Protein AF-0000000066940653 (afdb_homodimer)

Secondary structure (DSSP, 8-state):
----------PPPHHHHHHT--------------STHHHHHHHHHHHHHHHHHHHHHHHHHHHHHHHHHTTS-HHHHHHHHHHHHT----HHHHGGG-S--------GGGSTTTSS----------TT-HHHHHHHHHHHHHHT---------GGG----S-----------TT--PPPPHHHHHHHHHHHHHTHHHH---S-HHHHHHHHHHHHH-S-SGGGTTHHHHHHHHHHHHHHHHHHHHHTTSS---HHHHTHHHHHHHHHHHHHHHTTTS--HHHHHHHHHHHHHHHHTT-HHHHHHHHHHHHHHHHHTTTTB--GGGS-S----HHHHHHHHHHHHHHHHHHHHHHHHT---SS-GGG-B-PPPPSS-HHHHH-TT------SS--TTHHHHHHHHHHHHHHHHIIIIISTT----HHHHHHHHHHHHHHHHHHHHHS-GGG-TTS--TT---HHHHHHHHHHHHHHHHHHHHHHGGGTSHHHHHTT-S-HHHHHHHHHHHHHHHHHHHHHHHHHHHHTTTT--SHHHHHHHTTHHHHHHHHHHHHHHHHHHHHHS-TTT-HHHHTT--HHHHHHHHHHHHHHHHHHTTT-HHHHHHHHHHHHHHHHHHHHHHS------------------------------------------------------------------/-------------HHHHHHT---------------GGGHHHHHHHHHHHHHHHHHHHHHHHHHHHHHHHTTS-HHHHHHHHHHHHT----HHHHTTT----------GGGTTTTSS----------TT-HHHHHHHHHHHHHHT---------TTS----------------GGG-----HHHHHHHHHHHHHTHHHH---S-HHHHHHHHHHHHH-S-SGGGTTHHHHHHHHHHHHHHHHHHHHHTTSS---HHHHTHHHHHHHHHHHHHHHTTTS--HHHHHHHHHHHHHHHHTT-HHHHHHHHHHHHHHHHHTTTTB--GGGS-S----HHHHHHHHHHHHHHHHHHHHHHHHT---SS-GGG-B-PPPPSS-HHHHH-TT------SS--TTHHHHHHHHHHHHHHHHIIIIISTT----HHHHHHHHHHHHHHHHHHHHHS-GGG-TTS--TT---HHHHHHHHHHHHHHHHHHHHHHGGGTSHHHHHTT-S-HHHHHHHHHHHHHHHHHHHHHHHHHHHHTTTT--SHHHHHHHTTHHHHHHHHHHHHHHHHHHHHHS-TTT-HHHHTT--HHHHHHHHHHHHHHHHHHTTT-HHHHHHHHHHHHHHHHHHHHHHS------------------------------------------------------------------

Solvent-accessible surface area (backbone atoms only — not comparable to full-atom values): 77981 Å² total; per-residue (Å²): 133,78,84,73,77,76,69,85,73,78,73,68,51,68,65,27,61,68,74,68,45,82,44,72,65,74,66,72,70,72,74,69,83,58,56,68,45,38,47,53,37,53,42,43,48,52,43,43,51,43,42,38,29,40,40,46,29,44,41,46,44,47,25,48,48,54,56,51,41,72,75,38,56,76,69,51,37,49,52,51,47,52,53,54,66,66,41,50,52,38,66,86,66,41,66,78,68,58,80,84,74,73,75,67,67,73,58,67,67,67,55,59,70,54,71,55,55,65,68,75,70,66,64,44,61,24,74,54,8,46,59,47,45,46,50,52,50,47,50,57,43,44,70,71,38,85,66,81,70,67,78,66,58,77,86,76,63,76,82,59,40,64,42,72,73,71,68,80,59,74,77,67,62,86,69,66,66,73,66,57,66,72,58,45,50,48,15,51,48,46,38,57,68,41,55,33,63,59,46,62,45,63,54,58,67,62,48,52,53,51,50,53,48,54,75,68,39,63,61,48,77,88,44,64,42,34,62,43,19,31,51,28,28,39,44,14,40,20,43,44,51,48,46,52,34,60,61,73,66,89,72,69,52,67,68,63,73,48,44,24,54,49,32,34,54,44,16,51,44,27,42,62,74,42,62,85,58,76,42,73,54,41,40,47,25,42,54,50,43,32,50,44,25,30,55,60,30,19,52,69,62,26,51,43,48,48,40,44,32,53,43,48,38,47,39,51,35,46,41,41,75,55,71,72,77,47,62,84,60,82,65,61,69,62,54,48,44,38,32,28,38,43,49,46,52,55,34,52,37,31,53,51,15,43,52,37,27,45,66,50,60,73,52,84,60,50,36,41,63,70,80,58,68,42,61,42,59,65,46,66,72,37,64,77,62,56,67,62,72,77,63,94,74,48,76,25,44,57,40,55,51,45,48,56,50,28,52,51,48,45,49,50,35,49,55,71,44,30,65,65,31,70,78,48,57,69,58,45,53,50,49,37,52,52,51,52,49,51,53,52,50,52,60,70,67,45,54,72,77,54,40,60,90,52,88,65,86,82,66,76,56,65,66,46,52,29,53,16,43,37,49,45,49,53,49,27,49,50,49,18,58,58,25,42,72,60,48,53,41,65,69,55,42,67,71,40,93,53,46,67,62,47,41,72,71,42,37,69,59,53,51,49,36,38,47,49,19,49,52,22,26,45,51,51,33,54,72,53,70,77,59,86,46,56,45,53,48,53,59,35,33,56,49,50,52,42,67,60,50,40,51,38,25,26,50,48,41,68,43,43,76,74,55,47,60,64,81,84,42,42,78,80,53,61,82,57,56,64,66,55,41,52,48,34,27,47,49,39,42,49,52,24,49,70,40,26,83,59,26,70,39,31,35,40,42,28,50,47,52,50,49,50,52,49,48,50,56,55,35,68,73,43,82,65,68,60,81,61,87,67,80,69,74,76,71,77,74,75,66,82,65,90,67,88,74,75,79,81,80,71,76,85,78,84,68,75,58,82,57,63,86,86,94,82,91,82,95,88,78,97,78,86,79,95,90,87,94,83,94,77,94,91,80,96,77,93,90,134,138,79,83,75,73,80,77,82,78,68,74,57,50,64,48,30,57,71,73,71,47,86,49,76,65,78,73,73,71,77,74,72,85,67,77,62,78,47,48,69,50,37,53,49,43,43,48,46,45,24,48,44,19,44,34,51,28,46,38,44,40,48,50,46,48,55,58,49,44,74,74,41,53,50,68,55,32,39,31,51,40,50,50,54,56,43,44,53,54,46,48,60,52,64,69,68,56,67,74,80,71,85,74,67,68,66,58,80,69,57,64,50,66,69,72,42,54,68,71,70,68,63,63,43,61,23,76,54,9,46,60,46,46,45,51,52,51,47,50,56,44,45,68,71,38,84,67,82,71,66,79,66,57,79,86,78,64,76,80,58,39,65,38,67,69,66,66,76,63,30,64,65,82,87,68,60,60,65,64,58,68,71,58,43,50,48,12,50,48,48,37,55,67,40,56,33,64,61,46,61,46,62,54,58,67,63,48,50,53,51,50,52,48,52,63,68,27,65,60,55,76,88,42,64,41,34,62,42,19,30,51,28,28,39,42,13,39,20,43,44,53,49,47,52,34,61,64,72,67,89,71,70,52,68,68,65,72,47,44,23,54,47,32,35,54,52,17,50,55,38,42,62,74,41,62,84,58,77,43,72,54,40,40,46,24,42,51,50,42,33,51,44,26,31,55,60,31,18,51,69,61,25,50,44,46,49,39,45,32,53,43,46,38,47,40,51,33,45,42,40,74,55,70,72,81,45,62,82,60,82,66,60,70,61,57,48,43,39,33,29,37,41,49,46,51,54,33,51,37,33,53,51,16,42,53,38,27,45,68,52,62,73,52,85,62,51,36,40,62,71,81,56,67,42,60,43,61,65,47,66,73,38,64,77,63,56,68,60,73,76,65,94,74,47,75,25,45,57,41,56,51,44,50,55,50,30,52,50,48,45,50,49,34,49,57,72,44,30,64,66,31,70,78,47,57,70,58,47,54,51,48,38,52,52,50,52,49,50,53,50,49,52,59,69,67,45,55,73,77,55,40,59,92,52,88,64,87,81,67,77,56,66,65,46,51,29,51,15,44,37,48,44,49,53,48,28,47,49,51,18,58,58,26,43,72,60,47,53,43,65,68,55,44,66,72,40,93,54,46,66,62,47,42,72,72,42,36,69,60,52,50,51,36,39,48,49,19,50,52,23,26,44,50,50,34,54,71,54,70,78,59,84,44,58,45,53,48,52,59,35,34,56,47,49,51,43,66,60,50,40,52,39,25,28,50,49,41,68,44,44,78,75,54,47,61,64,81,83,42,43,77,80,53,62,84,57,56,65,68,57,41,51,49,35,28,48,49,38,43,49,52,25,50,69,40,25,84,60,26,69,37,30,35,40,44,27,51,46,52,49,48,48,52,50,48,49,54,54,32,67,72,43,80,65,69,62,78,60,85,66,78,70,75,75,70,76,72,73,64,81,65,80,74,77,66,81,79,76,82,73,78,82,78,84,68,85,64,60,59,59,75,86,87,76,91,73,94,85,80,88,92,85,72,99,80,83,91,76,91,77,89,78,95,75,98,87,78,139

Structure (mmCIF, N/CA/C/O backbone):
data_AF-0000000066940653-model_v1
#
loop_
_entity.id
_entity.type
_entity.pdbx_description
1 polymer 'Transcription factor domain-containing protein'
#
loop_
_atom_site.group_PDB
_atom_site.id
_atom_site.type_symbol
_atom_site.label_atom_id
_atom_site.label_alt_id
_atom_site.label_comp_id
_atom_site.label_asym_id
_atom_site.label_entity_id
_atom_site.label_seq_id
_atom_site.pdbx_PDB_ins_code
_atom_site.Cartn_x
_atom_site.Cartn_y
_atom_site.Cartn_z
_atom_site.occupancy
_atom_site.B_iso_or_equiv
_atom_site.auth_seq_id
_atom_site.auth_comp_id
_atom_site.auth_asym_id
_atom_site.auth_atom_id
_atom_site.pdbx_PDB_model_num
ATOM 1 N N . MET A 1 1 ? 69.688 14.211 -14.656 1 19.88 1 MET A N 1
ATOM 2 C CA . MET A 1 1 ? 69.5 15.586 -14.211 1 19.88 1 MET A CA 1
ATOM 3 C C . MET A 1 1 ? 68.375 15.688 -13.219 1 19.88 1 MET A C 1
ATOM 5 O O . MET A 1 1 ? 67.25 15.383 -13.555 1 19.88 1 MET A O 1
ATOM 9 N N . PHE A 1 2 ? 68.625 15.547 -12 1 25.33 2 PHE A N 1
ATOM 10 C CA . PHE A 1 2 ? 67.812 15.391 -10.789 1 25.33 2 PHE A CA 1
ATOM 11 C C . PHE A 1 2 ? 67.125 16.688 -10.438 1 25.33 2 PHE A C 1
ATOM 13 O O . PHE A 1 2 ? 67.75 17.734 -10.281 1 25.33 2 PHE A O 1
ATOM 20 N N . ALA A 1 3 ? 65.938 16.828 -11.039 1 27.41 3 ALA A N 1
ATOM 21 C CA . ALA A 1 3 ? 65.125 18.031 -10.914 1 27.41 3 ALA A CA 1
ATOM 22 C C . ALA A 1 3 ? 64.938 18.422 -9.453 1 27.41 3 ALA A C 1
ATOM 24 O O . ALA A 1 3 ? 64.25 17.734 -8.68 1 27.41 3 ALA A O 1
ATOM 25 N N . LEU A 1 4 ? 65.938 18.969 -8.875 1 29 4 LEU A N 1
ATOM 26 C CA . LEU A 1 4 ? 66.125 19.391 -7.496 1 29 4 LEU A CA 1
ATOM 27 C C . LEU A 1 4 ? 65.062 20.375 -7.043 1 29 4 LEU A C 1
ATOM 29 O O . LEU A 1 4 ? 64.688 21.281 -7.793 1 29 4 LEU A O 1
ATOM 33 N N . LYS A 1 5 ? 64.188 20.031 -6.051 1 32.19 5 LYS A N 1
ATOM 34 C CA . LYS A 1 5 ? 63.062 20.578 -5.324 1 32.19 5 LYS A CA 1
ATOM 35 C C . LYS A 1 5 ? 63.438 21.922 -4.68 1 32.19 5 LYS A C 1
ATOM 37 O O . LYS A 1 5 ? 64.5 22.047 -4.047 1 32.19 5 LYS A O 1
ATOM 42 N N . CYS A 1 6 ? 62.812 22.922 -5.18 1 34.25 6 CYS A N 1
ATOM 43 C CA . CYS A 1 6 ? 63.062 24.312 -4.797 1 34.25 6 CYS A CA 1
ATOM 44 C C . CYS A 1 6 ? 62.969 24.484 -3.285 1 34.25 6 CYS A C 1
ATOM 46 O O . CYS A 1 6 ? 62.094 23.906 -2.643 1 34.25 6 CYS A O 1
ATOM 48 N N . ASP A 1 7 ? 64 24.859 -2.574 1 37.47 7 ASP A N 1
ATOM 49 C CA . ASP A 1 7 ? 64.188 25.062 -1.141 1 37.47 7 ASP A CA 1
ATOM 50 C C . ASP A 1 7 ? 63.281 26.188 -0.619 1 37.47 7 ASP A C 1
ATOM 52 O O . ASP A 1 7 ? 62.938 27.109 -1.359 1 37.47 7 ASP A O 1
ATOM 56 N N . GLY A 1 8 ? 62.281 26.219 0.178 1 36.53 8 GLY A N 1
ATOM 57 C CA . GLY A 1 8 ? 61.25 26.906 0.916 1 36.53 8 GLY A CA 1
ATOM 58 C C . GLY A 1 8 ? 61.625 28.312 1.313 1 36.53 8 GLY A C 1
ATOM 59 O O . GLY A 1 8 ? 60.906 28.953 2.08 1 36.53 8 GLY A O 1
ATOM 60 N N . ASN A 1 9 ? 62.844 28.734 1.179 1 38.94 9 ASN A N 1
ATOM 61 C CA . ASN A 1 9 ? 63.281 29.969 1.829 1 38.94 9 ASN A CA 1
ATOM 62 C C . ASN A 1 9 ? 62.75 31.203 1.105 1 38.94 9 ASN A C 1
ATOM 64 O O . ASN A 1 9 ? 62.906 31.344 -0.108 1 38.94 9 ASN A O 1
ATOM 68 N N . HIS A 1 10 ? 61.719 31.891 1.56 1 39.81 10 HIS A N 1
ATOM 69 C CA . HIS A 1 10 ? 61 33.062 1.021 1 39.81 10 HIS A CA 1
ATOM 70 C C . HIS A 1 10 ? 61.844 34.312 1.147 1 39.81 10 HIS A C 1
ATOM 72 O O . HIS A 1 10 ? 62.062 34.812 2.254 1 39.81 10 HIS A O 1
ATOM 78 N N . PRO A 1 11 ? 62.656 34.656 0.297 1 44.66 11 PRO A N 1
ATOM 79 C CA . PRO A 1 11 ? 63.562 35.781 0.475 1 44.66 11 PRO A CA 1
ATOM 80 C C . PRO A 1 11 ? 62.844 37.125 0.487 1 44.66 11 PRO A C 1
ATOM 82 O O . PRO A 1 11 ? 61.75 37.25 -0.068 1 44.66 11 PRO A O 1
ATOM 85 N N . THR A 1 12 ? 63.156 38.062 1.306 1 51.84 12 THR A N 1
ATOM 86 C CA . THR A 1 12 ? 62.656 39.406 1.52 1 51.84 12 THR A CA 1
ATOM 87 C C . THR A 1 12 ? 62.938 40.281 0.303 1 51.84 12 THR A C 1
ATOM 89 O O . THR A 1 12 ? 64 40.25 -0.265 1 51.84 12 THR A O 1
ATOM 92 N N . CYS A 1 13 ? 61.938 40.812 -0.442 1 47.09 13 CYS A N 1
ATOM 93 C CA . CYS A 1 13 ? 62.125 41.594 -1.67 1 47.09 13 CYS A CA 1
ATOM 94 C C . CYS A 1 13 ? 63 42.812 -1.433 1 47.09 13 CYS A C 1
ATOM 96 O O . CYS A 1 13 ? 63.188 43.25 -0.292 1 47.09 13 CYS A O 1
ATOM 98 N N . GLY A 1 14 ? 63.844 43.312 -2.146 1 48.91 14 GLY A N 1
ATOM 99 C CA . GLY A 1 14 ? 64.812 44.375 -2.045 1 48.91 14 GLY A CA 1
ATOM 100 C C . GLY A 1 14 ? 64.188 45.688 -1.523 1 48.91 14 GLY A C 1
ATOM 101 O O . GLY A 1 14 ? 64.875 46.406 -0.781 1 48.91 14 GLY A O 1
ATOM 102 N N . ARG A 1 15 ? 63.062 45.875 -1.903 1 45.59 15 ARG A N 1
ATOM 103 C CA . ARG A 1 15 ? 62.469 47.125 -1.449 1 45.59 15 ARG A CA 1
ATOM 104 C C . ARG A 1 15 ? 62.188 47.094 0.044 1 45.59 15 ARG A C 1
ATOM 106 O O . ARG A 1 15 ? 62.438 48.062 0.769 1 45.59 15 ARG A O 1
ATOM 113 N N . CYS A 1 16 ? 61.469 46.031 0.379 1 49.75 16 CYS A N 1
ATOM 114 C CA . CYS A 1 16 ? 61.219 45.906 1.812 1 49.75 16 CYS A CA 1
ATOM 115 C C . CYS A 1 16 ? 62.562 45.812 2.572 1 49.75 16 CYS A C 1
ATOM 117 O O . CYS A 1 16 ? 62.656 46.375 3.676 1 49.75 16 CYS A O 1
ATOM 119 N N . ALA A 1 17 ? 63.594 45.156 1.99 1 58.56 17 ALA A N 1
ATOM 120 C CA . ALA A 1 17 ? 64.875 45.094 2.645 1 58.56 17 ALA A CA 1
ATOM 121 C C . ALA A 1 17 ? 65.5 46.5 2.834 1 58.56 17 ALA A C 1
ATOM 123 O O . ALA A 1 17 ? 66.125 46.781 3.855 1 58.56 17 ALA A O 1
ATOM 124 N N . GLY A 1 18 ? 65.438 47.312 1.991 1 53.12 18 GLY A N 1
ATOM 125 C CA . GLY A 1 18 ? 66.062 48.625 2.1 1 53.12 18 GLY A CA 1
ATOM 126 C C . GLY A 1 18 ? 65.375 49.531 3.094 1 53.12 18 GLY A C 1
ATOM 127 O O . GLY A 1 18 ? 66 50.281 3.805 1 53.12 18 GLY A O 1
ATOM 128 N N . TYR A 1 19 ? 64.125 49.688 2.898 1 53.78 19 TYR A N 1
ATOM 129 C CA . TYR A 1 19 ? 63.438 50.656 3.744 1 53.78 19 TYR A CA 1
ATOM 130 C C . TYR A 1 19 ? 63.062 50.062 5.086 1 53.78 19 TYR A C 1
ATOM 132 O O . TYR A 1 19 ? 62.438 50.719 5.926 1 53.78 19 TYR A O 1
ATOM 140 N N . GLY A 1 20 ? 63.625 48.875 5.598 1 48.59 20 GLY A N 1
ATOM 141 C CA . GLY A 1 20 ? 63.438 48.219 6.875 1 48.59 20 GLY A CA 1
ATOM 142 C C . GLY A 1 20 ? 62.062 47.625 7.066 1 48.59 20 GLY A C 1
ATOM 143 O O . GLY A 1 20 ? 61.594 47.438 8.195 1 48.59 20 GLY A O 1
ATOM 144 N N . TYR A 1 21 ? 61.219 47.875 6.191 1 44.09 21 TYR A N 1
ATOM 145 C CA . TYR A 1 21 ? 59.875 47.375 6.406 1 44.09 21 TYR A CA 1
ATOM 146 C C . TYR A 1 21 ? 59.812 45.875 6.277 1 44.09 21 TYR A C 1
ATOM 148 O O . TYR A 1 21 ? 60.688 45.281 5.617 1 44.09 21 TYR A O 1
ATOM 156 N N . ALA A 1 22 ? 59.219 45.094 7.086 1 47.34 22 ALA A N 1
ATOM 157 C CA . ALA A 1 22 ? 59.031 43.656 7.016 1 47.34 22 ALA A CA 1
ATOM 158 C C . ALA A 1 22 ? 58.469 43.25 5.656 1 47.34 22 ALA A C 1
ATOM 160 O O . ALA A 1 22 ? 57.438 43.75 5.227 1 47.34 22 ALA A O 1
ATOM 161 N N . CYS A 1 23 ? 59.156 42.875 4.867 1 41.47 23 CYS A N 1
ATOM 162 C CA . CYS A 1 23 ? 58.75 42.531 3.504 1 41.47 23 CYS A CA 1
ATOM 163 C C . CYS A 1 23 ? 57.688 41.438 3.494 1 41.47 23 CYS A C 1
ATOM 165 O O . CYS A 1 23 ? 57.875 40.375 4.086 1 41.47 23 CYS A O 1
ATOM 167 N N . ARG A 1 24 ? 56.562 41.656 3.625 1 41.16 24 ARG A N 1
ATOM 168 C CA . ARG A 1 24 ? 55.562 40.594 3.643 1 41.16 24 ARG A CA 1
ATOM 169 C C . ARG A 1 24 ? 55.438 39.938 2.277 1 41.16 24 ARG A C 1
ATOM 171 O O . ARG A 1 24 ? 55.219 40.625 1.268 1 41.16 24 ARG A O 1
ATOM 178 N N . TRP A 1 25 ? 56.125 39.062 2.092 1 36.5 25 TRP A N 1
ATOM 179 C CA . TRP A 1 25 ? 56.094 38.312 0.831 1 36.5 25 TRP A CA 1
ATOM 180 C C . TRP A 1 25 ? 54.688 37.75 0.59 1 36.5 25 TRP A C 1
ATOM 182 O O . TRP A 1 25 ? 54.094 37.188 1.491 1 36.5 25 TRP A O 1
ATOM 192 N N . ASN A 1 26 ? 54.031 38.438 -0.176 1 29.14 26 ASN A N 1
ATOM 193 C CA . ASN A 1 26 ? 52.75 37.75 -0.378 1 29.14 26 ASN A CA 1
ATOM 194 C C . ASN A 1 26 ? 52.938 36.312 -0.787 1 29.14 26 ASN A C 1
ATOM 196 O O . ASN A 1 26 ? 53.625 36 -1.765 1 29.14 26 ASN A O 1
ATOM 200 N N . GLU A 1 27 ? 53.25 35.375 -0.014 1 30.66 27 GLU A N 1
ATOM 201 C CA . GLU A 1 27 ? 53.156 33.969 -0.389 1 30.66 27 GLU A CA 1
ATOM 202 C C . GLU A 1 27 ? 52.156 33.75 -1.515 1 30.66 27 GLU A C 1
ATOM 204 O O . GLU A 1 27 ? 51.031 34.219 -1.435 1 30.66 27 GLU A O 1
ATOM 209 N N . GLY A 1 28 ? 52.656 33.812 -2.693 1 27.45 28 GLY A N 1
ATOM 210 C CA . GLY A 1 28 ? 51.656 33.531 -3.719 1 27.45 28 GLY A CA 1
ATOM 211 C C . GLY A 1 28 ? 50.562 32.594 -3.266 1 27.45 28 GLY A C 1
ATOM 212 O O . GLY A 1 28 ? 50.875 31.562 -2.637 1 27.45 28 GLY A O 1
ATOM 213 N N . ARG A 1 29 ? 49.469 33 -3.059 1 25.61 29 ARG A N 1
ATOM 214 C CA . ARG A 1 29 ? 48.406 32.062 -2.691 1 25.61 29 ARG A CA 1
ATOM 215 C C . ARG A 1 29 ? 48.469 30.812 -3.557 1 25.61 29 ARG A C 1
ATOM 217 O O . ARG A 1 29 ? 48.469 30.891 -4.785 1 25.61 29 ARG A O 1
ATOM 224 N N . ILE A 1 30 ? 49.188 29.844 -3.344 1 23.64 30 ILE A N 1
ATOM 225 C CA . ILE A 1 30 ? 48.75 28.578 -3.93 1 23.64 30 ILE A CA 1
ATOM 226 C C . ILE A 1 30 ? 47.25 28.547 -4.09 1 23.64 30 ILE A C 1
ATOM 228 O O . ILE A 1 30 ? 46.5 28.609 -3.102 1 23.64 30 ILE A O 1
ATOM 232 N N . ARG A 1 31 ? 46.812 29.078 -5.188 1 25.28 31 ARG A N 1
ATOM 233 C CA . ARG A 1 31 ? 45.375 28.906 -5.453 1 25.28 31 ARG A CA 1
ATOM 234 C C . ARG A 1 31 ? 44.906 27.516 -5.07 1 25.28 31 ARG A C 1
ATOM 236 O O . ARG A 1 31 ? 45.375 26.516 -5.617 1 25.28 31 ARG A O 1
ATOM 243 N N . LYS A 1 32 ? 44.625 27.25 -3.959 1 23.31 32 LYS A N 1
ATOM 244 C CA . LYS A 1 32 ? 43.781 26.125 -3.576 1 23.31 32 LYS A CA 1
ATOM 245 C C . LYS A 1 32 ? 42.656 25.922 -4.582 1 23.31 32 LYS A C 1
ATOM 247 O O . LYS A 1 32 ? 41.844 26.812 -4.801 1 23.31 32 LYS A O 1
ATOM 252 N N . SER A 1 33 ? 42.906 25.297 -5.703 1 25.92 33 SER A N 1
ATOM 253 C CA . SER A 1 33 ? 41.906 24.75 -6.633 1 25.92 33 SER A CA 1
ATOM 254 C C . SER A 1 33 ? 40.625 24.312 -5.906 1 25.92 33 SER A C 1
ATOM 256 O O . SER A 1 33 ? 40.562 23.219 -5.348 1 25.92 33 SER A O 1
ATOM 258 N N . GLY A 1 34 ? 40.219 24.938 -5.062 1 24.86 34 GLY A N 1
ATOM 259 C CA . GLY A 1 34 ? 39.125 24.609 -4.16 1 24.86 34 GLY A CA 1
ATOM 260 C C . GLY A 1 34 ? 37.906 24.109 -4.883 1 24.86 34 GLY A C 1
ATOM 261 O O . GLY A 1 34 ? 37.75 24.312 -6.09 1 24.86 34 GLY A O 1
ATOM 262 N N . SER A 1 35 ? 36.969 23.438 -4.059 1 27.95 35 SER A N 1
ATOM 263 C CA . SER A 1 35 ? 35.844 22.5 -4.172 1 27.95 35 SER A CA 1
ATOM 264 C C . SER A 1 35 ? 34.688 23.125 -4.941 1 27.95 35 SER A C 1
ATOM 266 O O . SER A 1 35 ? 33.531 22.781 -4.711 1 27.95 35 SER A O 1
ATOM 268 N N . ASP A 1 36 ? 34.969 24.156 -5.543 1 28.91 36 ASP A N 1
ATOM 269 C CA . ASP A 1 36 ? 33.812 24.703 -6.234 1 28.91 36 ASP A CA 1
ATOM 270 C C . ASP A 1 36 ? 33.312 23.75 -7.305 1 28.91 36 ASP A C 1
ATOM 272 O O . ASP A 1 36 ? 32.5 24.125 -8.164 1 28.91 36 ASP A O 1
ATOM 276 N N . GLY A 1 37 ? 34.156 22.844 -7.488 1 30.55 37 GLY A N 1
ATOM 277 C CA . GLY A 1 37 ? 33.844 21.812 -8.469 1 30.55 37 GLY A CA 1
ATOM 278 C C . GLY A 1 37 ? 32.531 21.078 -8.18 1 30.55 37 GLY A C 1
ATOM 279 O O . GLY A 1 37 ? 32.156 20.172 -8.914 1 30.55 37 GLY A O 1
ATOM 280 N N . HIS A 1 38 ? 32.25 21.141 -6.961 1 28.7 38 HIS A N 1
ATOM 281 C CA . HIS A 1 38 ? 31.141 20.281 -6.547 1 28.7 38 HIS A CA 1
ATOM 282 C C . HIS A 1 38 ? 29.812 20.766 -7.117 1 28.7 38 HIS A C 1
ATOM 284 O O . HIS A 1 38 ? 28.859 19.984 -7.227 1 28.7 38 HIS A O 1
ATOM 290 N N . ASP A 1 39 ? 29.75 22.047 -7.297 1 33.03 39 ASP A N 1
ATOM 291 C CA . ASP A 1 39 ? 28.5 22.547 -7.879 1 33.03 39 ASP A CA 1
ATOM 292 C C . ASP A 1 39 ? 28.391 22.156 -9.352 1 33.03 39 ASP A C 1
ATOM 294 O O . ASP A 1 39 ? 27.281 22.031 -9.883 1 33.03 39 ASP A O 1
ATOM 298 N N . ALA A 1 40 ? 29.531 22.047 -10.078 1 34.59 40 ALA A N 1
ATOM 299 C CA . ALA A 1 40 ? 29.625 21.703 -11.5 1 34.59 40 ALA A CA 1
ATOM 300 C C . ALA A 1 40 ? 29.203 20.25 -11.727 1 34.59 40 ALA A C 1
ATOM 302 O O . ALA A 1 40 ? 28.594 19.938 -12.75 1 34.59 40 ALA A O 1
ATOM 303 N N . ASN A 1 41 ? 29.484 19.406 -10.781 1 32.22 41 ASN A N 1
ATOM 304 C CA . ASN A 1 41 ? 29.234 17.984 -10.945 1 32.22 41 ASN A CA 1
ATOM 305 C C . ASN A 1 41 ? 27.75 17.656 -10.773 1 32.22 41 ASN A C 1
ATOM 307 O O . ASN A 1 41 ? 27.234 16.766 -11.438 1 32.22 41 ASN A O 1
ATOM 311 N N . LEU A 1 42 ? 27.109 18.297 -9.867 1 34.69 42 LEU A N 1
ATOM 312 C CA . LEU A 1 42 ? 25.688 18.047 -9.773 1 34.69 42 LEU A CA 1
ATOM 313 C C . LEU A 1 42 ? 24.953 18.562 -11.008 1 34.69 42 LEU A C 1
ATOM 315 O O . LEU A 1 42 ? 24.016 17.922 -11.484 1 34.69 42 LEU A O 1
ATOM 319 N N . ASN A 1 43 ? 25.453 19.734 -11.508 1 38.31 43 ASN A N 1
ATOM 320 C CA . ASN A 1 43 ? 24.969 20.203 -12.805 1 38.31 43 ASN A CA 1
ATOM 321 C C . ASN A 1 43 ? 25.344 19.25 -13.93 1 38.31 43 ASN A C 1
ATOM 323 O O . ASN A 1 43 ? 24.578 19.078 -14.875 1 38.31 43 ASN A O 1
ATOM 327 N N . GLN A 1 44 ? 26.422 18.578 -13.805 1 39.34 44 GLN A N 1
ATOM 328 C CA . GLN A 1 44 ? 26.875 17.609 -14.797 1 39.34 44 GLN A CA 1
ATOM 329 C C . GLN A 1 44 ? 26.047 16.328 -14.734 1 39.34 44 GLN A C 1
ATOM 331 O O . GLN A 1 44 ? 25.719 15.75 -15.773 1 39.34 44 GLN A O 1
ATOM 336 N N . LEU A 1 45 ? 25.688 15.922 -13.617 1 38.28 45 LEU A N 1
ATOM 337 C CA . LEU A 1 45 ? 24.891 14.711 -13.477 1 38.28 45 LEU A CA 1
ATOM 338 C C . LEU A 1 45 ? 23.453 14.961 -13.938 1 38.28 45 LEU A C 1
ATOM 340 O O . LEU A 1 45 ? 22.859 14.117 -14.609 1 38.28 45 LEU A O 1
ATOM 344 N N . SER A 1 46 ? 22.938 16.078 -13.484 1 42.22 46 SER A N 1
ATOM 345 C CA . SER A 1 46 ? 21.625 16.484 -14.008 1 42.22 46 SER A CA 1
ATOM 346 C C . SER A 1 46 ? 21.688 16.703 -15.516 1 42.22 46 SER A C 1
ATOM 348 O O . SER A 1 46 ? 20.75 16.328 -16.234 1 42.22 46 SER A O 1
ATOM 350 N N . MET A 1 47 ? 22.844 17.203 -15.875 1 44.53 47 MET A N 1
ATOM 351 C CA . MET A 1 47 ? 23.125 17.391 -17.297 1 44.53 47 MET A CA 1
ATOM 352 C C . MET A 1 47 ? 23.312 16.047 -17.984 1 44.53 47 MET A C 1
ATOM 354 O O . MET A 1 47 ? 22.875 15.867 -19.125 1 44.53 47 MET A O 1
ATOM 358 N N . GLU A 1 48 ? 23.781 15.148 -17.234 1 45.66 48 GLU A N 1
ATOM 359 C CA . GLU A 1 48 ? 24 13.836 -17.828 1 45.66 48 GLU A CA 1
ATOM 360 C C . GLU A 1 48 ? 22.688 13.039 -17.906 1 45.66 48 GLU A C 1
ATOM 362 O O . GLU A 1 48 ? 22.422 12.375 -18.906 1 45.66 48 GLU A O 1
ATOM 367 N N . THR A 1 49 ? 21.953 13.133 -16.859 1 48 49 THR A N 1
ATOM 368 C CA . THR A 1 49 ? 20.672 12.445 -16.875 1 48 49 THR A CA 1
ATOM 369 C C . THR A 1 49 ? 19.703 13.133 -17.844 1 48 49 THR A C 1
ATOM 371 O O . THR A 1 49 ? 19 12.469 -18.594 1 48 49 THR A O 1
ATOM 374 N N . ASP A 1 50 ? 19.641 14.438 -17.656 1 53.72 50 ASP A N 1
ATOM 375 C CA . ASP A 1 50 ? 18.891 15.203 -18.656 1 53.72 50 ASP A CA 1
ATOM 376 C C . ASP A 1 50 ? 19.516 15.055 -20.047 1 53.72 50 ASP A C 1
ATOM 378 O O . ASP A 1 50 ? 18.797 14.953 -21.047 1 53.72 50 ASP A O 1
ATOM 382 N N . GLY A 1 51 ? 20.781 15.062 -19.891 1 50.72 51 GLY A N 1
ATOM 383 C CA . GLY A 1 51 ? 21.5 14.773 -21.125 1 50.72 51 GLY A CA 1
ATOM 384 C C . GLY A 1 51 ? 21.172 13.406 -21.703 1 50.72 51 GLY A C 1
ATOM 385 O O . GLY A 1 51 ? 21 13.266 -22.906 1 50.72 51 GLY A O 1
ATOM 386 N N . ARG A 1 52 ? 20.891 12.57 -20.688 1 55.91 52 ARG A N 1
ATOM 387 C CA . ARG A 1 52 ? 20.547 11.234 -21.156 1 55.91 52 ARG A CA 1
ATOM 388 C C . ARG A 1 52 ? 19.109 11.195 -21.672 1 55.91 52 ARG A C 1
ATOM 390 O O . ARG A 1 52 ? 18.828 10.586 -22.703 1 55.91 52 ARG A O 1
ATOM 397 N N . LYS A 1 53 ? 18.219 11.789 -20.906 1 59.53 53 LYS A N 1
ATOM 398 C CA . LYS A 1 53 ? 16.844 11.867 -21.406 1 59.53 53 LYS A CA 1
ATOM 399 C C . LYS A 1 53 ? 16.781 12.547 -22.766 1 59.53 53 LYS A C 1
ATOM 401 O O . LYS A 1 53 ? 16.062 12.102 -23.656 1 59.53 53 LYS A O 1
ATOM 406 N N . VAL A 1 54 ? 17.5 13.641 -22.719 1 60.78 54 VAL A N 1
ATOM 407 C CA . VAL A 1 54 ? 17.562 14.367 -23.984 1 60.78 54 VAL A CA 1
ATOM 408 C C . VAL A 1 54 ? 18.25 13.508 -25.031 1 60.78 54 VAL A C 1
ATOM 410 O O . VAL A 1 54 ? 17.797 13.43 -26.172 1 60.78 54 VAL A O 1
ATOM 413 N N . ARG A 1 55 ? 19.188 12.844 -24.469 1 58.44 55 ARG A N 1
ATOM 414 C CA . ARG A 1 55 ? 19.875 11.938 -25.391 1 58.44 55 ARG A CA 1
ATOM 415 C C . ARG A 1 55 ? 18.953 10.797 -25.828 1 58.44 55 ARG A C 1
ATOM 417 O O . ARG A 1 55 ? 18.938 10.438 -27 1 58.44 55 ARG A O 1
ATOM 424 N N . ASP A 1 56 ? 18.312 10.43 -24.828 1 61.97 56 ASP A N 1
ATOM 425 C CA . ASP A 1 56 ? 17.375 9.367 -25.156 1 61.97 56 ASP A CA 1
ATOM 426 C C . ASP A 1 56 ? 16.25 9.883 -26.062 1 61.97 56 ASP A C 1
ATOM 428 O O . ASP A 1 56 ? 15.859 9.203 -27.016 1 61.97 56 ASP A O 1
ATOM 432 N N . ALA A 1 57 ? 15.781 11.078 -25.641 1 68.06 57 ALA A N 1
ATOM 433 C CA . ALA A 1 57 ? 14.773 11.688 -26.5 1 68.06 57 ALA A CA 1
ATOM 434 C C . ALA A 1 57 ? 15.312 11.938 -27.906 1 68.06 57 ALA A C 1
ATOM 436 O O . ALA A 1 57 ? 14.656 11.625 -28.906 1 68.06 57 ALA A O 1
ATOM 437 N N . ILE A 1 58 ? 16.531 12.461 -27.828 1 63.06 58 ILE A N 1
ATOM 438 C CA . ILE A 1 58 ? 17.156 12.742 -29.109 1 63.06 58 ILE A CA 1
ATOM 439 C C . ILE A 1 58 ? 17.406 11.43 -29.859 1 63.06 58 ILE A C 1
ATOM 441 O O . ILE A 1 58 ? 17.188 11.352 -31.062 1 63.06 58 ILE A O 1
ATOM 445 N N . ALA A 1 59 ? 17.75 10.492 -29.016 1 63.44 59 ALA A N 1
ATOM 446 C CA . ALA A 1 59 ? 17.953 9.188 -29.641 1 63.44 59 ALA A CA 1
ATOM 447 C C . ALA A 1 59 ? 16.656 8.648 -30.219 1 63.44 59 ALA A C 1
ATOM 449 O O . ALA A 1 59 ? 16.641 8.078 -31.312 1 63.44 59 ALA A O 1
ATOM 450 N N . ILE A 1 60 ? 15.641 8.93 -29.562 1 65.62 60 ILE A N 1
ATOM 451 C CA . ILE A 1 60 ? 14.336 8.508 -30.062 1 65.62 60 ILE A CA 1
ATOM 452 C C . ILE A 1 60 ? 13.969 9.328 -31.297 1 65.62 60 ILE A C 1
ATOM 454 O O . ILE A 1 60 ? 13.508 8.781 -32.312 1 65.62 60 ILE A O 1
ATOM 458 N N . TYR A 1 61 ? 14.273 10.672 -31.109 1 71.5 61 TYR A N 1
ATOM 459 C CA . TYR A 1 61 ? 14 11.523 -32.25 1 71.5 61 TYR A CA 1
ATOM 460 C C . TYR A 1 61 ? 14.828 11.109 -33.469 1 71.5 61 TYR A C 1
ATOM 462 O O . TYR A 1 61 ? 14.305 10.984 -34.562 1 71.5 61 TYR A O 1
ATOM 470 N N . GLU A 1 62 ? 16.078 10.844 -33.156 1 62.91 62 GLU A N 1
ATOM 471 C CA . GLU A 1 62 ? 16.969 10.461 -34.219 1 62.91 62 GLU A CA 1
ATOM 472 C C . GLU A 1 62 ? 16.594 9.102 -34.812 1 62.91 62 GLU A C 1
ATOM 474 O O . GLU A 1 62 ? 16.594 8.914 -36.031 1 62.91 62 GLU A O 1
ATOM 479 N N . SER A 1 63 ? 16.297 8.32 -33.969 1 69.25 63 SER A N 1
ATOM 480 C CA . SER A 1 63 ? 15.867 7 -34.406 1 69.25 63 SER A CA 1
ATOM 481 C C . SER A 1 63 ? 14.562 7.078 -35.188 1 69.25 63 SER A C 1
ATOM 483 O O . SER A 1 63 ? 14.383 6.375 -36.188 1 69.25 63 SER A O 1
ATOM 485 N N . LEU A 1 64 ? 13.75 7.891 -34.75 1 70.5 64 LEU A N 1
ATOM 486 C CA . LEU A 1 64 ? 12.477 8.094 -35.438 1 70.5 64 LEU A CA 1
ATOM 487 C C . LEU A 1 64 ? 12.703 8.711 -36.812 1 70.5 64 LEU A C 1
ATOM 489 O O . LEU A 1 64 ? 12.07 8.289 -37.781 1 70.5 64 LEU A O 1
ATOM 493 N N . ILE A 1 65 ? 13.609 9.664 -36.812 1 68.19 65 ILE A N 1
ATOM 494 C CA . ILE A 1 65 ? 13.906 10.312 -38.094 1 68.19 65 ILE A CA 1
ATOM 495 C C . ILE A 1 65 ? 14.586 9.32 -39.031 1 68.19 65 ILE A C 1
ATOM 497 O O . ILE A 1 65 ? 14.273 9.266 -40.219 1 68.19 65 ILE A O 1
ATOM 501 N N . ALA A 1 66 ? 15.438 8.477 -38.469 1 69.12 66 ALA A N 1
ATOM 502 C CA . ALA A 1 66 ? 16.094 7.453 -39.25 1 69.12 66 ALA A CA 1
ATOM 503 C C . ALA A 1 66 ? 15.07 6.453 -39.812 1 69.12 66 ALA A C 1
ATOM 505 O O . ALA A 1 66 ? 15.148 6.039 -40.969 1 69.12 66 ALA A O 1
ATOM 506 N N . TYR A 1 67 ? 14.211 6.18 -39.031 1 67.12 67 TYR A N 1
ATOM 507 C CA . TYR A 1 67 ? 13.133 5.281 -39.438 1 67.12 67 TYR A CA 1
ATOM 508 C C . TYR A 1 67 ? 12.266 5.91 -40.531 1 67.12 67 TYR A C 1
ATOM 510 O O . TYR A 1 67 ? 11.93 5.254 -41.5 1 67.12 67 TYR A O 1
ATOM 518 N N . LEU A 1 68 ? 12 7.152 -40.375 1 71.88 68 LEU A N 1
ATOM 519 C CA . LEU A 1 68 ? 11.125 7.848 -41.312 1 71.88 68 LEU A CA 1
ATOM 520 C C . LEU A 1 68 ? 11.844 8.133 -42.594 1 71.88 68 LEU A C 1
ATOM 522 O O . LEU A 1 68 ? 11.219 8.195 -43.656 1 71.88 68 LEU A O 1
ATOM 526 N N . ARG A 1 69 ? 13.109 8.18 -42.469 1 66.81 69 ARG A N 1
ATOM 527 C CA . ARG A 1 69 ? 13.945 8.461 -43.656 1 66.81 69 ARG A CA 1
ATOM 528 C C . ARG A 1 69 ? 13.906 7.297 -44.625 1 66.81 69 ARG A C 1
ATOM 530 O O . ARG A 1 69 ? 14.023 7.496 -45.844 1 66.81 69 ARG A O 1
ATOM 537 N N . LYS A 1 70 ? 13.766 6.191 -44.094 1 67.56 70 LYS A N 1
ATOM 538 C CA . LYS A 1 70 ? 13.758 5.016 -44.938 1 67.56 70 LYS A CA 1
ATOM 539 C C . LYS A 1 70 ? 12.547 5.027 -45.875 1 67.56 70 LYS A C 1
ATOM 541 O O . LYS A 1 70 ? 12.594 4.449 -46.969 1 67.56 70 LYS A O 1
ATOM 546 N N . ASN A 1 71 ? 11.516 5.672 -45.469 1 62.31 71 ASN A N 1
ATOM 547 C CA . ASN A 1 71 ? 10.281 5.656 -46.25 1 62.31 71 ASN A CA 1
ATOM 548 C C . ASN A 1 71 ? 10.094 6.953 -47.031 1 62.31 71 ASN A C 1
ATOM 550 O O . ASN A 1 71 ? 9.023 7.195 -47.594 1 62.31 71 ASN A O 1
ATOM 554 N N . LEU A 1 72 ? 11.172 7.789 -47 1 62.03 72 LEU A N 1
ATOM 555 C CA . LEU A 1 72 ? 11.07 9.086 -47.656 1 62.03 72 LEU A CA 1
ATOM 556 C C . LEU A 1 72 ? 11.711 9.047 -49.031 1 62.03 72 LEU A C 1
ATOM 558 O O . LEU A 1 72 ? 12.586 8.211 -49.312 1 62.03 72 LEU A O 1
ATOM 562 N N . SER A 1 73 ? 10.953 9.758 -49.906 1 64.38 73 SER A N 1
ATOM 563 C CA . SER A 1 73 ? 11.586 9.93 -51.219 1 64.38 73 SER A CA 1
ATOM 564 C C . SER A 1 73 ? 12.969 10.555 -51.062 1 64.38 73 SER A C 1
ATOM 566 O O . SER A 1 73 ? 13.305 11.109 -50.031 1 64.38 73 SER A O 1
ATOM 568 N N . ARG A 1 74 ? 13.914 10.383 -52.062 1 62.16 74 ARG A N 1
ATOM 569 C CA . ARG A 1 74 ? 15.266 10.914 -52.062 1 62.16 74 ARG A CA 1
ATOM 570 C C . ARG A 1 74 ? 15.266 12.414 -51.781 1 62.16 74 ARG A C 1
ATOM 572 O O . ARG A 1 74 ? 16.125 12.914 -51.062 1 62.16 74 ARG A O 1
ATOM 579 N N . ASP A 1 75 ? 14.328 13.07 -52.344 1 57 75 ASP A N 1
ATOM 580 C CA . ASP A 1 75 ? 14.234 14.516 -52.156 1 57 75 ASP A CA 1
ATOM 581 C C . ASP A 1 75 ? 13.812 14.859 -50.719 1 57 75 ASP A C 1
ATOM 583 O O . ASP A 1 75 ? 14.312 15.828 -50.156 1 57 75 ASP A O 1
ATOM 587 N N . GLU A 1 76 ? 13 14.078 -50.125 1 62.91 76 GLU A N 1
ATOM 588 C CA . GLU A 1 76 ? 12.531 14.312 -48.75 1 62.91 76 GLU A CA 1
ATOM 589 C C . GLU A 1 76 ? 13.633 14.016 -47.719 1 62.91 76 GLU A C 1
ATOM 591 O O . GLU A 1 76 ? 13.734 14.695 -46.719 1 62.91 76 GLU A O 1
ATOM 596 N N . CYS A 1 77 ? 14.328 13.094 -48.094 1 65.25 77 CYS A N 1
ATOM 597 C CA . CYS A 1 77 ? 15.461 12.75 -47.25 1 65.25 77 CYS A CA 1
ATOM 598 C C . CYS A 1 77 ? 16.453 13.906 -47.188 1 65.25 77 CYS A C 1
ATOM 600 O O . CYS A 1 77 ? 17.031 14.164 -46.125 1 65.25 77 CYS A O 1
ATOM 602 N N . LYS A 1 78 ? 16.578 14.523 -48.344 1 57.53 78 LYS A N 1
ATOM 603 C CA . LYS A 1 78 ? 17.469 15.68 -48.406 1 57.53 78 LYS A CA 1
ATOM 604 C C . LYS A 1 78 ? 16.969 16.797 -47.469 1 57.53 78 LYS A C 1
ATOM 606 O O . LYS A 1 78 ? 17.766 17.438 -46.781 1 57.53 78 LYS A O 1
ATOM 611 N N . VAL A 1 79 ? 15.711 16.969 -47.406 1 58.72 79 VAL A N 1
ATOM 612 C CA . VAL A 1 79 ? 15.109 17.984 -46.562 1 58.72 79 VAL A CA 1
ATOM 613 C C . VAL A 1 79 ? 15.32 17.609 -45.094 1 58.72 79 VAL A C 1
ATOM 615 O O . VAL A 1 79 ? 15.648 18.469 -44.281 1 58.72 79 VAL A O 1
ATOM 618 N N . VAL A 1 80 ? 15.141 16.406 -44.812 1 65.44 80 VAL A N 1
ATOM 619 C CA . VAL A 1 80 ? 15.328 15.906 -43.438 1 65.44 80 VAL A CA 1
ATOM 620 C C . VAL A 1 80 ? 16.781 16.094 -43.031 1 65.44 80 VAL A C 1
ATOM 622 O O . VAL A 1 80 ? 17.062 16.547 -41.906 1 65.44 80 VAL A O 1
ATOM 625 N N . ASP A 1 81 ? 17.656 15.758 -44.062 1 60.62 81 ASP A N 1
ATOM 626 C CA . ASP A 1 81 ? 19.078 15.883 -43.781 1 60.62 81 ASP A CA 1
ATOM 627 C C . ASP A 1 81 ? 19.469 17.328 -43.531 1 60.62 81 ASP A C 1
ATOM 629 O O . ASP A 1 81 ? 20.281 17.625 -42.656 1 60.62 81 ASP A O 1
ATOM 633 N N . LEU A 1 82 ? 18.938 18.156 -44.25 1 53.44 82 LEU A N 1
ATOM 634 C CA . LEU A 1 82 ? 19.203 19.578 -44.062 1 53.44 82 LEU A CA 1
ATOM 635 C C . LEU A 1 82 ? 18.719 20.062 -42.719 1 53.44 82 LEU A C 1
ATOM 637 O O . LEU A 1 82 ? 19.406 20.844 -42.031 1 53.44 82 LEU A O 1
ATOM 641 N N . ARG A 1 83 ? 17.531 19.594 -42.375 1 58.41 83 ARG A N 1
ATOM 642 C CA . ARG A 1 83 ? 16.969 20.016 -41.094 1 58.41 83 ARG A CA 1
ATOM 643 C C . ARG A 1 83 ? 17.75 19.406 -39.938 1 58.41 83 ARG A C 1
ATOM 645 O O . ARG A 1 83 ? 17.984 20.062 -38.938 1 58.41 83 ARG A O 1
ATOM 652 N N . LEU A 1 84 ? 18.125 18.219 -40.156 1 63 84 LEU A N 1
ATOM 653 C CA . LEU A 1 84 ? 18.922 17.547 -39.125 1 63 84 LEU A CA 1
ATOM 654 C C . LEU A 1 84 ? 20.297 18.203 -39 1 63 84 LEU A C 1
ATOM 656 O O . LEU A 1 84 ? 20.828 18.297 -37.906 1 63 84 LEU A O 1
ATOM 660 N N . ALA A 1 85 ? 20.875 18.562 -40.188 1 54.28 85 ALA A N 1
ATOM 661 C CA . ALA A 1 85 ? 22.172 19.219 -40.219 1 54.28 85 ALA A CA 1
ATOM 662 C C . ALA A 1 85 ? 22.125 20.562 -39.469 1 54.28 85 ALA A C 1
ATOM 664 O O . ALA A 1 85 ? 23.156 21.062 -39 1 54.28 85 ALA A O 1
ATOM 665 N N . SER A 1 86 ? 20.953 21.094 -39.5 1 51.34 86 SER A N 1
ATOM 666 C CA . SER A 1 86 ? 20.781 22.391 -38.844 1 51.34 86 SER A CA 1
ATOM 667 C C . SER A 1 86 ? 20.734 22.234 -37.312 1 51.34 86 SER A C 1
ATOM 669 O O . SER A 1 86 ? 20.75 23.234 -36.594 1 51.34 86 SER A O 1
ATOM 671 N N . ILE A 1 87 ? 20.516 20.969 -36.938 1 58.59 87 ILE A N 1
ATOM 672 C CA . ILE A 1 87 ? 20.438 20.734 -35.5 1 58.59 87 ILE A CA 1
ATOM 673 C C . ILE A 1 87 ? 21.828 20.906 -34.875 1 58.59 87 ILE A C 1
ATOM 675 O O . ILE A 1 87 ? 22.781 20.25 -35.312 1 58.59 87 ILE A O 1
ATOM 679 N N . GLN A 1 88 ? 22.031 21.891 -34.156 1 52.47 88 GLN A N 1
ATOM 680 C CA . GLN A 1 88 ? 23.25 22.094 -33.375 1 52.47 88 GLN A CA 1
ATOM 681 C C . GLN A 1 88 ? 23.078 21.609 -31.938 1 52.47 88 GLN A C 1
ATOM 683 O O . GLN A 1 88 ? 22.25 22.141 -31.188 1 52.47 88 GLN A O 1
ATOM 688 N N . LEU A 1 89 ? 23.516 20.375 -31.766 1 57.38 89 LEU A N 1
ATOM 689 C CA . LEU A 1 89 ? 23.5 19.859 -30.406 1 57.38 89 LEU A CA 1
ATOM 690 C C . LEU A 1 89 ? 24.719 20.344 -29.625 1 57.38 89 LEU A C 1
ATOM 692 O O . LEU A 1 89 ? 25.797 20.562 -30.203 1 57.38 89 LEU A O 1
ATOM 696 N N . PRO A 1 90 ? 24.578 20.625 -28.531 1 53.72 90 PRO A N 1
ATOM 697 C CA . PRO A 1 90 ? 25.781 20.984 -27.781 1 53.72 90 PRO A CA 1
ATOM 698 C C . PRO A 1 90 ? 26.875 19.938 -27.875 1 53.72 90 PRO A C 1
ATOM 700 O O . PRO A 1 90 ? 26.578 18.75 -28.031 1 53.72 90 PRO A O 1
ATOM 703 N N . ASN A 1 91 ? 28.125 20.281 -27.875 1 47.19 91 ASN A N 1
ATOM 704 C CA . ASN A 1 91 ? 29.297 19.438 -28.078 1 47.19 91 ASN A CA 1
ATOM 705 C C . ASN A 1 91 ? 29.234 18.172 -27.219 1 47.19 91 ASN A C 1
ATOM 707 O O . ASN A 1 91 ? 29.641 17.109 -27.672 1 47.19 91 ASN A O 1
ATOM 711 N N . TYR A 1 92 ? 28.688 18.266 -26.172 1 50.06 92 TYR A N 1
ATOM 712 C CA . TYR A 1 92 ? 28.672 17.125 -25.281 1 50.06 92 TYR A CA 1
ATOM 713 C C . TYR A 1 92 ? 27.609 16.109 -25.703 1 50.06 92 TYR A C 1
ATOM 715 O O . TYR A 1 92 ? 27.688 14.938 -25.328 1 50.06 92 TYR A O 1
ATOM 723 N N . LEU A 1 93 ? 26.688 16.578 -26.469 1 51.09 93 LEU A N 1
ATOM 724 C CA . LEU A 1 93 ? 25.703 15.664 -27.047 1 51.09 93 LEU A CA 1
ATOM 725 C C . LEU A 1 93 ? 26.125 15.227 -28.453 1 51.09 93 LEU A C 1
ATOM 727 O O . LEU A 1 93 ? 25.781 14.125 -28.891 1 51.09 93 LEU A O 1
ATOM 731 N N . ALA A 1 94 ? 26.938 16.047 -29.219 1 45.12 94 ALA A N 1
ATOM 732 C CA . ALA A 1 94 ? 27.359 15.867 -30.609 1 45.12 94 ALA A CA 1
ATOM 733 C C . ALA A 1 94 ? 28.484 14.836 -30.703 1 45.12 94 ALA A C 1
ATOM 735 O O . ALA A 1 94 ? 28.578 14.102 -31.688 1 45.12 94 ALA A O 1
ATOM 736 N N . LYS A 1 95 ? 29.734 14.992 -29.906 1 41.38 95 LYS A N 1
ATOM 737 C CA . LYS A 1 95 ? 30.891 14.094 -30.062 1 41.38 95 LYS A CA 1
ATOM 738 C C . LYS A 1 95 ? 30.438 12.641 -30.125 1 41.38 95 LYS A C 1
ATOM 740 O O . LYS A 1 95 ? 31.094 11.805 -30.75 1 41.38 95 LYS A O 1
ATOM 745 N N . GLN A 1 96 ? 29.516 12.289 -29.25 1 38.81 96 GLN A N 1
ATOM 746 C CA . GLN A 1 96 ? 29.266 10.852 -29.203 1 38.81 96 GLN A CA 1
ATOM 747 C C . GLN A 1 96 ? 28.375 10.398 -30.344 1 38.81 96 GLN A C 1
ATOM 749 O O . GLN A 1 96 ? 28.141 9.203 -30.531 1 38.81 96 GLN A O 1
ATOM 754 N N . THR A 1 97 ? 27.859 11.344 -31 1 36.16 97 THR A N 1
ATOM 755 C CA . THR A 1 97 ? 27.109 10.844 -32.156 1 36.16 97 THR A CA 1
ATOM 756 C C . THR A 1 97 ? 28.047 10.617 -33.344 1 36.16 97 THR A C 1
ATOM 758 O O . THR A 1 97 ? 27.578 10.305 -34.438 1 36.16 97 THR A O 1
ATOM 761 N N . GLY A 1 98 ? 29.438 11.219 -33.438 1 30.73 98 GLY A N 1
ATOM 762 C CA . GLY A 1 98 ? 30.281 11.078 -34.594 1 30.73 98 GLY A CA 1
ATOM 763 C C . GLY A 1 98 ? 30.656 9.641 -34.906 1 30.73 98 GLY A C 1
ATOM 764 O O . GLY A 1 98 ? 30.594 8.781 -34 1 30.73 98 GLY A O 1
ATOM 765 N N . ASN A 1 99 ? 31.094 9.273 -36.281 1 29.25 99 ASN A N 1
ATOM 766 C CA . ASN A 1 99 ? 31.609 8.141 -37.031 1 29.25 99 ASN A CA 1
ATOM 767 C C . ASN A 1 99 ? 32.875 7.578 -36.406 1 29.25 99 ASN A C 1
ATOM 769 O O . ASN A 1 99 ? 33.312 6.484 -36.781 1 29.25 99 ASN A O 1
ATOM 773 N N . ASP A 1 100 ? 34.094 8.289 -36.344 1 27.06 100 ASP A N 1
ATOM 774 C CA . ASP A 1 100 ? 35.312 7.582 -36 1 27.06 100 ASP A CA 1
ATOM 775 C C . ASP A 1 100 ? 35.25 6.98 -34.625 1 27.06 100 ASP A C 1
ATOM 777 O O . ASP A 1 100 ? 35.25 7.703 -33.625 1 27.06 100 ASP A O 1
ATOM 781 N N . ALA A 1 101 ? 34.812 5.785 -34.531 1 26.97 101 ALA A N 1
ATOM 782 C CA . ALA A 1 101 ? 34.688 4.703 -33.562 1 26.97 101 ALA A CA 1
ATOM 783 C C . ALA A 1 101 ? 35.969 4.527 -32.75 1 26.97 101 ALA A C 1
ATOM 785 O O . ALA A 1 101 ? 36.594 3.469 -32.812 1 26.97 101 ALA A O 1
ATOM 786 N N . THR A 1 102 ? 36.969 5.398 -32.844 1 24.45 102 THR A N 1
ATOM 787 C CA . THR A 1 102 ? 38.125 4.91 -32.094 1 24.45 102 THR A CA 1
ATOM 788 C C . THR A 1 102 ? 37.688 4.508 -30.672 1 24.45 102 THR A C 1
ATOM 790 O O . THR A 1 102 ? 36.812 5.133 -30.078 1 24.45 102 THR A O 1
ATOM 793 N N . SER A 1 103 ? 38.406 3.332 -30.125 1 25.11 103 SER A N 1
ATOM 794 C CA . SER A 1 103 ? 38.312 2.434 -28.984 1 25.11 103 SER A CA 1
ATOM 795 C C . SER A 1 103 ? 38.5 3.193 -27.672 1 25.11 103 SER A C 1
ATOM 797 O O . SER A 1 103 ? 39.594 3.496 -27.266 1 25.11 103 SER A O 1
ATOM 799 N N . VAL A 1 104 ? 38.062 4.305 -27.578 1 27.53 104 VAL A N 1
ATOM 800 C CA . VAL A 1 104 ? 38.344 4.637 -26.188 1 27.53 104 VAL A CA 1
ATOM 801 C C . VAL A 1 104 ? 38.031 3.445 -25.281 1 27.53 104 VAL A C 1
ATOM 803 O O . VAL A 1 104 ? 36.938 2.895 -25.344 1 27.53 104 VAL A O 1
ATOM 806 N N . PRO A 1 105 ? 39.125 2.711 -24.875 1 26.48 105 PRO A N 1
ATOM 807 C CA . PRO A 1 105 ? 38.875 1.522 -24.062 1 26.48 105 PRO A CA 1
ATOM 808 C C . PRO A 1 105 ? 37.781 1.747 -23 1 26.48 105 PRO A C 1
ATOM 810 O O . PRO A 1 105 ? 37.594 2.879 -22.547 1 26.48 105 PRO A O 1
ATOM 813 N N . PRO A 1 106 ? 36.781 0.969 -23.141 1 26.33 106 PRO A N 1
ATOM 814 C CA . PRO A 1 106 ? 35.75 1.006 -22.094 1 26.33 106 PRO A CA 1
ATOM 815 C C . PRO A 1 106 ? 36.312 1.328 -20.719 1 26.33 106 PRO A C 1
ATOM 817 O O . PRO A 1 106 ? 37.344 0.781 -20.328 1 26.33 106 PRO A O 1
ATOM 820 N N . SER A 1 107 ? 36.5 2.594 -20.5 1 26.17 107 SER A N 1
ATOM 821 C CA . SER A 1 107 ? 37.062 2.789 -19.172 1 26.17 107 SER A CA 1
ATOM 822 C C . SER A 1 107 ? 36.656 1.647 -18.234 1 26.17 107 SER A C 1
ATOM 824 O O . SER A 1 107 ? 35.562 1.118 -18.312 1 26.17 107 SER A O 1
ATOM 826 N N . PRO A 1 108 ? 37.656 0.931 -17.609 1 27.31 108 PRO A N 1
ATOM 827 C CA . PRO A 1 108 ? 37.406 -0.232 -16.75 1 27.31 108 PRO A CA 1
ATOM 828 C C . PRO A 1 108 ? 36.219 -0.036 -15.828 1 27.31 108 PRO A C 1
ATOM 830 O O . PRO A 1 108 ? 35.875 -0.937 -15.055 1 27.31 108 PRO A O 1
ATOM 833 N N . GLU A 1 109 ? 35.938 1.252 -15.695 1 25.61 109 GLU A N 1
ATOM 834 C CA . GLU A 1 109 ? 34.969 1.422 -14.602 1 25.61 109 GLU A CA 1
ATOM 835 C C . GLU A 1 109 ? 33.625 0.874 -14.984 1 25.61 109 GLU A C 1
ATOM 837 O O . GLU A 1 109 ? 32.688 0.892 -14.172 1 25.61 109 GLU A O 1
ATOM 842 N N . GLN A 1 110 ? 33.375 0.752 -16.266 1 27.64 110 GLN A N 1
ATOM 843 C CA . GLN A 1 110 ? 32.156 0.038 -16.688 1 27.64 110 GLN A CA 1
ATOM 844 C C . GLN A 1 110 ? 32.156 -1.391 -16.156 1 27.64 110 GLN A C 1
ATOM 846 O O . GLN A 1 110 ? 31.125 -2.076 -16.219 1 27.64 110 GLN A O 1
ATOM 851 N N . ASP A 1 111 ? 33.312 -1.987 -16.078 1 26.75 111 ASP A N 1
ATOM 852 C CA . ASP A 1 111 ? 33.531 -3.334 -15.555 1 26.75 111 ASP A CA 1
ATOM 853 C C . ASP A 1 111 ? 33.219 -3.402 -14.055 1 26.75 111 ASP A C 1
ATOM 855 O O . ASP A 1 111 ? 33.375 -4.461 -13.438 1 26.75 111 ASP A O 1
ATOM 859 N N . VAL A 1 112 ? 33.531 -2.361 -13.391 1 27.28 112 VAL A N 1
ATOM 860 C CA . VAL A 1 112 ? 33.219 -2.441 -11.969 1 27.28 112 VAL A CA 1
ATOM 861 C C . VAL A 1 112 ? 31.719 -2.516 -11.781 1 27.28 112 VAL A C 1
ATOM 863 O O . VAL A 1 112 ? 31.234 -2.627 -10.648 1 27.28 112 VAL A O 1
ATOM 866 N N . ALA A 1 113 ? 31.016 -1.946 -12.695 1 29.39 113 ALA A N 1
ATOM 867 C CA . ALA A 1 113 ? 29.578 -2.215 -12.523 1 29.39 113 ALA A CA 1
ATOM 868 C C . ALA A 1 113 ? 29.281 -3.701 -12.695 1 29.39 113 ALA A C 1
ATOM 870 O O . ALA A 1 113 ? 28.125 -4.098 -12.781 1 29.39 113 ALA A O 1
ATOM 871 N N . GLY A 1 114 ? 30.156 -4.43 -13.328 1 28.22 114 GLY A N 1
ATOM 872 C CA . GLY A 1 114 ? 30.094 -5.863 -13.57 1 28.22 114 GLY A CA 1
ATOM 873 C C . GLY A 1 114 ? 29.719 -6.66 -12.336 1 28.22 114 GLY A C 1
ATOM 874 O O . GLY A 1 114 ? 28.75 -7.418 -12.359 1 28.22 114 GLY A O 1
ATOM 875 N N . ASP A 1 115 ? 30.922 -7.266 -11.758 1 28.22 115 ASP A N 1
ATOM 876 C CA . ASP A 1 115 ? 30.984 -8.367 -10.805 1 28.22 115 ASP A CA 1
ATOM 877 C C . ASP A 1 115 ? 30.438 -7.945 -9.445 1 28.22 115 ASP A C 1
ATOM 879 O O . ASP A 1 115 ? 30.875 -8.461 -8.414 1 28.22 115 ASP A O 1
ATOM 883 N N . CYS A 1 116 ? 30.422 -6.648 -9.32 1 29 116 CYS A N 1
ATOM 884 C CA . CYS A 1 116 ? 29.781 -6.555 -8.016 1 29 116 CYS A CA 1
ATOM 885 C C . CYS A 1 116 ? 28.562 -7.473 -7.934 1 29 116 CYS A C 1
ATOM 887 O O . CYS A 1 116 ? 27.625 -7.328 -8.711 1 29 116 CYS A O 1
ATOM 889 N N . HIS A 1 117 ? 28.844 -8.586 -7.766 1 29.36 117 HIS A N 1
ATOM 890 C CA . HIS A 1 117 ? 27.75 -9.461 -7.344 1 29.36 117 HIS A CA 1
ATOM 891 C C . HIS A 1 117 ? 26.562 -8.648 -6.848 1 29.36 117 HIS A C 1
ATOM 893 O O . HIS A 1 117 ? 26.719 -7.738 -6.035 1 29.36 117 HIS A O 1
ATOM 899 N N . PRO A 1 118 ? 25.75 -8.266 -7.77 1 34.09 118 PRO A N 1
ATOM 900 C CA . PRO A 1 118 ? 24.594 -7.609 -7.16 1 34.09 118 PRO A CA 1
ATOM 901 C C . PRO A 1 118 ? 24.484 -7.879 -5.66 1 34.09 118 PRO A C 1
ATOM 903 O O . PRO A 1 118 ? 24.531 -9.031 -5.23 1 34.09 118 PRO A O 1
ATOM 906 N N . THR A 1 119 ? 25.391 -7.281 -4.973 1 35.66 119 THR A N 1
ATOM 907 C CA . THR A 1 119 ? 25.047 -7.496 -3.57 1 35.66 119 THR A CA 1
ATOM 908 C C . THR A 1 119 ? 23.625 -8.023 -3.426 1 35.66 119 THR A C 1
ATOM 910 O O . THR A 1 119 ? 22.672 -7.379 -3.875 1 35.66 119 THR A O 1
ATOM 913 N N . ALA A 1 120 ? 23.453 -9.227 -3.76 1 37.16 120 ALA A N 1
ATOM 914 C CA . ALA A 1 120 ? 22.203 -9.953 -3.523 1 37.16 120 ALA A CA 1
ATOM 915 C C . ALA A 1 120 ? 21.281 -9.172 -2.6 1 37.16 120 ALA A C 1
ATOM 917 O O . ALA A 1 120 ? 21.531 -9.078 -1.394 1 37.16 120 ALA A O 1
ATOM 918 N N . PHE A 1 121 ? 21 -7.938 -2.967 1 45.62 121 PHE A N 1
ATOM 919 C CA . PHE A 1 121 ? 20.047 -7.086 -2.27 1 45.62 121 PHE A CA 1
ATOM 920 C C . PHE A 1 121 ? 18.969 -7.922 -1.591 1 45.62 121 PHE A C 1
ATOM 922 O O . PHE A 1 121 ? 18.375 -8.805 -2.213 1 45.62 121 PHE A O 1
ATOM 929 N N . ARG A 1 122 ? 19.125 -8.203 -0.369 1 61.06 122 ARG A N 1
ATOM 930 C CA . ARG A 1 122 ? 18.453 -9.07 0.586 1 61.06 122 ARG A CA 1
ATOM 931 C C . ARG A 1 122 ? 16.938 -8.844 0.566 1 61.06 122 ARG A C 1
ATOM 933 O O . ARG A 1 122 ? 16.453 -7.914 1.207 1 61.06 122 ARG A O 1
ATOM 940 N N . ARG A 1 123 ? 16.234 -9.266 -0.51 1 82.31 123 ARG A N 1
ATOM 941 C CA . ARG A 1 123 ? 14.773 -9.336 -0.551 1 82.31 123 ARG A CA 1
ATOM 942 C C . ARG A 1 123 ? 14.234 -10.211 0.575 1 82.31 123 ARG A C 1
ATOM 944 O O . ARG A 1 123 ? 14.82 -11.25 0.892 1 82.31 123 ARG A O 1
ATOM 951 N N . TYR A 1 124 ? 13.406 -9.688 1.18 1 90.25 124 TYR A N 1
ATOM 952 C CA . TYR A 1 124 ? 12.773 -10.469 2.232 1 90.25 124 TYR A CA 1
ATOM 953 C C . TYR A 1 124 ? 11.719 -11.406 1.652 1 90.25 124 TYR A C 1
ATOM 955 O O . TYR A 1 124 ? 10.828 -10.969 0.927 1 90.25 124 TYR A O 1
ATOM 963 N N . LEU A 1 125 ? 11.812 -12.617 1.885 1 92.94 125 LEU A N 1
ATOM 964 C CA . LEU A 1 125 ? 10.812 -13.641 1.609 1 92.94 125 LEU A CA 1
ATOM 965 C C . LEU A 1 125 ? 10.344 -14.305 2.9 1 92.94 125 LEU A C 1
ATOM 967 O O . LEU A 1 125 ? 11.164 -14.789 3.686 1 92.94 125 LEU A O 1
ATOM 971 N N . GLY A 1 126 ? 9.047 -14.336 3.109 1 92.62 126 GLY A N 1
ATOM 972 C CA . GLY A 1 126 ? 8.5 -14.938 4.316 1 92.62 126 GLY A CA 1
ATOM 973 C C . GLY A 1 126 ? 8.445 -16.453 4.258 1 92.62 126 GLY A C 1
ATOM 974 O O . GLY A 1 126 ? 8.805 -17.047 3.244 1 92.62 126 GLY A O 1
ATOM 975 N N . GLU A 1 127 ? 7.973 -17.031 5.238 1 90.5 127 GLU A N 1
ATOM 976 C CA . GLU A 1 127 ? 7.996 -18.469 5.402 1 90.5 127 GLU A CA 1
ATOM 977 C C . GLU A 1 127 ? 7.047 -19.156 4.418 1 90.5 127 GLU A C 1
ATOM 979 O O . GLU A 1 127 ? 7.207 -20.344 4.113 1 90.5 127 GLU A O 1
ATOM 984 N N . ALA A 1 128 ? 6.074 -18.453 3.994 1 94.44 128 ALA A N 1
ATOM 985 C CA . ALA A 1 128 ? 5.117 -19.031 3.057 1 94.44 128 ALA A CA 1
ATOM 986 C C . ALA A 1 128 ? 5.734 -19.188 1.669 1 94.44 128 ALA A C 1
ATOM 988 O O . ALA A 1 128 ? 5.234 -19.953 0.84 1 94.44 128 ALA A O 1
ATOM 989 N N . SER A 1 129 ? 6.797 -18.469 1.395 1 94.25 129 SER A N 1
ATOM 990 C CA . SER A 1 129 ? 7.426 -18.469 0.078 1 94.25 129 SER A CA 1
ATOM 991 C C . SER A 1 129 ? 8.039 -19.828 -0.244 1 94.25 129 SER A C 1
ATOM 993 O O . SER A 1 129 ? 8.633 -20.469 0.626 1 94.25 129 SER A O 1
ATOM 995 N N . ASP A 1 130 ? 7.871 -20.219 -1.465 1 94.06 130 ASP A N 1
ATOM 996 C CA . ASP A 1 130 ? 8.438 -21.484 -1.918 1 94.06 130 ASP A CA 1
ATOM 997 C C . ASP A 1 130 ? 9.969 -21.422 -1.967 1 94.06 130 ASP A C 1
ATOM 999 O O . ASP A 1 130 ? 10.648 -22.406 -1.686 1 94.06 130 ASP A O 1
ATOM 1003 N N . ILE A 1 131 ? 10.477 -20.297 -2.225 1 92.12 131 ILE A N 1
ATOM 1004 C CA . ILE A 1 131 ? 11.922 -20.125 -2.307 1 92.12 131 ILE A CA 1
ATOM 1005 C C . ILE A 1 131 ? 12.539 -20.266 -0.919 1 92.12 131 ILE A C 1
ATOM 1007 O O . ILE A 1 131 ? 13.555 -20.953 -0.752 1 92.12 131 ILE A O 1
ATOM 1011 N N . ARG A 1 132 ? 11.922 -19.609 0.003 1 90.62 132 ARG A N 1
ATOM 1012 C CA . ARG A 1 132 ? 12.43 -19.734 1.366 1 90.62 132 ARG A CA 1
ATOM 1013 C C . ARG A 1 132 ? 12.367 -21.188 1.846 1 90.62 132 ARG A C 1
ATOM 1015 O O . ARG A 1 132 ? 13.297 -21.656 2.504 1 90.62 132 ARG A O 1
ATOM 1022 N N . PHE A 1 133 ? 11.367 -21.797 1.584 1 90.69 133 PHE A N 1
ATOM 1023 C CA . PHE A 1 133 ? 11.219 -23.203 1.955 1 90.69 133 PHE A CA 1
ATOM 1024 C C . PHE A 1 133 ? 12.289 -24.062 1.277 1 90.69 133 PHE A C 1
ATOM 1026 O O . PHE A 1 133 ? 12.898 -24.922 1.914 1 90.69 133 PHE A O 1
ATOM 1033 N N . PHE A 1 134 ? 12.445 -23.812 0.059 1 90.06 134 PHE A N 1
ATOM 1034 C CA . PHE A 1 134 ? 13.461 -24.531 -0.704 1 90.06 134 PHE A CA 1
ATOM 1035 C C . PHE A 1 134 ? 14.82 -24.406 -0.034 1 90.06 134 PHE A C 1
ATOM 1037 O O . PHE A 1 134 ? 15.508 -25.406 0.164 1 90.06 134 PHE A O 1
ATOM 1044 N N . HIS A 1 135 ? 15.141 -23.234 0.368 1 87 135 HIS A N 1
ATOM 1045 C CA . HIS A 1 135 ? 16.438 -23.016 0.98 1 87 135 HIS A CA 1
ATOM 1046 C C . HIS A 1 135 ? 16.516 -23.641 2.367 1 87 135 HIS A C 1
ATOM 1048 O O . HIS A 1 135 ? 17.578 -24.141 2.768 1 87 135 HIS A O 1
ATOM 1054 N N . ALA A 1 136 ? 15.484 -23.547 3.059 1 84.62 136 ALA A N 1
ATOM 1055 C CA . ALA A 1 136 ? 15.445 -24.172 4.379 1 84.62 136 ALA A CA 1
ATOM 1056 C C . ALA A 1 136 ? 15.648 -25.688 4.277 1 84.62 136 ALA A C 1
ATOM 1058 O O . ALA A 1 136 ? 16.391 -26.266 5.07 1 84.62 136 ALA A O 1
ATOM 1059 N N . MET A 1 137 ? 15.102 -26.281 3.33 1 85.94 137 MET A N 1
ATOM 1060 C CA . MET A 1 137 ? 15.203 -27.719 3.139 1 85.94 137 MET A CA 1
ATOM 1061 C C . MET A 1 137 ? 16.594 -28.109 2.631 1 85.94 137 MET A C 1
ATOM 1063 O O . MET A 1 137 ? 17.156 -29.109 3.057 1 85.94 137 MET A O 1
ATOM 1067 N N . GLU A 1 138 ? 16.984 -27.281 1.782 1 84.69 138 GLU A N 1
ATOM 1068 C CA . GLU A 1 138 ? 18.344 -27.516 1.271 1 84.69 138 GLU A CA 1
ATOM 1069 C C . GLU A 1 138 ? 19.375 -27.469 2.393 1 84.69 138 GLU A C 1
ATOM 1071 O O . GLU A 1 138 ? 20.266 -28.312 2.469 1 84.69 138 GLU A O 1
ATOM 1076 N N . SER A 1 139 ? 19.25 -26.469 3.197 1 82.25 139 SER A N 1
ATOM 1077 C CA . SER A 1 139 ? 20.172 -26.312 4.324 1 82.25 139 SER A CA 1
ATOM 1078 C C . SER A 1 139 ? 20.031 -27.484 5.301 1 82.25 139 SER A C 1
ATOM 1080 O O . SER A 1 139 ? 21.031 -27.953 5.852 1 82.25 139 SER A O 1
ATOM 1082 N N . ALA A 1 140 ? 18.891 -27.891 5.559 1 77.5 140 ALA A N 1
ATOM 1083 C CA . ALA A 1 140 ? 18.641 -29 6.477 1 77.5 140 ALA A CA 1
ATOM 1084 C C . ALA A 1 140 ? 19.234 -30.297 5.949 1 77.5 140 ALA A C 1
ATOM 1086 O O . ALA A 1 140 ? 19.766 -31.094 6.719 1 77.5 140 ALA A O 1
ATOM 1087 N N . LEU A 1 141 ? 19.25 -30.5 4.703 1 80.31 141 LEU A N 1
ATOM 1088 C CA . LEU A 1 141 ? 19.781 -31.703 4.082 1 80.31 141 LEU A CA 1
ATOM 1089 C C . LEU A 1 141 ? 21.312 -31.688 4.055 1 80.31 141 LEU A C 1
ATOM 1091 O O . LEU A 1 141 ? 21.953 -32.719 4.18 1 80.31 141 LEU A O 1
ATOM 1095 N N . CYS A 1 142 ? 21.812 -30.453 3.926 1 73.56 142 CYS A N 1
ATOM 1096 C CA . CYS A 1 142 ? 23.266 -30.312 3.885 1 73.56 142 CYS A CA 1
ATOM 1097 C C . CYS A 1 142 ? 23.875 -30.516 5.266 1 73.56 142 CYS A C 1
ATOM 1099 O O . CYS A 1 142 ? 24.984 -31.047 5.387 1 73.56 142 CYS A O 1
ATOM 1101 N N . GLN A 1 143 ? 23.297 -29.906 6.277 1 65.19 143 GLN A N 1
ATOM 1102 C CA . GLN A 1 143 ? 23.797 -30.078 7.637 1 65.19 143 GLN A CA 1
ATOM 1103 C C . GLN A 1 143 ? 23.859 -31.547 8.023 1 65.19 143 GLN A C 1
ATOM 1105 O O . GLN A 1 143 ? 24.719 -31.953 8.805 1 65.19 143 GLN A O 1
ATOM 1110 N N . GLN A 1 144 ? 23.109 -32.281 7.539 1 58.09 144 GLN A N 1
ATOM 1111 C CA . GLN A 1 144 ? 23.094 -33.688 7.824 1 58.09 144 GLN A CA 1
ATOM 1112 C C . GLN A 1 144 ? 24.234 -34.406 7.113 1 58.09 144 GLN A C 1
ATOM 1114 O O . GLN A 1 144 ? 24.656 -35.5 7.535 1 58.09 144 GLN A O 1
ATOM 1119 N N . THR A 1 145 ? 24.688 -33.781 6.145 1 54.28 145 THR A N 1
ATOM 1120 C CA . THR A 1 145 ? 25.812 -34.375 5.41 1 54.28 145 THR A CA 1
ATOM 1121 C C . THR A 1 145 ? 27.109 -33.625 5.723 1 54.28 145 THR A C 1
ATOM 1123 O O . THR A 1 145 ? 27.188 -32.406 5.594 1 54.28 145 THR A O 1
ATOM 1126 N N . GLU A 1 146 ? 27.812 -33.875 6.934 1 47.97 146 GLU A N 1
ATOM 1127 C CA . GLU A 1 146 ? 29.109 -33.281 7.285 1 47.97 146 GLU A CA 1
ATOM 1128 C C . GLU A 1 146 ? 29.812 -32.75 6.047 1 47.97 146 GLU A C 1
ATOM 1130 O O . GLU A 1 146 ? 30.734 -31.922 6.16 1 47.97 146 GLU A O 1
ATOM 1135 N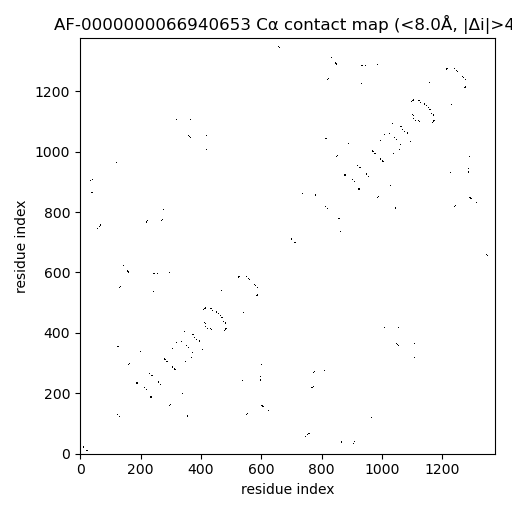 N . PHE A 1 147 ? 30.016 -33.594 5.012 1 39.38 147 PHE A N 1
ATOM 1136 C CA . PHE A 1 147 ? 31.125 -33.594 4.066 1 39.38 147 PHE A CA 1
ATOM 1137 C C . PHE A 1 147 ? 31.094 -32.344 3.197 1 39.38 147 PHE A C 1
ATOM 1139 O O . PHE A 1 147 ? 32.125 -31.719 2.943 1 39.38 147 PHE A O 1
ATOM 1146 N N . VAL A 1 148 ? 30.297 -32.375 2.08 1 40.31 148 VAL A N 1
ATOM 1147 C CA . VAL A 1 148 ? 30.797 -31.828 0.827 1 40.31 148 VAL A CA 1
ATOM 1148 C C . VAL A 1 148 ? 30.734 -30.297 0.885 1 40.31 148 VAL A C 1
ATOM 1150 O O . VAL A 1 148 ? 29.656 -29.703 0.876 1 40.31 148 VAL A O 1
ATOM 1153 N N . GLN A 1 149 ? 31.5 -29.719 1.67 1 41.34 149 GLN A N 1
ATOM 1154 C CA . GLN A 1 149 ? 31.938 -28.375 1.319 1 41.34 149 GLN A CA 1
ATOM 1155 C C . GLN A 1 149 ? 32.031 -28.203 -0.194 1 41.34 149 GLN A C 1
ATOM 1157 O O . GLN A 1 149 ? 33.125 -28.406 -0.77 1 41.34 149 GLN A O 1
ATOM 1162 N N . GLN A 1 150 ? 31.438 -28.938 -0.971 1 38.62 150 GLN A N 1
ATOM 1163 C CA . GLN A 1 150 ? 31.797 -28.656 -2.359 1 38.62 150 GLN A CA 1
ATOM 1164 C C . GLN A 1 150 ? 31.984 -27.172 -2.588 1 38.62 150 GLN A C 1
ATOM 1166 O O . GLN A 1 150 ? 31.188 -26.344 -2.113 1 38.62 150 GLN A O 1
ATOM 1171 N N . GLU A 1 151 ? 33.188 -26.781 -2.889 1 38.81 151 GLU A N 1
ATOM 1172 C CA . GLU A 1 151 ? 33.906 -25.672 -3.518 1 38.81 151 GLU A CA 1
ATOM 1173 C C . GLU A 1 151 ? 33 -24.969 -4.547 1 38.81 151 GLU A C 1
ATOM 1175 O O . GLU A 1 151 ? 33.5 -24.344 -5.48 1 38.81 151 GLU A O 1
ATOM 1180 N N . ASP A 1 152 ? 31.797 -25.391 -4.73 1 41.06 152 ASP A N 1
ATOM 1181 C CA . ASP A 1 152 ? 31.234 -24.703 -5.883 1 41.06 152 ASP A CA 1
ATOM 1182 C C . ASP A 1 152 ? 31.172 -23.203 -5.648 1 41.06 152 ASP A C 1
ATOM 1184 O O . ASP A 1 152 ? 31 -22.75 -4.516 1 41.06 152 ASP A O 1
ATOM 1188 N N . ASN A 1 153 ? 31.656 -22.562 -6.59 1 39.97 153 ASN A N 1
ATOM 1189 C CA . ASN A 1 153 ? 31.75 -21.109 -6.746 1 39.97 153 ASN A CA 1
ATOM 1190 C C . ASN A 1 153 ? 30.484 -20.406 -6.258 1 39.97 153 ASN A C 1
ATOM 1192 O O . ASN A 1 153 ? 29.422 -20.578 -6.84 1 39.97 153 ASN A O 1
ATOM 1196 N N . PRO A 1 154 ? 30.453 -20.125 -5.023 1 42.81 154 PRO A N 1
ATOM 1197 C CA . PRO A 1 154 ? 29.375 -19.297 -4.496 1 42.81 154 PRO A CA 1
ATOM 1198 C C . PRO A 1 154 ? 28.75 -18.391 -5.555 1 42.81 154 PRO A C 1
ATOM 1200 O O . PRO A 1 154 ? 27.594 -17.969 -5.414 1 42.81 154 PRO A O 1
ATOM 1203 N N . GLU A 1 155 ? 29.625 -17.984 -6.559 1 44.12 155 GLU A N 1
ATOM 1204 C CA . GLU A 1 155 ? 29.188 -16.984 -7.531 1 44.12 155 GLU A CA 1
ATOM 1205 C C . GLU A 1 155 ? 28.062 -17.516 -8.406 1 44.12 155 GLU A C 1
ATOM 1207 O O . GLU A 1 155 ? 27.25 -16.75 -8.922 1 44.12 155 GLU A O 1
ATOM 1212 N N . ALA A 1 156 ? 27.969 -19.062 -8.75 1 47.25 156 ALA A N 1
ATOM 1213 C CA . ALA A 1 156 ? 27.094 -19.578 -9.805 1 47.25 156 ALA A CA 1
ATOM 1214 C C . ALA A 1 156 ? 25.797 -20.109 -9.219 1 47.25 156 ALA A C 1
ATOM 1216 O O . ALA A 1 156 ? 24.953 -20.641 -9.945 1 47.25 156 ALA A O 1
ATOM 1217 N N . ARG A 1 157 ? 25.562 -20.016 -7.973 1 53.66 157 ARG A N 1
ATOM 1218 C CA . ARG A 1 157 ? 24.422 -20.688 -7.359 1 53.66 157 ARG A CA 1
ATOM 1219 C C . ARG A 1 157 ? 23.141 -19.875 -7.551 1 53.66 157 ARG A C 1
ATOM 1221 O O . ARG A 1 157 ? 23.094 -18.688 -7.207 1 53.66 157 ARG A O 1
ATOM 1228 N N . VAL A 1 158 ? 22.188 -20.5 -8.203 1 66.38 158 VAL A N 1
ATOM 1229 C CA . VAL A 1 158 ? 20.875 -19.875 -8.445 1 66.38 158 VAL A CA 1
ATOM 1230 C C . VAL A 1 158 ? 20.062 -19.875 -7.152 1 66.38 158 VAL A C 1
ATOM 1232 O O . VAL A 1 158 ? 19.75 -20.922 -6.602 1 66.38 158 VAL A O 1
ATOM 1235 N N . GLU A 1 159 ? 19.812 -18.781 -6.594 1 75.38 159 GLU A N 1
ATOM 1236 C CA . GLU A 1 159 ? 19.141 -18.656 -5.301 1 75.38 159 GLU A CA 1
ATOM 1237 C C . GLU A 1 159 ? 17.656 -18.406 -5.469 1 75.38 159 GLU A C 1
ATOM 1239 O O . GLU A 1 159 ? 16.875 -18.641 -4.539 1 75.38 159 GLU A O 1
ATOM 1244 N N . SER A 1 160 ? 17.328 -18.078 -6.629 1 85.56 160 SER A N 1
ATOM 1245 C CA . SER A 1 160 ? 15.922 -17.734 -6.852 1 85.56 160 SER A CA 1
ATOM 1246 C C . SER A 1 160 ? 15.57 -17.781 -8.336 1 85.56 160 SER A C 1
ATOM 1248 O O . SER A 1 160 ? 16.422 -17.547 -9.188 1 85.56 160 SER A O 1
ATOM 1250 N N . TYR A 1 161 ? 14.422 -18.203 -8.633 1 86.56 161 TYR A N 1
ATOM 1251 C CA . TYR A 1 161 ? 13.969 -18.188 -10.023 1 86.56 161 TYR A CA 1
ATOM 1252 C C . TYR A 1 161 ? 13.43 -16.812 -10.406 1 86.56 161 TYR A C 1
ATOM 1254 O O . TYR A 1 161 ? 13.148 -16.547 -11.578 1 86.56 161 TYR A O 1
ATOM 1262 N N . GLU A 1 162 ? 13.25 -15.992 -9.477 1 85 162 GLU A N 1
ATOM 1263 C CA . GLU A 1 162 ? 12.703 -14.656 -9.711 1 85 162 GLU A CA 1
ATOM 1264 C C . GLU A 1 162 ? 13.641 -13.828 -10.594 1 85 162 GLU A C 1
ATOM 1266 O O . GLU A 1 162 ? 14.859 -13.922 -10.477 1 85 162 GLU A O 1
ATOM 1271 N N . GLN A 1 163 ? 12.922 -13.047 -11.391 1 79.56 163 GLN A N 1
ATOM 1272 C CA . GLN A 1 163 ? 13.672 -12.242 -12.344 1 79.56 163 GLN A CA 1
ATOM 1273 C C . GLN A 1 163 ? 13.711 -10.773 -11.922 1 79.56 163 GLN A C 1
ATOM 1275 O O . GLN A 1 163 ? 12.812 -10.305 -11.211 1 79.56 163 GLN A O 1
ATOM 1280 N N . GLU A 1 164 ? 14.938 -10.203 -12.117 1 67.44 164 GLU A N 1
ATOM 1281 C CA . GLU A 1 164 ? 15.031 -8.758 -11.938 1 67.44 164 GLU A CA 1
ATOM 1282 C C . GLU A 1 164 ? 14.883 -8.023 -13.266 1 67.44 164 GLU A C 1
ATOM 1284 O O . GLU A 1 164 ? 15.289 -8.539 -14.312 1 67.44 164 GLU A O 1
ATOM 1289 N N . GLY A 1 165 ? 13.797 -7.395 -13.453 1 57.38 165 GLY A N 1
ATOM 1290 C CA . GLY A 1 165 ? 13.586 -6.711 -14.719 1 57.38 165 GLY A CA 1
ATOM 1291 C C . GLY A 1 165 ? 14.859 -6.137 -15.312 1 57.38 165 GLY A C 1
ATOM 1292 O O . GLY A 1 165 ? 15.797 -5.801 -14.578 1 57.38 165 GLY A O 1
ATOM 1293 N N . PRO A 1 166 ? 15.188 -6.711 -16.578 1 50.62 166 PRO A N 1
ATOM 1294 C CA . PRO A 1 166 ? 16.359 -6.062 -17.172 1 50.62 166 PRO A CA 1
ATOM 1295 C C . PRO A 1 166 ? 16.359 -4.547 -16.984 1 50.62 166 PRO A C 1
ATOM 1297 O O . PRO A 1 166 ? 15.281 -3.939 -16.859 1 50.62 166 PRO A O 1
ATOM 1300 N N . ARG A 1 167 ? 17.484 -4.117 -16.531 1 43.88 167 ARG A N 1
ATOM 1301 C CA . ARG A 1 167 ? 17.641 -2.666 -16.531 1 43.88 167 ARG A CA 1
ATOM 1302 C C . ARG A 1 167 ? 17.094 -2.045 -17.812 1 43.88 167 ARG A C 1
ATOM 1304 O O . ARG A 1 167 ? 17.172 -2.639 -18.891 1 43.88 167 ARG A O 1
ATOM 1311 N N . GLN A 1 168 ? 16.031 -1.234 -17.625 1 44.59 168 GLN A N 1
ATOM 1312 C CA . GLN A 1 168 ? 15.516 -0.52 -18.781 1 44.59 168 GLN A CA 1
ATOM 1313 C C . GLN A 1 168 ? 16.578 -0.396 -19.875 1 44.59 168 GLN A C 1
ATOM 1315 O O . GLN A 1 168 ? 17.609 0.259 -19.672 1 44.59 168 GLN A O 1
ATOM 1320 N N . GLN A 1 169 ? 16.922 -1.499 -20.484 1 40.5 169 GLN A N 1
ATOM 1321 C CA . GLN A 1 169 ? 17.797 -1.22 -21.609 1 40.5 169 GLN A CA 1
ATOM 1322 C C . GLN A 1 169 ? 17.297 -0.021 -22.422 1 40.5 169 GLN A C 1
ATOM 1324 O O . GLN A 1 169 ? 16.094 0.13 -22.641 1 40.5 169 GLN A O 1
ATOM 1329 N N . PRO A 1 170 ? 18.172 0.946 -22.422 1 39.12 170 PRO A N 1
ATOM 1330 C CA . PRO A 1 170 ? 17.781 2.039 -23.312 1 39.12 170 PRO A CA 1
ATOM 1331 C C . PRO A 1 170 ? 17.094 1.547 -24.578 1 39.12 170 PRO A C 1
ATOM 1333 O O . PRO A 1 170 ? 17.516 0.554 -25.172 1 39.12 170 PRO A O 1
ATOM 1336 N N . LEU A 1 171 ? 15.742 1.599 -24.562 1 42.31 171 LEU A N 1
ATOM 1337 C CA . LEU A 1 171 ? 14.961 1.266 -25.75 1 42.31 171 LEU A CA 1
ATOM 1338 C C . LEU A 1 171 ? 15.812 1.355 -27 1 42.31 171 LEU A C 1
ATOM 1340 O O . LEU A 1 171 ? 16.281 2.438 -27.359 1 42.31 171 LEU A O 1
ATOM 1344 N N . GLU A 1 172 ? 16.594 0.478 -27.297 1 38.19 172 GLU A N 1
ATOM 1345 C CA . GLU A 1 172 ? 17.25 0.523 -28.594 1 38.19 172 GLU A CA 1
ATOM 1346 C C . GLU A 1 172 ? 16.312 1.093 -29.656 1 38.19 172 GLU A C 1
ATOM 1348 O O . GLU A 1 172 ? 15.094 0.989 -29.547 1 38.19 172 GLU A O 1
ATOM 1353 N N . GLN A 1 173 ? 16.906 1.811 -30.688 1 37.41 173 GLN A N 1
ATOM 1354 C CA . GLN A 1 173 ? 16.609 2.715 -31.797 1 37.41 173 GLN A CA 1
ATOM 1355 C C . GLN A 1 173 ? 15.414 2.225 -32.594 1 37.41 173 GLN A C 1
ATOM 1357 O O . GLN A 1 173 ? 14.586 3.023 -33.031 1 37.41 173 GLN A O 1
ATOM 1362 N N . ASN A 1 174 ? 15.516 0.985 -33.188 1 35.56 174 ASN A N 1
ATOM 1363 C CA . ASN A 1 174 ? 14.812 0.532 -34.375 1 35.56 174 ASN A CA 1
ATOM 1364 C C . ASN A 1 174 ? 13.406 0.05 -34.031 1 35.56 174 ASN A C 1
ATOM 1366 O O . ASN A 1 174 ? 12.633 -0.286 -34.938 1 35.56 174 ASN A O 1
ATOM 1370 N N . GLN A 1 175 ? 12.922 -0.374 -32.781 1 45.22 175 GLN A N 1
ATOM 1371 C CA . GLN A 1 175 ? 12.023 -1.509 -32.625 1 45.22 175 GLN A CA 1
ATOM 1372 C C . GLN A 1 175 ? 10.68 -1.067 -32.031 1 45.22 175 GLN A C 1
ATOM 1374 O O . GLN A 1 175 ? 10.062 -1.793 -31.25 1 45.22 175 GLN A O 1
ATOM 1379 N N . GLY A 1 176 ? 10.312 0.088 -32.188 1 51.75 176 GLY A N 1
ATOM 1380 C CA . GLY A 1 176 ? 9.07 0.582 -31.594 1 51.75 176 GLY A CA 1
ATOM 1381 C C . GLY A 1 176 ? 7.84 0.185 -32.406 1 51.75 176 GLY A C 1
ATOM 1382 O O . GLY A 1 176 ? 6.875 0.946 -32.469 1 51.75 176 GLY A O 1
ATOM 1383 N N . SER A 1 177 ? 7.875 -0.847 -33.219 1 62.38 177 SER A N 1
ATOM 1384 C CA . SER A 1 177 ? 6.766 -1.068 -34.156 1 62.38 177 SER A CA 1
ATOM 1385 C C . SER A 1 177 ? 5.637 -1.845 -33.469 1 62.38 177 SER A C 1
ATOM 1387 O O . SER A 1 177 ? 5.879 -2.66 -32.594 1 62.38 177 SER A O 1
ATOM 1389 N N . LEU A 1 178 ? 4.406 -1.156 -33.594 1 78.12 178 LEU A N 1
ATOM 1390 C CA . LEU A 1 178 ? 3.217 -1.952 -33.312 1 78.12 178 LEU A CA 1
ATOM 1391 C C . LEU A 1 178 ? 3.232 -3.252 -34.125 1 78.12 178 LEU A C 1
ATOM 1393 O O . LEU A 1 178 ? 3.736 -3.289 -35.25 1 78.12 178 LEU A O 1
ATOM 1397 N N . PRO A 1 179 ? 2.893 -4.23 -33.5 1 84.81 179 PRO A N 1
ATOM 1398 C CA . PRO A 1 179 ? 2.781 -5.465 -34.281 1 84.81 179 PRO A CA 1
ATOM 1399 C C . PRO A 1 179 ? 1.768 -5.352 -35.438 1 84.81 179 PRO A C 1
ATOM 1401 O O . PRO A 1 179 ? 0.879 -4.496 -35.375 1 84.81 179 PRO A O 1
ATOM 1404 N N . PRO A 1 180 ? 1.985 -6.16 -36.5 1 86.12 180 PRO A N 1
ATOM 1405 C CA . PRO A 1 180 ? 0.939 -6.215 -37.531 1 86.12 180 PRO A CA 1
ATOM 1406 C C . PRO A 1 180 ? -0.436 -6.543 -36.938 1 86.12 180 PRO A C 1
ATOM 1408 O O . PRO A 1 180 ? -0.534 -7.25 -35.938 1 86.12 180 PRO A O 1
ATOM 1411 N N . ARG A 1 181 ? -1.481 -6.09 -37.594 1 89.31 181 ARG A N 1
ATOM 1412 C CA . ARG A 1 181 ? -2.846 -6.156 -37.094 1 89.31 181 ARG A CA 1
ATOM 1413 C C . ARG A 1 181 ? -3.236 -7.594 -36.75 1 89.31 181 ARG A C 1
ATOM 1415 O O . ARG A 1 181 ? -3.818 -7.855 -35.719 1 89.31 181 ARG A O 1
ATOM 1422 N N . ALA A 1 182 ? -2.885 -8.5 -37.625 1 92.19 182 ALA A N 1
ATOM 1423 C CA . ALA A 1 182 ? -3.256 -9.898 -37.406 1 92.19 182 ALA A CA 1
ATOM 1424 C C . ALA A 1 182 ? -2.613 -10.453 -36.156 1 92.19 182 ALA A C 1
ATOM 1426 O O . ALA A 1 182 ? -3.256 -11.18 -35.375 1 92.19 182 ALA A O 1
ATOM 1427 N N . ILE A 1 183 ? -1.398 -10.102 -35.969 1 92.88 183 ILE A N 1
ATOM 1428 C CA . ILE A 1 183 ? -0.669 -10.547 -34.812 1 92.88 183 ILE A CA 1
ATOM 1429 C C . ILE A 1 183 ? -1.222 -9.852 -33.562 1 92.88 183 ILE A C 1
ATOM 1431 O O . ILE A 1 183 ? -1.385 -10.477 -32.5 1 92.88 183 ILE A O 1
ATOM 1435 N N . ALA A 1 184 ? -1.486 -8.602 -33.719 1 94.69 184 ALA A N 1
ATOM 1436 C CA . ALA A 1 184 ? -2.076 -7.84 -32.625 1 94.69 184 ALA A CA 1
ATOM 1437 C C . ALA A 1 184 ? -3.406 -8.445 -32.188 1 94.69 184 ALA A C 1
ATOM 1439 O O . ALA A 1 184 ? -3.672 -8.578 -30.984 1 94.69 184 ALA A O 1
ATOM 1440 N N . ASP A 1 185 ? -4.18 -8.82 -33.125 1 96.5 185 ASP A N 1
ATOM 1441 C CA . ASP A 1 185 ? -5.465 -9.445 -32.844 1 96.5 185 ASP A CA 1
ATOM 1442 C C . ASP A 1 185 ? -5.281 -10.75 -32.062 1 96.5 185 ASP A C 1
ATOM 1444 O O . ASP A 1 185 ? -6.047 -11.047 -31.141 1 96.5 185 ASP A O 1
ATOM 1448 N N . SER A 1 186 ? -4.309 -11.43 -32.438 1 96.12 186 SER A N 1
ATOM 1449 C CA . SER A 1 186 ? -4.027 -12.68 -31.75 1 96.12 186 SER A CA 1
ATOM 1450 C C . SER A 1 186 ? -3.623 -12.43 -30.297 1 96.12 186 SER A C 1
ATOM 1452 O O . SER A 1 186 ? -4.035 -13.164 -29.391 1 96.12 186 SER A O 1
ATOM 1454 N N . PHE A 1 187 ? -2.814 -11.422 -30.078 1 96.81 187 PHE A N 1
ATOM 1455 C CA . PHE A 1 187 ? -2.395 -11.062 -28.734 1 96.81 187 PHE A CA 1
ATOM 1456 C C . PHE A 1 187 ? -3.598 -10.695 -27.875 1 96.81 187 PHE A C 1
ATOM 1458 O O . PHE A 1 187 ? -3.703 -11.133 -26.719 1 96.81 187 PHE A O 1
ATOM 1465 N N . VAL A 1 188 ? -4.449 -9.93 -28.422 1 97.75 188 VAL A N 1
ATOM 1466 C CA . VAL A 1 188 ? -5.652 -9.5 -27.719 1 97.75 188 VAL A CA 1
ATOM 1467 C C . VAL A 1 188 ? -6.52 -10.711 -27.391 1 97.75 188 VAL A C 1
ATOM 1469 O O . VAL A 1 188 ? -7.047 -10.82 -26.281 1 97.75 188 VAL A O 1
ATOM 1472 N N . ASP A 1 189 ? -6.578 -11.602 -28.297 1 96.81 189 ASP A N 1
ATOM 1473 C CA . ASP A 1 189 ? -7.379 -12.805 -28.078 1 96.81 189 ASP A CA 1
ATOM 1474 C C . ASP A 1 189 ? -6.781 -13.688 -26.984 1 96.81 189 ASP A C 1
ATOM 1476 O O . ASP A 1 189 ? -7.516 -14.281 -26.188 1 96.81 189 ASP A O 1
ATOM 1480 N N . ILE A 1 190 ? -5.527 -13.758 -27 1 96.56 190 ILE A N 1
ATOM 1481 C CA . ILE A 1 190 ? -4.855 -14.539 -25.969 1 96.56 190 ILE A CA 1
ATOM 1482 C C . ILE A 1 190 ? -5.172 -13.969 -24.594 1 96.56 190 ILE A C 1
ATOM 1484 O O . ILE A 1 190 ? -5.523 -14.703 -23.672 1 96.56 190 ILE A O 1
ATOM 1488 N N . TYR A 1 191 ? -5.094 -12.664 -24.484 1 97.69 191 TYR A N 1
ATOM 1489 C CA . TYR A 1 191 ? -5.375 -12.039 -23.188 1 97.69 191 TYR A CA 1
ATOM 1490 C C . TYR A 1 191 ? -6.805 -12.32 -22.75 1 97.69 191 TYR A C 1
ATOM 1492 O O . TYR A 1 191 ? -7.039 -12.711 -21.609 1 97.69 191 TYR A O 1
ATOM 1500 N N . PHE A 1 192 ? -7.738 -12.156 -23.578 1 96.44 192 PHE A N 1
ATOM 1501 C CA . PHE A 1 192 ? -9.148 -12.242 -23.203 1 96.44 192 PHE A CA 1
ATOM 1502 C C . PHE A 1 192 ? -9.578 -13.688 -23.031 1 96.44 192 PHE A C 1
ATOM 1504 O O . PHE A 1 192 ? -10.578 -13.969 -22.359 1 96.44 192 PHE A O 1
ATOM 1511 N N . SER A 1 193 ? -8.781 -14.672 -23.531 1 95.25 193 SER A N 1
ATOM 1512 C CA . SER A 1 193 ? -9.125 -16.078 -23.375 1 95.25 193 SER A CA 1
ATOM 1513 C C . SER A 1 193 ? -8.391 -16.703 -22.203 1 95.25 193 SER A C 1
ATOM 1515 O O . SER A 1 193 ? -8.68 -17.844 -21.812 1 95.25 193 SER A O 1
ATOM 1517 N N . THR A 1 194 ? -7.512 -16.016 -21.609 1 96.06 194 THR A N 1
ATOM 1518 C CA . THR A 1 194 ? -6.727 -16.594 -20.531 1 96.06 194 THR A CA 1
ATOM 1519 C C . THR A 1 194 ? -6.883 -15.789 -19.234 1 96.06 194 THR A C 1
ATOM 1521 O O . THR A 1 194 ? -7.707 -16.125 -18.391 1 96.06 194 THR A O 1
ATOM 1524 N N . ILE A 1 195 ? -6.301 -14.578 -19.219 1 97.19 195 ILE A N 1
ATOM 1525 C CA . ILE A 1 195 ? -6.27 -13.781 -18 1 97.19 195 ILE A CA 1
ATOM 1526 C C . ILE A 1 195 ? -7.645 -13.172 -17.75 1 97.19 195 ILE A C 1
ATOM 1528 O O . ILE A 1 195 ? -8.133 -13.164 -16.609 1 97.19 195 ILE A O 1
ATOM 1532 N N . HIS A 1 196 ? -8.281 -12.688 -18.734 1 96.88 196 HIS A N 1
ATOM 1533 C CA . HIS A 1 196 ? -9.539 -11.961 -18.594 1 96.88 196 HIS A CA 1
ATOM 1534 C C . HIS A 1 196 ? -10.641 -12.859 -18.047 1 96.88 196 HIS A C 1
ATOM 1536 O O . HIS A 1 196 ? -11.508 -12.398 -17.297 1 96.88 196 HIS A O 1
ATOM 1542 N N . ILE A 1 197 ? -10.625 -14.109 -18.375 1 94.56 197 ILE A N 1
ATOM 1543 C CA . ILE A 1 197 ? -11.672 -15.008 -17.922 1 94.56 197 ILE A CA 1
ATOM 1544 C C . ILE A 1 197 ? -11.516 -15.25 -16.422 1 94.56 197 ILE A C 1
ATOM 1546 O O . ILE A 1 197 ? -12.477 -15.633 -15.742 1 94.56 197 ILE A O 1
ATOM 1550 N N . ALA A 1 198 ? -10.328 -15.062 -15.945 1 96.38 198 ALA A N 1
ATOM 1551 C CA . ALA A 1 198 ? -10.062 -15.195 -14.516 1 96.38 198 ALA A CA 1
ATOM 1552 C C . ALA A 1 198 ? -10.25 -13.859 -13.797 1 96.38 198 ALA A C 1
ATOM 1554 O O . ALA A 1 198 ? -10.797 -13.812 -12.688 1 96.38 198 ALA A O 1
ATOM 1555 N N . TYR A 1 199 ? -9.805 -12.812 -14.438 1 97.12 199 TYR A N 1
ATOM 1556 C CA . TYR A 1 199 ? -9.859 -11.469 -13.867 1 97.12 199 TYR A CA 1
ATOM 1557 C C . TYR A 1 199 ? -10.523 -10.492 -14.836 1 97.12 199 TYR A C 1
ATOM 1559 O O . TYR A 1 199 ? -9.844 -9.812 -15.609 1 97.12 199 TYR A O 1
ATOM 1567 N N . PRO A 1 200 ? -11.797 -10.312 -14.68 1 96.06 200 PRO A N 1
ATOM 1568 C CA . PRO A 1 200 ? -12.531 -9.492 -15.648 1 96.06 200 PRO A CA 1
ATOM 1569 C C . PRO A 1 200 ? -12.578 -8.016 -15.258 1 96.06 200 PRO A C 1
ATOM 1571 O O . PRO A 1 200 ? -13.664 -7.43 -15.203 1 96.06 200 PRO A O 1
ATOM 1574 N N . PHE A 1 201 ? -11.453 -7.371 -15.203 1 95.94 201 PHE A N 1
ATOM 1575 C CA . PHE A 1 201 ? -11.43 -5.98 -14.766 1 95.94 201 PHE A CA 1
ATOM 1576 C C . PHE A 1 201 ? -11.422 -5.039 -15.969 1 95.94 201 PHE A C 1
ATOM 1578 O O . PHE A 1 201 ? -11.445 -3.816 -15.805 1 95.94 201 PHE A O 1
ATOM 1585 N N . ILE A 1 202 ? -11.352 -5.582 -17.156 1 94.62 202 ILE A N 1
ATOM 1586 C CA . ILE A 1 202 ? -11.469 -4.809 -18.391 1 94.62 202 ILE A CA 1
ATOM 1587 C C . ILE A 1 202 ? -12.758 -5.191 -19.109 1 94.62 202 ILE A C 1
ATOM 1589 O O . ILE A 1 202 ? -13.031 -6.375 -19.328 1 94.62 202 ILE A O 1
ATOM 1593 N N . SER A 1 203 ? -13.531 -4.191 -19.438 1 91.75 203 SER A N 1
ATOM 1594 C CA . SER A 1 203 ? -14.695 -4.477 -20.281 1 91.75 203 SER A CA 1
ATOM 1595 C C . SER A 1 203 ? -14.266 -4.832 -21.703 1 91.75 203 SER A C 1
ATOM 1597 O O . SER A 1 203 ? -13.797 -3.971 -22.438 1 91.75 203 SER A O 1
ATOM 1599 N N . GLN A 1 204 ? -14.562 -6.074 -22.094 1 93.56 204 GLN A N 1
ATOM 1600 C CA . GLN A 1 204 ? -14.117 -6.531 -23.406 1 93.56 204 GLN A CA 1
ATOM 1601 C C . GLN A 1 204 ? -14.836 -5.777 -24.516 1 93.56 204 GLN A C 1
ATOM 1603 O O . GLN A 1 204 ? -14.203 -5.332 -25.484 1 93.56 204 GLN A O 1
ATOM 1608 N N . PRO A 1 205 ? -16.172 -5.551 -24.375 1 91 205 PRO A N 1
ATOM 1609 C CA . PRO A 1 205 ? -16.828 -4.816 -25.453 1 91 205 PRO A CA 1
ATOM 1610 C C . PRO A 1 205 ? -16.312 -3.391 -25.594 1 91 205 PRO A C 1
ATOM 1612 O O . PRO A 1 205 ? -16.094 -2.926 -26.719 1 91 205 PRO A O 1
ATOM 1615 N N . ASP A 1 206 ? -16.078 -2.766 -24.469 1 89.69 206 ASP A N 1
ATOM 1616 C CA . ASP A 1 206 ? -15.57 -1.397 -24.531 1 89.69 206 ASP A CA 1
ATOM 1617 C C . ASP A 1 206 ? -14.141 -1.363 -25.078 1 89.69 206 ASP A C 1
ATOM 1619 O O . ASP A 1 206 ? -13.797 -0.471 -25.859 1 89.69 206 ASP A O 1
ATOM 1623 N N . PHE A 1 207 ? -13.344 -2.26 -24.688 1 93.88 207 PHE A N 1
ATOM 1624 C CA . PHE A 1 207 ? -11.969 -2.336 -25.172 1 93.88 207 PHE A CA 1
ATOM 1625 C C . PHE A 1 207 ? -11.922 -2.566 -26.672 1 93.88 207 PHE A C 1
ATOM 1627 O O . PHE A 1 207 ? -11.172 -1.897 -27.391 1 93.88 207 PHE A O 1
ATOM 1634 N N . ARG A 1 208 ? -12.727 -3.561 -27.141 1 94.38 208 ARG A N 1
ATOM 1635 C CA . ARG A 1 208 ? -12.711 -3.916 -28.547 1 94.38 208 ARG A CA 1
ATOM 1636 C C . ARG A 1 208 ? -13.219 -2.762 -29.406 1 94.38 208 ARG A C 1
ATOM 1638 O O . ARG A 1 208 ? -12.734 -2.549 -30.516 1 94.38 208 ARG A O 1
ATOM 1645 N N . ARG A 1 209 ? -14.195 -2.039 -28.859 1 91.5 209 ARG A N 1
ATOM 1646 C CA . ARG A 1 209 ? -14.68 -0.862 -29.578 1 91.5 209 ARG A CA 1
ATOM 1647 C C . ARG A 1 209 ? -13.578 0.177 -29.734 1 91.5 209 ARG A C 1
ATOM 1649 O O . ARG A 1 209 ? -13.359 0.701 -30.828 1 91.5 209 ARG A O 1
ATOM 1656 N N . THR A 1 210 ? -12.891 0.455 -28.656 1 92.31 210 THR A N 1
ATOM 1657 C CA . THR A 1 210 ? -11.805 1.424 -28.688 1 92.31 210 THR A CA 1
ATOM 1658 C C . THR A 1 210 ? -10.648 0.901 -29.547 1 92.31 210 THR A C 1
ATOM 1660 O O . THR A 1 210 ? -9.969 1.674 -30.234 1 92.31 210 THR A O 1
ATOM 1663 N N . TYR A 1 211 ? -10.461 -0.373 -29.516 1 93.88 211 TYR A N 1
ATOM 1664 C CA . TYR A 1 211 ? -9.406 -1.04 -30.266 1 93.88 211 TYR A CA 1
ATOM 1665 C C . TYR A 1 211 ? -9.633 -0.896 -31.766 1 93.88 211 TYR A C 1
ATOM 1667 O O . TYR A 1 211 ? -8.703 -0.616 -32.531 1 93.88 211 TYR A O 1
ATOM 1675 N N . GLU A 1 212 ? -10.844 -1.035 -32.156 1 93.62 212 GLU A N 1
ATOM 1676 C CA . GLU A 1 212 ? -11.18 -0.854 -33.562 1 93.62 212 GLU A CA 1
ATOM 1677 C C . GLU A 1 212 ? -11 0.599 -34 1 93.62 212 GLU A C 1
ATOM 1679 O O . GLU A 1 212 ? -10.484 0.869 -35.094 1 93.62 212 GLU A O 1
ATOM 1684 N N . SER A 1 213 ? -11.398 1.485 -33.094 1 89.06 213 SER A N 1
ATOM 1685 C CA . SER A 1 213 ? -11.211 2.906 -33.375 1 89.06 213 SER A CA 1
ATOM 1686 C C . SER A 1 213 ? -9.727 3.26 -33.469 1 89.06 213 SER A C 1
ATOM 1688 O O . SER A 1 213 ? -9.336 4.117 -34.281 1 89.06 213 SER A O 1
ATOM 1690 N N . PHE A 1 214 ? -8.961 2.627 -32.688 1 89.5 214 PHE A N 1
ATOM 1691 C CA . PHE A 1 214 ? -7.516 2.816 -32.656 1 89.5 214 PHE A CA 1
ATOM 1692 C C . PHE A 1 214 ? -6.91 2.461 -34.031 1 89.5 214 PHE A C 1
ATOM 1694 O O . PHE A 1 214 ? -6.098 3.215 -34.562 1 89.5 214 PHE A O 1
ATOM 1701 N N . TRP A 1 215 ? -7.297 1.371 -34.625 1 86.44 215 TRP A N 1
ATOM 1702 C CA . TRP A 1 215 ? -6.73 0.915 -35.906 1 86.44 215 TRP A CA 1
ATOM 1703 C C . TRP A 1 215 ? -7.273 1.732 -37.062 1 86.44 215 TRP A C 1
ATOM 1705 O O . TRP A 1 215 ? -6.609 1.874 -38.094 1 86.44 215 TRP A O 1
ATOM 1715 N N . ARG A 1 216 ? -8.469 2.336 -36.812 1 83.62 216 ARG A N 1
ATOM 1716 C CA . ARG A 1 216 ? -9.07 3.145 -37.875 1 83.62 216 ARG A CA 1
ATOM 1717 C C . ARG A 1 216 ? -8.523 4.57 -37.844 1 83.62 216 ARG A C 1
ATOM 1719 O O . ARG A 1 216 ? -8.586 5.277 -38.844 1 83.62 216 ARG A O 1
ATOM 1726 N N . SER A 1 217 ? -8.062 4.934 -36.688 1 78.44 217 SER A N 1
ATOM 1727 C CA . SER A 1 217 ? -7.617 6.312 -36.531 1 78.44 217 SER A CA 1
ATOM 1728 C C . SER A 1 217 ? -6.227 6.516 -37.125 1 78.44 217 SER A C 1
ATOM 1730 O O . SER A 1 217 ? -5.395 5.609 -37.094 1 78.44 217 SER A O 1
ATOM 1732 N N . ASP A 1 218 ? -6.012 7.781 -37.625 1 65 218 ASP A N 1
ATOM 1733 C CA . ASP A 1 218 ? -4.723 8.133 -38.219 1 65 218 ASP A CA 1
ATOM 1734 C C . ASP A 1 218 ? -3.799 8.758 -37.156 1 65 218 ASP A C 1
ATOM 1736 O O . ASP A 1 218 ? -2.619 9 -37.438 1 65 218 ASP A O 1
ATOM 1740 N N . SER A 1 219 ? -4.426 9.031 -36.031 1 66.88 219 SER A N 1
ATOM 1741 C CA . SER A 1 219 ? -3.652 9.68 -34.969 1 66.88 219 SER A CA 1
ATOM 1742 C C . SER A 1 219 ? -3.822 8.961 -33.656 1 66.88 219 SER A C 1
ATOM 1744 O O . SER A 1 219 ? -4.867 8.359 -33.375 1 66.88 219 SER A O 1
ATOM 1746 N N . LEU A 1 220 ? -2.756 9.008 -32.781 1 70.69 220 LEU A N 1
ATOM 1747 C CA . LEU A 1 220 ? -2.812 8.391 -31.469 1 70.69 220 LEU A CA 1
ATOM 1748 C C . LEU A 1 220 ? -3.252 9.406 -30.406 1 70.69 220 LEU A C 1
ATOM 1750 O O . LEU A 1 220 ? -3.371 9.07 -29.234 1 70.69 220 LEU A O 1
ATOM 1754 N N . GLU A 1 221 ? -3.459 10.555 -30.734 1 67.31 221 GLU A N 1
ATOM 1755 C CA . GLU A 1 221 ? -3.738 11.625 -29.781 1 67.31 221 GLU A CA 1
ATOM 1756 C C . GLU A 1 221 ? -4.953 11.297 -28.922 1 67.31 221 GLU A C 1
ATOM 1758 O O . GLU A 1 221 ? -4.969 11.586 -27.719 1 67.31 221 GLU A O 1
ATOM 1763 N N . GLY A 1 222 ? -5.855 10.672 -29.484 1 69.31 222 GLY A N 1
ATOM 1764 C CA . GLY A 1 222 ? -7.062 10.344 -28.734 1 69.31 222 GLY A CA 1
ATOM 1765 C C . GLY A 1 222 ? -6.902 9.125 -27.859 1 69.31 222 GLY A C 1
ATOM 1766 O O . GLY A 1 222 ? -7.789 8.812 -27.062 1 69.31 222 GLY A O 1
ATOM 1767 N N . PHE A 1 223 ? -5.707 8.523 -27.984 1 78.12 223 PHE A N 1
ATOM 1768 C CA . PHE A 1 223 ? -5.527 7.27 -27.266 1 78.12 223 PHE A CA 1
ATOM 1769 C C . PHE A 1 223 ? -4.379 7.375 -26.281 1 78.12 223 PHE A C 1
ATOM 1771 O O . PHE A 1 223 ? -3.996 6.379 -25.656 1 78.12 223 PHE A O 1
ATOM 1778 N N . ARG A 1 224 ? -4.004 8.602 -26.078 1 70.5 224 ARG A N 1
ATOM 1779 C CA . ARG A 1 224 ? -2.842 8.789 -25.219 1 70.5 224 ARG A CA 1
ATOM 1780 C C . ARG A 1 224 ? -3.209 8.57 -23.75 1 70.5 224 ARG A C 1
ATOM 1782 O O . ARG A 1 224 ? -4.363 8.75 -23.359 1 70.5 224 ARG A O 1
ATOM 1789 N N . GLY A 1 225 ? -2.262 7.906 -23.031 1 79.19 225 GLY A N 1
ATOM 1790 C CA . GLY A 1 225 ? -2.473 7.77 -21.609 1 79.19 225 GLY A CA 1
ATOM 1791 C C . GLY A 1 225 ? -2.646 6.328 -21.156 1 79.19 225 GLY A C 1
ATOM 1792 O O . GLY A 1 225 ? -1.969 5.434 -21.672 1 79.19 225 GLY A O 1
ATOM 1793 N N . PRO A 1 226 ? -3.535 6.141 -20.266 1 85.19 226 PRO A N 1
ATOM 1794 C CA . PRO A 1 226 ? -3.654 4.828 -19.609 1 85.19 226 PRO A CA 1
ATOM 1795 C C . PRO A 1 226 ? -4.148 3.744 -20.562 1 85.19 226 PRO A C 1
ATOM 1797 O O . PRO A 1 226 ? -3.74 2.586 -20.453 1 85.19 226 PRO A O 1
ATOM 1800 N N . TRP A 1 227 ? -4.965 4.098 -21.516 1 89.19 227 TRP A N 1
ATOM 1801 C CA . TRP A 1 227 ? -5.488 3.084 -22.438 1 89.19 227 TRP A CA 1
ATOM 1802 C C . TRP A 1 227 ? -4.383 2.527 -23.312 1 89.19 227 TRP A C 1
ATOM 1804 O O . TRP A 1 227 ? -4.328 1.322 -23.578 1 89.19 227 TRP A O 1
ATOM 1814 N N . LEU A 1 228 ? -3.574 3.41 -23.812 1 90.06 228 LEU A N 1
ATOM 1815 C CA . LEU A 1 228 ? -2.469 2.965 -24.656 1 90.06 228 LEU A CA 1
ATOM 1816 C C . LEU A 1 228 ? -1.501 2.09 -23.859 1 90.06 228 LEU A C 1
ATOM 1818 O O . LEU A 1 228 ? -0.981 1.103 -24.375 1 90.06 228 LEU A O 1
ATOM 1822 N N . SER A 1 229 ? -1.202 2.525 -22.656 1 92.38 229 SER A N 1
ATOM 1823 C CA . SER A 1 229 ? -0.381 1.699 -21.781 1 92.38 229 SER A CA 1
ATOM 1824 C C . SER A 1 229 ? -0.985 0.31 -21.594 1 92.38 229 SER A C 1
ATOM 1826 O O . SER A 1 229 ? -0.271 -0.694 -21.641 1 92.38 229 SER A O 1
ATOM 1828 N N . LEU A 1 230 ? -2.262 0.228 -21.406 1 95.5 230 LEU A N 1
ATOM 1829 C CA . LEU A 1 230 ? -2.982 -1.032 -21.266 1 95.5 230 LEU A CA 1
ATOM 1830 C C . LEU A 1 230 ? -2.85 -1.881 -22.531 1 95.5 230 LEU A C 1
ATOM 1832 O O . LEU A 1 230 ? -2.564 -3.078 -22.453 1 95.5 230 LEU A O 1
ATOM 1836 N N . LEU A 1 231 ? -3.055 -1.249 -23.641 1 95.69 231 LEU A N 1
ATOM 1837 C CA . LEU A 1 231 ? -2.969 -1.962 -24.922 1 95.69 231 LEU A CA 1
ATOM 1838 C C . LEU A 1 231 ? -1.585 -2.576 -25.109 1 95.69 231 LEU A C 1
ATOM 1840 O O . LEU A 1 231 ? -1.466 -3.752 -25.453 1 95.69 231 LEU A O 1
ATOM 1844 N N . LEU A 1 232 ? -0.599 -1.798 -24.875 1 94.06 232 LEU A N 1
ATOM 1845 C CA . LEU A 1 232 ? 0.768 -2.271 -25.062 1 94.06 232 LEU A CA 1
ATOM 1846 C C . LEU A 1 232 ? 1.097 -3.383 -24.062 1 94.06 232 LEU A C 1
ATOM 1848 O O . LEU A 1 232 ? 1.858 -4.301 -24.391 1 94.06 232 LEU A O 1
ATOM 1852 N N . THR A 1 233 ? 0.561 -3.285 -22.891 1 97.31 233 THR A N 1
ATOM 1853 C CA . THR A 1 233 ? 0.749 -4.359 -21.922 1 97.31 233 THR A CA 1
ATOM 1854 C C . THR A 1 233 ? 0.088 -5.648 -22.406 1 97.31 233 THR A C 1
ATOM 1856 O O . THR A 1 233 ? 0.646 -6.734 -22.25 1 97.31 233 THR A O 1
ATOM 1859 N N . ILE A 1 234 ? -1.091 -5.504 -22.953 1 98.06 234 ILE A N 1
ATOM 1860 C CA . ILE A 1 234 ? -1.792 -6.66 -23.484 1 98.06 234 ILE A CA 1
ATOM 1861 C C . ILE A 1 234 ? -0.972 -7.277 -24.625 1 98.06 234 ILE A C 1
ATOM 1863 O O . ILE A 1 234 ? -0.86 -8.5 -24.719 1 98.06 234 ILE A O 1
ATOM 1867 N N . PHE A 1 235 ? -0.361 -6.441 -25.453 1 96.5 235 PHE A N 1
ATOM 1868 C CA . PHE A 1 235 ? 0.534 -6.93 -26.484 1 96.5 235 PHE A CA 1
ATOM 1869 C C . PHE A 1 235 ? 1.724 -7.664 -25.875 1 96.5 235 PHE A C 1
ATOM 1871 O O . PHE A 1 235 ? 2.135 -8.711 -26.375 1 96.5 235 PHE A O 1
ATOM 1878 N N . ALA A 1 236 ? 2.244 -7.086 -24.828 1 96.06 236 ALA A N 1
ATOM 1879 C CA . ALA A 1 236 ? 3.375 -7.719 -24.156 1 96.06 236 ALA A CA 1
ATOM 1880 C C . ALA A 1 236 ? 2.996 -9.102 -23.625 1 96.06 236 ALA A C 1
ATOM 1882 O O . ALA A 1 236 ? 3.746 -10.062 -23.797 1 96.06 236 ALA A O 1
ATOM 1883 N N . ILE A 1 237 ? 1.858 -9.242 -23.031 1 97.38 237 ILE A N 1
ATOM 1884 C CA . ILE A 1 237 ? 1.388 -10.508 -22.484 1 97.38 237 ILE A CA 1
ATOM 1885 C C . ILE A 1 237 ? 1.187 -11.523 -23.609 1 97.38 237 ILE A C 1
ATOM 1887 O O . ILE A 1 237 ? 1.666 -12.656 -23.516 1 97.38 237 ILE A O 1
ATOM 1891 N N . GLY A 1 238 ? 0.456 -11.047 -24.641 1 96.25 238 GLY A N 1
ATOM 1892 C CA . GLY A 1 238 ? 0.233 -11.938 -25.781 1 96.25 238 GLY A CA 1
ATOM 1893 C C . GLY A 1 238 ? 1.52 -12.438 -26.406 1 96.25 238 GLY A C 1
ATOM 1894 O O . GLY A 1 238 ? 1.655 -13.633 -26.688 1 96.25 238 GLY A O 1
ATOM 1895 N N . SER A 1 239 ? 2.43 -11.57 -26.578 1 93.88 239 SER A N 1
ATOM 1896 C CA . SER A 1 239 ? 3.721 -11.922 -27.156 1 93.88 239 SER A CA 1
ATOM 1897 C C . SER A 1 239 ? 4.492 -12.875 -26.25 1 93.88 239 SER A C 1
ATOM 1899 O O . SER A 1 239 ? 5.148 -13.805 -26.719 1 93.88 239 SER A O 1
ATOM 1901 N N . CYS A 1 240 ? 4.426 -12.633 -25.016 1 93.44 240 CYS A N 1
ATOM 1902 C CA . CYS A 1 240 ? 5.09 -13.484 -24.031 1 93.44 240 CYS A CA 1
ATOM 1903 C C . CYS A 1 240 ? 4.508 -14.891 -24.062 1 93.44 240 CYS A C 1
ATOM 1905 O O . CYS A 1 240 ? 5.25 -15.875 -24.109 1 93.44 240 CYS A O 1
ATOM 1907 N N . TYR A 1 241 ? 3.209 -15.016 -24.078 1 94.25 241 TYR A N 1
ATOM 1908 C CA . TYR A 1 241 ? 2.533 -16.312 -24.078 1 94.25 241 TYR A CA 1
ATOM 1909 C C . TYR A 1 241 ? 2.852 -17.078 -25.359 1 94.25 241 TYR A C 1
ATOM 1911 O O . TYR A 1 241 ? 3.145 -18.281 -25.312 1 94.25 241 TYR A O 1
ATOM 1919 N N . THR A 1 242 ? 2.795 -16.375 -26.422 1 92.31 242 THR A N 1
ATOM 1920 C CA . THR A 1 242 ? 3.088 -17.016 -27.703 1 92.31 242 THR A CA 1
ATOM 1921 C C . THR A 1 242 ? 4.531 -17.516 -27.734 1 92.31 242 THR A C 1
ATOM 1923 O O . THR A 1 242 ? 4.809 -18.594 -28.25 1 92.31 242 THR A O 1
ATOM 1926 N N . GLY A 1 243 ? 5.43 -16.703 -27.25 1 87.81 243 GLY A N 1
ATOM 1927 C CA . GLY A 1 243 ? 6.828 -17.094 -27.203 1 87.81 243 GLY A CA 1
ATOM 1928 C C . GLY A 1 243 ? 7.078 -18.344 -26.375 1 87.81 243 GLY A C 1
ATOM 1929 O O . GLY A 1 243 ? 7.859 -19.219 -26.766 1 87.81 243 GLY A O 1
ATOM 1930 N N . ILE A 1 244 ? 6.441 -18.453 -25.312 1 87.56 244 ILE A N 1
ATOM 1931 C CA . ILE A 1 244 ? 6.633 -19.578 -24.406 1 87.56 244 ILE A CA 1
ATOM 1932 C C . ILE A 1 244 ? 5.961 -20.828 -24.984 1 87.56 244 ILE A C 1
ATOM 1934 O O . ILE A 1 244 ? 6.496 -21.938 -24.891 1 87.56 244 ILE A O 1
ATOM 1938 N N . ALA A 1 245 ? 4.832 -20.672 -25.609 1 86.25 245 ALA A N 1
ATOM 1939 C CA . ALA A 1 245 ? 4.031 -21.781 -26.094 1 86.25 245 ALA A CA 1
ATOM 1940 C C . ALA A 1 245 ? 4.625 -22.359 -27.375 1 86.25 245 ALA A C 1
ATOM 1942 O O . ALA A 1 245 ? 4.543 -23.562 -27.625 1 86.25 245 ALA A O 1
ATOM 1943 N N . GLU A 1 246 ? 5.012 -21.625 -28.359 1 77.69 246 GLU A N 1
ATOM 1944 C CA . GLU A 1 246 ? 5.363 -22.078 -29.703 1 77.69 246 GLU A CA 1
ATOM 1945 C C . GLU A 1 246 ? 6.84 -22.438 -29.781 1 77.69 246 GLU A C 1
ATOM 1947 O O . GLU A 1 246 ? 7.266 -23.109 -30.719 1 77.69 246 GLU A O 1
ATOM 1952 N N . ALA A 1 247 ? 7.816 -21.906 -29.031 1 60.03 247 ALA A N 1
ATOM 1953 C CA . ALA A 1 247 ? 9.242 -22.062 -29.297 1 60.03 247 ALA A CA 1
ATOM 1954 C C . ALA A 1 247 ? 9.633 -23.547 -29.328 1 60.03 247 ALA A C 1
ATOM 1956 O O . ALA A 1 247 ? 9.992 -24.109 -28.297 1 60.03 247 ALA A O 1
ATOM 1957 N N . GLU A 1 248 ? 8.789 -24.344 -29.688 1 53.91 248 GLU A N 1
ATOM 1958 C CA . GLU A 1 248 ? 9.359 -25.672 -29.812 1 53.91 248 GLU A CA 1
ATOM 1959 C C . GLU A 1 248 ? 10.766 -25.625 -30.406 1 53.91 248 GLU A C 1
ATOM 1961 O O . GLU A 1 248 ? 11.633 -26.406 -30.031 1 53.91 248 GLU A O 1
ATOM 1966 N N . GLY A 1 249 ? 10.844 -25.359 -31.891 1 44.84 249 GLY A N 1
ATOM 1967 C CA . GLY A 1 249 ? 12.031 -25.562 -32.688 1 44.84 249 GLY A CA 1
ATOM 1968 C C . GLY A 1 249 ? 13.07 -24.469 -32.5 1 44.84 249 GLY A C 1
ATOM 1969 O O . GLY A 1 249 ? 12.758 -23.375 -32.062 1 44.84 249 GLY A O 1
ATOM 1970 N N . GLY A 1 250 ? 14.367 -24.828 -32.688 1 42.66 250 GLY A N 1
ATOM 1971 C CA . GLY A 1 250 ? 15.727 -24.312 -32.594 1 42.66 250 GLY A CA 1
ATOM 1972 C C . GLY A 1 250 ? 15.805 -22.828 -32.844 1 42.66 250 GLY A C 1
ATOM 1973 O O . GLY A 1 250 ? 16.891 -22.234 -32.781 1 42.66 250 GLY A O 1
ATOM 1974 N N . THR A 1 251 ? 14.992 -22.297 -33.781 1 40.66 251 THR A N 1
ATOM 1975 C CA . THR A 1 251 ? 15.438 -20.984 -34.219 1 40.66 251 THR A CA 1
ATOM 1976 C C . THR A 1 251 ? 14.891 -19.891 -33.312 1 40.66 251 THR A C 1
ATOM 1978 O O . THR A 1 251 ? 13.789 -19.375 -33.531 1 40.66 251 THR A O 1
ATOM 1981 N N . SER A 1 252 ? 14.961 -19.969 -32.094 1 45.44 252 SER A N 1
ATOM 1982 C CA . SER A 1 252 ? 14.719 -18.844 -31.188 1 45.44 252 SER A CA 1
ATOM 1983 C C . SER A 1 252 ? 15.211 -17.547 -31.797 1 45.44 252 SER A C 1
ATOM 1985 O O . SER A 1 252 ? 16.422 -17.328 -31.922 1 45.44 252 SER A O 1
ATOM 1987 N N . ASN A 1 253 ? 14.57 -17.047 -32.719 1 44.5 253 ASN A N 1
ATOM 1988 C CA . ASN A 1 253 ? 15.016 -15.711 -33.125 1 44.5 253 ASN A CA 1
ATOM 1989 C C . ASN A 1 253 ? 15.109 -14.758 -31.938 1 44.5 253 ASN A C 1
ATOM 1991 O O . ASN A 1 253 ? 14.094 -14.438 -31.312 1 44.5 253 ASN A O 1
ATOM 1995 N N . PRO A 1 254 ? 16.234 -14.711 -31.422 1 47.78 254 PRO A N 1
ATOM 1996 C CA . PRO A 1 254 ? 16.5 -13.805 -30.297 1 47.78 254 PRO A CA 1
ATOM 1997 C C . PRO A 1 254 ? 15.703 -12.508 -30.391 1 47.78 254 PRO A C 1
ATOM 1999 O O . PRO A 1 254 ? 15.445 -11.867 -29.359 1 47.78 254 PRO A O 1
ATOM 2002 N N . GLN A 1 255 ? 15.383 -12.234 -31.625 1 47.47 255 GLN A N 1
ATOM 2003 C CA . GLN A 1 255 ? 14.711 -10.953 -31.828 1 47.47 255 GLN A CA 1
ATOM 2004 C C . GLN A 1 255 ? 13.289 -10.984 -31.281 1 47.47 255 GLN A C 1
ATOM 2006 O O . GLN A 1 255 ? 12.781 -9.969 -30.797 1 47.47 255 GLN A O 1
ATOM 2011 N N . THR A 1 256 ? 12.648 -12.148 -31.406 1 52.62 256 THR A N 1
ATOM 2012 C CA . THR A 1 256 ? 11.273 -12.258 -30.938 1 52.62 256 THR A CA 1
ATOM 2013 C C . THR A 1 256 ? 11.211 -12.297 -29.422 1 52.62 256 THR A C 1
ATOM 2015 O O . THR A 1 256 ? 10.219 -11.875 -28.812 1 52.62 256 THR A O 1
ATOM 2018 N N . SER A 1 257 ? 12.375 -12.828 -28.828 1 57.31 257 SER A N 1
ATOM 2019 C CA . SER A 1 257 ? 12.414 -13.023 -27.391 1 57.31 257 SER A CA 1
ATOM 2020 C C . SER A 1 257 ? 12.398 -11.68 -26.656 1 57.31 257 SER A C 1
ATOM 2022 O O . SER A 1 257 ? 11.883 -11.586 -25.531 1 57.31 257 SER A O 1
ATOM 2024 N N . CYS A 1 258 ? 12.672 -10.656 -27.453 1 71.12 258 CYS A N 1
ATOM 2025 C CA . CYS A 1 258 ? 12.805 -9.398 -26.719 1 71.12 258 CYS A CA 1
ATOM 2026 C C . CYS A 1 258 ? 11.656 -8.453 -27.062 1 71.12 258 CYS A C 1
ATOM 2028 O O . CYS A 1 258 ? 11.562 -7.355 -26.5 1 71.12 258 CYS A O 1
ATOM 2030 N N . GLN A 1 259 ? 10.633 -9.07 -27.812 1 81.56 259 GLN A N 1
ATOM 2031 C CA . GLN A 1 259 ? 9.57 -8.18 -28.266 1 81.56 259 GLN A CA 1
ATOM 2032 C C . GLN A 1 259 ? 8.594 -7.852 -27.141 1 81.56 259 GLN A C 1
ATOM 2034 O O . GLN A 1 259 ? 8.148 -6.711 -27.016 1 81.56 259 GLN A O 1
ATOM 2039 N N . HIS A 1 260 ? 8.242 -8.898 -26.375 1 90.19 260 HIS A N 1
ATOM 2040 C CA . HIS A 1 260 ? 7.297 -8.648 -25.297 1 90.19 260 HIS A CA 1
ATOM 2041 C C . HIS A 1 260 ? 7.859 -7.645 -24.297 1 90.19 260 HIS A C 1
ATOM 2043 O O . HIS A 1 260 ? 7.121 -6.809 -23.766 1 90.19 260 HIS A O 1
ATOM 2049 N N . GLN A 1 261 ? 9.141 -7.652 -24.156 1 88.5 261 GLN A N 1
ATOM 2050 C CA . GLN A 1 261 ? 9.773 -6.723 -23.234 1 88.5 261 GLN A CA 1
ATOM 2051 C C . GLN A 1 261 ? 9.727 -5.293 -23.766 1 88.5 261 GLN A C 1
ATOM 2053 O O . GLN A 1 261 ? 9.539 -4.344 -23 1 88.5 261 GLN A O 1
ATOM 2058 N N . ARG A 1 262 ? 9.805 -5.203 -25 1 84.31 262 ARG A N 1
ATOM 2059 C CA . ARG A 1 262 ? 9.758 -3.883 -25.625 1 84.31 262 ARG A CA 1
ATOM 2060 C C . ARG A 1 262 ? 8.375 -3.258 -25.469 1 84.31 262 ARG A C 1
ATOM 2062 O O . ARG A 1 262 ? 8.25 -2.08 -25.125 1 84.31 262 ARG A O 1
ATOM 2069 N N . HIS A 1 263 ? 7.375 -4.059 -25.75 1 89.69 263 HIS A N 1
ATOM 2070 C CA . HIS A 1 263 ? 6.012 -3.572 -25.547 1 89.69 263 HIS A CA 1
ATOM 2071 C C . HIS A 1 263 ? 5.773 -3.156 -24.109 1 89.69 263 HIS A C 1
ATOM 2073 O O . HIS A 1 263 ? 5.141 -2.129 -23.844 1 89.69 263 HIS A O 1
ATOM 2079 N N . PHE A 1 264 ? 6.371 -3.865 -23.234 1 93.31 264 PHE A N 1
ATOM 2080 C CA . PHE A 1 264 ? 6.148 -3.615 -21.828 1 93.31 264 PHE A CA 1
ATOM 2081 C C . PHE A 1 264 ? 6.867 -2.346 -21.375 1 93.31 264 PHE A C 1
ATOM 2083 O O . PHE A 1 264 ? 6.297 -1.524 -20.656 1 93.31 264 PHE A O 1
ATOM 2090 N N . ASP A 1 265 ? 8.062 -2.215 -21.828 1 85.31 265 ASP A N 1
ATOM 2091 C CA . ASP A 1 265 ? 8.844 -1.041 -21.453 1 85.31 265 ASP A CA 1
ATOM 2092 C C . ASP A 1 265 ? 8.172 0.242 -21.938 1 85.31 265 ASP A C 1
ATOM 2094 O O . ASP A 1 265 ? 8.156 1.249 -21.219 1 85.31 265 ASP A O 1
ATOM 2098 N N . ARG A 1 266 ? 7.605 0.145 -23.047 1 84.44 266 ARG A N 1
ATOM 2099 C CA . ARG A 1 266 ? 6.883 1.294 -23.578 1 84.44 266 ARG A CA 1
ATOM 2100 C C . ARG A 1 266 ? 5.625 1.575 -22.766 1 84.44 266 ARG A C 1
ATOM 2102 O O . ARG A 1 266 ? 5.281 2.734 -22.531 1 84.44 266 ARG A O 1
ATOM 2109 N N . ALA A 1 267 ? 4.945 0.5 -22.438 1 90.31 267 ALA A N 1
ATOM 2110 C CA . ALA A 1 267 ? 3.74 0.646 -21.625 1 90.31 267 ALA A CA 1
ATOM 2111 C C . ALA A 1 267 ? 4.051 1.335 -20.312 1 90.31 267 ALA A C 1
ATOM 2113 O O . ALA A 1 267 ? 3.311 2.221 -19.875 1 90.31 267 ALA A O 1
ATOM 2114 N N . ILE A 1 268 ? 5.184 0.995 -19.703 1 86.75 268 ILE A N 1
ATOM 2115 C CA . ILE A 1 268 ? 5.578 1.553 -18.422 1 86.75 268 ILE A CA 1
ATOM 2116 C C . ILE A 1 268 ? 5.918 3.031 -18.578 1 86.75 268 ILE A C 1
ATOM 2118 O O . ILE A 1 268 ? 5.535 3.857 -17.75 1 86.75 268 ILE A O 1
ATOM 2122 N N . ALA A 1 269 ? 6.586 3.326 -19.625 1 77.44 269 ALA A N 1
ATOM 2123 C CA . ALA A 1 269 ? 6.973 4.711 -19.891 1 77.44 269 ALA A CA 1
ATOM 2124 C C . ALA A 1 269 ? 5.746 5.605 -20.031 1 77.44 269 ALA A C 1
ATOM 2126 O O . ALA A 1 269 ? 5.711 6.715 -19.5 1 77.44 269 ALA A O 1
ATOM 2127 N N . ILE A 1 270 ? 4.773 5.098 -20.656 1 78.69 270 ILE A N 1
ATOM 2128 C CA . ILE A 1 270 ? 3.545 5.855 -20.891 1 78.69 270 ILE A CA 1
ATOM 2129 C C . ILE A 1 270 ? 2.797 6.027 -19.562 1 78.69 270 ILE A C 1
ATOM 2131 O O . ILE A 1 270 ? 2.305 7.117 -19.266 1 78.69 270 ILE A O 1
ATOM 2135 N N . ALA A 1 271 ? 2.74 4.992 -18.812 1 79.25 271 ALA A N 1
ATOM 2136 C CA . ALA A 1 271 ? 2.039 5.043 -17.531 1 79.25 271 ALA A CA 1
ATOM 2137 C C . ALA A 1 271 ? 2.693 6.047 -16.594 1 79.25 271 ALA A C 1
ATOM 2139 O O . ALA A 1 271 ? 2.006 6.742 -15.836 1 79.25 271 ALA A O 1
ATOM 2140 N N . GLN A 1 272 ? 3.941 6.129 -16.594 1 72.19 272 GLN A N 1
ATOM 2141 C CA . GLN A 1 272 ? 4.684 7.016 -15.695 1 72.19 272 GLN A CA 1
ATOM 2142 C C . GLN A 1 272 ? 4.461 8.477 -16.062 1 72.19 272 GLN A C 1
ATOM 2144 O O . GLN A 1 272 ? 4.48 9.352 -15.195 1 72.19 272 GLN A O 1
ATOM 2149 N N . ASN A 1 273 ? 4.25 8.703 -17.297 1 66.19 273 ASN A N 1
ATOM 2150 C CA . ASN A 1 273 ? 4.008 10.062 -17.75 1 66.19 273 ASN A CA 1
ATOM 2151 C C . ASN A 1 273 ? 2.631 10.57 -17.328 1 66.19 273 ASN A C 1
ATOM 2153 O O . ASN A 1 273 ? 2.398 11.773 -17.266 1 66.19 273 ASN A O 1
ATOM 2157 N N . TYR A 1 274 ? 1.784 9.695 -17 1 61.12 274 TYR A N 1
ATOM 2158 C CA . TYR A 1 274 ? 0.42 10.078 -16.656 1 61.12 274 TYR A CA 1
ATOM 2159 C C . TYR A 1 274 ? 0.134 9.812 -15.18 1 61.12 274 TYR A C 1
ATOM 2161 O O . TYR A 1 274 ? -1.024 9.664 -14.781 1 61.12 274 TYR A O 1
ATOM 2169 N N . SER A 1 275 ? 1.104 9.789 -14.414 1 60.78 275 SER A N 1
ATOM 2170 C CA . SER A 1 275 ? 0.965 9.367 -13.023 1 60.78 275 SER A CA 1
ATOM 2171 C C . SER A 1 275 ? 0.242 10.43 -12.195 1 60.78 275 SER A C 1
ATOM 2173 O O . SER A 1 275 ? -0.24 10.141 -11.094 1 60.78 275 SER A O 1
ATOM 2175 N N . SER A 1 276 ? 0.072 11.484 -12.711 1 60.22 276 SER A N 1
ATOM 2176 C CA . SER A 1 276 ? -0.554 12.547 -11.922 1 60.22 276 SER A CA 1
ATOM 2177 C C . SER A 1 276 ? -2.074 12.43 -11.961 1 60.22 276 SER A C 1
ATOM 2179 O O . SER A 1 276 ? -2.762 12.969 -11.086 1 60.22 276 SER A O 1
ATOM 2181 N N . HIS A 1 277 ? -2.559 11.672 -12.914 1 67.06 277 HIS A N 1
ATOM 2182 C CA . HIS A 1 277 ? -4.008 11.539 -13.016 1 67.06 277 HIS A CA 1
ATOM 2183 C C . HIS A 1 277 ? -4.453 10.125 -12.672 1 67.06 277 HIS A C 1
ATOM 2185 O O . HIS A 1 277 ? -4.289 9.195 -13.469 1 67.06 277 HIS A O 1
ATOM 2191 N N . HIS A 1 278 ? -4.941 10.07 -11.453 1 82.06 278 HIS A N 1
ATOM 2192 C CA . HIS A 1 278 ? -5.387 8.758 -11 1 82.06 278 HIS A CA 1
ATOM 2193 C C . HIS A 1 278 ? -6.805 8.461 -11.469 1 82.06 278 HIS A C 1
ATOM 2195 O O . HIS A 1 278 ? -7.742 9.18 -11.117 1 82.06 278 HIS A O 1
ATOM 2201 N N . THR A 1 279 ? -6.883 7.566 -12.445 1 85.69 279 THR A N 1
ATOM 2202 C CA . THR A 1 279 ? -8.172 7.137 -12.969 1 85.69 279 THR A CA 1
ATOM 2203 C C . THR A 1 279 ? -8.32 5.621 -12.859 1 85.69 279 THR A C 1
ATOM 2205 O O . THR A 1 279 ? -7.352 4.918 -12.562 1 85.69 279 THR A O 1
ATOM 2208 N N . VAL A 1 280 ? -9.539 5.191 -13.047 1 90.44 280 VAL A N 1
ATOM 2209 C CA . VAL A 1 280 ? -9.797 3.756 -13.031 1 90.44 280 VAL A CA 1
ATOM 2210 C C . VAL A 1 280 ? -9 3.076 -14.148 1 90.44 280 VAL A C 1
ATOM 2212 O O . VAL A 1 280 ? -8.477 1.977 -13.961 1 90.44 280 VAL A O 1
ATOM 2215 N N . ASP A 1 281 ? -8.852 3.76 -15.258 1 88.38 281 ASP A N 1
ATOM 2216 C CA . ASP A 1 281 ? -8.094 3.225 -16.391 1 88.38 281 ASP A CA 1
ATOM 2217 C C . ASP A 1 281 ? -6.625 3.035 -16.031 1 88.38 281 ASP A C 1
ATOM 2219 O O . ASP A 1 281 ? -5.984 2.088 -16.484 1 88.38 281 ASP A O 1
ATOM 2223 N N . HIS A 1 282 ? -6.176 3.961 -15.297 1 90.5 282 HIS A N 1
ATOM 2224 C CA . HIS A 1 282 ? -4.797 3.83 -14.836 1 90.5 282 HIS A CA 1
ATOM 2225 C C . HIS A 1 282 ? -4.621 2.59 -13.969 1 90.5 282 HIS A C 1
ATOM 2227 O O . HIS A 1 282 ? -3.635 1.863 -14.102 1 90.5 282 HIS A O 1
ATOM 2233 N N . VAL A 1 283 ? -5.547 2.385 -13.078 1 94.56 283 VAL A N 1
ATOM 2234 C CA . VAL A 1 283 ? -5.492 1.214 -12.211 1 94.56 283 VAL A CA 1
ATOM 2235 C C . VAL A 1 283 ? -5.562 -0.058 -13.055 1 94.56 283 VAL A C 1
ATOM 2237 O O . VAL A 1 283 ? -4.832 -1.019 -12.805 1 94.56 283 VAL A O 1
ATOM 2240 N N . CYS A 1 284 ? -6.398 -0.051 -14.086 1 95.19 284 CYS A N 1
ATOM 2241 C CA . CYS A 1 284 ? -6.508 -1.198 -14.977 1 95.19 284 CYS A CA 1
ATOM 2242 C C . CYS A 1 284 ? -5.18 -1.473 -15.68 1 95.19 284 CYS A C 1
ATOM 2244 O O . CYS A 1 284 ? -4.781 -2.629 -15.828 1 95.19 284 CYS A O 1
ATOM 2246 N N . ALA A 1 285 ? -4.57 -0.42 -16.094 1 94.75 285 ALA A N 1
ATOM 2247 C CA . ALA A 1 285 ? -3.271 -0.575 -16.75 1 94.75 285 ALA A CA 1
ATOM 2248 C C . ALA A 1 285 ? -2.248 -1.182 -15.789 1 94.75 285 ALA A C 1
ATOM 2250 O O . ALA A 1 285 ? -1.489 -2.076 -16.172 1 94.75 285 ALA A O 1
ATOM 2251 N N . LEU A 1 286 ? -2.246 -0.729 -14.57 1 96.12 286 LEU A N 1
ATOM 2252 C CA . LEU A 1 286 ? -1.328 -1.264 -13.57 1 96.12 286 LEU A CA 1
ATOM 2253 C C . LEU A 1 286 ? -1.618 -2.736 -13.297 1 96.12 286 LEU A C 1
ATOM 2255 O O . LEU A 1 286 ? -0.694 -3.539 -13.156 1 96.12 286 LEU A O 1
ATOM 2259 N N . LEU A 1 287 ? -2.842 -3.088 -13.227 1 97.94 287 LEU A N 1
ATOM 2260 C CA . LEU A 1 287 ? -3.23 -4.477 -13.008 1 97.94 287 LEU A CA 1
ATOM 2261 C C . LEU A 1 287 ? -2.748 -5.363 -14.148 1 97.94 287 LEU A C 1
ATOM 2263 O O . LEU A 1 287 ? -2.232 -6.461 -13.914 1 97.94 287 LEU A O 1
ATOM 2267 N N . ALA A 1 288 ? -2.971 -4.852 -15.312 1 98.19 288 ALA A N 1
ATOM 2268 C CA . ALA A 1 288 ? -2.488 -5.613 -16.453 1 98.19 288 ALA A CA 1
ATOM 2269 C C . ALA A 1 288 ? -0.974 -5.797 -16.406 1 98.19 288 ALA A C 1
ATOM 2271 O O . ALA A 1 288 ? -0.46 -6.871 -16.703 1 98.19 288 ALA A O 1
ATOM 2272 N N . GLN A 1 289 ? -0.304 -4.781 -16.047 1 97.44 289 GLN A N 1
ATOM 2273 C CA . GLN A 1 289 ? 1.147 -4.859 -15.906 1 97.44 289 GLN A CA 1
ATOM 2274 C C . GLN A 1 289 ? 1.547 -5.914 -14.875 1 97.44 289 GLN A C 1
ATOM 2276 O O . GLN A 1 289 ? 2.543 -6.617 -15.062 1 97.44 289 GLN A O 1
ATOM 2281 N N . CYS A 1 290 ? 0.824 -6.027 -13.828 1 98.31 290 CYS A N 1
ATOM 2282 C CA . CYS A 1 290 ? 1.106 -7.031 -12.812 1 98.31 290 CYS A CA 1
ATOM 2283 C C . CYS A 1 290 ? 1.079 -8.438 -13.406 1 98.31 290 CYS A C 1
ATOM 2285 O O . CYS A 1 290 ? 1.934 -9.266 -13.094 1 98.31 290 CYS A O 1
ATOM 2287 N N . PHE A 1 291 ? 0.181 -8.68 -14.266 1 98.25 291 PHE A N 1
ATOM 2288 C CA . PHE A 1 291 ? 0.075 -10.016 -14.852 1 98.25 291 PHE A CA 1
ATOM 2289 C C . PHE A 1 291 ? 1.261 -10.297 -15.766 1 98.25 291 PHE A C 1
ATOM 2291 O O . PHE A 1 291 ? 1.748 -11.43 -15.82 1 98.25 291 PHE A O 1
ATOM 2298 N N . TYR A 1 292 ? 1.69 -9.289 -16.547 1 97.06 292 TYR A N 1
ATOM 2299 C CA . TYR A 1 292 ? 2.908 -9.484 -17.328 1 97.06 292 TYR A CA 1
ATOM 2300 C C . TYR A 1 292 ? 4.094 -9.797 -16.422 1 97.06 292 TYR A C 1
ATOM 2302 O O . TYR A 1 292 ? 4.883 -10.695 -16.703 1 97.06 292 TYR A O 1
ATOM 2310 N N . LEU A 1 293 ? 4.195 -9.047 -15.344 1 96.94 293 LEU A N 1
ATOM 2311 C CA . LEU A 1 293 ? 5.301 -9.219 -14.406 1 96.94 293 LEU A CA 1
ATOM 2312 C C . LEU A 1 293 ? 5.262 -10.602 -13.773 1 96.94 293 LEU A C 1
ATOM 2314 O O . LEU A 1 293 ? 6.301 -11.234 -13.586 1 96.94 293 LEU A O 1
ATOM 2318 N N . LEU A 1 294 ? 4.121 -11.07 -13.461 1 97.19 294 LEU A N 1
ATOM 2319 C CA . LEU A 1 294 ? 3.977 -12.406 -12.883 1 97.19 294 LEU A CA 1
ATOM 2320 C C . LEU A 1 294 ? 4.293 -13.484 -13.906 1 97.19 294 LEU A C 1
ATOM 2322 O O . LEU A 1 294 ? 4.93 -14.484 -13.586 1 97.19 294 LEU A O 1
ATOM 2326 N N . ALA A 1 295 ? 3.84 -13.242 -15.125 1 95.06 295 ALA A N 1
ATOM 2327 C CA . ALA A 1 295 ? 4.094 -14.219 -16.188 1 95.06 295 ALA A CA 1
ATOM 2328 C C . ALA A 1 295 ? 5.59 -14.359 -16.453 1 95.06 295 ALA A C 1
ATOM 2330 O O . ALA A 1 295 ? 6.051 -15.43 -16.875 1 95.06 295 ALA A O 1
ATOM 2331 N N . THR A 1 296 ? 6.324 -13.352 -16.188 1 93.12 296 THR A N 1
ATOM 2332 C CA . THR A 1 296 ? 7.766 -13.367 -16.406 1 93.12 296 THR A CA 1
ATOM 2333 C C . THR A 1 296 ? 8.516 -13.516 -15.086 1 93.12 296 THR A C 1
ATOM 2335 O O . THR A 1 296 ? 9.727 -13.328 -15.031 1 93.12 296 THR A O 1
ATOM 2338 N N . CYS A 1 297 ? 7.867 -13.703 -14 1 94.12 297 CYS A N 1
ATOM 2339 C CA . CYS A 1 297 ? 8.375 -13.992 -12.664 1 94.12 297 CYS A CA 1
ATOM 2340 C C . CYS A 1 297 ? 9.172 -12.812 -12.117 1 94.12 297 CYS A C 1
ATOM 2342 O O . CYS A 1 297 ? 10.211 -12.992 -11.484 1 94.12 297 CYS A O 1
ATOM 2344 N N . GLN A 1 298 ? 8.711 -11.617 -12.422 1 93.31 298 GLN A N 1
ATOM 2345 C CA . GLN A 1 298 ? 9.211 -10.406 -11.781 1 93.31 298 GLN A CA 1
ATOM 2346 C C . GLN A 1 298 ? 8.336 -10.008 -10.602 1 93.31 298 GLN A C 1
ATOM 2348 O O . GLN A 1 298 ? 7.703 -8.953 -10.617 1 93.31 298 GLN A O 1
ATOM 2353 N N . THR A 1 299 ? 8.445 -10.766 -9.586 1 93.75 299 THR A N 1
ATOM 2354 C CA . THR A 1 299 ? 7.465 -10.719 -8.508 1 93.75 299 THR A CA 1
ATOM 2355 C C . THR A 1 299 ? 7.688 -9.492 -7.625 1 93.75 299 THR A C 1
ATOM 2357 O O . THR A 1 299 ? 6.73 -8.914 -7.098 1 93.75 299 THR A O 1
ATOM 2360 N N . ASP A 1 300 ? 8.914 -9.055 -7.414 1 90.69 300 ASP A N 1
ATOM 2361 C CA . ASP A 1 300 ? 9.164 -7.887 -6.57 1 90.69 300 ASP A CA 1
ATOM 2362 C C . ASP A 1 300 ? 8.633 -6.613 -7.223 1 90.69 300 ASP A C 1
ATOM 2364 O O . ASP A 1 300 ? 8.102 -5.738 -6.539 1 90.69 300 ASP A O 1
ATOM 2368 N N . ARG A 1 301 ? 8.859 -6.516 -8.492 1 92.06 301 ARG A N 1
ATOM 2369 C CA . ARG A 1 301 ? 8.289 -5.383 -9.219 1 92.06 301 ARG A CA 1
ATOM 2370 C C . ARG A 1 301 ? 6.77 -5.426 -9.188 1 92.06 301 ARG A C 1
ATOM 2372 O O . ARG A 1 301 ? 6.117 -4.387 -9.062 1 92.06 301 ARG A O 1
ATOM 2379 N N . CYS A 1 302 ? 6.301 -6.637 -9.375 1 96.5 302 CYS A N 1
ATOM 2380 C CA . CYS A 1 302 ? 4.852 -6.793 -9.289 1 96.5 302 CYS A CA 1
ATOM 2381 C C . CYS A 1 302 ? 4.336 -6.359 -7.926 1 96.5 302 CYS A C 1
ATOM 2383 O O . CYS A 1 302 ? 3.279 -5.734 -7.828 1 96.5 302 CYS A O 1
ATOM 2385 N N . TRP A 1 303 ? 5.102 -6.648 -6.863 1 96.5 303 TRP A N 1
ATOM 2386 C CA . TRP A 1 303 ? 4.746 -6.301 -5.492 1 96.5 303 TRP A CA 1
ATOM 2387 C C . TRP A 1 303 ? 4.551 -4.797 -5.344 1 96.5 303 TRP A C 1
ATOM 2389 O O . TRP A 1 303 ? 3.523 -4.344 -4.836 1 96.5 303 TRP A O 1
ATOM 2399 N N . THR A 1 304 ? 5.41 -4 -5.852 1 93.88 304 THR A N 1
ATOM 2400 C CA . THR A 1 304 ? 5.355 -2.549 -5.715 1 93.88 304 THR A CA 1
ATOM 2401 C C . THR A 1 304 ? 4.32 -1.957 -6.664 1 93.88 304 THR A C 1
ATOM 2403 O O . THR A 1 304 ? 3.621 -1.004 -6.312 1 93.88 304 THR A O 1
ATOM 2406 N N . THR A 1 305 ? 4.23 -2.537 -7.871 1 95.44 305 THR A N 1
ATOM 2407 C CA . THR A 1 305 ? 3.23 -2.066 -8.828 1 95.44 305 THR A CA 1
ATOM 2408 C C . THR A 1 305 ? 1.821 -2.277 -8.281 1 95.44 305 THR A C 1
ATOM 2410 O O . THR A 1 305 ? 0.974 -1.388 -8.375 1 95.44 305 THR A O 1
ATOM 2413 N N . LEU A 1 306 ? 1.66 -3.445 -7.746 1 98.31 306 LEU A N 1
ATOM 2414 C CA . LEU A 1 306 ? 0.355 -3.74 -7.164 1 98.31 306 LEU A CA 1
ATOM 2415 C C . LEU A 1 306 ? 0.077 -2.836 -5.969 1 98.31 306 LEU A C 1
ATOM 2417 O O . LEU A 1 306 ? -1.061 -2.408 -5.758 1 98.31 306 LEU A O 1
ATOM 2421 N N . GLY A 1 307 ? 1.104 -2.625 -5.172 1 97.44 307 GLY A N 1
ATOM 2422 C CA . GLY A 1 307 ? 0.948 -1.678 -4.078 1 97.44 307 GLY A CA 1
ATOM 2423 C C . GLY A 1 307 ? 0.476 -0.311 -4.535 1 97.44 307 GLY A C 1
ATOM 2424 O O . GLY A 1 307 ? -0.401 0.291 -3.912 1 97.44 307 GLY A O 1
ATOM 2425 N N . SER A 1 308 ? 1.047 0.15 -5.598 1 94.5 308 SER A N 1
ATOM 2426 C CA . SER A 1 308 ? 0.628 1.425 -6.172 1 94.5 308 SER A CA 1
ATOM 2427 C C . SER A 1 308 ? -0.824 1.373 -6.633 1 94.5 308 SER A C 1
ATOM 2429 O O . SER A 1 308 ? -1.577 2.328 -6.438 1 94.5 308 SER A O 1
ATOM 2431 N N . ALA A 1 309 ? -1.165 0.312 -7.238 1 96.88 309 ALA A N 1
ATOM 2432 C CA . ALA A 1 309 ? -2.539 0.155 -7.707 1 96.88 309 ALA A CA 1
ATOM 2433 C C . ALA A 1 309 ? -3.527 0.237 -6.547 1 96.88 309 ALA A C 1
ATOM 2435 O O . ALA A 1 309 ? -4.582 0.867 -6.664 1 96.88 309 ALA A O 1
ATOM 2436 N N . VAL A 1 310 ? -3.203 -0.387 -5.41 1 97.94 310 VAL A N 1
ATOM 2437 C CA . VAL A 1 310 ? -4.074 -0.379 -4.238 1 97.94 310 VAL A CA 1
ATOM 2438 C C . VAL A 1 310 ? -4.258 1.053 -3.74 1 97.94 310 VAL A C 1
ATOM 2440 O O . VAL A 1 310 ? -5.383 1.497 -3.508 1 97.94 310 VAL A O 1
ATOM 2443 N N . ARG A 1 311 ? -3.188 1.775 -3.592 1 96.75 311 ARG A N 1
ATOM 2444 C CA . ARG A 1 311 ? -3.24 3.123 -3.035 1 96.75 311 ARG A CA 1
ATOM 2445 C C . ARG A 1 311 ? -3.986 4.07 -3.967 1 96.75 311 ARG A C 1
ATOM 2447 O O . ARG A 1 311 ? -4.766 4.914 -3.512 1 96.75 311 ARG A O 1
ATOM 2454 N N . ILE A 1 312 ? -3.732 3.926 -5.277 1 94.19 312 ILE A N 1
ATOM 2455 C CA . ILE A 1 312 ? -4.43 4.766 -6.246 1 94.19 312 ILE A CA 1
ATOM 2456 C C . ILE A 1 312 ? -5.918 4.43 -6.246 1 94.19 312 ILE A C 1
ATOM 2458 O O . ILE A 1 312 ? -6.766 5.324 -6.285 1 94.19 312 ILE A O 1
ATOM 2462 N N . ALA A 1 313 ? -6.215 3.146 -6.203 1 95.62 313 ALA A N 1
ATOM 2463 C CA . ALA A 1 313 ? -7.613 2.732 -6.148 1 95.62 313 ALA A CA 1
ATOM 2464 C C . ALA A 1 313 ? -8.32 3.346 -4.941 1 95.62 313 ALA A C 1
ATOM 2466 O O . ALA A 1 313 ? -9.469 3.779 -5.039 1 95.62 313 ALA A O 1
ATOM 2467 N N . GLN A 1 314 ? -7.656 3.404 -3.822 1 95.31 314 GLN A N 1
ATOM 2468 C CA . GLN A 1 314 ? -8.219 4.012 -2.623 1 95.31 314 GLN A CA 1
ATOM 2469 C C . GLN A 1 314 ? -8.359 5.523 -2.783 1 95.31 314 GLN A C 1
ATOM 2471 O O . GLN A 1 314 ? -9.32 6.117 -2.289 1 95.31 314 GLN A O 1
ATOM 2476 N N . SER A 1 315 ? -7.406 6.086 -3.48 1 93.38 315 SER A N 1
ATOM 2477 C CA . SER A 1 315 ? -7.434 7.531 -3.68 1 93.38 315 SER A CA 1
ATOM 2478 C C . SER A 1 315 ? -8.633 7.953 -4.527 1 93.38 315 SER A C 1
ATOM 2480 O O . SER A 1 315 ? -9.117 9.078 -4.41 1 93.38 315 SER A O 1
ATOM 2482 N N . ILE A 1 316 ? -9.109 7.066 -5.352 1 90.75 316 ILE A N 1
ATOM 2483 C CA . ILE A 1 316 ? -10.227 7.43 -6.211 1 90.75 316 ILE A CA 1
ATOM 2484 C C . ILE A 1 316 ? -11.516 6.797 -5.684 1 90.75 316 ILE A C 1
ATOM 2486 O O . ILE A 1 316 ? -12.562 6.875 -6.328 1 90.75 316 ILE A O 1
ATOM 2490 N N . GLY A 1 317 ? -11.438 6.031 -4.602 1 92.88 317 GLY A N 1
ATOM 2491 C CA . GLY A 1 317 ? -12.609 5.621 -3.852 1 92.88 317 GLY A CA 1
ATOM 2492 C C . GLY A 1 317 ? -13.172 4.285 -4.305 1 92.88 317 GLY A C 1
ATOM 2493 O O . GLY A 1 317 ? -14.367 4.02 -4.145 1 92.88 317 GLY A O 1
ATOM 2494 N N . LEU A 1 318 ? -12.367 3.398 -4.879 1 93.94 318 LEU A N 1
ATOM 2495 C CA . LEU A 1 318 ? -12.852 2.107 -5.359 1 93.94 318 LEU A CA 1
ATOM 2496 C C . LEU A 1 318 ? -13.117 1.162 -4.191 1 93.94 318 LEU A C 1
ATOM 2498 O O . LEU A 1 318 ? -13.781 0.135 -4.359 1 93.94 318 LEU A O 1
ATOM 2502 N N . HIS A 1 319 ? -12.617 1.452 -2.996 1 95.88 319 HIS A N 1
ATOM 2503 C CA . HIS A 1 319 ? -12.719 0.556 -1.85 1 95.88 319 HIS A CA 1
ATOM 2504 C C . HIS A 1 319 ? -14.055 0.728 -1.135 1 95.88 319 HIS A C 1
ATOM 2506 O O . HIS A 1 319 ? -14.352 0.003 -0.182 1 95.88 319 HIS A O 1
ATOM 2512 N N . VAL A 1 320 ? -14.859 1.729 -1.557 1 94 320 VAL A N 1
ATOM 2513 C CA . VAL A 1 320 ? -16.188 1.945 -0.983 1 94 320 VAL A CA 1
ATOM 2514 C C . VAL A 1 320 ? -17.219 2.082 -2.102 1 94 320 VAL A C 1
ATOM 2516 O O . VAL A 1 320 ? -16.859 2.334 -3.256 1 94 320 VAL A O 1
ATOM 2519 N N . GLU A 1 321 ? -18.5 1.787 -1.625 1 86.94 321 GLU A N 1
ATOM 2520 C CA . GLU A 1 321 ? -19.578 1.995 -2.574 1 86.94 321 GLU A CA 1
ATOM 2521 C C . GLU A 1 321 ? -20.031 3.457 -2.596 1 86.94 321 GLU A C 1
ATOM 2523 O O . GLU A 1 321 ? -20.422 4.004 -1.568 1 86.94 321 GLU A O 1
ATOM 2528 N N . ASP A 1 322 ? -19.344 4.281 -3.256 1 65 322 ASP A N 1
ATOM 2529 C CA . ASP A 1 322 ? -19.688 5.695 -3.199 1 65 322 ASP A CA 1
ATOM 2530 C C . ASP A 1 322 ? -20.734 6.051 -4.258 1 65 322 ASP A C 1
ATOM 2532 O O . ASP A 1 322 ? -20.469 5.934 -5.457 1 65 322 ASP A O 1
ATOM 2536 N N . ALA A 1 323 ? -21.953 6.203 -3.789 1 54.03 323 ALA A N 1
ATOM 2537 C CA . ALA A 1 323 ? -23.031 6.684 -4.637 1 54.03 323 ALA A CA 1
ATOM 2538 C C . ALA A 1 323 ? -22.625 7.953 -5.383 1 54.03 323 ALA A C 1
ATOM 2540 O O . ALA A 1 323 ? -23.141 8.234 -6.469 1 54.03 323 ALA A O 1
ATOM 2541 N N . HIS A 1 324 ? -21.906 8.789 -4.75 1 50.12 324 HIS A N 1
ATOM 2542 C CA . HIS A 1 324 ? -21.656 10.125 -5.285 1 50.12 324 HIS A CA 1
ATOM 2543 C C . HIS A 1 324 ? -20.719 10.07 -6.484 1 50.12 324 HIS A C 1
ATOM 2545 O O . HIS A 1 324 ? -20.578 11.055 -7.223 1 50.12 324 HIS A O 1
ATOM 2551 N N . ARG A 1 325 ? -19.797 9.164 -6.516 1 49.06 325 ARG A N 1
ATOM 2552 C CA . ARG A 1 325 ? -18.953 9.078 -7.699 1 49.06 325 ARG A CA 1
ATOM 2553 C C . ARG A 1 325 ? -19.781 9.031 -8.969 1 49.06 325 ARG A C 1
ATOM 2555 O O . ARG A 1 325 ? -19.297 9.375 -10.055 1 49.06 325 ARG A O 1
ATOM 2562 N N . THR A 1 326 ? -20.938 8.25 -8.766 1 40.97 326 THR A N 1
ATOM 2563 C CA . THR A 1 326 ? -21.734 8.125 -9.984 1 40.97 326 THR A CA 1
ATOM 2564 C C . THR A 1 326 ? -22.516 9.406 -10.258 1 40.97 326 THR A C 1
ATOM 2566 O O . THR A 1 326 ? -23.359 9.805 -9.461 1 40.97 326 THR A O 1
ATOM 2569 N N . GLY A 1 327 ? -21.938 10.43 -10.266 1 35.34 327 GLY A N 1
ATOM 2570 C CA . GLY A 1 327 ? -22.594 11.531 -10.945 1 35.34 327 GLY A CA 1
ATOM 2571 C C . GLY A 1 327 ? -23.969 11.156 -11.484 1 35.34 327 GLY A C 1
ATOM 2572 O O . GLY A 1 327 ? -24.078 10.633 -12.594 1 35.34 327 GLY A O 1
ATOM 2573 N N . GLY A 1 328 ? -25.031 11.195 -10.602 1 37.91 328 GLY A N 1
ATOM 2574 C CA . GLY A 1 328 ? -26.453 11.078 -10.906 1 37.91 328 GLY A CA 1
ATOM 2575 C C . GLY A 1 328 ? -26.75 9.992 -11.922 1 37.91 328 GLY A C 1
ATOM 2576 O O . GLY A 1 328 ? -27.922 9.758 -12.266 1 37.91 328 GLY A O 1
ATOM 2577 N N . GLY A 1 329 ? -26.094 10.016 -13.102 1 35.81 329 GLY A N 1
ATOM 2578 C CA . GLY A 1 329 ? -26.688 9.18 -14.133 1 35.81 329 GLY A CA 1
ATOM 2579 C C . GLY A 1 329 ? -26.594 7.695 -13.82 1 35.81 329 GLY A C 1
ATOM 2580 O O . GLY A 1 329 ? -25.797 7.281 -12.984 1 35.81 329 GLY A O 1
ATOM 2581 N N . ASN A 1 330 ? -27.656 6.98 -13.891 1 36.34 330 ASN A N 1
ATOM 2582 C CA . ASN A 1 330 ? -28.078 5.586 -13.891 1 36.34 330 ASN A CA 1
ATOM 2583 C C . ASN A 1 330 ? -27 4.672 -14.461 1 36.34 330 ASN A C 1
ATOM 2585 O O . ASN A 1 330 ? -27.281 3.549 -14.883 1 36.34 330 ASN A O 1
ATOM 2589 N N . ASP A 1 331 ? -26 5.059 -15.047 1 40.81 331 ASP A N 1
ATOM 2590 C CA . ASP A 1 331 ? -25.266 4.09 -15.859 1 40.81 331 ASP A CA 1
ATOM 2591 C C . ASP A 1 331 ? -24.484 3.113 -14.977 1 40.81 331 ASP A C 1
ATOM 2593 O O . ASP A 1 331 ? -23.594 3.518 -14.227 1 40.81 331 ASP A O 1
ATOM 2597 N N . LEU A 1 332 ? -25.078 2.068 -14.516 1 46.31 332 LEU A N 1
ATOM 2598 C CA . LEU A 1 332 ? -24.766 0.814 -13.844 1 46.31 332 LEU A CA 1
ATOM 2599 C C . LEU A 1 332 ? -23.375 0.33 -14.219 1 46.31 332 LEU A C 1
ATOM 2601 O O . LEU A 1 332 ? -22.688 -0.315 -13.414 1 46.31 332 LEU A O 1
ATOM 2605 N N . ALA A 1 333 ? -23 0.464 -15.453 1 51.41 333 ALA A N 1
ATOM 2606 C CA . ALA A 1 333 ? -21.828 -0.122 -16.109 1 51.41 333 ALA A CA 1
ATOM 2607 C C . ALA A 1 333 ? -20.531 0.375 -15.461 1 51.41 333 ALA A C 1
ATOM 2609 O O . ALA A 1 333 ? -19.641 -0.416 -15.164 1 51.41 333 ALA A O 1
ATOM 2610 N N . PRO A 1 334 ? -20.656 1.584 -14.859 1 69.31 334 PRO A N 1
ATOM 2611 C CA . PRO A 1 334 ? -19.406 2.121 -14.312 1 69.31 334 PRO A CA 1
ATOM 2612 C C . PRO A 1 334 ? -19.125 1.621 -12.898 1 69.31 334 PRO A C 1
ATOM 2614 O O . PRO A 1 334 ? -17.969 1.319 -12.562 1 69.31 334 PRO A O 1
ATOM 2617 N N . GLN A 1 335 ? -20.25 1.193 -12.258 1 83.19 335 GLN A N 1
ATOM 2618 C CA . GLN A 1 335 ? -20.016 0.718 -10.898 1 83.19 335 GLN A CA 1
ATOM 2619 C C . GLN A 1 335 ? -19.562 -0.737 -10.891 1 83.19 335 GLN A C 1
ATOM 2621 O O . GLN A 1 335 ? -18.719 -1.121 -10.086 1 83.19 335 GLN A O 1
ATOM 2626 N N . GLU A 1 336 ? -20.141 -1.506 -11.836 1 89.5 336 GLU A N 1
ATOM 2627 C CA . GLU A 1 336 ? -19.75 -2.908 -11.953 1 89.5 336 GLU A CA 1
ATOM 2628 C C . GLU A 1 336 ? -18.266 -3.041 -12.297 1 89.5 336 GLU A C 1
ATOM 2630 O O . GLU A 1 336 ? -17.562 -3.889 -11.734 1 89.5 336 GLU A O 1
ATOM 2635 N N . MET A 1 337 ? -17.875 -2.24 -13.102 1 89.75 337 MET A N 1
ATOM 2636 C CA . MET A 1 337 ? -16.453 -2.291 -13.484 1 89.75 337 MET A CA 1
ATOM 2637 C C . MET A 1 337 ? -15.562 -1.921 -12.305 1 89.75 337 MET A C 1
ATOM 2639 O O . MET A 1 337 ? -14.5 -2.518 -12.117 1 89.75 337 MET A O 1
ATOM 2643 N N . CYS A 1 338 ? -16.031 -0.977 -11.523 1 92.75 338 CYS A N 1
ATOM 2644 C CA . CYS A 1 338 ? -15.266 -0.574 -10.352 1 92.75 338 CYS A CA 1
ATOM 2645 C C . CYS A 1 338 ? -15.164 -1.717 -9.344 1 92.75 338 CYS A C 1
ATOM 2647 O O . CYS A 1 338 ? -14.102 -1.934 -8.75 1 92.75 338 CYS A O 1
ATOM 2649 N N . ARG A 1 339 ? -16.234 -2.439 -9.211 1 95.19 339 ARG A N 1
ATOM 2650 C CA . ARG A 1 339 ? -16.234 -3.592 -8.312 1 95.19 339 ARG A CA 1
ATOM 2651 C C . ARG A 1 339 ? -15.25 -4.652 -8.797 1 95.19 339 ARG A C 1
ATOM 2653 O O . ARG A 1 339 ? -14.469 -5.191 -8.008 1 95.19 339 ARG A O 1
ATOM 2660 N N . ARG A 1 340 ? -15.273 -4.922 -10.07 1 96.38 340 ARG A N 1
ATOM 2661 C CA . ARG A 1 340 ? -14.406 -5.938 -10.656 1 96.38 340 ARG A CA 1
ATOM 2662 C C . ARG A 1 340 ? -12.938 -5.539 -10.531 1 96.38 340 ARG A C 1
ATOM 2664 O O . ARG A 1 340 ? -12.086 -6.383 -10.266 1 96.38 340 ARG A O 1
ATOM 2671 N N . VAL A 1 341 ? -12.695 -4.273 -10.742 1 97.06 341 VAL A N 1
ATOM 2672 C CA . VAL A 1 341 ? -11.328 -3.781 -10.609 1 97.06 341 VAL A CA 1
ATOM 2673 C C . VAL A 1 341 ? -10.859 -3.943 -9.172 1 97.06 341 VAL A C 1
ATOM 2675 O O . VAL A 1 341 ? -9.781 -4.48 -8.914 1 97.06 341 VAL A O 1
ATOM 2678 N N . TRP A 1 342 ? -11.633 -3.521 -8.195 1 97.38 342 TRP A N 1
ATOM 2679 C CA . TRP A 1 342 ? -11.242 -3.592 -6.789 1 97.38 342 TRP A CA 1
ATOM 2680 C C . TRP A 1 342 ? -10.969 -5.031 -6.371 1 97.38 342 TRP A C 1
ATOM 2682 O O . TRP A 1 342 ? -9.922 -5.32 -5.781 1 97.38 342 TRP A O 1
ATOM 2692 N N . TYR A 1 343 ? -11.859 -5.891 -6.746 1 98.19 343 TYR A N 1
ATOM 2693 C CA . TYR A 1 343 ? -11.703 -7.266 -6.289 1 98.19 343 TYR A CA 1
ATOM 2694 C C . TYR A 1 343 ? -10.594 -7.973 -7.051 1 98.19 343 TYR A C 1
ATOM 2696 O O . TYR A 1 343 ? -10 -8.93 -6.547 1 98.19 343 TYR A O 1
ATOM 2704 N N . SER A 1 344 ? -10.352 -7.559 -8.297 1 98.56 344 SER A N 1
ATOM 2705 C CA . SER A 1 344 ? -9.172 -8.086 -8.969 1 98.56 344 SER A CA 1
ATOM 2706 C C . SER A 1 344 ? -7.898 -7.734 -8.203 1 98.56 344 SER A C 1
ATOM 2708 O O . SER A 1 344 ? -6.988 -8.562 -8.086 1 98.56 344 SER A O 1
ATOM 2710 N N . ILE A 1 345 ? -7.84 -6.504 -7.688 1 98.56 345 ILE A N 1
ATOM 2711 C CA . ILE A 1 345 ? -6.723 -6.086 -6.848 1 98.56 345 ILE A CA 1
ATOM 2712 C C . ILE A 1 345 ? -6.68 -6.934 -5.582 1 98.56 345 ILE A C 1
ATOM 2714 O O . ILE A 1 345 ? -5.621 -7.43 -5.195 1 98.56 345 ILE A O 1
ATOM 2718 N N . PHE A 1 346 ? -7.855 -7.137 -4.957 1 98.44 346 PHE A N 1
ATOM 2719 C CA . PHE A 1 346 ? -7.984 -7.871 -3.701 1 98.44 346 PHE A CA 1
ATOM 2720 C C . PHE A 1 346 ? -7.469 -9.297 -3.855 1 98.44 346 PHE A C 1
ATOM 2722 O O . PHE A 1 346 ? -6.691 -9.773 -3.025 1 98.44 346 PHE A O 1
ATOM 2729 N N . VAL A 1 347 ? -7.82 -9.914 -4.949 1 98.62 347 VAL A N 1
ATOM 2730 C CA . VAL A 1 347 ? -7.449 -11.305 -5.195 1 98.62 347 VAL A CA 1
ATOM 2731 C C . VAL A 1 347 ? -5.949 -11.398 -5.469 1 98.62 347 VAL A C 1
ATOM 2733 O O . VAL A 1 347 ? -5.258 -12.234 -4.887 1 98.62 347 VAL A O 1
ATOM 2736 N N . LEU A 1 348 ? -5.5 -10.578 -6.312 1 98.44 348 LEU A N 1
ATOM 2737 C CA . LEU A 1 348 ? -4.086 -10.617 -6.664 1 98.44 348 LEU A CA 1
ATOM 2738 C C . LEU A 1 348 ? -3.215 -10.273 -5.457 1 98.44 348 LEU A C 1
ATOM 2740 O O . LEU A 1 348 ? -2.123 -10.828 -5.297 1 98.44 348 LEU A O 1
ATOM 2744 N N . ASP A 1 349 ? -3.664 -9.375 -4.66 1 98.06 349 ASP A N 1
ATOM 2745 C CA . ASP A 1 349 ? -2.936 -8.969 -3.463 1 98.06 349 ASP A CA 1
ATOM 2746 C C . ASP A 1 349 ? -2.73 -10.141 -2.514 1 98.06 349 ASP A C 1
ATOM 2748 O O . ASP A 1 349 ? -1.635 -10.336 -1.983 1 98.06 349 ASP A O 1
ATOM 2752 N N . ARG A 1 350 ? -3.723 -10.906 -2.303 1 98.12 350 ARG A N 1
ATOM 2753 C CA . ARG A 1 350 ? -3.645 -12.047 -1.397 1 98.12 350 ARG A CA 1
ATOM 2754 C C . ARG A 1 350 ? -2.748 -13.141 -1.971 1 98.12 350 ARG A C 1
ATOM 2756 O O . ARG A 1 350 ? -1.954 -13.742 -1.246 1 98.12 350 ARG A O 1
ATOM 2763 N N . LEU A 1 351 ? -2.936 -13.359 -3.217 1 97.88 351 LEU A N 1
ATOM 2764 C CA . LEU A 1 351 ? -2.145 -14.406 -3.859 1 97.88 351 LEU A CA 1
ATOM 2765 C C . LEU A 1 351 ? -0.658 -14.062 -3.82 1 97.88 351 LEU A C 1
ATOM 2767 O O . LEU A 1 351 ? 0.169 -14.906 -3.471 1 97.88 351 LEU A O 1
ATOM 2771 N N . LEU A 1 352 ? -0.374 -12.852 -4.148 1 98.06 352 LEU A N 1
ATOM 2772 C CA . LEU A 1 352 ? 1.02 -12.422 -4.18 1 98.06 352 LEU A CA 1
ATOM 2773 C C . LEU A 1 352 ? 1.604 -12.375 -2.773 1 98.06 352 LEU A C 1
ATOM 2775 O O . LEU A 1 352 ? 2.77 -12.727 -2.57 1 98.06 352 LEU A O 1
ATOM 2779 N N . ALA A 1 353 ? 0.815 -11.906 -1.864 1 97.75 353 ALA A N 1
ATOM 2780 C CA . ALA A 1 353 ? 1.245 -11.859 -0.469 1 97.75 353 ALA A CA 1
ATOM 2781 C C . ALA A 1 353 ? 1.623 -13.242 0.037 1 97.75 353 ALA A C 1
ATOM 2783 O O . ALA A 1 353 ? 2.693 -13.43 0.623 1 97.75 353 ALA A O 1
ATOM 2784 N N . LEU A 1 354 ? 0.825 -14.188 -0.209 1 97.81 354 LEU A N 1
ATOM 2785 C CA . LEU A 1 354 ? 1.093 -15.555 0.228 1 97.81 354 LEU A CA 1
ATOM 2786 C C . LEU A 1 354 ? 2.326 -16.109 -0.47 1 97.81 354 LEU A C 1
ATOM 2788 O O . LEU A 1 354 ? 3.17 -16.75 0.167 1 97.81 354 LEU A O 1
ATOM 2792 N N . GLN A 1 355 ? 2.402 -15.891 -1.752 1 97.12 355 GLN A N 1
ATOM 2793 C CA . GLN A 1 355 ? 3.514 -16.406 -2.543 1 97.12 355 GLN A CA 1
ATOM 2794 C C . GLN A 1 355 ? 4.848 -15.883 -2.025 1 97.12 355 GLN A C 1
ATOM 2796 O O . GLN A 1 355 ? 5.844 -16.609 -2.008 1 97.12 355 GLN A O 1
ATOM 2801 N N . LEU A 1 356 ? 4.848 -14.664 -1.591 1 96.38 356 LEU A N 1
ATOM 2802 C CA . LEU A 1 356 ? 6.094 -14.031 -1.178 1 96.38 356 LEU A CA 1
ATOM 2803 C C . LEU A 1 356 ? 6.262 -14.102 0.336 1 96.38 356 LEU A C 1
ATOM 2805 O O . LEU A 1 356 ? 7.34 -13.805 0.859 1 96.38 356 LEU A O 1
ATOM 2809 N N . GLY A 1 357 ? 5.207 -14.461 1.018 1 96.25 357 GLY A N 1
ATOM 2810 C CA . GLY A 1 357 ? 5.246 -14.477 2.471 1 96.25 357 GLY A CA 1
ATOM 2811 C C . GLY A 1 357 ? 5.27 -13.094 3.084 1 96.25 357 GLY A C 1
ATOM 2812 O O . GLY A 1 357 ? 5.945 -12.859 4.09 1 96.25 357 GLY A O 1
ATOM 2813 N N . ARG A 1 358 ? 4.641 -12.148 2.434 1 96.56 358 ARG A N 1
ATOM 2814 C CA . ARG A 1 358 ? 4.543 -10.766 2.887 1 96.56 358 ARG A CA 1
ATOM 2815 C C . ARG A 1 358 ? 3.096 -10.391 3.197 1 96.56 358 ARG A C 1
ATOM 2817 O O . ARG A 1 358 ? 2.164 -11.008 2.674 1 96.56 358 ARG A O 1
ATOM 2824 N N . PRO A 1 359 ? 2.898 -9.422 4.125 1 96.81 359 PRO A N 1
ATOM 2825 C CA . PRO A 1 359 ? 1.519 -9.078 4.469 1 96.81 359 PRO A CA 1
ATOM 2826 C C . PRO A 1 359 ? 0.771 -8.414 3.316 1 96.81 359 PRO A C 1
ATOM 2828 O O . PRO A 1 359 ? 1.353 -7.617 2.576 1 96.81 359 PRO A O 1
ATOM 2831 N N . PRO A 1 360 ? -0.495 -8.734 3.182 1 97.12 360 PRO A N 1
ATOM 2832 C CA . PRO A 1 360 ? -1.293 -8.078 2.143 1 97.12 360 PRO A CA 1
ATOM 2833 C C . PRO A 1 360 ? -1.457 -6.578 2.381 1 97.12 360 PRO A C 1
ATOM 2835 O O . PRO A 1 360 ? -1.355 -6.113 3.52 1 97.12 360 PRO A O 1
ATOM 2838 N N . ALA A 1 361 ? -1.695 -5.875 1.302 1 97.19 361 ALA A N 1
ATOM 2839 C CA . ALA A 1 361 ? -1.874 -4.43 1.354 1 97.19 361 ALA A CA 1
ATOM 2840 C C . ALA A 1 361 ? -3.277 -4.066 1.833 1 97.19 361 ALA A C 1
ATOM 2842 O O . ALA A 1 361 ? -3.49 -2.986 2.389 1 97.19 361 ALA A O 1
ATOM 2843 N N . ILE A 1 362 ? -4.227 -4.902 1.587 1 97.12 362 ILE A N 1
ATOM 2844 C CA . ILE A 1 362 ? -5.621 -4.59 1.885 1 97.12 362 ILE A CA 1
ATOM 2845 C C . ILE A 1 362 ? -6.066 -5.352 3.131 1 97.12 362 ILE A C 1
ATOM 2847 O O . ILE A 1 362 ? -6.016 -6.582 3.164 1 97.12 362 ILE A O 1
ATOM 2851 N N . SER A 1 363 ? -6.469 -4.617 4.062 1 93.5 363 SER A N 1
ATOM 2852 C CA . SER A 1 363 ? -7.039 -5.23 5.262 1 93.5 363 SER A CA 1
ATOM 2853 C C . SER A 1 363 ? -8.508 -5.574 5.059 1 93.5 363 SER A C 1
ATOM 2855 O O . SER A 1 363 ? -9.195 -4.945 4.246 1 93.5 363 SER A O 1
ATOM 2857 N N . GLU A 1 364 ? -8.984 -6.492 5.797 1 88.81 364 GLU A N 1
ATOM 2858 C CA . GLU A 1 364 ? -10.375 -6.922 5.668 1 88.81 364 GLU A CA 1
ATOM 2859 C C . GLU A 1 364 ? -11.336 -5.812 6.078 1 88.81 364 GLU A C 1
ATOM 2861 O O . GLU A 1 364 ? -12.445 -5.711 5.547 1 88.81 364 GLU A O 1
ATOM 2866 N N . GLU A 1 365 ? -10.906 -4.984 6.965 1 90.19 365 GLU A N 1
ATOM 2867 C CA . GLU A 1 365 ? -11.766 -3.91 7.461 1 90.19 365 GLU A CA 1
ATOM 2868 C C . GLU A 1 365 ? -11.586 -2.637 6.641 1 90.19 365 GLU A C 1
ATOM 2870 O O . GLU A 1 365 ? -12.305 -1.654 6.844 1 90.19 365 GLU A O 1
ATOM 2875 N N . GLY A 1 366 ? -10.742 -2.73 5.727 1 92.56 366 GLY A N 1
ATOM 2876 C CA . GLY A 1 366 ? -10.336 -1.512 5.047 1 92.56 366 GLY A CA 1
ATOM 2877 C C . GLY A 1 366 ? -11.148 -1.216 3.805 1 92.56 366 GLY A C 1
ATOM 2878 O 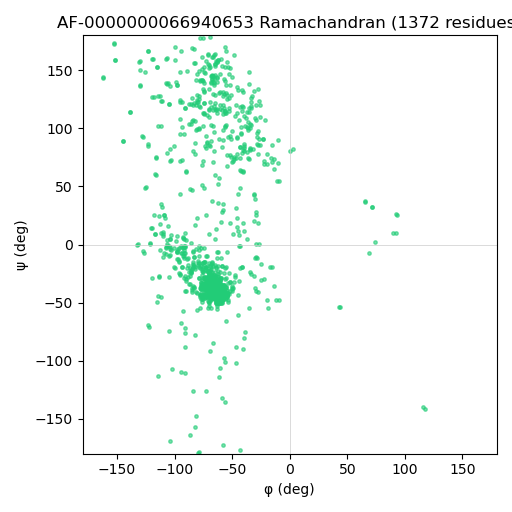O . GLY A 1 366 ? -10.789 -0.346 3.01 1 92.56 366 GLY A O 1
ATOM 2879 N N . PHE A 1 367 ? -12.211 -2.016 3.547 1 95.75 367 PHE A N 1
ATOM 2880 C CA . PHE A 1 367 ? -13.047 -1.757 2.375 1 95.75 367 PHE A CA 1
ATOM 2881 C C . PHE A 1 367 ? -14.469 -2.24 2.605 1 95.75 367 PHE A C 1
ATOM 2883 O O . PHE A 1 367 ? -14.727 -3.012 3.533 1 95.75 367 PHE A O 1
ATOM 2890 N N . ASP A 1 368 ? -15.391 -1.706 1.852 1 94.38 368 ASP A N 1
ATOM 2891 C CA . ASP A 1 368 ? -16.797 -2.123 1.825 1 94.38 368 ASP A CA 1
ATOM 2892 C C . ASP A 1 368 ? -17.375 -2.012 0.417 1 94.38 368 ASP A C 1
ATOM 2894 O O . ASP A 1 368 ? -17.938 -0.98 0.052 1 94.38 368 ASP A O 1
ATOM 2898 N N . VAL A 1 369 ? -17.25 -3.047 -0.325 1 95.31 369 VAL A N 1
ATOM 2899 C CA . VAL A 1 369 ? -17.656 -3.098 -1.726 1 95.31 369 VAL A CA 1
ATOM 2900 C C . VAL A 1 369 ? -18.516 -4.336 -1.968 1 95.31 369 VAL A C 1
ATOM 2902 O O . VAL A 1 369 ? -18.203 -5.422 -1.479 1 95.31 369 VAL A O 1
ATOM 2905 N N . GLN A 1 370 ? -19.547 -4.184 -2.67 1 94.25 370 GLN A N 1
ATOM 2906 C CA . GLN A 1 370 ? -20.406 -5.312 -3.002 1 94.25 370 GLN A CA 1
ATOM 2907 C C . GLN A 1 370 ? -19.719 -6.254 -3.99 1 94.25 370 GLN A C 1
ATOM 2909 O O . GLN A 1 370 ? -18.844 -5.832 -4.758 1 94.25 370 GLN A O 1
ATOM 2914 N N . LEU A 1 371 ? -20.109 -7.477 -3.969 1 95.44 371 LEU A N 1
ATOM 2915 C CA . LEU A 1 371 ? -19.547 -8.453 -4.898 1 95.44 371 LEU A CA 1
ATOM 2916 C C . LEU A 1 371 ? -19.953 -8.125 -6.332 1 95.44 371 LEU A C 1
ATOM 2918 O O . LEU A 1 371 ? -21.031 -7.586 -6.578 1 95.44 371 LEU A O 1
ATOM 2922 N N . PRO A 1 372 ? -19.047 -8.391 -7.25 1 93.75 372 PRO A N 1
ATOM 2923 C CA . PRO A 1 372 ? -19.391 -8.164 -8.656 1 93.75 372 PRO A CA 1
ATOM 2924 C C . PRO A 1 372 ? -20.5 -9.086 -9.148 1 93.75 372 PRO A C 1
ATOM 2926 O O . PRO A 1 372 ? -20.797 -10.102 -8.508 1 93.75 372 PRO A O 1
ATOM 2929 N N . SER A 1 373 ? -21.047 -8.695 -10.234 1 90.44 373 SER A N 1
ATOM 2930 C CA . SER A 1 373 ? -22.094 -9.492 -10.859 1 90.44 373 SER A CA 1
ATOM 2931 C C . SER A 1 373 ? -21.531 -10.797 -11.43 1 90.44 373 SER A C 1
ATOM 2933 O O . SER A 1 373 ? -20.375 -10.844 -11.844 1 90.44 373 SER A O 1
ATOM 2935 N N . GLN A 1 374 ? -22.359 -11.797 -11.508 1 89.19 374 GLN A N 1
ATOM 2936 C CA . GLN A 1 374 ? -21.984 -13.086 -12.078 1 89.19 374 GLN A CA 1
ATOM 2937 C C . GLN A 1 374 ? -22.016 -13.039 -13.602 1 89.19 374 GLN A C 1
ATOM 2939 O O . GLN A 1 374 ? -21.484 -13.93 -14.266 1 89.19 374 GLN A O 1
ATOM 2944 N N . GLN A 1 375 ? -22.625 -12.07 -14.016 1 82.75 375 GLN A N 1
ATOM 2945 C CA . GLN A 1 375 ? -22.781 -11.945 -15.461 1 82.75 375 GLN A CA 1
ATOM 2946 C C . GLN A 1 375 ? -21.469 -11.531 -16.125 1 82.75 375 GLN A C 1
ATOM 2948 O O . GLN A 1 375 ? -20.656 -10.82 -15.516 1 82.75 375 GLN A O 1
ATOM 2953 N N . SER A 1 376 ? -21.375 -12.062 -17.344 1 78.38 376 SER A N 1
ATOM 2954 C CA . SER A 1 376 ? -20.203 -11.648 -18.109 1 78.38 376 SER A CA 1
ATOM 2955 C C . SER A 1 376 ? -20.312 -10.195 -18.547 1 78.38 376 SER A C 1
ATOM 2957 O O . SER A 1 376 ? -21.391 -9.602 -18.484 1 78.38 376 SER A O 1
ATOM 2959 N N . ASP A 1 377 ? -19.203 -9.602 -18.953 1 77.5 377 ASP A N 1
ATOM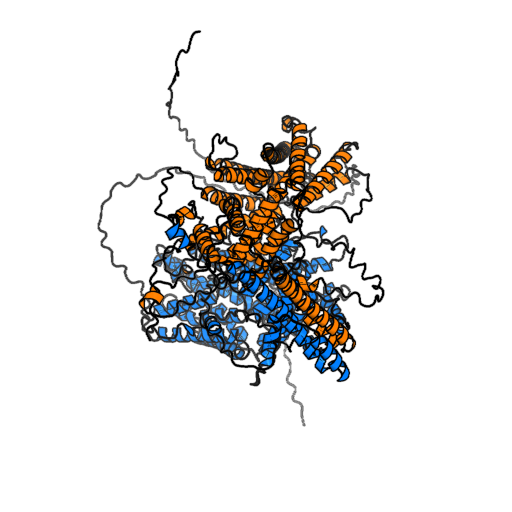 2960 C CA . ASP A 1 377 ? -19.188 -8.227 -19.438 1 77.5 377 ASP A CA 1
ATOM 2961 C C . ASP A 1 377 ? -20.047 -8.07 -20.688 1 77.5 377 ASP A C 1
ATOM 2963 O O . ASP A 1 377 ? -20.688 -7.031 -20.875 1 77.5 377 ASP A O 1
ATOM 2967 N N . VAL A 1 378 ? -20.062 -9.125 -21.438 1 72.38 378 VAL A N 1
ATOM 2968 C CA . VAL A 1 378 ? -20.859 -9.094 -22.656 1 72.38 378 VAL A CA 1
ATOM 2969 C C . VAL A 1 378 ? -22.344 -9.078 -22.312 1 72.38 378 VAL A C 1
ATOM 2971 O O . VAL A 1 378 ? -23.109 -8.344 -22.938 1 72.38 378 VAL A O 1
ATOM 2974 N N . ASP A 1 379 ? -22.625 -9.836 -21.297 1 75.12 379 ASP A N 1
ATOM 2975 C CA . ASP A 1 379 ? -24.031 -9.875 -20.859 1 75.12 379 ASP A CA 1
ATOM 2976 C C . ASP A 1 379 ? -24.453 -8.547 -20.25 1 75.12 379 ASP A C 1
ATOM 2978 O O . ASP A 1 379 ? -25.609 -8.133 -20.391 1 75.12 379 ASP A O 1
ATOM 2982 N N . LEU A 1 380 ? -23.547 -7.918 -19.656 1 74.69 380 LEU A N 1
ATOM 2983 C CA . LEU A 1 380 ? -23.844 -6.645 -19 1 74.69 380 LEU A CA 1
ATOM 2984 C C . LEU A 1 380 ? -24 -5.531 -20.031 1 74.69 380 LEU A C 1
ATOM 2986 O O . LEU A 1 380 ? -24.812 -4.617 -19.844 1 74.69 380 LEU A O 1
ATOM 2990 N N . ALA A 1 381 ? -23.281 -5.574 -21.094 1 70.75 381 ALA A N 1
ATOM 2991 C CA . ALA A 1 381 ? -23.344 -4.551 -22.125 1 70.75 381 ALA A CA 1
ATOM 2992 C C . ALA A 1 381 ? -24.578 -4.723 -23 1 70.75 381 ALA A C 1
ATOM 2994 O O . ALA A 1 381 ? -25.094 -3.754 -23.562 1 70.75 381 ALA A O 1
ATOM 2995 N N . SER A 1 382 ? -24.969 -5.879 -23.281 1 64.94 382 SER A N 1
ATOM 2996 C CA . SER A 1 382 ? -26.156 -6.145 -24.094 1 64.94 382 SER A CA 1
ATOM 2997 C C . SER A 1 382 ? -27.219 -6.883 -23.281 1 64.94 382 SER A C 1
ATOM 2999 O O . SER A 1 382 ? -27.297 -8.117 -23.328 1 64.94 382 SER A O 1
ATOM 3001 N N . PRO A 1 383 ? -27.812 -6.023 -22.438 1 59.5 383 PRO A N 1
ATOM 3002 C CA . PRO A 1 383 ? -28.797 -6.695 -21.594 1 59.5 383 PRO A CA 1
ATOM 3003 C C . PRO A 1 383 ? -29.797 -7.512 -22.406 1 59.5 383 PRO A C 1
ATOM 3005 O O . PRO A 1 383 ? -30.469 -8.398 -21.859 1 59.5 383 PRO A O 1
ATOM 3008 N N . SER A 1 384 ? -30.125 -7.043 -23.641 1 51.12 384 SER A N 1
ATOM 3009 C CA . SER A 1 384 ? -31.172 -7.703 -24.391 1 51.12 384 SER A CA 1
ATOM 3010 C C . SER A 1 384 ? -30.859 -9.172 -24.641 1 51.12 384 SER A C 1
ATOM 3012 O O . SER A 1 384 ? -31.719 -9.953 -25.031 1 51.12 384 SER A O 1
ATOM 3014 N N . SER A 1 385 ? -29.719 -9.32 -25.109 1 44.94 385 SER A N 1
ATOM 3015 C CA . SER A 1 385 ? -29.484 -10.695 -25.516 1 44.94 385 SER A CA 1
ATOM 3016 C C . SER A 1 385 ? -29.562 -11.648 -24.328 1 44.94 385 SER A C 1
ATOM 3018 O O . SER A 1 385 ? -28.609 -11.75 -23.547 1 44.94 385 SER A O 1
ATOM 3020 N N . GLN A 1 386 ? -30.562 -11.469 -23.75 1 44.16 386 GLN A N 1
ATOM 3021 C CA . GLN A 1 386 ? -30.906 -12.531 -22.812 1 44.16 386 GLN A CA 1
ATOM 3022 C C . GLN A 1 386 ? -30.359 -13.883 -23.281 1 44.16 386 GLN A C 1
ATOM 3024 O O . GLN A 1 386 ? -31.047 -14.625 -23.984 1 44.16 386 GLN A O 1
ATOM 3029 N N . HIS A 1 387 ? -29.297 -13.836 -24.016 1 40.22 387 HIS A N 1
ATOM 3030 C CA . HIS A 1 387 ? -28.938 -15.234 -24.234 1 40.22 387 HIS A CA 1
ATOM 3031 C C . HIS A 1 387 ? -29.422 -16.109 -23.094 1 40.22 387 HIS A C 1
ATOM 3033 O O . HIS A 1 387 ? -29.297 -15.75 -21.922 1 40.22 387 HIS A O 1
ATOM 3039 N N . GLY A 1 388 ? -30.531 -16.703 -23.344 1 38.06 388 GLY A N 1
ATOM 3040 C CA . GLY A 1 388 ? -31.188 -17.875 -22.781 1 38.06 388 GLY A CA 1
ATOM 3041 C C . GLY A 1 388 ? -30.266 -18.75 -21.984 1 38.06 388 GLY A C 1
ATOM 3042 O O . GLY A 1 388 ? -30.516 -19.953 -21.828 1 38.06 388 GLY A O 1
ATOM 3043 N N . THR A 1 389 ? -28.984 -18.516 -22.281 1 40.44 389 THR A N 1
ATOM 3044 C CA . THR A 1 389 ? -28.469 -19.75 -21.688 1 40.44 389 THR A CA 1
ATOM 3045 C C . THR A 1 389 ? -29.172 -20.047 -20.375 1 40.44 389 THR A C 1
ATOM 3047 O O . THR A 1 389 ? -29.141 -19.25 -19.438 1 40.44 389 THR A O 1
ATOM 3050 N N . HIS A 1 390 ? -30.25 -20.578 -20.484 1 41.47 390 HIS A N 1
ATOM 3051 C CA . HIS A 1 390 ? -30.984 -21.359 -19.5 1 41.47 390 HIS A CA 1
ATOM 3052 C C . HIS A 1 390 ? -30.109 -21.719 -18.297 1 41.47 390 HIS A C 1
ATOM 3054 O O . HIS A 1 390 ? -30.609 -22.234 -17.297 1 41.47 390 HIS A O 1
ATOM 3060 N N . GLY A 1 391 ? -28.828 -22.25 -18.547 1 47.16 391 GLY A N 1
ATOM 3061 C CA . GLY A 1 391 ? -28.172 -22.969 -17.453 1 47.16 391 GLY A CA 1
ATOM 3062 C C . GLY A 1 391 ? -27.625 -22.047 -16.391 1 47.16 391 GLY A C 1
ATOM 3063 O O . GLY A 1 391 ? -27.469 -20.844 -16.609 1 47.16 391 GLY A O 1
ATOM 3064 N N . THR A 1 392 ? -27.875 -22.359 -15.156 1 59.31 392 THR A N 1
ATOM 3065 C CA . THR A 1 392 ? -27.594 -21.922 -13.797 1 59.31 392 THR A CA 1
ATOM 3066 C C . THR A 1 392 ? -26.125 -21.547 -13.633 1 59.31 392 THR A C 1
ATOM 3068 O O . THR A 1 392 ? -25.734 -20.984 -12.617 1 59.31 392 THR A O 1
ATOM 3071 N N . ASP A 1 393 ? -25.328 -21.719 -14.797 1 74.69 393 ASP A N 1
ATOM 3072 C CA . ASP A 1 393 ? -23.891 -21.516 -14.578 1 74.69 393 ASP A CA 1
ATOM 3073 C C . ASP A 1 393 ? -23.406 -20.25 -15.273 1 74.69 393 ASP A C 1
ATOM 3075 O O . ASP A 1 393 ? -23.75 -20 -16.438 1 74.69 393 ASP A O 1
ATOM 3079 N N . TRP A 1 394 ? -22.812 -19.297 -14.609 1 84.56 394 TRP A N 1
ATOM 3080 C CA . TRP A 1 394 ? -22.297 -18.031 -15.117 1 84.56 394 TRP A CA 1
ATOM 3081 C C . TRP A 1 394 ? -20.766 -18.047 -15.156 1 84.56 394 TRP A C 1
ATOM 3083 O O . TRP A 1 394 ? -20.125 -18.578 -14.258 1 84.56 394 TRP A O 1
ATOM 3093 N N . VAL A 1 395 ? -20.266 -17.5 -16.219 1 85.38 395 VAL A N 1
ATOM 3094 C CA . VAL A 1 395 ? -18.812 -17.422 -16.391 1 85.38 395 VAL A CA 1
ATOM 3095 C C . VAL A 1 395 ? -18.203 -16.625 -15.242 1 85.38 395 VAL A C 1
ATOM 3097 O O . VAL A 1 395 ? -17.062 -16.891 -14.828 1 85.38 395 VAL A O 1
ATOM 3100 N N . GLY A 1 396 ? -18.969 -15.727 -14.727 1 90.38 396 GLY A N 1
ATOM 3101 C CA . GLY A 1 396 ? -18.469 -14.867 -13.664 1 90.38 396 GLY A CA 1
ATOM 3102 C C . GLY A 1 396 ? -18.453 -15.547 -12.312 1 90.38 396 GLY A C 1
ATOM 3103 O O . GLY A 1 396 ? -17.938 -14.984 -11.344 1 90.38 396 GLY A O 1
ATOM 3104 N N . ASP A 1 397 ? -18.906 -16.797 -12.227 1 93.56 397 ASP A N 1
ATOM 3105 C CA . ASP A 1 397 ? -18.891 -17.516 -10.961 1 93.56 397 ASP A CA 1
ATOM 3106 C C . ASP A 1 397 ? -17.453 -17.766 -10.484 1 93.56 397 ASP A C 1
ATOM 3108 O O . ASP A 1 397 ? -17.188 -17.75 -9.281 1 93.56 397 ASP A O 1
ATOM 3112 N N . TYR A 1 398 ? -16.688 -18.016 -11.453 1 96.44 398 TYR A N 1
ATOM 3113 C CA . TYR A 1 398 ? -15.289 -18.25 -11.102 1 96.44 398 TYR A CA 1
ATOM 3114 C C . TYR A 1 398 ? -14.727 -17.094 -10.281 1 96.44 398 TYR A C 1
ATOM 3116 O O . TYR A 1 398 ? -14.102 -17.312 -9.234 1 96.44 398 TYR A O 1
ATOM 3124 N N . PHE A 1 399 ? -14.945 -15.891 -10.773 1 96.81 399 PHE A N 1
ATOM 3125 C CA . PHE A 1 399 ? -14.367 -14.719 -10.125 1 96.81 399 PHE A CA 1
ATOM 3126 C C . PHE A 1 399 ? -14.93 -14.555 -8.711 1 96.81 399 PHE A C 1
ATOM 3128 O O . PHE A 1 399 ? -14.188 -14.227 -7.781 1 96.81 399 PHE A O 1
ATOM 3135 N N . ILE A 1 400 ? -16.125 -14.758 -8.523 1 96.94 400 ILE A N 1
ATOM 3136 C CA . ILE A 1 400 ? -16.766 -14.656 -7.215 1 96.94 400 ILE A CA 1
ATOM 3137 C C . ILE A 1 400 ? -16.172 -15.688 -6.262 1 96.94 400 ILE A C 1
ATOM 3139 O O . ILE A 1 400 ? -15.875 -15.375 -5.109 1 96.94 400 ILE A O 1
ATOM 3143 N N . GLU A 1 401 ? -16.031 -16.891 -6.738 1 97.69 401 GLU A N 1
ATOM 3144 C CA . GLU A 1 401 ? -15.461 -17.953 -5.902 1 97.69 401 GLU A CA 1
ATOM 3145 C C . GLU A 1 401 ? -14 -17.656 -5.574 1 97.69 401 GLU A C 1
ATOM 3147 O O . GLU A 1 401 ? -13.523 -18 -4.488 1 97.69 401 GLU A O 1
ATOM 3152 N N . MET A 1 402 ? -13.375 -17.047 -6.555 1 97.94 402 MET A N 1
ATOM 3153 C CA . MET A 1 402 ? -11.984 -16.688 -6.309 1 97.94 402 MET A CA 1
ATOM 3154 C C . MET A 1 402 ? -11.891 -15.617 -5.223 1 97.94 402 MET A C 1
ATOM 3156 O O . MET A 1 402 ? -10.922 -15.602 -4.449 1 97.94 402 MET A O 1
ATOM 3160 N N . ILE A 1 403 ? -12.805 -14.711 -5.148 1 98.19 403 ILE A N 1
ATOM 3161 C CA . ILE A 1 403 ? -12.852 -13.703 -4.094 1 98.19 403 ILE A CA 1
ATOM 3162 C C . ILE A 1 403 ? -12.992 -14.383 -2.736 1 98.19 403 ILE A C 1
ATOM 3164 O O . ILE A 1 403 ? -12.25 -14.078 -1.8 1 98.19 403 ILE A O 1
ATOM 3168 N N . LYS A 1 404 ? -13.859 -15.344 -2.662 1 98 404 LYS A N 1
ATOM 3169 C CA . LYS A 1 404 ? -14.047 -16.094 -1.422 1 98 404 LYS A CA 1
ATOM 3170 C C . LYS A 1 404 ? -12.789 -16.875 -1.061 1 98 404 LYS A C 1
ATOM 3172 O O . LYS A 1 404 ? -12.406 -16.938 0.108 1 98 404 LYS A O 1
ATOM 3177 N N . PHE A 1 405 ? -12.297 -17.531 -2.078 1 98.5 405 PHE A N 1
ATOM 3178 C CA . PHE A 1 405 ? -11.062 -18.281 -1.896 1 98.5 405 PHE A CA 1
ATOM 3179 C C . PHE A 1 405 ? -9.961 -17.391 -1.354 1 98.5 405 PHE A C 1
ATOM 3181 O O . PHE A 1 405 ? -9.18 -17.797 -0.494 1 98.5 405 PHE A O 1
ATOM 3188 N N . SER A 1 406 ? -9.922 -16.172 -1.856 1 98.31 406 SER A N 1
ATOM 3189 C CA . SER A 1 406 ? -8.883 -15.219 -1.454 1 98.31 406 SER A CA 1
ATOM 3190 C C . SER A 1 406 ? -9.055 -14.797 0.001 1 98.31 406 SER A C 1
ATOM 3192 O O . SER A 1 406 ? -8.078 -14.477 0.682 1 98.31 406 SER A O 1
ATOM 3194 N N . GLU A 1 407 ? -10.203 -14.781 0.5 1 97.75 407 GLU A N 1
ATOM 3195 C CA . GLU A 1 407 ? -10.414 -14.547 1.926 1 97.75 407 GLU A CA 1
ATOM 3196 C C . GLU A 1 407 ? -9.789 -15.656 2.764 1 97.75 407 GLU A C 1
ATOM 3198 O O . GLU A 1 407 ? -9.203 -15.391 3.818 1 97.75 407 GLU A O 1
ATOM 3203 N N . ILE A 1 408 ? -9.906 -16.859 2.289 1 98.44 408 ILE A N 1
ATOM 3204 C CA . ILE A 1 408 ? -9.297 -17.984 2.975 1 98.44 408 ILE A CA 1
ATOM 3205 C C . ILE A 1 408 ? -7.777 -17.844 2.949 1 98.44 408 ILE A C 1
ATOM 3207 O O . ILE A 1 408 ? -7.105 -18.094 3.953 1 98.44 408 ILE A O 1
ATOM 3211 N N . ILE A 1 409 ? -7.297 -17.453 1.757 1 98.44 409 ILE A N 1
ATOM 3212 C CA . ILE A 1 409 ? -5.859 -17.219 1.637 1 98.44 409 ILE A CA 1
ATOM 3213 C C . ILE A 1 409 ? -5.402 -16.234 2.701 1 98.44 409 ILE A C 1
ATOM 3215 O O . ILE A 1 409 ? -4.363 -16.422 3.338 1 98.44 409 ILE A O 1
ATOM 3219 N N . GLY A 1 410 ? -6.203 -15.164 2.861 1 97.19 410 GLY A N 1
ATOM 3220 C CA . GLY A 1 410 ? -5.875 -14.18 3.879 1 97.19 410 GLY A CA 1
ATOM 3221 C C . GLY A 1 410 ? -5.789 -14.766 5.273 1 97.19 410 GLY A C 1
ATOM 3222 O O . GLY A 1 410 ? -4.852 -14.477 6.02 1 97.19 410 GLY A O 1
ATOM 3223 N N . ARG A 1 411 ? -6.621 -15.594 5.633 1 97 411 ARG A N 1
ATOM 3224 C CA . ARG A 1 411 ? -6.645 -16.219 6.957 1 97 411 ARG A CA 1
ATOM 3225 C C . ARG A 1 411 ? -5.492 -17.203 7.121 1 97 411 ARG A C 1
ATOM 3227 O O . ARG A 1 411 ? -4.918 -17.312 8.203 1 97 411 ARG A O 1
ATOM 3234 N N . VAL A 1 412 ? -5.234 -17.922 6.051 1 98.12 412 VAL A N 1
ATOM 3235 C CA . VAL A 1 412 ? -4.094 -18.828 6.086 1 98.12 412 VAL A CA 1
ATOM 3236 C C . VAL A 1 412 ? -2.814 -18.031 6.363 1 98.12 412 VAL A C 1
ATOM 3238 O O . VAL A 1 412 ? -2.016 -18.422 7.219 1 98.12 412 VAL A O 1
ATOM 3241 N N . PHE A 1 413 ? -2.654 -16.984 5.727 1 97.5 413 PHE A N 1
ATOM 3242 C CA . PHE A 1 413 ? -1.46 -16.172 5.914 1 97.5 413 PHE A CA 1
ATOM 3243 C C . PHE A 1 413 ? -1.383 -15.641 7.34 1 97.5 413 PHE A C 1
ATOM 3245 O O . PHE A 1 413 ? -0.339 -15.734 7.988 1 97.5 413 PHE A O 1
ATOM 3252 N N . GLU A 1 414 ? -2.424 -15.047 7.785 1 95.44 414 GLU A N 1
ATOM 3253 C CA . GLU A 1 414 ? -2.439 -14.414 9.102 1 95.44 414 GLU A CA 1
ATOM 3254 C C . GLU A 1 414 ? -2.213 -15.43 10.211 1 95.44 414 GLU A C 1
ATOM 3256 O O . GLU A 1 414 ? -1.49 -15.156 11.172 1 95.44 414 GLU A O 1
ATOM 3261 N N . SER A 1 415 ? -2.727 -16.609 10.039 1 95.88 415 SER A N 1
ATOM 3262 C CA . SER A 1 415 ? -2.713 -17.609 11.117 1 95.88 415 SER A CA 1
ATOM 3263 C C . SER A 1 415 ? -1.419 -18.406 11.102 1 95.88 415 SER A C 1
ATOM 3265 O O . SER A 1 415 ? -0.916 -18.797 12.164 1 95.88 415 SER A O 1
ATOM 3267 N N . LEU A 1 416 ? -0.905 -18.625 9.914 1 95.62 416 LEU A N 1
ATOM 3268 C CA . LEU A 1 416 ? 0.178 -19.594 9.844 1 95.62 416 LEU A CA 1
ATOM 3269 C C . LEU A 1 416 ? 1.488 -18.922 9.445 1 95.62 416 LEU A C 1
ATOM 3271 O O . LEU A 1 416 ? 2.568 -19.406 9.797 1 95.62 416 LEU A O 1
ATOM 3275 N N . TYR A 1 417 ? 1.404 -17.891 8.742 1 95.19 417 TYR A N 1
ATOM 3276 C CA . TYR A 1 417 ? 2.633 -17.375 8.141 1 95.19 417 TYR A CA 1
ATOM 3277 C C . TYR A 1 417 ? 2.834 -15.898 8.484 1 95.19 417 TYR A C 1
ATOM 3279 O O . TYR A 1 417 ? 3.883 -15.328 8.188 1 95.19 417 TYR A O 1
ATOM 3287 N N . GLY A 1 418 ? 1.878 -15.258 9.102 1 93.62 418 GLY A N 1
ATOM 3288 C CA . GLY A 1 418 ? 1.961 -13.836 9.422 1 93.62 418 GLY A CA 1
ATOM 3289 C C . GLY A 1 418 ? 3.027 -13.523 10.453 1 93.62 418 GLY A C 1
ATOM 3290 O O . GLY A 1 418 ? 3.504 -14.414 11.156 1 93.62 418 GLY A O 1
ATOM 3291 N N . PRO A 1 419 ? 3.404 -12.258 10.484 1 92.56 419 PRO A N 1
ATOM 3292 C CA . PRO A 1 419 ? 4.441 -11.852 11.438 1 92.56 419 PRO A CA 1
ATOM 3293 C C . PRO A 1 419 ? 4.047 -12.109 12.891 1 92.56 419 PRO A C 1
ATOM 3295 O O . PRO A 1 419 ? 4.906 -12.383 13.727 1 92.56 419 PRO A O 1
ATOM 3298 N N . ARG A 1 420 ? 2.795 -12.07 13.227 1 90.19 420 ARG A N 1
ATOM 3299 C CA . ARG A 1 420 ? 2.338 -12.242 14.602 1 90.19 420 ARG A CA 1
ATOM 3300 C C . ARG A 1 420 ? 1.636 -13.586 14.781 1 90.19 420 ARG A C 1
ATOM 3302 O O . ARG A 1 420 ? 0.794 -13.742 15.672 1 90.19 420 ARG A O 1
ATOM 3309 N N . ARG A 1 421 ? 1.967 -14.484 13.992 1 88.56 421 ARG A N 1
ATOM 3310 C CA . ARG A 1 421 ? 1.344 -15.797 14.078 1 88.56 421 ARG A CA 1
ATOM 3311 C C . ARG A 1 421 ? 1.671 -16.469 15.406 1 88.56 421 ARG A C 1
ATOM 3313 O O . ARG A 1 421 ? 2.67 -16.141 16.047 1 88.56 421 ARG A O 1
ATOM 3320 N N . ALA A 1 422 ? 0.843 -17.359 15.711 1 82.62 422 ALA A N 1
ATOM 3321 C CA . ALA A 1 422 ? 1.032 -18.094 16.953 1 82.62 422 ALA A CA 1
ATOM 3322 C C . ALA A 1 422 ? 2.275 -18.984 16.891 1 82.62 422 ALA A C 1
ATOM 3324 O O . ALA A 1 422 ? 2.568 -19.578 15.844 1 82.62 422 ALA A O 1
ATOM 3325 N N . GLU A 1 423 ? 2.889 -19.094 17.969 1 82.94 423 GLU A N 1
ATOM 3326 C CA . GLU A 1 423 ? 4.066 -19.953 18.047 1 82.94 423 GLU A CA 1
ATOM 3327 C C . GLU A 1 423 ? 3.771 -21.219 18.828 1 82.94 423 GLU A C 1
ATOM 3329 O O . GLU A 1 423 ? 4.527 -22.203 18.75 1 82.94 423 GLU A O 1
ATOM 3334 N N . ASP A 1 424 ? 2.619 -21.219 19.406 1 85.56 424 ASP A N 1
ATOM 3335 C CA . ASP A 1 424 ? 2.203 -22.406 20.156 1 85.56 424 ASP A CA 1
ATOM 3336 C C . ASP A 1 424 ? 1.806 -23.547 19.219 1 85.56 424 ASP A C 1
ATOM 3338 O O . ASP A 1 424 ? 0.869 -23.406 18.438 1 85.56 424 ASP A O 1
ATOM 3342 N N . PRO A 1 425 ? 2.436 -24.656 19.328 1 86.5 425 PRO A N 1
ATOM 3343 C CA . PRO A 1 425 ? 2.166 -25.766 18.406 1 86.5 425 PRO A CA 1
ATOM 3344 C C . PRO A 1 425 ? 0.718 -26.25 18.469 1 86.5 425 PRO A C 1
ATOM 3346 O O . PRO A 1 425 ? 0.158 -26.672 17.453 1 86.5 425 PRO A O 1
ATOM 3349 N N . VAL A 1 426 ? 0.177 -26.219 19.656 1 87.38 426 VAL A N 1
ATOM 3350 C CA . VAL A 1 426 ? -1.206 -26.656 19.797 1 87.38 426 VAL A CA 1
ATOM 3351 C C . VAL A 1 426 ? -2.131 -25.734 19.016 1 87.38 426 VAL A C 1
ATOM 3353 O O . VAL A 1 426 ? -3.062 -26.188 18.344 1 87.38 426 VAL A O 1
ATOM 3356 N N . LEU A 1 427 ? -1.828 -24.484 19.141 1 90.44 427 LEU A N 1
ATOM 3357 C CA . LEU A 1 427 ? -2.631 -23.5 18.406 1 90.44 427 LEU A CA 1
ATOM 3358 C C . LEU A 1 427 ? -2.412 -23.625 16.906 1 90.44 427 LEU A C 1
ATOM 3360 O O . LEU A 1 427 ? -3.346 -23.453 16.125 1 90.44 427 LEU A O 1
ATOM 3364 N N . ILE A 1 428 ? -1.207 -23.938 16.531 1 92.06 428 ILE A N 1
ATOM 3365 C CA . ILE A 1 428 ? -0.881 -24.109 15.125 1 92.06 428 ILE A CA 1
ATOM 3366 C C . ILE A 1 428 ? -1.674 -25.281 14.562 1 92.06 428 ILE A C 1
ATOM 3368 O O . ILE A 1 428 ? -2.268 -25.188 13.484 1 92.06 428 ILE A O 1
ATOM 3372 N N . LEU A 1 429 ? -1.689 -26.375 15.258 1 93.25 429 LEU A N 1
ATOM 3373 C CA . LEU A 1 429 ? -2.426 -27.547 14.82 1 93.25 429 LEU A CA 1
ATOM 3374 C C . LEU A 1 429 ? -3.918 -27.25 14.711 1 93.25 429 LEU A C 1
ATOM 3376 O O . LEU A 1 429 ? -4.574 -27.703 13.773 1 93.25 429 LEU A O 1
ATOM 3380 N N . SER A 1 430 ? -4.387 -26.469 15.656 1 95.06 430 SER A N 1
ATOM 3381 C CA . SER A 1 430 ? -5.797 -26.094 15.625 1 95.06 430 SER A CA 1
ATOM 3382 C C . SER A 1 430 ? -6.113 -25.234 14.414 1 95.06 430 SER A C 1
ATOM 3384 O O . SER A 1 430 ? -7.164 -25.375 13.789 1 95.06 430 SER A O 1
ATOM 3386 N N . HIS A 1 431 ? -5.215 -24.312 14.125 1 96.31 431 HIS A N 1
ATOM 3387 C CA . HIS A 1 431 ? -5.391 -23.469 12.953 1 96.31 431 HIS A CA 1
ATOM 3388 C C . HIS A 1 431 ? -5.387 -24.297 11.672 1 96.31 431 HIS A C 1
ATOM 3390 O O . HIS A 1 431 ? -6.203 -24.062 10.773 1 96.31 431 HIS A O 1
ATOM 3396 N N . ILE A 1 432 ? -4.516 -25.203 11.547 1 97.25 432 ILE A N 1
ATOM 3397 C CA . ILE A 1 432 ? -4.395 -26.047 10.359 1 97.25 432 ILE A CA 1
ATOM 3398 C C . ILE A 1 432 ? -5.688 -26.828 10.148 1 97.25 432 ILE A C 1
ATOM 3400 O O . ILE A 1 432 ? -6.223 -26.875 9.039 1 97.25 432 ILE A O 1
ATOM 3404 N N . ASP A 1 433 ? -6.195 -27.359 11.219 1 96.94 433 ASP A N 1
ATOM 3405 C CA . ASP A 1 433 ? -7.426 -28.141 11.125 1 96.94 433 ASP A CA 1
ATOM 3406 C C . ASP A 1 433 ? -8.594 -27.266 10.672 1 96.94 433 ASP A C 1
ATOM 3408 O O . ASP A 1 433 ? -9.367 -27.656 9.797 1 96.94 433 ASP A O 1
ATOM 3412 N N . ARG A 1 434 ? -8.641 -26.172 11.297 1 97.88 434 ARG A N 1
ATOM 3413 C CA . ARG A 1 434 ? -9.734 -25.266 10.969 1 97.88 434 ARG A CA 1
ATOM 3414 C C . ARG A 1 434 ? -9.641 -24.797 9.523 1 97.88 434 ARG A C 1
ATOM 3416 O O . ARG A 1 434 ? -10.648 -24.766 8.812 1 97.88 434 ARG A O 1
ATOM 3423 N N . LEU A 1 435 ? -8.508 -24.438 9.086 1 98.44 435 LEU A N 1
ATOM 3424 C CA . LEU A 1 435 ? -8.305 -23.922 7.742 1 98.44 435 LEU A CA 1
ATOM 3425 C C . LEU A 1 435 ? -8.508 -25.016 6.699 1 98.44 435 LEU A C 1
ATOM 3427 O O . LEU A 1 435 ? -9.047 -24.75 5.621 1 98.44 435 LEU A O 1
ATOM 3431 N N . ASP A 1 436 ? -8.062 -26.172 6.973 1 98.19 436 ASP A N 1
ATOM 3432 C CA . ASP A 1 436 ? -8.273 -27.297 6.066 1 98.19 436 ASP A CA 1
ATOM 3433 C C . ASP A 1 436 ? -9.766 -27.578 5.891 1 98.19 436 ASP A C 1
ATOM 3435 O O . ASP A 1 436 ? -10.219 -27.875 4.785 1 98.19 436 ASP A O 1
ATOM 3439 N N . ASP A 1 437 ? -10.422 -27.516 7 1 98.06 437 ASP A N 1
ATOM 3440 C CA . ASP A 1 437 ? -11.867 -27.719 6.957 1 98.06 437 ASP A CA 1
ATOM 3441 C C . ASP A 1 437 ? -12.555 -26.641 6.129 1 98.06 437 ASP A C 1
ATOM 3443 O O . ASP A 1 437 ? -13.461 -26.922 5.344 1 98.06 437 ASP A O 1
ATOM 3447 N N . GLU A 1 438 ? -12.148 -25.469 6.363 1 98.44 438 GLU A N 1
ATOM 3448 C CA . GLU A 1 438 ? -12.719 -24.344 5.617 1 98.44 438 GLU A CA 1
ATOM 3449 C C . GLU A 1 438 ? -12.461 -24.5 4.121 1 98.44 438 GLU A C 1
ATOM 3451 O O . GLU A 1 438 ? -13.336 -24.219 3.303 1 98.44 438 GLU A O 1
ATOM 3456 N N . LEU A 1 439 ? -11.281 -24.875 3.75 1 98.56 439 LEU A N 1
ATOM 3457 C CA . LEU A 1 439 ? -10.906 -25.062 2.35 1 98.56 439 LEU A CA 1
ATOM 3458 C C . LEU A 1 439 ? -11.711 -26.188 1.717 1 98.56 439 LEU A C 1
ATOM 3460 O O . LEU A 1 439 ? -12.172 -26.062 0.581 1 98.56 439 LEU A O 1
ATOM 3464 N N . SER A 1 440 ? -11.891 -27.234 2.457 1 97.69 440 SER A N 1
ATOM 3465 C CA . SER A 1 440 ? -12.672 -28.359 1.969 1 97.69 440 SER A CA 1
ATOM 3466 C C . SER A 1 440 ? -14.141 -27.984 1.779 1 97.69 440 SER A C 1
ATOM 3468 O O . SER A 1 440 ? -14.773 -28.406 0.813 1 97.69 440 SER A O 1
ATOM 3470 N N . GLN A 1 441 ? -14.625 -27.188 2.725 1 97.81 441 GLN A N 1
ATOM 3471 C CA . GLN A 1 441 ? -16 -26.719 2.613 1 97.81 441 GLN A CA 1
ATOM 3472 C C . GLN A 1 441 ? -16.172 -25.812 1.394 1 97.81 441 GLN A C 1
ATOM 3474 O O . GLN A 1 441 ? -17.203 -25.891 0.706 1 97.81 441 GLN A O 1
ATOM 3479 N N . TRP A 1 442 ? -15.25 -25 1.146 1 98.25 442 TRP A N 1
ATOM 3480 C CA . TRP A 1 442 ? -15.281 -24.141 -0.029 1 98.25 442 TRP A CA 1
ATOM 3481 C C . TRP A 1 442 ? -15.352 -24.953 -1.311 1 98.25 442 TRP A C 1
ATOM 3483 O O . TRP A 1 442 ? -16.156 -24.672 -2.197 1 98.25 442 TRP A O 1
ATOM 3493 N N . ARG A 1 443 ? -14.539 -25.969 -1.443 1 97.81 443 ARG A N 1
ATOM 3494 C CA . ARG A 1 443 ? -14.547 -26.828 -2.619 1 97.81 443 ARG A CA 1
ATOM 3495 C C . ARG A 1 443 ? -15.898 -27.5 -2.799 1 97.81 443 ARG A C 1
ATOM 3497 O O . ARG A 1 443 ? -16.422 -27.578 -3.916 1 97.81 443 ARG A O 1
ATOM 3504 N N . SER A 1 444 ? -16.484 -27.906 -1.656 1 96.62 444 SER A N 1
ATOM 3505 C CA . SER A 1 444 ? -17.75 -28.625 -1.701 1 96.62 444 SER A CA 1
ATOM 3506 C C . SER A 1 444 ? -18.891 -27.688 -2.102 1 96.62 444 SER A C 1
ATOM 3508 O O . SER A 1 444 ? -19.906 -28.156 -2.635 1 96.62 444 SER A O 1
ATOM 3510 N N . ASN A 1 445 ? -18.703 -26.422 -1.893 1 96 445 ASN A N 1
ATOM 3511 C CA . ASN A 1 445 ? -19.766 -25.453 -2.172 1 96 445 ASN A CA 1
ATOM 3512 C C . ASN A 1 445 ? -19.656 -24.906 -3.594 1 96 445 ASN A C 1
ATOM 3514 O O . ASN A 1 445 ? -20.531 -24.156 -4.039 1 96 445 ASN A O 1
ATOM 3518 N N . LEU A 1 446 ? -18.641 -25.344 -4.312 1 96.5 446 LEU A N 1
ATOM 3519 C CA . LEU A 1 446 ? -18.484 -24.875 -5.684 1 96.5 446 LEU A CA 1
ATOM 3520 C C . LEU A 1 446 ? -19.609 -25.422 -6.57 1 96.5 446 LEU A C 1
ATOM 3522 O O . LEU A 1 446 ? -20.047 -26.547 -6.379 1 96.5 446 LEU A O 1
ATOM 3526 N N . ARG A 1 447 ? -20.016 -24.641 -7.492 1 92.75 447 ARG A N 1
ATOM 3527 C CA . ARG A 1 447 ? -20.969 -25.125 -8.492 1 92.75 447 ARG A CA 1
ATOM 3528 C C . ARG A 1 447 ? -20.344 -26.25 -9.312 1 92.75 447 ARG A C 1
ATOM 3530 O O . ARG A 1 447 ? -19.125 -26.328 -9.469 1 92.75 447 ARG A O 1
ATOM 3537 N N . ARG A 1 448 ? -21.094 -27.047 -9.883 1 90 448 ARG A N 1
ATOM 3538 C CA . ARG A 1 448 ? -20.641 -28.25 -10.57 1 90 448 ARG A CA 1
ATOM 3539 C C . ARG A 1 448 ? -19.703 -27.906 -11.719 1 90 448 ARG A C 1
ATOM 3541 O O . ARG A 1 448 ? -18.719 -28.625 -11.961 1 90 448 ARG A O 1
ATOM 3548 N N . ASN A 1 449 ? -20 -26.859 -12.383 1 88.81 449 ASN A N 1
ATOM 3549 C CA . ASN A 1 449 ? -19.188 -26.516 -13.547 1 88.81 449 ASN A CA 1
ATOM 3550 C C . ASN A 1 449 ? -17.781 -26.094 -13.141 1 88.81 449 ASN A C 1
ATOM 3552 O O . ASN A 1 449 ? -16.859 -26.109 -13.969 1 88.81 449 ASN A O 1
ATOM 3556 N N . LEU A 1 450 ? -17.594 -25.766 -11.867 1 94.5 450 LEU A N 1
ATOM 3557 C CA . LEU A 1 450 ? -16.297 -25.297 -11.406 1 94.5 450 LEU A CA 1
ATOM 3558 C C . LEU A 1 450 ? -15.602 -26.375 -10.57 1 94.5 450 LEU A C 1
ATOM 3560 O O . LEU A 1 450 ? -14.445 -26.203 -10.164 1 94.5 450 LEU A O 1
ATOM 3564 N N . ARG A 1 451 ? -16.281 -27.516 -10.375 1 94.62 451 ARG A N 1
ATOM 3565 C CA . ARG A 1 451 ? -15.703 -28.609 -9.594 1 94.62 451 ARG A CA 1
ATOM 3566 C C . ARG A 1 451 ? -14.625 -29.328 -10.375 1 94.62 451 ARG A C 1
ATOM 3568 O O . ARG A 1 451 ? -14.914 -30.016 -11.359 1 94.62 451 ARG A O 1
ATOM 3575 N N . PHE A 1 452 ? -13.453 -29.234 -9.953 1 93.44 452 PHE A N 1
ATOM 3576 C CA . PHE A 1 452 ? -12.312 -29.797 -10.664 1 93.44 452 PHE A CA 1
ATOM 3577 C C . PHE A 1 452 ? -12.062 -31.234 -10.219 1 93.44 452 PHE A C 1
ATOM 3579 O O . PHE A 1 452 ? -11.297 -31.969 -10.852 1 93.44 452 PHE A O 1
ATOM 3586 N N . ASP A 1 453 ? -12.664 -31.688 -9.164 1 89.69 453 ASP A N 1
ATOM 3587 C CA . ASP A 1 453 ? -12.484 -33.031 -8.633 1 89.69 453 ASP A CA 1
ATOM 3588 C C . ASP A 1 453 ? -13.531 -34 -9.188 1 89.69 453 ASP A C 1
ATOM 3590 O O . ASP A 1 453 ? -13.508 -35.188 -8.891 1 89.69 453 ASP A O 1
ATOM 3594 N N . LEU A 1 454 ? -14.422 -33.406 -9.977 1 88.75 454 LEU A N 1
ATOM 3595 C CA . LEU A 1 454 ? -15.445 -34.25 -10.602 1 88.75 454 LEU A CA 1
ATOM 3596 C C . LEU A 1 454 ? -15.156 -34.438 -12.086 1 88.75 454 LEU A C 1
ATOM 3598 O O . LEU A 1 454 ? -14.367 -33.688 -12.672 1 88.75 454 LEU A O 1
ATOM 3602 N N . SER A 1 455 ? -15.75 -35.438 -12.602 1 86.69 455 SER A N 1
ATOM 3603 C CA . SER A 1 455 ? -15.578 -35.719 -14.031 1 86.69 455 SER A CA 1
ATOM 3604 C C . SER A 1 455 ? -16.453 -34.781 -14.875 1 86.69 455 SER A C 1
ATOM 3606 O O . SER A 1 455 ? -17.609 -34.531 -14.523 1 86.69 455 SER A O 1
ATOM 3608 N N . HIS A 1 456 ? -15.844 -34.188 -15.766 1 85.56 456 HIS A N 1
ATOM 3609 C CA . HIS A 1 456 ? -16.562 -33.344 -16.719 1 85.56 456 HIS A CA 1
ATOM 3610 C C . HIS A 1 456 ? -16.438 -33.906 -18.141 1 85.56 456 HIS A C 1
ATOM 3612 O O . HIS A 1 456 ? -15.992 -33.219 -19.047 1 85.56 456 HIS A O 1
ATOM 3618 N N . THR A 1 457 ? -16.922 -35.094 -18.234 1 78.44 457 THR A N 1
ATOM 3619 C CA . THR A 1 457 ? -16.859 -35.781 -19.516 1 78.44 457 THR A CA 1
ATOM 3620 C C . THR A 1 457 ? -17.719 -35.062 -20.547 1 78.44 457 THR A C 1
ATOM 3622 O O . THR A 1 457 ? -18.875 -34.719 -20.281 1 78.44 457 THR A O 1
ATOM 3625 N N . PHE A 1 458 ? -17.203 -34.594 -21.672 1 73.25 458 PHE A N 1
ATOM 3626 C CA . PHE A 1 458 ? -17.844 -34.031 -22.828 1 73.25 458 PHE A CA 1
ATOM 3627 C C . PHE A 1 458 ? -18 -32.5 -22.672 1 73.25 458 PHE A C 1
ATOM 3629 O O . PHE A 1 458 ? -18.828 -31.891 -23.328 1 73.25 458 PHE A O 1
ATOM 3636 N N . GLU A 1 459 ? -17.344 -32.062 -21.656 1 78.62 459 GLU A N 1
ATOM 3637 C CA . GLU A 1 459 ? -17.344 -30.609 -21.547 1 78.62 459 GLU A CA 1
ATOM 3638 C C . GLU A 1 459 ? -16.844 -29.953 -22.828 1 78.62 459 GLU A C 1
ATOM 3640 O O . GLU A 1 459 ? -15.766 -30.281 -23.312 1 78.62 459 GLU A O 1
ATOM 3645 N N . LYS A 1 460 ? -17.703 -29.109 -23.25 1 80.38 460 LYS A N 1
ATOM 3646 C CA . LYS A 1 460 ? -17.375 -28.469 -24.516 1 80.38 460 LYS A CA 1
ATOM 3647 C C . LYS A 1 460 ? -16.797 -27.078 -24.297 1 80.38 460 LYS A C 1
ATOM 3649 O O . LYS A 1 460 ? -16.062 -26.578 -25.156 1 80.38 460 LYS A O 1
ATOM 3654 N N . SER A 1 461 ? -17.062 -26.547 -23.156 1 87.81 461 SER A N 1
ATOM 3655 C CA . SER A 1 461 ? -16.609 -25.172 -22.953 1 87.81 461 SER A CA 1
ATOM 3656 C C . SER A 1 461 ? -15.141 -25.125 -22.531 1 87.81 461 SER A C 1
ATOM 3658 O O . SER A 1 461 ? -14.789 -25.609 -21.453 1 87.81 461 SER A O 1
ATOM 3660 N N . ILE A 1 462 ? -14.328 -24.438 -23.312 1 90.75 462 ILE A N 1
ATOM 3661 C CA . ILE A 1 462 ? -12.906 -24.281 -23.031 1 90.75 462 ILE A CA 1
ATOM 3662 C C . ILE A 1 462 ? -12.719 -23.344 -21.844 1 90.75 462 ILE A C 1
ATOM 3664 O O . ILE A 1 462 ? -11.781 -23.5 -21.062 1 90.75 462 ILE A O 1
ATOM 3668 N N . VAL A 1 463 ? -13.625 -22.438 -21.703 1 91.88 463 VAL A N 1
ATOM 3669 C CA . VAL A 1 463 ? -13.547 -21.453 -20.625 1 91.88 463 VAL A CA 1
ATOM 3670 C C . VAL A 1 463 ? -13.719 -22.141 -19.281 1 91.88 463 VAL A C 1
ATOM 3672 O O . VAL A 1 463 ? -12.922 -21.922 -18.359 1 91.88 463 VAL A O 1
ATOM 3675 N N . TYR A 1 464 ? -14.664 -23 -19.125 1 92.81 464 TYR A N 1
ATOM 3676 C CA . TYR A 1 464 ? -14.898 -23.703 -17.875 1 92.81 464 TYR A CA 1
ATOM 3677 C C . TYR A 1 464 ? -13.742 -24.656 -17.562 1 92.81 464 TYR A C 1
ATOM 3679 O O . TYR A 1 464 ? -13.352 -24.797 -16.406 1 92.81 464 TYR A O 1
ATOM 3687 N N . LYS A 1 465 ? -13.281 -25.266 -18.609 1 92.69 465 LYS A N 1
ATOM 3688 C CA . LYS A 1 465 ? -12.141 -26.156 -18.422 1 92.69 465 LYS A CA 1
ATOM 3689 C C . LYS A 1 465 ? -10.938 -25.391 -17.859 1 92.69 465 LYS A C 1
ATOM 3691 O O . LYS A 1 465 ? -10.305 -25.844 -16.906 1 92.69 465 LYS A O 1
ATOM 3696 N N . ARG A 1 466 ? -10.648 -24.281 -18.453 1 93.94 466 ARG A N 1
ATOM 3697 C CA . ARG A 1 466 ? -9.531 -23.453 -18 1 93.94 466 ARG A CA 1
ATOM 3698 C C . ARG A 1 466 ? -9.766 -22.969 -16.562 1 93.94 466 ARG A C 1
ATOM 3700 O O . ARG A 1 466 ? -8.844 -22.969 -15.75 1 93.94 466 ARG A O 1
ATOM 3707 N N . GLN A 1 467 ? -10.961 -22.547 -16.266 1 95.31 467 GLN A N 1
ATOM 3708 C CA . GLN A 1 467 ? -11.289 -22.062 -14.93 1 95.31 467 GLN A CA 1
ATOM 3709 C C . GLN A 1 467 ? -11.141 -23.172 -13.891 1 95.31 467 GLN A C 1
ATOM 3711 O O . GLN A 1 467 ? -10.648 -22.938 -12.789 1 95.31 467 GLN A O 1
ATOM 3716 N N . ARG A 1 468 ? -11.516 -24.391 -14.242 1 95.19 468 ARG A N 1
ATOM 3717 C CA . ARG A 1 468 ? -11.344 -25.531 -13.344 1 95.19 468 ARG A CA 1
ATOM 3718 C C . ARG A 1 468 ? -9.867 -25.828 -13.102 1 95.19 468 ARG A C 1
ATOM 3720 O O . ARG A 1 468 ? -9.461 -26.109 -11.977 1 95.19 468 ARG A O 1
ATOM 3727 N N . ASN A 1 469 ? -9.133 -25.75 -14.18 1 94.38 469 ASN A N 1
ATOM 3728 C CA . ASN A 1 469 ? -7.691 -25.938 -14.039 1 94.38 469 ASN A CA 1
ATOM 3729 C C . ASN A 1 469 ? -7.074 -24.906 -13.102 1 94.38 469 ASN A C 1
ATOM 3731 O O . ASN A 1 469 ? -6.234 -25.234 -12.266 1 94.38 469 ASN A O 1
ATOM 3735 N N . MET A 1 470 ? -7.523 -23.719 -13.273 1 96.5 470 MET A N 1
ATOM 3736 C CA . MET A 1 470 ? -6.992 -22.641 -12.445 1 96.5 470 MET A CA 1
ATOM 3737 C C . MET A 1 470 ? -7.352 -22.844 -10.984 1 96.5 470 MET A C 1
ATOM 3739 O O . MET A 1 470 ? -6.508 -22.656 -10.102 1 96.5 470 MET A O 1
ATOM 3743 N N . LEU A 1 471 ? -8.547 -23.234 -10.734 1 97.62 471 LEU A N 1
ATOM 3744 C CA . LEU A 1 471 ? -8.984 -23.453 -9.359 1 97.62 471 LEU A CA 1
ATOM 3745 C C . LEU A 1 471 ? -8.266 -24.656 -8.75 1 97.62 471 LEU A C 1
ATOM 3747 O O . LEU A 1 471 ? -7.891 -24.625 -7.57 1 97.62 471 LEU A O 1
ATOM 3751 N N . ALA A 1 472 ? -8.07 -25.656 -9.531 1 97 472 ALA A N 1
ATOM 3752 C CA . ALA A 1 472 ? -7.418 -26.875 -9.047 1 97 472 ALA A CA 1
ATOM 3753 C C . ALA A 1 472 ? -6 -26.578 -8.57 1 97 472 ALA A C 1
ATOM 3755 O O . ALA A 1 472 ? -5.617 -26.969 -7.461 1 97 472 ALA A O 1
ATOM 3756 N N . VAL A 1 473 ? -5.273 -25.922 -9.391 1 96.75 473 VAL A N 1
ATOM 3757 C CA . VAL A 1 473 ? -3.887 -25.609 -9.055 1 96.75 473 VAL A CA 1
ATOM 3758 C C . VAL A 1 473 ? -3.838 -24.781 -7.777 1 96.75 473 VAL A C 1
ATOM 3760 O O . VAL A 1 473 ? -3.025 -25.047 -6.891 1 96.75 473 VAL A O 1
ATOM 3763 N N . LYS A 1 474 ? -4.672 -23.812 -7.699 1 97.75 474 LYS A N 1
ATOM 3764 C CA . LYS A 1 474 ? -4.688 -22.922 -6.543 1 97.75 474 LYS A CA 1
ATOM 3765 C C . LYS A 1 474 ? -5.141 -23.672 -5.285 1 97.75 474 LYS A C 1
ATOM 3767 O O . LYS A 1 474 ? -4.605 -23.438 -4.199 1 97.75 474 LYS A O 1
ATOM 3772 N N . PHE A 1 475 ? -6.113 -24.547 -5.453 1 98.19 475 PHE A N 1
ATOM 3773 C CA . PHE A 1 475 ? -6.629 -25.312 -4.324 1 98.19 475 PHE A CA 1
ATOM 3774 C C . PHE A 1 475 ? -5.551 -26.219 -3.742 1 98.19 475 PHE A C 1
ATOM 3776 O O . PHE A 1 475 ? -5.293 -26.203 -2.537 1 98.19 475 PHE A O 1
ATOM 3783 N N . TYR A 1 476 ? -4.965 -26.984 -4.539 1 98.12 476 TYR A N 1
ATOM 3784 C CA . TYR A 1 476 ? -3.984 -27.953 -4.047 1 98.12 476 TYR A CA 1
ATOM 3785 C C . TYR A 1 476 ? -2.74 -27.25 -3.527 1 98.12 476 TYR A C 1
ATOM 3787 O O . TYR A 1 476 ? -2.115 -27.703 -2.566 1 98.12 476 TYR A O 1
ATOM 3795 N N . ASN A 1 477 ? -2.391 -26.203 -4.18 1 98.12 477 ASN A N 1
ATOM 3796 C CA . ASN A 1 477 ? -1.277 -25.422 -3.666 1 98.12 477 ASN A CA 1
ATOM 3797 C C . ASN A 1 477 ? -1.568 -24.875 -2.266 1 98.12 477 ASN A C 1
ATOM 3799 O O . ASN A 1 477 ? -0.717 -24.953 -1.379 1 98.12 477 ASN A O 1
ATOM 3803 N N . LEU A 1 478 ? -2.73 -24.281 -2.105 1 98.69 478 LEU A N 1
ATOM 3804 C CA . LEU A 1 478 ? -3.09 -23.734 -0.801 1 98.69 478 LEU A CA 1
ATOM 3805 C C . LEU A 1 478 ? -3.182 -24.844 0.243 1 98.69 478 LEU A C 1
ATOM 3807 O O . LEU A 1 478 ? -2.773 -24.656 1.392 1 98.69 478 LEU A O 1
ATOM 3811 N N . GLN A 1 479 ? -3.717 -25.922 -0.151 1 98.56 479 GLN A N 1
ATOM 3812 C CA . GLN A 1 479 ? -3.803 -27.062 0.769 1 98.56 479 GLN A CA 1
ATOM 3813 C C . GLN A 1 479 ? -2.416 -27.5 1.224 1 98.56 479 GLN A C 1
ATOM 3815 O O . GLN A 1 479 ? -2.205 -27.781 2.406 1 98.56 479 GLN A O 1
ATOM 3820 N N . ALA A 1 480 ? -1.546 -27.594 0.325 1 98 480 ALA A N 1
ATOM 3821 C CA . ALA A 1 480 ? -0.169 -27.938 0.671 1 98 480 ALA A CA 1
ATOM 3822 C C . ALA A 1 480 ? 0.419 -26.922 1.646 1 98 480 ALA A C 1
ATOM 3824 O O . ALA A 1 480 ? 1.078 -27.297 2.619 1 98 480 ALA A O 1
ATOM 3825 N N . LEU A 1 481 ? 0.141 -25.688 1.397 1 97.69 481 LEU A N 1
ATOM 3826 C CA . LEU A 1 481 ? 0.697 -24.625 2.227 1 97.69 481 LEU A CA 1
ATOM 3827 C C . LEU A 1 481 ? 0.089 -24.656 3.625 1 97.69 481 LEU A C 1
ATOM 3829 O O . LEU A 1 481 ? 0.755 -24.297 4.602 1 97.69 481 LEU A O 1
ATOM 3833 N N . ILE A 1 482 ? -1.12 -25.016 3.752 1 98.12 482 ILE A N 1
ATOM 3834 C CA . ILE A 1 482 ? -1.771 -25.109 5.055 1 98.12 482 ILE A CA 1
ATOM 3835 C C . ILE A 1 482 ? -1.055 -26.156 5.914 1 98.12 482 ILE A C 1
ATOM 3837 O O . ILE A 1 482 ? -0.858 -25.953 7.113 1 98.12 482 ILE A O 1
ATOM 3841 N N . HIS A 1 483 ? -0.531 -27.172 5.328 1 96.38 483 HIS A N 1
ATOM 3842 C CA . HIS A 1 483 ? 0.02 -28.297 6.074 1 96.38 483 HIS A CA 1
ATOM 3843 C C . HIS A 1 483 ? 1.545 -28.266 6.066 1 96.38 483 HIS A C 1
ATOM 3845 O O . HIS A 1 483 ? 2.188 -28.969 6.855 1 96.38 483 HIS A O 1
ATOM 3851 N N . ARG A 1 484 ? 2.121 -27.469 5.332 1 94.44 484 ARG A N 1
ATOM 3852 C CA . ARG A 1 484 ? 3.562 -27.438 5.102 1 94.44 484 ARG A CA 1
ATOM 3853 C C . ARG A 1 484 ? 4.312 -27.109 6.391 1 94.44 484 ARG A C 1
ATOM 3855 O O . ARG A 1 484 ? 5.414 -27.625 6.617 1 94.44 484 ARG A O 1
ATOM 3862 N N . PRO A 1 485 ? 3.814 -26.266 7.242 1 90.94 485 PRO A N 1
ATOM 3863 C CA . PRO A 1 485 ? 4.559 -25.938 8.453 1 90.94 485 PRO A CA 1
ATOM 3864 C C . PRO A 1 485 ? 4.926 -27.156 9.281 1 90.94 485 PRO A C 1
ATOM 3866 O O . PRO A 1 485 ? 5.883 -27.125 10.062 1 90.94 485 PRO A O 1
ATOM 3869 N N . LEU A 1 486 ? 4.289 -28.266 9.109 1 89.62 486 LEU A N 1
ATOM 3870 C CA . LEU A 1 486 ? 4.52 -29.453 9.922 1 89.62 486 LEU A CA 1
ATOM 3871 C C . LEU A 1 486 ? 5.527 -30.375 9.25 1 89.62 486 LEU A C 1
ATOM 3873 O O . LEU A 1 486 ? 5.957 -31.375 9.844 1 89.62 486 LEU A O 1
ATOM 3877 N N . LEU A 1 487 ? 5.902 -30.078 8.078 1 86.38 487 LEU A N 1
ATOM 3878 C CA . LEU A 1 487 ? 6.91 -30.891 7.398 1 86.38 487 LEU A CA 1
ATOM 3879 C C . LEU A 1 487 ? 8.289 -30.656 8.008 1 86.38 487 LEU A C 1
ATOM 3881 O O . LEU A 1 487 ? 9.164 -31.516 7.918 1 86.38 487 LEU A O 1
ATOM 3885 N N . SER A 1 488 ? 8.555 -29.406 8.516 1 68.62 488 SER A N 1
ATOM 3886 C CA . SER A 1 488 ? 9.812 -29.156 9.211 1 68.62 488 SER A CA 1
ATOM 3887 C C . SER A 1 488 ? 9.609 -29.094 10.719 1 68.62 488 SER A C 1
ATOM 3889 O O . SER A 1 488 ? 9.57 -28 11.297 1 68.62 488 SER A O 1
ATOM 3891 N N . PRO A 1 489 ? 9.352 -30.266 11.297 1 57.06 489 PRO A N 1
ATOM 3892 C CA . PRO A 1 489 ? 8.914 -30.297 12.695 1 57.06 489 PRO A CA 1
ATOM 3893 C C . PRO A 1 489 ? 9.969 -29.766 13.656 1 57.06 489 PRO A C 1
ATOM 3895 O O . PRO A 1 489 ? 9.648 -29.391 14.789 1 57.06 489 PRO A O 1
ATOM 3898 N N . ALA A 1 490 ? 11.133 -29.766 13.148 1 55.41 490 ALA A N 1
ATOM 3899 C CA . ALA A 1 490 ? 12.164 -29.312 14.078 1 55.41 490 ALA A CA 1
ATOM 3900 C C . ALA A 1 490 ? 11.875 -27.906 14.586 1 55.41 490 ALA A C 1
ATOM 3902 O O . ALA A 1 490 ? 12.078 -27.609 15.766 1 55.41 490 ALA A O 1
ATOM 3903 N N . LYS A 1 491 ? 11.344 -27.156 13.789 1 59.53 491 LYS A N 1
ATOM 3904 C CA . LYS A 1 491 ? 11.078 -25.781 14.211 1 59.53 491 LYS A CA 1
ATOM 3905 C C . LYS A 1 491 ? 9.914 -25.719 15.188 1 59.53 491 LYS A C 1
ATOM 3907 O O . LYS A 1 491 ? 9.93 -24.938 16.141 1 59.53 491 LYS A O 1
ATOM 3912 N N . LEU A 1 492 ? 8.969 -26.641 14.969 1 62.81 492 LEU A N 1
ATOM 3913 C CA . LEU A 1 492 ? 7.785 -26.656 15.82 1 62.81 492 LEU A CA 1
ATOM 3914 C C . LEU A 1 492 ? 8.102 -27.281 17.188 1 62.81 492 LEU A C 1
ATOM 3916 O O . LEU A 1 492 ? 7.645 -26.781 18.219 1 62.81 492 LEU A O 1
ATOM 3920 N N . LEU A 1 493 ? 8.977 -28.25 17.109 1 64.06 493 LEU A N 1
ATOM 3921 C CA . LEU A 1 493 ? 9.258 -29.016 18.312 1 64.06 493 LEU A CA 1
ATOM 3922 C C . LEU A 1 493 ? 10.281 -28.297 19.188 1 64.06 493 LEU A C 1
ATOM 3924 O O . LEU A 1 493 ? 10.336 -28.516 20.406 1 64.06 493 LEU A O 1
ATOM 3928 N N . GLY A 1 494 ? 10.922 -27.422 18.484 1 64.88 494 GLY A N 1
ATOM 3929 C CA . GLY A 1 494 ? 11.914 -26.688 19.266 1 64.88 494 GLY A CA 1
ATOM 3930 C C . GLY A 1 494 ? 11.305 -25.734 20.266 1 64.88 494 GLY A C 1
ATOM 3931 O O . GLY A 1 494 ? 11.938 -25.391 21.266 1 64.88 494 GLY A O 1
ATOM 3932 N N . THR A 1 495 ? 10.109 -25.453 20.109 1 66.62 495 THR A N 1
ATOM 3933 C CA . THR A 1 495 ? 9.477 -24.453 20.984 1 66.62 495 THR A CA 1
ATOM 3934 C C . THR A 1 495 ? 8.672 -25.141 22.078 1 66.62 495 THR A C 1
ATOM 3936 O O . THR A 1 495 ? 8.195 -24.484 23.016 1 66.62 495 THR A O 1
ATOM 3939 N N . VAL A 1 496 ? 8.617 -26.484 22.031 1 75.94 496 VAL A N 1
ATOM 3940 C CA . VAL A 1 496 ? 7.797 -27.219 22.984 1 75.94 496 VAL A CA 1
ATOM 3941 C C . VAL A 1 496 ? 8.656 -27.672 24.172 1 75.94 496 VAL A C 1
ATOM 3943 O O . VAL A 1 496 ? 9.742 -28.219 23.984 1 75.94 496 VAL A O 1
ATOM 3946 N N . PRO A 1 497 ? 8.305 -27.312 25.312 1 76.06 497 PRO A N 1
ATOM 3947 C CA . PRO A 1 497 ? 9.086 -27.703 26.484 1 76.06 497 PRO A CA 1
ATOM 3948 C C . PRO A 1 497 ? 9.32 -29.203 26.562 1 76.06 497 PRO A C 1
ATOM 3950 O O . PRO A 1 497 ? 10.43 -29.641 26.891 1 76.06 497 PRO A O 1
ATOM 3953 N N . ASN A 1 498 ? 8.281 -30 26.266 1 81.44 498 ASN A N 1
ATOM 3954 C CA . ASN A 1 498 ? 8.414 -31.453 26.266 1 81.44 498 ASN A CA 1
ATOM 3955 C C . ASN A 1 498 ? 8.016 -32.062 24.922 1 81.44 498 ASN A C 1
ATOM 3957 O O . ASN A 1 498 ? 6.887 -32.531 24.766 1 81.44 498 ASN A O 1
ATOM 3961 N N . PRO A 1 499 ? 8.906 -32.125 24.047 1 81 499 PRO A N 1
ATOM 3962 C CA . PRO A 1 499 ? 8.602 -32.531 22.672 1 81 499 PRO A CA 1
ATOM 3963 C C . PRO A 1 499 ? 8.117 -34 22.609 1 81 499 PRO A C 1
ATOM 3965 O O . PRO A 1 499 ? 7.266 -34.312 21.766 1 81 499 PRO A O 1
ATOM 3968 N N . VAL A 1 500 ? 8.609 -34.812 23.5 1 79.06 500 VAL A N 1
ATOM 3969 C CA . VAL A 1 500 ? 8.25 -36.219 23.469 1 79.06 500 VAL A CA 1
ATOM 3970 C C . VAL A 1 500 ? 6.785 -36.406 23.844 1 79.06 500 VAL A C 1
ATOM 3972 O O . VAL A 1 500 ? 6.039 -37.094 23.172 1 79.06 500 VAL A O 1
ATOM 3975 N N . VAL A 1 501 ? 6.406 -35.719 24.859 1 80.38 501 VAL A N 1
ATOM 3976 C CA . VAL A 1 501 ? 5.027 -35.812 25.328 1 80.38 501 VAL A CA 1
ATOM 3977 C C . VAL A 1 501 ? 4.086 -35.188 24.297 1 80.38 501 VAL A C 1
ATOM 3979 O O . VAL A 1 501 ? 2.994 -35.719 24.047 1 80.38 501 VAL A O 1
ATOM 3982 N N . PHE A 1 502 ? 4.562 -34.219 23.719 1 85.31 502 PHE A N 1
ATOM 3983 C CA . PHE A 1 502 ? 3.762 -33.531 22.703 1 85.31 502 PHE A CA 1
ATOM 3984 C C . PHE A 1 502 ? 3.551 -34.438 21.484 1 85.31 502 PHE A C 1
ATOM 3986 O O . PHE A 1 502 ? 2.438 -34.531 20.969 1 85.31 502 PHE A O 1
ATOM 3993 N N . TYR A 1 503 ? 4.539 -35.062 21.141 1 81.69 503 TYR A N 1
ATOM 3994 C CA . TYR A 1 503 ? 4.445 -35.938 19.953 1 81.69 503 TYR A CA 1
ATOM 3995 C C . TYR A 1 503 ? 3.59 -37.156 20.25 1 81.69 503 TYR A C 1
ATOM 3997 O O . TYR A 1 503 ? 2.891 -37.656 19.359 1 81.69 503 TYR A O 1
ATOM 4005 N N . GLN A 1 504 ? 3.711 -37.594 21.453 1 81.81 504 GLN A N 1
ATOM 4006 C CA . GLN A 1 504 ? 2.889 -38.75 21.828 1 81.81 504 GLN A CA 1
ATOM 4007 C C . GLN A 1 504 ? 1.404 -38.406 21.797 1 81.81 504 GLN A C 1
ATOM 4009 O O . GLN A 1 504 ? 0.572 -39.219 21.391 1 81.81 504 GLN A O 1
ATOM 4014 N N . ALA A 1 505 ? 1.171 -37.156 22.125 1 84.81 505 ALA A N 1
ATOM 4015 C CA . ALA A 1 505 ? -0.22 -36.719 22.203 1 84.81 505 ALA A CA 1
ATOM 4016 C C . ALA A 1 505 ? -0.743 -36.312 20.828 1 84.81 505 ALA A C 1
ATOM 4018 O O . ALA A 1 505 ? -1.904 -36.562 20.5 1 84.81 505 ALA A O 1
ATOM 4019 N N . GLU A 1 506 ? 0.139 -35.688 20.062 1 89 506 GLU A N 1
ATOM 4020 C CA . GLU A 1 506 ? -0.332 -35.031 18.844 1 89 506 GLU A CA 1
ATOM 4021 C C . GLU A 1 506 ? 0.301 -35.688 17.609 1 89 506 GLU A C 1
ATOM 4023 O O . GLU A 1 506 ? 0.078 -35.219 16.484 1 89 506 GLU A O 1
ATOM 4028 N N . GLY A 1 507 ? 0.938 -36.719 17.766 1 84.75 507 GLY A N 1
ATOM 4029 C CA . GLY A 1 507 ? 1.681 -37.375 16.688 1 84.75 507 GLY A CA 1
ATOM 4030 C C . GLY A 1 507 ? 0.799 -37.812 15.531 1 84.75 507 GLY A C 1
ATOM 4031 O O . GLY A 1 507 ? 1.162 -37.656 14.367 1 84.75 507 GLY A O 1
ATOM 4032 N N . GLY A 1 508 ? -0.336 -38.406 15.859 1 86.69 508 GLY A N 1
ATOM 4033 C CA . GLY A 1 508 ? -1.264 -38.844 14.828 1 86.69 508 GLY A CA 1
ATOM 4034 C C . GLY A 1 508 ? -1.754 -37.688 13.961 1 86.69 508 GLY A C 1
ATOM 4035 O O . GLY A 1 508 ? -1.831 -37.812 12.734 1 86.69 508 GLY A O 1
ATOM 4036 N N . ARG A 1 509 ? -2.016 -36.625 14.594 1 90.06 509 ARG A N 1
ATOM 4037 C CA . ARG A 1 509 ? -2.488 -35.438 13.883 1 90.06 509 ARG A CA 1
ATOM 4038 C C . ARG A 1 509 ? -1.387 -34.844 13.008 1 90.06 509 ARG A C 1
ATOM 4040 O O . ARG A 1 509 ? -1.648 -34.406 11.891 1 90.06 509 ARG A O 1
ATOM 4047 N N . ILE A 1 510 ? -0.231 -34.844 13.5 1 90.56 510 ILE A N 1
ATOM 4048 C CA . ILE A 1 510 ? 0.918 -34.312 12.766 1 90.56 510 ILE A CA 1
ATOM 4049 C C . ILE A 1 510 ? 1.181 -35.156 11.531 1 90.56 510 ILE A C 1
ATOM 4051 O O . ILE A 1 510 ? 1.336 -34.625 10.43 1 90.56 510 ILE A O 1
ATOM 4055 N N . SER A 1 511 ? 1.128 -36.469 11.688 1 90.69 511 SER A N 1
ATOM 4056 C CA . SER A 1 511 ? 1.387 -37.375 10.578 1 90.69 511 SER A CA 1
ATOM 4057 C C . SER A 1 511 ? 0.3 -37.25 9.516 1 90.69 511 SER A C 1
ATOM 4059 O O . SER A 1 511 ? 0.588 -37.312 8.312 1 90.69 511 SER A O 1
ATOM 4061 N N . MET A 1 512 ? -0.883 -37.125 9.969 1 93.06 512 MET A N 1
ATOM 4062 C CA . MET A 1 512 ? -1.982 -36.969 9.016 1 93.06 512 MET A CA 1
ATOM 4063 C C . MET A 1 512 ? -1.842 -35.688 8.219 1 93.06 512 MET A C 1
ATOM 4065 O O . MET A 1 512 ? -2.133 -35.656 7.02 1 93.06 512 MET A O 1
ATOM 4069 N N . SER A 1 513 ? -1.469 -34.656 8.875 1 93.88 513 SER A N 1
ATOM 4070 C CA . SER A 1 513 ? -1.247 -33.375 8.203 1 93.88 513 SER A CA 1
ATOM 4071 C C . SER A 1 513 ? -0.112 -33.469 7.191 1 93.88 513 SER A C 1
ATOM 4073 O O . SER A 1 513 ? -0.209 -32.938 6.086 1 93.88 513 SER A O 1
ATOM 4075 N N . GLN A 1 514 ? 0.945 -34.125 7.57 1 93.56 514 GLN A N 1
ATOM 4076 C CA . GLN A 1 514 ? 2.053 -34.344 6.645 1 93.56 514 GLN A CA 1
ATOM 4077 C C . GLN A 1 514 ? 1.598 -35.125 5.406 1 93.56 514 GLN A C 1
ATOM 4079 O O . GLN A 1 514 ? 1.986 -34.781 4.285 1 93.56 514 GLN A O 1
ATOM 4084 N N . ARG A 1 515 ? 0.826 -36.094 5.664 1 94.81 515 ARG A N 1
ATOM 4085 C CA . ARG A 1 515 ? 0.296 -36.875 4.555 1 94.81 515 ARG A CA 1
ATOM 4086 C C . ARG A 1 515 ? -0.524 -36 3.607 1 94.81 515 ARG A C 1
ATOM 4088 O O . ARG A 1 515 ? -0.375 -36.094 2.387 1 94.81 515 ARG A O 1
ATOM 4095 N N . LYS A 1 516 ? -1.358 -35.219 4.16 1 96.44 516 LYS A N 1
ATOM 4096 C CA . LYS A 1 516 ? -2.193 -34.344 3.346 1 96.44 516 LYS A CA 1
ATOM 4097 C C . LYS A 1 516 ? -1.341 -33.375 2.525 1 96.44 516 LYS A C 1
ATOM 4099 O O . LYS A 1 516 ? -1.682 -33.031 1.387 1 96.44 516 LYS A O 1
ATOM 4104 N N . CYS A 1 517 ? -0.312 -32.875 3.121 1 96.62 517 CYS A N 1
ATOM 4105 C CA . CYS A 1 517 ? 0.616 -32 2.432 1 96.62 517 CYS A CA 1
ATOM 4106 C C . CYS A 1 517 ? 1.216 -32.688 1.207 1 96.62 517 CYS A C 1
ATOM 4108 O O . CYS A 1 517 ? 1.23 -32.094 0.116 1 96.62 517 CYS A O 1
ATOM 4110 N N . ILE A 1 518 ? 1.648 -33.906 1.351 1 96.44 518 ILE A N 1
ATOM 4111 C CA . ILE A 1 518 ? 2.289 -34.656 0.29 1 96.44 518 ILE A CA 1
ATOM 4112 C C . ILE A 1 518 ? 1.271 -34.969 -0.804 1 96.44 518 ILE A C 1
ATOM 4114 O O . ILE A 1 518 ? 1.553 -34.812 -1.992 1 96.44 518 ILE A O 1
ATOM 4118 N N . VAL A 1 519 ? 0.126 -35.375 -0.37 1 96.94 519 VAL A N 1
ATOM 4119 C CA . VAL A 1 519 ? -0.913 -35.75 -1.326 1 96.94 519 VAL A CA 1
ATOM 4120 C C . VAL A 1 519 ? -1.324 -34.531 -2.141 1 96.94 519 VAL A C 1
ATOM 4122 O O . VAL A 1 519 ? -1.561 -34.625 -3.348 1 96.94 519 VAL A O 1
ATOM 4125 N N . ALA A 1 520 ? -1.432 -33.406 -1.488 1 97.94 520 ALA A N 1
ATOM 4126 C CA . ALA A 1 520 ? -1.767 -32.188 -2.193 1 97.94 520 ALA A CA 1
ATOM 4127 C C . ALA A 1 520 ? -0.713 -31.844 -3.248 1 97.94 520 ALA A C 1
ATOM 4129 O O . ALA A 1 520 ? -1.048 -31.453 -4.363 1 97.94 520 ALA A O 1
ATOM 4130 N N . ALA A 1 521 ? 0.523 -31.969 -2.912 1 97.94 521 ALA A N 1
ATOM 4131 C CA . ALA A 1 521 ? 1.61 -31.734 -3.859 1 97.94 521 ALA A CA 1
ATOM 4132 C C . ALA A 1 521 ? 1.543 -32.719 -5.023 1 97.94 521 ALA A C 1
ATOM 4134 O O . ALA A 1 521 ? 1.796 -32.344 -6.172 1 97.94 521 ALA A O 1
ATOM 4135 N N . GLN A 1 522 ? 1.216 -33.938 -4.738 1 97.38 522 GLN A N 1
ATOM 4136 C CA . GLN A 1 522 ? 1.063 -34.969 -5.785 1 97.38 522 GLN A CA 1
ATOM 4137 C C . GLN A 1 522 ? -0.061 -34.594 -6.746 1 97.38 522 GLN A C 1
ATOM 4139 O O . GLN A 1 522 ? 0.071 -34.75 -7.961 1 97.38 522 GLN A O 1
ATOM 4144 N N . HIS A 1 523 ? -1.113 -34.094 -6.148 1 96.56 523 HIS A N 1
ATOM 4145 C CA . HIS A 1 523 ? -2.238 -33.719 -6.992 1 96.56 523 HIS A CA 1
ATOM 4146 C C . HIS A 1 523 ? -1.848 -32.594 -7.945 1 96.56 523 HIS A C 1
ATOM 4148 O O . HIS A 1 523 ? -2.303 -32.562 -9.094 1 96.56 523 HIS A O 1
ATOM 4154 N N . THR A 1 524 ? -1.067 -31.688 -7.508 1 95.88 524 THR A N 1
ATOM 4155 C CA . THR A 1 524 ? -0.58 -30.625 -8.383 1 95.88 524 THR A CA 1
ATOM 4156 C C . THR A 1 524 ? 0.211 -31.219 -9.555 1 95.88 524 THR A C 1
ATOM 4158 O O . THR A 1 524 ? 0.026 -30.812 -10.703 1 95.88 524 THR A O 1
ATOM 4161 N N . ALA A 1 525 ? 1.053 -32.156 -9.281 1 95.69 525 ALA A N 1
ATOM 4162 C CA . ALA A 1 525 ? 1.836 -32.812 -10.32 1 95.69 525 ALA A CA 1
ATOM 4163 C C . ALA A 1 525 ? 0.933 -33.594 -11.273 1 95.69 525 ALA A C 1
ATOM 4165 O O . ALA A 1 525 ? 1.158 -33.594 -12.484 1 95.69 525 ALA A O 1
ATOM 4166 N N . LYS A 1 526 ? -0.032 -34.219 -10.734 1 94.06 526 LYS A N 1
ATOM 4167 C CA . LYS A 1 526 ? -0.914 -35.062 -11.523 1 94.06 526 LYS A CA 1
ATOM 4168 C C . LYS A 1 526 ? -1.741 -34.25 -12.508 1 94.06 526 LYS A C 1
ATOM 4170 O O . LYS A 1 526 ? -2.162 -34.75 -13.555 1 94.06 526 LYS A O 1
ATOM 4175 N N . LEU A 1 527 ? -2.01 -33 -12.164 1 92.56 527 LEU A N 1
ATOM 4176 C CA . LEU A 1 527 ? -2.695 -32.125 -13.102 1 92.56 527 LEU A CA 1
ATOM 4177 C C . LEU A 1 527 ? -1.906 -32 -14.398 1 92.56 527 LEU A C 1
ATOM 4179 O O . LEU A 1 527 ? -2.475 -31.672 -15.445 1 92.56 527 LEU A O 1
ATOM 4183 N N . LEU A 1 528 ? -0.632 -32.344 -14.359 1 90.81 528 LEU A N 1
ATOM 4184 C CA . LEU A 1 528 ? 0.249 -32.094 -15.492 1 90.81 528 LEU A CA 1
ATOM 4185 C C . LEU A 1 528 ? 0.592 -33.406 -16.203 1 90.81 528 LEU A C 1
ATOM 4187 O O . LEU A 1 528 ? 1.314 -33.406 -17.203 1 90.81 528 LEU A O 1
ATOM 4191 N N . HIS A 1 529 ? 0.134 -34.531 -15.719 1 85.56 529 HIS A N 1
ATOM 4192 C CA . HIS A 1 529 ? 0.454 -35.812 -16.297 1 85.56 529 HIS A CA 1
ATOM 4193 C C . HIS A 1 529 ? -0.046 -35.938 -17.734 1 85.56 529 HIS A C 1
ATOM 4195 O O . HIS A 1 529 ? 0.598 -36.562 -18.578 1 85.56 529 HIS A O 1
ATOM 4201 N N . ASN A 1 530 ? -1.159 -35.281 -17.969 1 74.81 530 ASN A N 1
ATOM 4202 C CA . ASN A 1 530 ? -1.756 -35.5 -19.281 1 74.81 530 ASN A CA 1
ATOM 4203 C C . ASN A 1 530 ? -1.676 -34.25 -20.156 1 74.81 530 ASN A C 1
ATOM 4205 O O . ASN A 1 530 ? -2.572 -34 -20.953 1 74.81 530 ASN A O 1
ATOM 4209 N N . LEU A 1 531 ? -0.579 -33.594 -19.922 1 81.19 531 LEU A N 1
ATOM 4210 C CA . LEU A 1 531 ? -0.417 -32.438 -20.781 1 81.19 531 LEU A CA 1
ATOM 4211 C C . LEU A 1 531 ? 0.122 -32.844 -22.156 1 81.19 531 LEU A C 1
ATOM 4213 O O . LEU A 1 531 ? 1.095 -33.594 -22.234 1 81.19 531 LEU A O 1
ATOM 4217 N N . ASP A 1 532 ? -0.613 -32.5 -23.188 1 71 532 ASP A N 1
ATOM 4218 C CA . ASP A 1 532 ? -0.278 -32.875 -24.562 1 71 532 ASP A CA 1
ATOM 4219 C C . ASP A 1 532 ? 0.924 -32.062 -25.078 1 71 532 ASP A C 1
ATOM 4221 O O . ASP A 1 532 ? 1.788 -32.625 -25.766 1 71 532 ASP A O 1
ATOM 4225 N N . ASP A 1 533 ? 0.852 -30.828 -24.812 1 81.56 533 ASP A N 1
ATOM 4226 C CA . ASP A 1 533 ? 1.881 -29.938 -25.359 1 81.56 533 ASP A CA 1
ATOM 4227 C C . ASP A 1 533 ? 2.061 -28.703 -24.469 1 81.56 533 ASP A C 1
ATOM 4229 O O . ASP A 1 533 ? 1.352 -28.547 -23.469 1 81.56 533 ASP A O 1
ATOM 4233 N N . LYS A 1 534 ? 3.012 -28 -24.797 1 82.5 534 LYS A N 1
ATOM 4234 C CA . LYS A 1 534 ? 3.336 -26.781 -24.078 1 82.5 534 LYS A CA 1
ATOM 4235 C C . LYS A 1 534 ? 2.189 -25.766 -24.156 1 82.5 534 LYS A C 1
ATOM 4237 O O . LYS A 1 534 ? 1.926 -25.047 -23.188 1 82.5 534 LYS A O 1
ATOM 4242 N N . LYS A 1 535 ? 1.511 -25.766 -25.219 1 86.25 535 LYS A N 1
ATOM 4243 C CA . LYS A 1 535 ? 0.411 -24.828 -25.438 1 86.25 535 LYS A CA 1
ATOM 4244 C C . LYS A 1 535 ? -0.719 -25.062 -24.438 1 86.25 535 LYS A C 1
ATOM 4246 O O . LYS A 1 535 ? -1.307 -24.109 -23.922 1 86.25 535 LYS A O 1
ATOM 4251 N N . SER A 1 536 ? -0.927 -26.312 -24.188 1 87.62 536 SER A N 1
ATOM 4252 C CA . SER A 1 536 ? -1.997 -26.656 -23.25 1 87.62 536 SER A CA 1
ATOM 4253 C C . SER A 1 536 ? -1.676 -26.172 -21.844 1 87.62 536 SER A C 1
ATOM 4255 O O . SER A 1 536 ? -2.578 -25.828 -21.078 1 87.62 536 SER A O 1
ATOM 4257 N N . LEU A 1 537 ? -0.479 -26.141 -21.562 1 89.12 537 LEU A N 1
ATOM 4258 C CA . LEU A 1 537 ? -0.055 -25.688 -20.234 1 89.12 537 LEU A CA 1
ATOM 4259 C C . LEU A 1 537 ? -0.145 -24.172 -20.125 1 89.12 537 LEU A C 1
ATOM 4261 O O . LEU A 1 537 ? -0.722 -23.641 -19.172 1 89.12 537 LEU A O 1
ATOM 4265 N N . VAL A 1 538 ? 0.35 -23.5 -21.109 1 90 538 VAL A N 1
ATOM 4266 C CA . VAL A 1 538 ? 0.47 -22.047 -21.062 1 90 538 VAL A CA 1
ATOM 4267 C C . VAL A 1 538 ? -0.913 -21.406 -21.188 1 90 538 VAL A C 1
ATOM 4269 O O . VAL A 1 538 ? -1.226 -20.453 -20.469 1 90 538 VAL A O 1
ATOM 4272 N N . TYR A 1 539 ? -1.778 -21.969 -21.984 1 91.62 539 TYR A N 1
ATOM 4273 C CA . TYR A 1 539 ? -3.08 -21.359 -22.219 1 91.62 539 TYR A CA 1
ATOM 4274 C C . TYR A 1 539 ? -4.141 -21.953 -21.312 1 91.62 539 TYR A C 1
ATOM 4276 O O . TYR A 1 539 ? -5.164 -21.312 -21.031 1 91.62 539 TYR A O 1
ATOM 4284 N N . GLY A 1 540 ? -3.873 -23.172 -20.875 1 91.31 540 GLY A N 1
ATOM 4285 C CA . GLY A 1 540 ? -4.906 -23.875 -20.141 1 91.31 540 GLY A CA 1
ATOM 4286 C C . GLY A 1 540 ? -4.785 -23.703 -18.641 1 91.31 540 GLY A C 1
ATOM 4287 O O . GLY A 1 540 ? -5.742 -23.938 -17.891 1 91.31 540 GLY A O 1
ATOM 4288 N N . PHE A 1 541 ? -3.666 -23.328 -18.188 1 93.31 541 PHE A N 1
ATOM 4289 C CA . PHE A 1 541 ? -3.402 -23.141 -16.766 1 93.31 541 PHE A CA 1
ATOM 4290 C C . PHE A 1 541 ? -3.008 -21.703 -16.469 1 93.31 541 PHE A C 1
ATOM 4292 O O . PHE A 1 541 ? -2.73 -20.938 -17.391 1 93.31 541 PHE A O 1
ATOM 4299 N N . PRO A 1 542 ? -3.15 -21.281 -15.211 1 94.69 542 PRO A N 1
ATOM 4300 C CA . PRO A 1 542 ? -2.707 -19.922 -14.875 1 94.69 542 PRO A CA 1
ATOM 4301 C C . PRO A 1 542 ? -1.189 -19.766 -14.93 1 94.69 542 PRO A C 1
ATOM 4303 O O . PRO A 1 542 ? -0.529 -19.781 -13.883 1 94.69 542 PRO A O 1
ATOM 4306 N N . TRP A 1 543 ? -0.732 -19.516 -16.047 1 92.25 543 TRP A N 1
ATOM 4307 C CA . TRP A 1 543 ? 0.708 -19.469 -16.281 1 92.25 543 TRP A CA 1
ATOM 4308 C C . TRP A 1 543 ? 1.379 -18.484 -15.344 1 92.25 543 TRP A C 1
ATOM 4310 O O . TRP A 1 543 ? 2.496 -18.719 -14.883 1 92.25 543 TRP A O 1
ATOM 4320 N N . T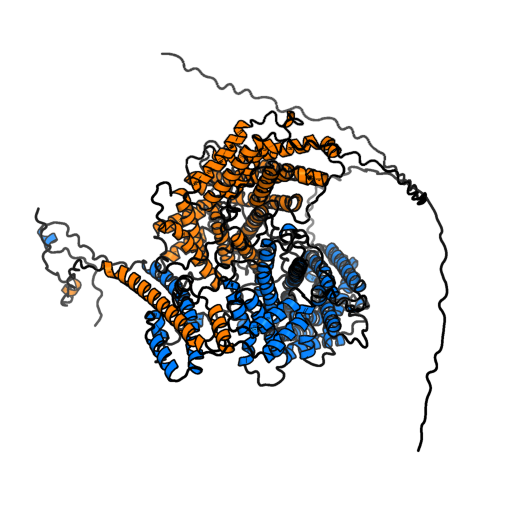RP A 1 544 ? 0.757 -17.391 -15.047 1 91.94 544 TRP A N 1
ATOM 4321 C CA . TRP A 1 544 ? 1.319 -16.328 -14.227 1 91.94 544 TRP A CA 1
ATOM 4322 C C . TRP A 1 544 ? 1.62 -16.828 -12.812 1 91.94 544 TRP A C 1
ATOM 4324 O O . TRP A 1 544 ? 2.242 -16.125 -12.016 1 91.94 544 TRP A O 1
ATOM 4334 N N . GLN A 1 545 ? 1.257 -18.047 -12.414 1 93.69 545 GLN A N 1
ATOM 4335 C CA . GLN A 1 545 ? 1.515 -18.578 -11.078 1 93.69 545 GLN A CA 1
ATOM 4336 C C . GLN A 1 545 ? 2.107 -19.984 -11.148 1 93.69 545 GLN A C 1
ATOM 4338 O O . GLN A 1 545 ? 2.422 -20.578 -10.125 1 93.69 545 GLN A O 1
ATOM 4343 N N . MET A 1 546 ? 2.309 -20.531 -12.281 1 93.19 546 MET A N 1
ATOM 4344 C CA . MET A 1 546 ? 2.592 -21.969 -12.445 1 93.19 546 MET A CA 1
ATOM 4345 C C . MET A 1 546 ? 3.99 -22.297 -11.945 1 93.19 546 MET A C 1
ATOM 4347 O O . MET A 1 546 ? 4.184 -23.312 -11.281 1 93.19 546 MET A O 1
ATOM 4351 N N . ILE A 1 547 ? 4.914 -21.469 -12.211 1 93.19 547 ILE A N 1
ATOM 4352 C CA . ILE A 1 547 ? 6.285 -21.781 -11.828 1 93.19 547 ILE A CA 1
ATOM 4353 C C . ILE A 1 547 ? 6.391 -21.875 -10.305 1 93.19 547 ILE A C 1
ATOM 4355 O O . ILE A 1 547 ? 7 -22.797 -9.773 1 93.19 547 ILE A O 1
ATOM 4359 N N . SER A 1 548 ? 5.789 -20.953 -9.617 1 94.38 548 SER A N 1
ATOM 4360 C CA . SER A 1 548 ? 5.801 -20.953 -8.156 1 94.38 548 SER A CA 1
ATOM 4361 C C . SER A 1 548 ? 5.121 -22.203 -7.602 1 94.38 548 SER A C 1
ATOM 4363 O O . SER A 1 548 ? 5.637 -22.844 -6.684 1 94.38 548 SER A O 1
ATOM 4365 N N . CYS A 1 549 ? 4.031 -22.578 -8.203 1 95.44 549 CYS A N 1
ATOM 4366 C CA . CYS A 1 549 ? 3.293 -23.75 -7.738 1 95.44 549 CYS A CA 1
ATOM 4367 C C . CYS A 1 549 ? 4.078 -25.031 -8 1 95.44 549 CYS A C 1
ATOM 4369 O O . CYS A 1 549 ? 4.051 -25.953 -7.191 1 95.44 549 CYS A O 1
ATOM 4371 N N . LEU A 1 550 ? 4.805 -25.078 -9.078 1 94.88 550 LEU A N 1
ATOM 4372 C CA . LEU A 1 550 ? 5.574 -26.266 -9.422 1 94.88 550 LEU A CA 1
ATOM 4373 C C . LEU A 1 550 ? 6.773 -26.422 -8.5 1 94.88 550 LEU A C 1
ATOM 4375 O O . LEU A 1 550 ? 7.078 -27.531 -8.055 1 94.88 550 LEU A O 1
ATOM 4379 N N . ILE A 1 551 ? 7.391 -25.344 -8.18 1 94.12 551 ILE A N 1
ATOM 4380 C CA . ILE A 1 551 ? 8.523 -25.406 -7.258 1 94.12 551 ILE A CA 1
ATOM 4381 C C . ILE A 1 551 ? 8.039 -25.812 -5.871 1 94.12 551 ILE A C 1
ATOM 4383 O O . ILE A 1 551 ? 8.703 -26.594 -5.184 1 94.12 551 ILE A O 1
ATOM 4387 N N . CYS A 1 552 ? 6.949 -25.266 -5.535 1 95.62 552 CYS A N 1
ATOM 4388 C CA . CYS A 1 552 ? 6.383 -25.609 -4.238 1 95.62 552 CYS A CA 1
ATOM 4389 C C . CYS A 1 552 ? 6.074 -27.109 -4.164 1 95.62 552 CYS A C 1
ATOM 4391 O O . CYS A 1 552 ? 6.492 -27.781 -3.229 1 95.62 552 CYS A O 1
ATOM 4393 N N . ALA A 1 553 ? 5.434 -27.609 -5.152 1 96.75 553 ALA A N 1
ATOM 4394 C CA . ALA A 1 553 ? 5.062 -29.016 -5.18 1 96.75 553 ALA A CA 1
ATOM 4395 C C . ALA A 1 553 ? 6.301 -29.906 -5.262 1 96.75 553 ALA A C 1
ATOM 4397 O O . ALA A 1 553 ? 6.434 -30.875 -4.504 1 96.75 553 ALA A O 1
ATOM 4398 N N . SER A 1 554 ? 7.176 -29.578 -6.094 1 95.38 554 SER A N 1
ATOM 4399 C CA . SER A 1 554 ? 8.375 -30.391 -6.293 1 95.38 554 SER A CA 1
ATOM 4400 C C . SER A 1 554 ? 9.234 -30.422 -5.031 1 95.38 554 SER A C 1
ATOM 4402 O O . SER A 1 554 ? 9.742 -31.484 -4.656 1 95.38 554 SER A O 1
ATOM 4404 N N . SER A 1 555 ? 9.422 -29.266 -4.41 1 94.06 555 SER A N 1
ATOM 4405 C CA . SER A 1 555 ? 10.227 -29.219 -3.193 1 94.06 555 SER A CA 1
ATOM 4406 C C . SER A 1 555 ? 9.625 -30.094 -2.098 1 94.06 555 SER A C 1
ATOM 4408 O O . SER A 1 555 ? 10.352 -30.797 -1.397 1 94.06 555 SER A O 1
ATOM 4410 N N . ILE A 1 556 ? 8.359 -30.078 -1.952 1 95.69 556 ILE A N 1
ATOM 4411 C CA . ILE A 1 556 ? 7.676 -30.891 -0.957 1 95.69 556 ILE A CA 1
ATOM 4412 C C . ILE A 1 556 ? 7.871 -32.375 -1.28 1 95.69 556 ILE A C 1
ATOM 4414 O O . ILE A 1 556 ? 8.203 -33.188 -0.398 1 95.69 556 ILE A O 1
ATOM 4418 N N . LEU A 1 557 ? 7.707 -32.75 -2.545 1 96.25 557 LEU A N 1
ATOM 4419 C CA . LEU A 1 557 ? 7.781 -34.156 -2.961 1 96.25 557 LEU A CA 1
ATOM 4420 C C . LEU A 1 557 ? 9.203 -34.688 -2.814 1 96.25 557 LEU A C 1
ATOM 4422 O O . LEU A 1 557 ? 9.398 -35.844 -2.414 1 96.25 557 LEU A O 1
ATOM 4426 N N . LEU A 1 558 ? 10.109 -33.844 -3.057 1 92.44 558 LEU A N 1
ATOM 4427 C CA . LEU A 1 558 ? 11.5 -34.281 -2.988 1 92.44 558 LEU A CA 1
ATOM 4428 C C . LEU A 1 558 ? 11.93 -34.469 -1.541 1 92.44 558 LEU A C 1
ATOM 4430 O O . LEU A 1 558 ? 12.758 -35.344 -1.26 1 92.44 558 LEU A O 1
ATOM 4434 N N . VAL A 1 559 ? 11.344 -33.75 -0.62 1 89.5 559 VAL A N 1
ATOM 4435 C CA . VAL A 1 559 ? 11.82 -33.844 0.757 1 89.5 559 VAL A CA 1
ATOM 4436 C C . VAL A 1 559 ? 10.859 -34.688 1.583 1 89.5 559 VAL A C 1
ATOM 4438 O O . VAL A 1 559 ? 11.156 -35.031 2.729 1 89.5 559 VAL A O 1
ATOM 4441 N N . ALA A 1 560 ? 9.789 -35.125 1.065 1 89.19 560 ALA A N 1
ATOM 4442 C CA . ALA A 1 560 ? 8.711 -35.781 1.785 1 89.19 560 ALA A CA 1
ATOM 4443 C C . ALA A 1 560 ? 9.211 -37.031 2.514 1 89.19 560 ALA A C 1
ATOM 4445 O O . ALA A 1 560 ? 8.93 -37.219 3.699 1 89.19 560 ALA A O 1
ATOM 4446 N N . SER A 1 561 ? 10.031 -37.844 1.924 1 82.94 561 SER A N 1
ATOM 4447 C CA . SER A 1 561 ? 10.461 -39.125 2.498 1 82.94 561 SER A CA 1
ATOM 4448 C C . SER A 1 561 ? 11.438 -38.906 3.648 1 82.94 561 SER A C 1
ATOM 4450 O O . SER A 1 561 ? 11.562 -39.75 4.527 1 82.94 561 SER A O 1
ATOM 4452 N N . ILE A 1 562 ? 12.023 -37.781 3.629 1 80.69 562 ILE A N 1
ATOM 4453 C CA . ILE A 1 562 ? 13.008 -37.5 4.664 1 80.69 562 ILE A CA 1
ATOM 4454 C C . ILE A 1 562 ? 12.32 -36.844 5.867 1 80.69 562 ILE A C 1
ATOM 4456 O O . ILE A 1 562 ? 12.75 -37.031 7.008 1 80.69 562 ILE A O 1
ATOM 4460 N N . CYS A 1 563 ? 11.344 -36.188 5.637 1 79.31 563 CYS A N 1
ATOM 4461 C CA . CYS A 1 563 ? 10.711 -35.406 6.688 1 79.31 563 CYS A CA 1
ATOM 4462 C C . CYS A 1 563 ? 9.711 -36.25 7.473 1 79.31 563 CYS A C 1
ATOM 4464 O O . CYS A 1 563 ? 9.352 -35.906 8.602 1 79.31 563 CYS A O 1
ATOM 4466 N N . VAL A 1 564 ? 9.281 -37.312 6.898 1 81.56 564 VAL A N 1
ATOM 4467 C CA . VAL A 1 564 ? 8.266 -38.094 7.566 1 81.56 564 VAL A CA 1
ATOM 4468 C C . VAL A 1 564 ? 8.922 -39.281 8.305 1 81.56 564 VAL A C 1
ATOM 4470 O O . VAL A 1 564 ? 9.922 -39.812 7.832 1 81.56 564 VAL A O 1
ATOM 4473 N N . ASP A 1 565 ? 8.461 -39.469 9.445 1 76 565 ASP A N 1
ATOM 4474 C CA . ASP A 1 565 ? 8.938 -40.625 10.211 1 76 565 ASP A CA 1
ATOM 4475 C C . ASP A 1 565 ? 8.227 -41.906 9.773 1 76 565 ASP A C 1
ATOM 4477 O O . ASP A 1 565 ? 7.176 -42.25 10.312 1 76 565 ASP A O 1
ATOM 4481 N N . LEU A 1 566 ? 8.859 -42.656 8.969 1 75.94 566 LEU A N 1
ATOM 4482 C CA . LEU A 1 566 ? 8.234 -43.812 8.375 1 75.94 566 LEU A CA 1
ATOM 4483 C C . LEU A 1 566 ? 8.219 -45 9.359 1 75.94 566 LEU A C 1
ATOM 4485 O O . LEU A 1 566 ? 7.406 -45.906 9.227 1 75.94 566 LEU A O 1
ATOM 4489 N N . ASP A 1 567 ? 9.07 -44.875 10.359 1 72.5 567 ASP A N 1
ATOM 4490 C CA . ASP A 1 567 ? 9.172 -45.969 11.32 1 72.5 567 ASP A CA 1
ATOM 4491 C C . ASP A 1 567 ? 8.102 -45.844 12.406 1 72.5 567 ASP A C 1
ATOM 4493 O O . ASP A 1 567 ? 7.496 -46.844 12.789 1 72.5 567 ASP A O 1
ATOM 4497 N N . SER A 1 568 ? 7.855 -44.688 12.859 1 69.5 568 SER A N 1
ATOM 4498 C CA . SER A 1 568 ? 6.926 -44.5 13.969 1 69.5 568 SER A CA 1
ATOM 4499 C C . SER A 1 568 ? 5.484 -44.406 13.477 1 69.5 568 SER A C 1
ATOM 4501 O O . SER A 1 568 ? 4.559 -44.781 14.195 1 69.5 568 SER A O 1
ATOM 4503 N N . ASP A 1 569 ? 5.301 -44.031 12.32 1 76.38 569 ASP A N 1
ATOM 4504 C CA . ASP A 1 569 ? 3.945 -43.75 11.844 1 76.38 569 ASP A CA 1
ATOM 4505 C C . ASP A 1 569 ? 3.652 -44.562 10.57 1 76.38 569 ASP A C 1
ATOM 4507 O O . ASP A 1 569 ? 3.064 -44.031 9.625 1 76.38 569 ASP A O 1
ATOM 4511 N N . LYS A 1 570 ? 3.916 -45.75 10.586 1 76.31 570 LYS A N 1
ATOM 4512 C CA . LYS A 1 570 ? 3.826 -46.625 9.398 1 76.31 570 LYS A CA 1
ATOM 4513 C C . LYS A 1 570 ? 2.387 -46.719 8.906 1 76.31 570 LYS A C 1
ATOM 4515 O O . LYS A 1 570 ? 2.141 -46.781 7.703 1 76.31 570 LYS A O 1
ATOM 4520 N N . GLU A 1 571 ? 1.517 -46.594 9.766 1 81.25 571 GLU A N 1
ATOM 4521 C CA . GLU A 1 571 ? 0.121 -46.812 9.391 1 81.25 571 GLU A CA 1
ATOM 4522 C C . GLU A 1 571 ? -0.408 -45.625 8.586 1 81.25 571 GLU A C 1
ATOM 4524 O O . GLU A 1 571 ? -1.158 -45.812 7.625 1 81.25 571 GLU A O 1
ATOM 4529 N N . VAL A 1 572 ? 0.031 -44.469 8.883 1 87.44 572 VAL A N 1
ATOM 4530 C CA . VAL A 1 572 ? -0.46 -43.25 8.25 1 87.44 572 VAL A CA 1
ATOM 4531 C C . VAL A 1 572 ? 0.086 -43.156 6.824 1 87.44 572 VAL A C 1
ATOM 4533 O O . VAL A 1 572 ? -0.602 -42.656 5.918 1 87.44 572 VAL A O 1
ATOM 4536 N N . PHE A 1 573 ? 1.28 -43.719 6.574 1 89.19 573 PHE A N 1
ATOM 4537 C CA . PHE A 1 573 ? 1.95 -43.531 5.289 1 89.19 573 PHE A CA 1
ATOM 4538 C C . PHE A 1 573 ? 1.95 -44.844 4.496 1 89.19 573 PHE A C 1
ATOM 4540 O O . PHE A 1 573 ? 2.619 -44.938 3.465 1 89.19 573 PHE A O 1
ATOM 4547 N N . ARG A 1 574 ? 1.228 -45.781 4.934 1 85.19 574 ARG A N 1
ATOM 4548 C CA . ARG A 1 574 ? 1.217 -47.125 4.32 1 85.19 574 ARG A CA 1
ATOM 4549 C C . ARG A 1 574 ? 0.697 -47.031 2.889 1 85.19 574 ARG A C 1
ATOM 4551 O O . ARG A 1 574 ? 1.195 -47.75 2.01 1 85.19 574 ARG A O 1
ATOM 4558 N N . ASP A 1 575 ? -0.24 -46.156 2.631 1 86.19 575 ASP A N 1
ATOM 4559 C CA . ASP A 1 575 ? -0.903 -46.094 1.331 1 86.19 575 ASP A CA 1
ATOM 4560 C C . ASP A 1 575 ? -0.172 -45.156 0.379 1 86.19 575 ASP A C 1
ATOM 4562 O O . ASP A 1 575 ? -0.594 -44.969 -0.764 1 86.19 575 ASP A O 1
ATOM 4566 N N . ILE A 1 576 ? 0.91 -44.656 0.822 1 91.06 576 ILE A N 1
ATOM 4567 C CA . ILE A 1 576 ? 1.652 -43.75 -0.051 1 91.06 576 ILE A CA 1
ATOM 4568 C C . ILE A 1 576 ? 2.66 -44.531 -0.878 1 91.06 576 ILE A C 1
ATOM 4570 O O . ILE A 1 576 ? 3.469 -45.281 -0.329 1 91.06 576 ILE A O 1
ATOM 4574 N N . ASP A 1 577 ? 2.475 -44.5 -2.176 1 92.31 577 ASP A N 1
ATOM 4575 C CA . ASP A 1 577 ? 3.467 -45.062 -3.082 1 92.31 577 ASP A CA 1
ATOM 4576 C C . ASP A 1 577 ? 4.645 -44.125 -3.277 1 92.31 577 ASP A C 1
ATOM 4578 O O . ASP A 1 577 ? 4.586 -43.219 -4.113 1 92.31 577 ASP A O 1
ATOM 4582 N N . TRP A 1 578 ? 5.715 -44.344 -2.609 1 91.44 578 TRP A N 1
ATOM 4583 C CA . TRP A 1 578 ? 6.852 -43.438 -2.586 1 91.44 578 TRP A CA 1
ATOM 4584 C C . TRP A 1 578 ? 7.531 -43.375 -3.951 1 91.44 578 TRP A C 1
ATOM 4586 O O . TRP A 1 578 ? 8.148 -42.375 -4.301 1 91.44 578 TRP A O 1
ATOM 4596 N N . ALA A 1 579 ? 7.426 -44.438 -4.723 1 92.75 579 ALA A N 1
ATOM 4597 C CA . ALA A 1 579 ? 7.922 -44.375 -6.094 1 92.75 579 ALA A CA 1
ATOM 4598 C C . ALA A 1 579 ? 7.121 -43.406 -6.93 1 92.75 579 ALA A C 1
ATOM 4600 O O . ALA A 1 579 ? 7.68 -42.688 -7.773 1 92.75 579 ALA A O 1
ATOM 4601 N N . ALA A 1 580 ? 5.867 -43.469 -6.676 1 94.31 580 ALA A N 1
ATOM 4602 C CA . ALA A 1 580 ? 4.996 -42.531 -7.371 1 94.31 580 ALA A CA 1
ATOM 4603 C C . ALA A 1 580 ? 5.297 -41.094 -6.953 1 94.31 580 ALA A C 1
ATOM 4605 O O . ALA A 1 580 ? 5.188 -40.156 -7.762 1 94.31 580 ALA A O 1
ATOM 4606 N N . VAL A 1 581 ? 5.598 -40.906 -5.676 1 95.38 581 VAL A N 1
ATOM 4607 C CA . VAL A 1 581 ? 5.961 -39.594 -5.168 1 95.38 581 VAL A CA 1
ATOM 4608 C C . VAL A 1 581 ? 7.199 -39.062 -5.898 1 95.38 581 VAL A C 1
ATOM 4610 O O . VAL A 1 581 ? 7.242 -37.906 -6.324 1 95.38 581 VAL A O 1
ATOM 4613 N N . ASP A 1 582 ? 8.156 -39.875 -6.109 1 93.31 582 ASP A N 1
ATOM 4614 C CA . ASP A 1 582 ? 9.375 -39.5 -6.816 1 93.31 582 ASP A CA 1
ATOM 4615 C C . ASP A 1 582 ? 9.094 -39.219 -8.289 1 93.31 582 ASP A C 1
ATOM 4617 O O . ASP A 1 582 ? 9.672 -38.312 -8.867 1 93.31 582 ASP A O 1
ATOM 4621 N N . GLU A 1 583 ? 8.242 -40.031 -8.844 1 94.31 583 GLU A N 1
ATOM 4622 C CA . GLU A 1 583 ? 7.863 -39.781 -10.242 1 94.31 583 GLU A CA 1
ATOM 4623 C C . GLU A 1 583 ? 7.152 -38.469 -10.414 1 94.31 583 GLU A C 1
ATOM 4625 O O . GLU A 1 583 ? 7.348 -37.781 -11.414 1 94.31 583 GLU A O 1
ATOM 4630 N N . ASP A 1 584 ? 6.273 -38.219 -9.508 1 96.19 584 ASP A N 1
ATOM 4631 C CA . ASP A 1 584 ? 5.566 -36.938 -9.547 1 96.19 584 ASP A CA 1
ATOM 4632 C C . ASP A 1 584 ? 6.543 -35.781 -9.461 1 96.19 584 ASP A C 1
ATOM 4634 O O . ASP A 1 584 ? 6.355 -34.75 -10.141 1 96.19 584 ASP A O 1
ATOM 4638 N N . ALA A 1 585 ? 7.52 -35.844 -8.602 1 95.38 585 ALA A N 1
ATOM 4639 C CA . ALA A 1 585 ? 8.547 -34.812 -8.523 1 95.38 585 ALA A CA 1
ATOM 4640 C C . ALA A 1 585 ? 9.273 -34.656 -9.859 1 95.38 585 ALA A C 1
ATOM 4642 O O . ALA A 1 585 ? 9.586 -33.562 -10.273 1 95.38 585 ALA A O 1
ATOM 4643 N N . GLU A 1 586 ? 9.508 -35.75 -10.508 1 93.25 586 GLU A N 1
ATOM 4644 C CA . GLU A 1 586 ? 10.18 -35.75 -11.805 1 93.25 586 GLU A CA 1
ATOM 4645 C C . GLU A 1 586 ? 9.312 -35.062 -12.867 1 93.25 586 GLU A C 1
ATOM 4647 O O . GLU A 1 586 ? 9.828 -34.406 -13.773 1 93.25 586 GLU A O 1
ATOM 4652 N N . VAL A 1 587 ? 8.078 -35.312 -12.781 1 93.56 587 VAL A N 1
ATOM 4653 C CA . VAL A 1 587 ? 7.156 -34.688 -13.727 1 93.56 587 VAL A CA 1
ATOM 4654 C C . VAL A 1 587 ? 7.25 -33.188 -13.602 1 93.56 587 VAL A C 1
ATOM 4656 O O . VAL A 1 587 ? 7.289 -32.469 -14.609 1 93.56 587 VAL A O 1
ATOM 4659 N N . CYS A 1 588 ? 7.203 -32.656 -12.375 1 93.75 588 CYS A N 1
ATOM 4660 C CA . CYS A 1 588 ? 7.332 -31.219 -12.164 1 93.75 588 CYS A CA 1
ATOM 4661 C C . CYS A 1 588 ? 8.633 -30.703 -12.766 1 93.75 588 CYS A C 1
ATOM 4663 O O . CYS A 1 588 ? 8.648 -29.656 -13.414 1 93.75 588 CYS A O 1
ATOM 4665 N N . LEU A 1 589 ? 9.703 -31.406 -12.586 1 93.12 589 LEU A N 1
ATOM 4666 C CA . LEU A 1 589 ? 11.008 -31.031 -13.125 1 93.12 589 LEU A CA 1
ATOM 4667 C C . LEU A 1 589 ? 10.992 -31.047 -14.648 1 93.12 589 LEU A C 1
ATOM 4669 O O . LEU A 1 589 ? 11.508 -30.125 -15.281 1 93.12 589 LEU A O 1
ATOM 4673 N N . LYS A 1 590 ? 10.422 -32.031 -15.234 1 91.19 590 LYS A N 1
ATOM 4674 C CA . LYS A 1 590 ? 10.367 -32.188 -16.688 1 91.19 590 LYS A CA 1
ATOM 4675 C C . LYS A 1 590 ? 9.57 -31.047 -17.312 1 91.19 590 LYS A C 1
ATOM 4677 O O . LYS A 1 590 ? 9.914 -30.562 -18.391 1 91.19 590 LYS A O 1
ATOM 4682 N N . VAL A 1 591 ? 8.547 -30.719 -16.672 1 90.88 591 VAL A N 1
ATOM 4683 C CA . VAL A 1 591 ? 7.73 -29.625 -17.172 1 90.88 591 VAL A CA 1
ATOM 4684 C C . VAL A 1 591 ? 8.547 -28.328 -17.172 1 90.88 591 VAL A C 1
ATOM 4686 O O . VAL A 1 591 ? 8.531 -27.578 -18.156 1 90.88 591 VAL A O 1
ATOM 4689 N N . CYS A 1 592 ? 9.258 -28.031 -16.109 1 90.62 592 CYS A N 1
ATOM 4690 C CA . CYS A 1 592 ? 10.086 -26.828 -16.031 1 90.62 592 CYS A CA 1
ATOM 4691 C C . CYS A 1 592 ? 11.203 -26.891 -17.078 1 90.62 592 CYS A C 1
ATOM 4693 O O . CYS A 1 592 ? 11.547 -25.859 -17.672 1 90.62 592 CYS A O 1
ATOM 4695 N N . GLN A 1 593 ? 11.68 -28.031 -17.312 1 89.12 593 GLN A N 1
ATOM 4696 C CA . GLN A 1 593 ? 12.734 -28.203 -18.312 1 89.12 593 GLN A CA 1
ATOM 4697 C C . GLN A 1 593 ? 12.203 -27.938 -19.719 1 89.12 593 GLN A C 1
ATOM 4699 O O . GLN A 1 593 ? 12.875 -27.312 -20.531 1 89.12 593 GLN A O 1
ATOM 4704 N N . ALA A 1 594 ? 11.07 -28.469 -19.922 1 85.81 594 ALA A N 1
ATOM 4705 C CA . ALA A 1 594 ? 10.453 -28.281 -21.234 1 85.81 594 ALA A CA 1
ATOM 4706 C C . ALA A 1 594 ? 10.227 -26.797 -21.516 1 85.81 594 ALA A C 1
ATOM 4708 O O . ALA A 1 594 ? 10.32 -26.359 -22.672 1 85.81 594 ALA A O 1
ATOM 4709 N N . LEU A 1 595 ? 10 -26.094 -20.516 1 86.69 595 LEU A N 1
ATOM 4710 C CA . LEU A 1 595 ? 9.703 -24.672 -20.672 1 86.69 595 LEU A CA 1
ATOM 4711 C C . LEU A 1 595 ? 10.969 -23.844 -20.594 1 86.69 595 LEU A C 1
ATOM 4713 O O . LEU A 1 595 ? 10.945 -22.641 -20.859 1 86.69 595 LEU A O 1
ATOM 4717 N N . SER A 1 596 ? 12.07 -24.391 -20.281 1 85.75 596 SER A N 1
ATOM 4718 C CA . SER A 1 596 ? 13.312 -23.688 -19.984 1 85.75 596 SER A CA 1
ATOM 4719 C C . SER A 1 596 ? 13.875 -23 -21.219 1 85.75 596 SER A C 1
ATOM 4721 O O . SER A 1 596 ? 14.602 -22.016 -21.125 1 85.75 596 SER A O 1
ATOM 4723 N N . SER A 1 597 ? 13.516 -23.484 -22.344 1 81.06 597 SER A N 1
ATOM 4724 C CA . SER A 1 597 ? 14.07 -22.922 -23.562 1 81.06 597 SER A CA 1
ATOM 4725 C C . SER A 1 597 ? 13.531 -21.516 -23.812 1 81.06 597 SER A C 1
ATOM 4727 O O . SER A 1 597 ? 14.219 -20.688 -24.391 1 81.06 597 SER A O 1
ATOM 4729 N N . ASN A 1 598 ? 12.359 -21.266 -23.312 1 82.5 598 ASN A N 1
ATOM 4730 C CA . ASN A 1 598 ? 11.734 -19.984 -23.656 1 82.5 598 ASN A CA 1
ATOM 4731 C C . ASN A 1 598 ? 11.43 -19.172 -22.406 1 82.5 598 ASN A C 1
ATOM 4733 O O . ASN A 1 598 ? 10.844 -18.094 -22.5 1 82.5 598 ASN A O 1
ATOM 4737 N N . SER A 1 599 ? 11.773 -19.703 -21.359 1 86.81 599 SER A N 1
ATOM 4738 C CA . SER A 1 599 ? 11.539 -19 -20.109 1 86.81 599 SER A CA 1
ATOM 4739 C C . SER A 1 599 ? 12.734 -19.141 -19.172 1 86.81 599 SER A C 1
ATOM 4741 O O . SER A 1 599 ? 13.023 -20.219 -18.656 1 86.81 599 SER A O 1
ATOM 4743 N N . ASN A 1 600 ? 13.344 -18.031 -18.938 1 86.62 600 ASN A N 1
ATOM 4744 C CA . ASN A 1 600 ? 14.484 -18.031 -18.016 1 86.62 600 ASN A CA 1
ATOM 4745 C C . ASN A 1 600 ? 14.055 -18.438 -16.609 1 86.62 600 ASN A C 1
ATOM 4747 O O . ASN A 1 600 ? 14.812 -19.109 -15.898 1 86.62 600 ASN A O 1
ATOM 4751 N N . ALA A 1 601 ? 12.93 -18.031 -16.219 1 90.44 601 ALA A N 1
ATOM 4752 C CA . ALA A 1 601 ? 12.43 -18.406 -14.898 1 90.44 601 ALA A CA 1
ATOM 4753 C C . ALA A 1 601 ? 12.25 -19.906 -14.781 1 90.44 601 ALA A C 1
ATOM 4755 O O . ALA A 1 601 ? 12.586 -20.5 -13.75 1 90.44 601 ALA A O 1
ATOM 4756 N N . ALA A 1 602 ? 11.75 -20.516 -15.812 1 91.56 602 ALA A N 1
ATOM 4757 C CA . ALA A 1 602 ? 11.57 -21.969 -15.805 1 91.56 602 ALA A CA 1
ATOM 4758 C C . ALA A 1 602 ? 12.914 -22.688 -15.758 1 91.56 602 ALA A C 1
ATOM 4760 O O . ALA A 1 602 ? 13.047 -23.719 -15.109 1 91.56 602 ALA A O 1
ATOM 4761 N N . ARG A 1 603 ? 13.844 -22.156 -16.438 1 92.44 603 ARG A N 1
ATOM 4762 C CA . ARG A 1 603 ? 15.188 -22.719 -16.422 1 92.44 603 ARG A CA 1
ATOM 4763 C C . ARG A 1 603 ? 15.781 -22.688 -15.023 1 92.44 603 ARG A C 1
ATOM 4765 O O . ARG A 1 603 ? 16.297 -23.688 -14.531 1 92.44 603 ARG A O 1
ATOM 4772 N N . LEU A 1 604 ? 15.695 -21.531 -14.406 1 92.12 604 LEU A N 1
ATOM 4773 C CA . LEU A 1 604 ? 16.234 -21.375 -13.062 1 92.12 604 LEU A CA 1
ATOM 4774 C C . LEU A 1 604 ? 15.5 -22.266 -12.07 1 92.12 604 LEU A C 1
ATOM 4776 O O . LEU A 1 604 ? 16.109 -22.844 -11.172 1 92.12 604 LEU A O 1
ATOM 4780 N N . ALA A 1 605 ? 14.227 -22.359 -12.242 1 93.06 605 ALA A N 1
ATOM 4781 C CA . ALA A 1 605 ? 13.438 -23.234 -11.383 1 93.06 605 ALA A CA 1
ATOM 4782 C C . ALA A 1 605 ? 13.867 -24.688 -11.547 1 93.06 605 ALA A C 1
ATOM 4784 O O . ALA A 1 605 ? 13.969 -25.422 -10.562 1 93.06 605 ALA A O 1
ATOM 4785 N N . SER A 1 606 ? 14.102 -25.062 -12.789 1 93.94 606 SER A N 1
ATOM 4786 C CA . SER A 1 606 ? 14.578 -26.406 -13.055 1 93.94 606 SER A CA 1
ATOM 4787 C C . SER A 1 606 ? 15.93 -26.672 -12.383 1 93.94 606 SER A C 1
ATOM 4789 O O . SER A 1 606 ? 16.141 -27.734 -11.805 1 93.94 606 SER A O 1
ATOM 4791 N N . ASP A 1 607 ? 16.766 -25.719 -12.461 1 92.5 607 ASP A N 1
ATOM 4792 C CA . ASP A 1 607 ? 18.078 -25.828 -11.828 1 92.5 607 ASP A CA 1
ATOM 4793 C C . ASP A 1 607 ? 17.953 -25.969 -10.312 1 92.5 607 ASP A C 1
ATOM 4795 O O . ASP A 1 607 ? 18.672 -26.75 -9.695 1 92.5 607 ASP A O 1
ATOM 4799 N N . MET A 1 608 ? 17.109 -25.219 -9.742 1 92.44 608 MET A N 1
ATOM 4800 C CA . MET A 1 608 ? 16.859 -25.297 -8.305 1 92.44 608 MET A CA 1
ATOM 4801 C C . MET A 1 608 ? 16.359 -26.688 -7.918 1 92.44 608 MET A C 1
ATOM 4803 O O . MET A 1 608 ? 16.844 -27.281 -6.965 1 92.44 608 MET A O 1
ATOM 4807 N N . MET A 1 609 ? 15.453 -27.203 -8.703 1 92.38 609 MET A N 1
ATOM 4808 C CA . MET A 1 609 ? 14.875 -28.516 -8.414 1 92.38 609 MET A CA 1
ATOM 4809 C C . MET A 1 609 ? 15.922 -29.609 -8.555 1 92.38 609 MET A C 1
ATOM 4811 O O . MET A 1 609 ? 15.969 -30.531 -7.738 1 92.38 609 MET A O 1
ATOM 4815 N N . GLN A 1 610 ? 16.719 -29.469 -9.516 1 92.69 610 GLN A N 1
ATOM 4816 C CA . GLN A 1 610 ? 17.781 -30.453 -9.734 1 92.69 610 GLN A CA 1
ATOM 4817 C C . GLN A 1 610 ? 18.797 -30.422 -8.594 1 92.69 610 GLN A C 1
ATOM 4819 O O . GLN A 1 610 ? 19.297 -31.469 -8.172 1 92.69 610 GLN A O 1
ATOM 4824 N N . ARG A 1 611 ? 19.062 -29.266 -8.188 1 90.62 611 ARG A N 1
ATOM 4825 C CA . ARG A 1 611 ? 19.984 -29.109 -7.074 1 90.62 611 ARG A CA 1
ATOM 4826 C C . ARG A 1 611 ? 19.453 -29.781 -5.812 1 90.62 611 ARG A C 1
ATOM 4828 O O . ARG A 1 611 ? 20.188 -30.469 -5.105 1 90.62 611 ARG A O 1
ATOM 4835 N N . LEU A 1 612 ? 18.25 -29.531 -5.566 1 90.5 612 LEU A N 1
ATOM 4836 C CA . LEU A 1 612 ? 17.641 -30.156 -4.387 1 90.5 612 LEU A CA 1
ATOM 4837 C C . LEU A 1 612 ? 17.609 -31.672 -4.523 1 90.5 612 LEU A C 1
ATOM 4839 O O . LEU A 1 612 ? 17.844 -32.406 -3.549 1 90.5 612 LEU A O 1
ATOM 4843 N N . LYS A 1 613 ? 17.359 -32.125 -5.691 1 90.69 613 LYS A N 1
ATOM 4844 C CA . LYS A 1 613 ? 17.344 -33.562 -5.961 1 90.69 613 LYS A CA 1
ATOM 4845 C C . LYS A 1 613 ? 18.734 -34.156 -5.723 1 90.69 613 LYS A C 1
ATOM 4847 O O . LYS A 1 613 ? 18.844 -35.25 -5.117 1 90.69 613 LYS A O 1
ATOM 4852 N N . LYS A 1 614 ? 19.688 -33.469 -6.145 1 87.38 614 LYS A N 1
ATOM 4853 C CA . LYS A 1 614 ? 21.047 -33.938 -5.953 1 87.38 614 LYS A CA 1
ATOM 4854 C C . LYS A 1 614 ? 21.422 -33.969 -4.473 1 87.38 614 LYS A C 1
ATOM 4856 O O . LYS A 1 614 ? 22.047 -34.906 -4 1 87.38 614 LYS A O 1
ATOM 4861 N N . THR A 1 615 ? 21.062 -32.938 -3.842 1 85.5 615 THR A N 1
ATOM 4862 C CA . THR A 1 615 ? 21.359 -32.844 -2.416 1 85.5 615 THR A CA 1
ATOM 4863 C C . THR A 1 615 ? 20.672 -33.969 -1.655 1 85.5 615 THR A C 1
ATOM 4865 O O . THR A 1 615 ? 21.25 -34.531 -0.72 1 85.5 615 THR A O 1
ATOM 4868 N N . ARG A 1 616 ? 19.531 -34.312 -2.043 1 85.5 616 ARG A N 1
ATOM 4869 C CA . ARG A 1 616 ? 18.781 -35.406 -1.438 1 85.5 616 ARG A CA 1
ATOM 4870 C C . ARG A 1 616 ? 19.469 -36.719 -1.662 1 85.5 616 ARG A C 1
ATOM 4872 O O . ARG A 1 616 ? 19.562 -37.562 -0.749 1 85.5 616 ARG A O 1
ATOM 4879 N N . THR A 1 617 ? 19.953 -37 -2.801 1 82.12 617 THR A N 1
ATOM 4880 C CA . THR A 1 617 ? 20.609 -38.25 -3.146 1 82.12 617 THR A CA 1
ATOM 4881 C C . THR A 1 617 ? 21.906 -38.406 -2.357 1 82.12 617 THR A C 1
ATOM 4883 O O . THR A 1 617 ? 22.234 -39.531 -1.923 1 82.12 617 THR A O 1
ATOM 4886 N N . ILE A 1 618 ? 22.531 -37.344 -2.176 1 76.81 618 ILE A N 1
ATOM 4887 C CA . ILE A 1 618 ? 23.781 -37.375 -1.409 1 76.81 618 ILE A CA 1
ATOM 4888 C C . ILE A 1 618 ? 23.469 -37.656 0.056 1 76.81 618 ILE A C 1
ATOM 4890 O O . ILE A 1 618 ? 24.188 -38.438 0.7 1 76.81 618 ILE A O 1
ATOM 4894 N N . SER A 1 619 ? 22.531 -37.125 0.525 1 70.88 619 SER A N 1
ATOM 4895 C CA . SER A 1 619 ? 22.156 -37.281 1.924 1 70.88 619 SER A CA 1
ATOM 4896 C C . SER A 1 619 ? 21.641 -38.719 2.188 1 70.88 619 SER A C 1
ATOM 4898 O O . SER A 1 619 ? 21.859 -39.25 3.268 1 70.88 619 SER A O 1
ATOM 4900 N N . LYS A 1 620 ? 20.953 -39.406 1.372 1 64.88 620 LYS A N 1
ATOM 4901 C CA . LYS A 1 620 ? 20.469 -40.75 1.531 1 64.88 620 LYS A CA 1
ATOM 4902 C C . LYS A 1 620 ? 21.609 -41.781 1.516 1 64.88 620 LYS A C 1
ATOM 4904 O O . LYS A 1 620 ? 21.547 -42.812 2.166 1 64.88 620 LYS A O 1
ATOM 4909 N N . GLY A 1 621 ? 22.703 -41.594 0.641 1 51.78 621 GLY A N 1
ATOM 4910 C CA . GLY A 1 621 ? 23.859 -42.438 0.677 1 51.78 621 GLY A CA 1
ATOM 4911 C C . GLY A 1 621 ? 24.609 -42.406 2 1 51.78 621 GLY A C 1
ATOM 4912 O O . GLY A 1 621 ? 25.359 -43.312 2.328 1 51.78 621 GLY A O 1
ATOM 4913 N N . GLY A 1 622 ? 24.781 -41.344 2.664 1 45.94 622 GLY A N 1
ATOM 4914 C CA . GLY A 1 622 ? 25.375 -41.281 3.988 1 45.94 622 GLY A CA 1
ATOM 4915 C C . GLY A 1 622 ? 24.422 -41.688 5.094 1 45.94 622 GLY A C 1
ATOM 4916 O O . GLY A 1 622 ? 23.203 -41.625 4.926 1 45.94 622 GLY A O 1
ATOM 4917 N N . THR A 1 623 ? 24.812 -42.844 5.879 1 36.88 623 THR A N 1
ATOM 4918 C CA . THR A 1 623 ? 24 -43.312 6.988 1 36.88 623 THR A CA 1
ATOM 4919 C C . THR A 1 623 ? 23.328 -42.156 7.707 1 36.88 623 THR A C 1
ATOM 4921 O O . THR A 1 623 ? 24 -41.281 8.234 1 36.88 623 THR A O 1
ATOM 4924 N N . MET A 1 624 ? 22.391 -41.781 7.254 1 37.31 624 MET A N 1
ATOM 4925 C CA . MET A 1 624 ? 21.578 -40.781 7.922 1 37.31 624 MET A CA 1
ATOM 4926 C C . MET A 1 624 ? 21.453 -41.062 9.414 1 37.31 624 MET A C 1
ATOM 4928 O O . MET A 1 624 ? 20.812 -42.062 9.797 1 37.31 624 MET A O 1
ATOM 4932 N N . LYS A 1 625 ? 22.516 -41.031 10.125 1 34.44 625 LYS A N 1
ATOM 4933 C CA . LYS A 1 625 ? 22.25 -41 11.562 1 34.44 625 LYS A CA 1
ATOM 4934 C C . LYS A 1 625 ? 21.078 -40.094 11.891 1 34.44 625 LYS A C 1
ATOM 4936 O O . LYS A 1 625 ? 21.172 -38.875 11.766 1 34.44 625 LYS A O 1
ATOM 4941 N N . CYS A 1 626 ? 20.016 -40.406 11.453 1 32.41 626 CYS A N 1
ATOM 4942 C CA . CYS A 1 626 ? 18.891 -39.688 12.031 1 32.41 626 CYS A CA 1
ATOM 4943 C C . CYS A 1 626 ? 19.188 -39.25 13.461 1 32.41 626 CYS A C 1
ATOM 4945 O O . CYS A 1 626 ? 19.562 -40.094 14.289 1 32.41 626 CYS A O 1
ATOM 4947 N N . VAL A 1 627 ? 19.766 -38.188 13.758 1 30.73 627 VAL A N 1
ATOM 4948 C CA . VAL A 1 627 ? 19.875 -37.719 15.125 1 30.73 627 VAL A CA 1
ATOM 4949 C C . VAL A 1 627 ? 18.766 -38.344 15.984 1 30.73 627 VAL A C 1
ATOM 4951 O O . VAL A 1 627 ? 17.594 -38.062 15.797 1 30.73 627 VAL A O 1
ATOM 4954 N N . ALA A 1 628 ? 18.875 -39.656 16.281 1 26.44 628 ALA A N 1
ATOM 4955 C CA . ALA A 1 628 ? 18.219 -40.219 17.453 1 26.44 628 ALA A CA 1
ATOM 4956 C C . ALA A 1 628 ? 18.078 -39.188 18.562 1 26.44 628 ALA A C 1
ATOM 4958 O O . ALA A 1 628 ? 18.953 -38.312 18.734 1 26.44 628 ALA A O 1
ATOM 4959 N N . PHE A 1 629 ? 16.953 -38.844 19.016 1 28.17 629 PHE A N 1
ATOM 4960 C CA . PHE A 1 629 ? 16.703 -38.125 20.266 1 28.17 629 PHE A CA 1
ATOM 4961 C C . PHE A 1 629 ? 17.75 -38.469 21.312 1 28.17 629 PHE A C 1
ATOM 4963 O O . PHE A 1 629 ? 17.672 -39.5 21.969 1 28.17 629 PHE A O 1
ATOM 4970 N N . GLY A 1 630 ? 19.016 -38.562 21.062 1 24.75 630 GLY A N 1
ATOM 4971 C CA . GLY A 1 630 ? 20 -38.906 22.078 1 24.75 630 GLY A CA 1
ATOM 4972 C C . GLY A 1 630 ? 19.656 -38.344 23.438 1 24.75 630 GLY A C 1
ATOM 4973 O O . GLY A 1 630 ? 18.984 -37.312 23.547 1 24.75 630 GLY A O 1
ATOM 4974 N N . ALA A 1 631 ? 19.875 -39.219 24.562 1 24.16 631 ALA A N 1
ATOM 4975 C CA . ALA A 1 631 ? 19.891 -39 26 1 24.16 631 ALA A CA 1
ATOM 4976 C C . ALA A 1 631 ? 20.703 -37.75 26.344 1 24.16 631 ALA A C 1
ATOM 4978 O O . ALA A 1 631 ? 21.891 -37.656 26 1 24.16 631 ALA A O 1
ATOM 4979 N N . VAL A 1 632 ? 20.172 -36.625 26.438 1 24.19 632 VAL A N 1
ATOM 4980 C CA . VAL A 1 632 ? 20.828 -35.531 27.172 1 24.19 632 VAL A CA 1
ATOM 4981 C C . VAL A 1 632 ? 21.578 -36.094 28.359 1 24.19 632 VAL A C 1
ATOM 4983 O O . VAL A 1 632 ? 21.047 -36.938 29.109 1 24.19 632 VAL A O 1
ATOM 4986 N N . PRO A 1 633 ? 22.859 -36.219 28.359 1 21.69 633 PRO A N 1
ATOM 4987 C CA . PRO A 1 633 ? 23.5 -36.562 29.625 1 21.69 633 PRO A CA 1
ATOM 4988 C C . PRO A 1 633 ? 22.797 -35.969 30.828 1 21.69 633 PRO A C 1
ATOM 4990 O O . PRO A 1 633 ? 22.203 -34.875 30.719 1 21.69 633 PRO A O 1
ATOM 4993 N N . THR A 1 634 ? 22.453 -36.875 31.781 1 20.44 634 THR A N 1
ATOM 4994 C CA . THR A 1 634 ? 22 -36.531 33.125 1 20.44 634 THR A CA 1
ATOM 4995 C C . THR A 1 634 ? 22.906 -35.469 33.75 1 20.44 634 THR A C 1
ATOM 4997 O O . THR A 1 634 ? 24.094 -35.719 33.969 1 20.44 634 THR A O 1
ATOM 5000 N N . ALA A 1 635 ? 22.75 -34.25 33.281 1 23.02 635 ALA A N 1
ATOM 5001 C CA . ALA A 1 635 ? 23.375 -33.312 34.219 1 23.02 635 ALA A CA 1
ATOM 5002 C C . ALA A 1 635 ? 23.188 -33.75 35.656 1 23.02 635 ALA A C 1
ATOM 5004 O O . ALA A 1 635 ? 22.094 -34.188 36.031 1 23.02 635 ALA A O 1
ATOM 5005 N N . GLU A 1 636 ? 24.234 -34.281 36.312 1 19.3 636 GLU A N 1
ATOM 5006 C CA . GLU A 1 636 ? 24.312 -34.406 37.781 1 19.3 636 GLU A CA 1
ATOM 5007 C C . GLU A 1 636 ? 23.625 -33.219 38.469 1 19.3 636 GLU A C 1
ATOM 5009 O O . GLU A 1 636 ? 23.906 -32.062 38.156 1 19.3 636 GLU A O 1
ATOM 5014 N N . ASN A 1 637 ? 22.328 -33.5 38.938 1 20.86 637 ASN A N 1
ATOM 5015 C CA . ASN A 1 637 ? 21.516 -32.688 39.844 1 20.86 637 ASN A CA 1
ATOM 5016 C C . ASN A 1 637 ? 22.344 -32.156 41 1 20.86 637 ASN A C 1
ATOM 5018 O O . ASN A 1 637 ? 22.688 -32.906 41.938 1 20.86 637 ASN A O 1
ATOM 5022 N N . GLY A 1 638 ? 23.531 -31.547 40.812 1 18.77 638 GLY A N 1
ATOM 5023 C CA . GLY A 1 638 ? 23.891 -31 42.094 1 18.77 638 GLY A CA 1
ATOM 5024 C C . GLY A 1 638 ? 22.75 -30.281 42.781 1 18.77 638 GLY A C 1
ATOM 5025 O O . GLY A 1 638 ? 21.969 -29.578 42.125 1 18.77 638 GLY A O 1
ATOM 5026 N N . THR A 1 639 ? 22.25 -30.891 44 1 19.92 639 THR A N 1
ATOM 5027 C CA . THR A 1 639 ? 21.234 -30.641 45.031 1 19.92 639 THR A CA 1
ATOM 5028 C C . THR A 1 639 ? 21.281 -29.188 45.469 1 19.92 639 THR A C 1
ATOM 5030 O O . THR A 1 639 ? 20.609 -28.828 46.438 1 19.92 639 THR A O 1
ATOM 5033 N N . ASP A 1 640 ? 21.875 -28.172 44.875 1 19.16 640 ASP A N 1
ATOM 5034 C CA . ASP A 1 640 ? 21.828 -27.156 45.938 1 19.16 640 ASP A CA 1
ATOM 5035 C C . ASP A 1 640 ? 20.391 -26.891 46.375 1 19.16 640 ASP A C 1
ATOM 5037 O O . ASP A 1 640 ? 19.484 -26.812 45.562 1 19.16 640 ASP A O 1
ATOM 5041 N N . ASN A 1 641 ? 20.078 -27.125 47.688 1 18.5 641 ASN A N 1
ATOM 5042 C CA . ASN A 1 641 ? 19 -27.094 48.656 1 18.5 641 ASN A CA 1
ATOM 5043 C C . ASN A 1 641 ? 18.234 -25.766 48.625 1 18.5 641 ASN A C 1
ATOM 5045 O O . ASN A 1 641 ? 17.469 -25.469 49.562 1 18.5 641 ASN A O 1
ATOM 5049 N N . ILE A 1 642 ? 18.453 -24.875 47.688 1 20.2 642 ILE A N 1
ATOM 5050 C CA . ILE A 1 642 ? 17.875 -23.688 48.312 1 20.2 642 ILE A CA 1
ATOM 5051 C C . ILE A 1 642 ? 16.406 -23.953 48.656 1 20.2 642 ILE A C 1
ATOM 5053 O O . ILE A 1 642 ? 15.648 -24.438 47.812 1 20.2 642 ILE A O 1
ATOM 5057 N N . SER A 1 643 ? 16.031 -23.922 49.969 1 17.11 643 SER A N 1
ATOM 5058 C CA . SER A 1 643 ? 14.914 -24.156 50.875 1 17.11 643 SER A CA 1
ATOM 5059 C C . SER A 1 643 ? 13.633 -23.5 50.344 1 17.11 643 SER A C 1
ATOM 5061 O O . SER A 1 643 ? 12.578 -24.156 50.312 1 17.11 643 SER A O 1
ATOM 5063 N N . ASN A 1 644 ? 13.469 -22.219 50.719 1 18.89 644 ASN A N 1
ATOM 5064 C CA . ASN A 1 644 ? 12.242 -21.828 51.406 1 18.89 644 ASN A CA 1
ATOM 5065 C C . ASN A 1 644 ? 11.047 -21.797 50.438 1 18.89 644 ASN A C 1
ATOM 5067 O O . ASN A 1 644 ? 11.078 -21.078 49.438 1 18.89 644 ASN A O 1
ATOM 5071 N N . THR A 1 645 ? 10.336 -22.922 50.375 1 19 645 THR A N 1
ATOM 5072 C CA . THR A 1 645 ? 9.047 -23.375 49.875 1 19 645 THR A CA 1
ATOM 5073 C C . THR A 1 645 ? 7.953 -22.359 50.219 1 19 645 THR A C 1
ATOM 5075 O O . THR A 1 645 ? 7.637 -22.141 51.375 1 19 645 THR A O 1
ATOM 5078 N N . LEU A 1 646 ? 8.047 -21.234 49.406 1 18.48 646 LEU A N 1
ATOM 5079 C CA . LEU A 1 646 ? 7.012 -20.234 49.594 1 18.48 646 LEU A CA 1
ATOM 5080 C C . LEU A 1 646 ? 5.637 -20.875 49.688 1 18.48 646 LEU A C 1
ATOM 5082 O O . LEU A 1 646 ? 5.359 -21.875 49.031 1 18.48 646 LEU A O 1
ATOM 5086 N N . PRO A 1 647 ? 4.879 -20.453 50.688 1 17.8 647 PRO A N 1
ATOM 5087 C CA . PRO A 1 647 ? 3.619 -20.906 51.281 1 17.8 647 PRO A CA 1
ATOM 5088 C C . PRO A 1 647 ? 2.488 -21 50.25 1 17.8 647 PRO A C 1
ATOM 5090 O O . PRO A 1 647 ? 2.537 -20.328 49.219 1 17.8 647 PRO A O 1
ATOM 5093 N N . SER A 1 648 ? 1.87 -22.141 50.312 1 17.2 648 SER A N 1
ATOM 5094 C CA . SER A 1 648 ? 0.702 -22.812 49.719 1 17.2 648 SER A CA 1
ATOM 5095 C C . SER A 1 648 ? -0.513 -21.891 49.719 1 17.2 648 SER A C 1
ATOM 5097 O O . SER A 1 648 ? -0.904 -21.359 50.781 1 17.2 648 SER A O 1
ATOM 5099 N N . ASP A 1 649 ? -0.611 -21.25 48.656 1 17.11 649 ASP A N 1
ATOM 5100 C CA . ASP A 1 649 ? -1.707 -20.328 48.375 1 17.11 649 ASP A CA 1
ATOM 5101 C C . ASP A 1 649 ? -3.059 -21.016 48.531 1 17.11 649 ASP A C 1
ATOM 5103 O O . ASP A 1 649 ? -3.381 -21.953 47.781 1 17.11 649 ASP A O 1
ATOM 5107 N N . ASP A 1 650 ? -3.67 -21.297 49.656 1 16.5 650 ASP A N 1
ATOM 5108 C CA . ASP A 1 650 ? -4.926 -21.984 49.938 1 16.5 650 ASP A CA 1
ATOM 5109 C C . ASP A 1 650 ? -6.078 -21.375 49.156 1 16.5 650 ASP A C 1
ATOM 5111 O O . ASP A 1 650 ? -7.199 -21.891 49.188 1 16.5 650 ASP A O 1
ATOM 5115 N N . LEU A 1 651 ? -5.992 -20.125 48.75 1 16.09 651 LEU A N 1
ATOM 5116 C CA . LEU A 1 651 ? -7.289 -19.516 49 1 16.09 651 LEU A CA 1
ATOM 5117 C C . LEU A 1 651 ? -8.406 -20.281 48.312 1 16.09 651 LEU A C 1
ATOM 5119 O O . LEU A 1 651 ? -8.148 -21.031 47.375 1 16.09 651 LEU A O 1
ATOM 5123 N N . PHE A 1 652 ? -9.375 -19.547 47.625 1 16.91 652 PHE A N 1
ATOM 5124 C CA . PHE A 1 652 ? -10.828 -19.516 47.781 1 16.91 652 PHE A CA 1
ATOM 5125 C C . PHE A 1 652 ? -11.477 -20.484 46.781 1 16.91 652 PHE A C 1
ATOM 5127 O O . PHE A 1 652 ? -11.023 -20.609 45.625 1 16.91 652 PHE A O 1
ATOM 5134 N N . GLN A 1 653 ? -12.297 -21.438 47.188 1 15.84 653 GLN A N 1
ATOM 5135 C CA . GLN A 1 653 ? -13.242 -22.516 46.938 1 15.84 653 GLN A CA 1
ATOM 5136 C C . GLN A 1 653 ? -14.367 -22.047 46 1 15.84 653 GLN A C 1
ATOM 5138 O O . GLN A 1 653 ? -15.5 -21.859 46.469 1 15.84 653 GLN A O 1
ATOM 5143 N N . ALA A 1 654 ? -14.398 -21.016 45.188 1 16.78 654 ALA A N 1
ATOM 5144 C CA . ALA A 1 654 ? -15.781 -20.594 44.969 1 16.78 654 ALA A CA 1
ATOM 5145 C C . ALA A 1 654 ? -16.578 -21.688 44.25 1 16.78 654 ALA A C 1
ATOM 5147 O O . ALA A 1 654 ? -16.156 -22.219 43.219 1 16.78 654 ALA A O 1
ATOM 5148 N N . THR A 1 655 ? -17.625 -22.328 44.812 1 15.34 655 THR A N 1
ATOM 5149 C CA . THR A 1 655 ? -18.609 -23.406 44.688 1 15.34 655 THR A CA 1
ATOM 5150 C C . THR A 1 655 ? -19.594 -23.141 43.562 1 15.34 655 THR A C 1
ATOM 5152 O O . THR A 1 655 ? -20.562 -23.891 43.375 1 15.34 655 THR A O 1
ATOM 5155 N N . MET A 1 656 ? -19.359 -22.609 42.438 1 17.09 656 MET A N 1
ATOM 5156 C CA . MET A 1 656 ? -20.656 -22.234 41.875 1 17.09 656 MET A CA 1
ATOM 5157 C C . MET A 1 656 ? -21.516 -23.484 41.625 1 17.09 656 MET A C 1
ATOM 5159 O O . MET A 1 656 ? -21.016 -24.5 41.156 1 17.09 656 MET A O 1
ATOM 5163 N N . PRO A 1 657 ? -22.797 -23.5 41.875 1 15.89 657 PRO A N 1
ATOM 5164 C CA . PRO A 1 657 ? -23.859 -24.484 42.062 1 15.89 657 PRO A CA 1
ATOM 5165 C C . PRO A 1 657 ? -24.219 -25.219 40.781 1 15.89 657 PRO A C 1
ATOM 5167 O O . PRO A 1 657 ? -23.859 -24.766 39.688 1 15.89 657 PRO A O 1
ATOM 5170 N N . SER A 1 658 ? -25.281 -26.297 40.812 1 15.7 658 SER A N 1
ATOM 5171 C CA . SER A 1 658 ? -25.797 -27.609 40.469 1 15.7 658 SER A CA 1
ATOM 5172 C C . SER A 1 658 ? -26.672 -27.547 39.219 1 15.7 658 SER A C 1
ATOM 5174 O O . SER A 1 658 ? -26.578 -28.406 38.344 1 15.7 658 SER A O 1
ATOM 5176 N N . GLN A 1 659 ? -27.906 -26.938 39.031 1 15.45 659 GLN A N 1
ATOM 5177 C CA . GLN A 1 659 ? -29.156 -27.688 38.938 1 15.45 659 GLN A CA 1
ATOM 5178 C C . GLN A 1 659 ? -29.484 -28.062 37.5 1 15.45 659 GLN A C 1
ATOM 5180 O O . GLN A 1 659 ? -29.984 -29.172 37.25 1 15.45 659 GLN A O 1
ATOM 5185 N N . LEU A 1 660 ? -29.891 -27.25 36.531 1 15.95 660 LEU A N 1
ATOM 5186 C CA . LEU A 1 660 ? -31.219 -27.531 35.969 1 15.95 660 LEU A CA 1
ATOM 5187 C C . LEU A 1 660 ? -31.188 -28.75 35.062 1 15.95 660 LEU A C 1
ATOM 5189 O O . LEU A 1 660 ? -30.188 -29 34.375 1 15.95 660 LEU A O 1
ATOM 5193 N N . ASP A 1 661 ? -32.344 -29.656 34.781 1 15.44 661 ASP A N 1
ATOM 5194 C CA . ASP A 1 661 ? -33.188 -30.844 34.625 1 15.44 661 ASP A CA 1
ATOM 5195 C C . ASP A 1 661 ? -33.312 -31.234 33.156 1 15.44 661 ASP A C 1
ATOM 5197 O O . ASP A 1 661 ? -33.031 -32.375 32.781 1 15.44 661 ASP A O 1
ATOM 5201 N N . SER A 1 662 ? -34.562 -31.016 32.406 1 15.27 662 SER A N 1
ATOM 5202 C CA . SER A 1 662 ? -35.594 -31.984 32.031 1 15.27 662 SER A CA 1
ATOM 5203 C C . SER A 1 662 ? -35.375 -32.531 30.625 1 15.27 662 SER A C 1
ATOM 5205 O O . SER A 1 662 ? -35.375 -33.75 30.422 1 15.27 662 SER A O 1
ATOM 5207 N N . MET A 1 663 ? -36.281 -32.156 29.531 1 16.62 663 MET A N 1
ATOM 5208 C CA . MET A 1 663 ? -37.344 -32.969 28.922 1 16.62 663 MET A CA 1
ATOM 5209 C C . MET A 1 663 ? -36.812 -33.688 27.672 1 16.62 663 MET A C 1
ATOM 5211 O O . MET A 1 663 ? -35.844 -33.219 27.047 1 16.62 663 MET A O 1
ATOM 5215 N N . GLY A 1 664 ? -37.562 -34.781 27.047 1 15.22 664 GLY A N 1
ATOM 5216 C CA . GLY A 1 664 ? -37.719 -36.125 26.453 1 15.22 664 GLY A CA 1
ATOM 5217 C C . GLY A 1 664 ? -37.562 -36.125 24.953 1 15.22 664 GLY A C 1
ATOM 5218 O O . GLY A 1 664 ? -36.938 -37.031 24.391 1 15.22 664 GLY A O 1
ATOM 5219 N N . LEU A 1 665 ? -38.312 -35.375 24.016 1 16.05 665 LEU A N 1
ATOM 5220 C CA . LEU A 1 665 ? -39.188 -36.125 23.125 1 16.05 665 LEU A CA 1
ATOM 5221 C C . LEU A 1 665 ? -38.406 -36.781 22 1 16.05 665 LEU A C 1
ATOM 5223 O O . LEU A 1 665 ? -37.312 -36.344 21.641 1 16.05 665 LEU A O 1
ATOM 5227 N N . SER A 1 666 ? -39.094 -37.656 20.984 1 14.98 666 SER A N 1
ATOM 5228 C CA . SER A 1 666 ? -39.375 -38.938 20.312 1 14.98 666 SER A CA 1
ATOM 5229 C C . SER A 1 666 ? -38.906 -38.875 18.859 1 14.98 666 SER A C 1
ATOM 5231 O O . SER A 1 666 ? -38.594 -39.906 18.266 1 14.98 666 SER A O 1
ATOM 5233 N N . GLN A 1 667 ? -39.031 -37.906 17.891 1 15.16 667 GLN A N 1
ATOM 5234 C CA . GLN A 1 667 ? -39.812 -38.312 16.719 1 15.16 667 GLN A CA 1
ATOM 5235 C C . GLN A 1 667 ? -39 -39.219 15.812 1 15.16 667 GLN A C 1
ATOM 5237 O O . GLN A 1 667 ? -37.75 -39.125 15.742 1 15.16 667 GLN A O 1
ATOM 5242 N N . GLU A 1 668 ? -39.625 -40.094 14.797 1 15.6 668 GLU A N 1
ATOM 5243 C CA . GLU A 1 668 ? -39.938 -41.25 13.992 1 15.6 668 GLU A CA 1
ATOM 5244 C C . GLU A 1 668 ? -39.094 -41.312 12.719 1 15.6 668 GLU A C 1
ATOM 5246 O O . GLU A 1 668 ? -38.438 -42.312 12.438 1 15.6 668 GLU A O 1
ATOM 5251 N N . SER A 1 669 ? -39.688 -41.094 11.32 1 15.12 669 SER A N 1
ATOM 5252 C CA . SER A 1 669 ? -40.188 -42.062 10.328 1 15.12 669 SER A CA 1
ATOM 5253 C C . SER A 1 669 ? -39.188 -42.219 9.195 1 15.12 669 SER A C 1
ATOM 5255 O O . SER A 1 669 ? -38.875 -43.344 8.781 1 15.12 669 SER A O 1
ATOM 5257 N N . PHE A 1 670 ? -38.844 -41.281 8.039 1 15.11 670 PHE A N 1
ATOM 5258 C CA . PHE A 1 670 ? -39.25 -41.656 6.684 1 15.11 670 PHE A CA 1
ATOM 5259 C C . PHE A 1 670 ? -38.156 -42.438 5.988 1 15.11 670 PHE A C 1
ATOM 5261 O O . PHE A 1 670 ? -37.031 -41.938 5.789 1 15.11 670 PHE A O 1
ATOM 5268 N N . ASN A 1 671 ? -38.031 -43.844 5.914 1 14.69 671 ASN A N 1
ATOM 5269 C CA . ASN A 1 671 ? -37.312 -45 5.422 1 14.69 671 ASN A CA 1
ATOM 5270 C C . ASN A 1 671 ? -37.219 -45 3.9 1 14.69 671 ASN A C 1
ATOM 5272 O O . ASN A 1 671 ? -36.531 -45.875 3.316 1 14.69 671 ASN A O 1
ATOM 5276 N N . LEU A 1 672 ? -38.219 -44.656 2.984 1 14.85 672 LEU A N 1
ATOM 5277 C CA . LEU A 1 672 ? -38.781 -45.562 1.991 1 14.85 672 LEU A CA 1
ATOM 5278 C C . LEU A 1 672 ? -37.812 -45.844 0.863 1 14.85 672 LEU A C 1
ATOM 5280 O O . LEU A 1 672 ? -36.75 -45.156 0.779 1 14.85 672 LEU A O 1
ATOM 5284 N N . MET A 1 673 ? -38.188 -45.625 -0.755 1 14.77 673 MET A N 1
ATOM 5285 C CA . MET A 1 673 ? -38.594 -46.562 -1.813 1 14.77 673 MET A CA 1
ATOM 5286 C C . MET A 1 673 ? -37.531 -46.719 -2.873 1 14.77 673 MET A C 1
ATOM 5288 O O . MET A 1 673 ? -37.438 -47.75 -3.543 1 14.77 673 MET A O 1
ATOM 5292 N N . PHE A 1 674 ? -36.719 -45.719 -3.574 1 16.09 674 PHE A N 1
ATOM 5293 C CA . PHE A 1 674 ? -36.812 -45.844 -5.027 1 16.09 674 PHE A CA 1
ATOM 5294 C C . PHE A 1 674 ? -35.969 -47.031 -5.523 1 16.09 674 PHE A C 1
ATOM 5296 O O . PHE A 1 674 ? -34.875 -47.281 -5.027 1 16.09 674 PHE A O 1
ATOM 5303 N N . GLN A 1 675 ? -36.438 -47.906 -6.633 1 15.49 675 GLN A N 1
ATOM 5304 C CA . GLN A 1 675 ? -36.469 -49.188 -7.328 1 15.49 675 GLN A CA 1
ATOM 5305 C C . GLN A 1 675 ? -35.312 -49.312 -8.336 1 15.49 675 GLN A C 1
ATOM 5307 O O . GLN A 1 675 ? -34.719 -48.312 -8.719 1 15.49 675 GLN A O 1
ATOM 5312 N N . THR A 1 676 ? -35.312 -50.469 -9.531 1 15.79 676 THR A N 1
ATOM 5313 C CA . THR A 1 676 ? -34.625 -51.656 -10.062 1 15.79 676 THR A CA 1
ATOM 5314 C C . THR A 1 676 ? -34.031 -51.375 -11.445 1 15.79 676 THR A C 1
ATOM 5316 O O . THR A 1 676 ? -32.969 -51.844 -11.781 1 15.79 676 THR A O 1
ATOM 5319 N N . MET A 1 677 ? -34.594 -50.75 -12.742 1 16.81 677 MET A N 1
ATOM 5320 C CA . MET A 1 677 ? -34.844 -51.625 -13.883 1 16.81 677 MET A CA 1
ATOM 5321 C C . MET A 1 677 ? -33.562 -51.812 -14.703 1 16.81 677 MET A C 1
ATOM 5323 O O . MET A 1 677 ? -32.688 -50.938 -14.75 1 16.81 677 MET A O 1
ATOM 5327 N N . PRO A 1 678 ? -33.375 -52.938 -15.93 1 17.28 678 PRO A N 1
ATOM 5328 C CA . PRO A 1 678 ? -32.531 -53.875 -16.656 1 17.28 678 PRO A CA 1
ATOM 5329 C C . PRO A 1 678 ? -32.094 -53.375 -18.031 1 17.28 678 PRO A C 1
ATOM 5331 O O . PRO A 1 678 ? -31.328 -54.031 -18.719 1 17.28 678 PRO A O 1
ATOM 5334 N N . TYR A 1 679 ? -32.031 -52.219 -18.734 1 16.52 679 TYR A N 1
ATOM 5335 C CA . TYR A 1 679 ? -32.281 -52.188 -20.172 1 16.52 679 TYR A CA 1
ATOM 5336 C C . TYR A 1 679 ? -31.172 -52.906 -20.938 1 16.52 679 TYR A C 1
ATOM 5338 O O . TYR A 1 679 ? -30 -52.75 -20.609 1 16.52 679 TYR A O 1
ATOM 5346 N N . GLU A 1 680 ? -31.328 -53.875 -22.203 1 17 680 GLU A N 1
ATOM 5347 C CA . GLU A 1 680 ? -30.938 -54.906 -23.156 1 17 680 GLU A CA 1
ATOM 5348 C C . GLU A 1 680 ? -30.312 -54.312 -24.406 1 17 680 GLU A C 1
ATOM 5350 O O . GLU A 1 680 ? -29.953 -55.031 -25.328 1 17 680 GLU A O 1
ATOM 5355 N N . VAL A 1 681 ? -29.469 -53.406 -24.75 1 18.73 681 VAL A N 1
ATOM 5356 C CA . VAL A 1 681 ? -29.328 -52.938 -26.125 1 18.73 681 VAL A CA 1
ATOM 5357 C C . VAL A 1 681 ? -28.594 -54 -26.953 1 18.73 681 VAL A C 1
ATOM 5359 O O . VAL A 1 681 ? -27.531 -54.5 -26.547 1 18.73 681 VAL A O 1
ATOM 5362 N N . SER A 1 682 ? -29.062 -54.5 -28.297 1 17.19 682 SER A N 1
ATOM 5363 C CA . SER A 1 682 ? -29.078 -55.531 -29.328 1 17.19 682 SER A CA 1
ATOM 5364 C C . SER A 1 682 ? -27.859 -55.406 -30.234 1 17.19 682 SER A C 1
ATOM 5366 O O . SER A 1 682 ? -27.266 -54.344 -30.344 1 17.19 682 SER A O 1
ATOM 5368 N N . GLU A 1 683 ? -27.391 -56.531 -31.312 1 19.44 683 GLU A N 1
ATOM 5369 C CA . GLU A 1 683 ? -26.375 -57.344 -32 1 19.44 683 GLU A CA 1
ATOM 5370 C C . GLU A 1 683 ? -26.266 -56.969 -33.469 1 19.44 683 GLU A C 1
ATOM 5372 O O . GLU A 1 683 ? -25.219 -57.188 -34.094 1 19.44 683 GLU A O 1
ATOM 5377 N N . PRO A 1 684 ? -26.844 -56.156 -34.438 1 21.03 684 PRO A N 1
ATOM 5378 C CA . PRO A 1 684 ? -27.078 -56.812 -35.719 1 21.03 684 PRO A CA 1
ATOM 5379 C C . PRO A 1 684 ? -25.781 -57.062 -36.5 1 21.03 684 PRO A C 1
ATOM 5381 O O . PRO A 1 684 ? -24.781 -56.375 -36.281 1 21.03 684 PRO A O 1
ATOM 5384 N N . VAL A 1 685 ? -25.625 -58.219 -37.688 1 23.11 685 VAL A N 1
ATOM 5385 C CA . VAL A 1 685 ? -25.031 -59.25 -38.531 1 23.11 685 VAL A CA 1
ATOM 5386 C C . VAL A 1 685 ? -24.828 -58.719 -39.938 1 23.11 685 VAL A C 1
ATOM 5388 O O . VAL A 1 685 ? -24.125 -59.344 -40.75 1 23.11 685 VAL A O 1
ATOM 5391 N N . MET A 1 686 ? -25.234 -57.656 -40.5 1 20.59 686 MET A N 1
ATOM 5392 C CA . MET A 1 686 ? -25.5 -57.906 -41.938 1 20.59 686 MET A CA 1
ATOM 5393 C C . MET A 1 686 ? -24.266 -58.469 -42.625 1 20.59 686 MET A C 1
ATOM 5395 O O . MET A 1 686 ? -23.141 -58.188 -42.188 1 20.59 686 MET A O 1
ATOM 5399 N N . CYS A 1 687 ? -24.438 -58.969 -43.969 1 21.56 687 CYS A N 1
ATOM 5400 C CA . CYS A 1 687 ? -24.406 -59.875 -45.125 1 21.56 687 CYS A CA 1
ATOM 5401 C C . CYS A 1 687 ? -23.281 -59.5 -46.094 1 21.56 687 CYS A C 1
ATOM 5403 O O . CYS A 1 687 ? -22.766 -58.406 -46.031 1 21.56 687 CYS A O 1
ATOM 5405 N N . LYS A 1 688 ? -23.422 -60.281 -47.469 1 23.39 688 LYS A N 1
ATOM 5406 C CA . LYS A 1 688 ? -22.953 -60.625 -48.781 1 23.39 688 LYS A CA 1
ATOM 5407 C C . LYS A 1 688 ? -22.859 -59.406 -49.688 1 23.39 688 LYS A C 1
ATOM 5409 O O . LYS A 1 688 ? -23.75 -58.562 -49.688 1 23.39 688 LYS A O 1
ATOM 5414 N N . MET B 1 1 ? 49.719 61.125 -1.201 1 20.95 1 MET B N 1
ATOM 5415 C CA . MET B 1 1 ? 50.188 59.969 -0.463 1 20.95 1 MET B CA 1
ATOM 5416 C C . MET B 1 1 ? 50.5 58.812 -1.414 1 20.95 1 MET B C 1
ATOM 5418 O O . MET B 1 1 ? 49.625 58.25 -2.057 1 20.95 1 MET B O 1
ATOM 5422 N N . PHE B 1 2 ? 51.656 58.719 -2.035 1 24.25 2 PHE B N 1
ATOM 5423 C CA . PHE B 1 2 ? 52.25 58.25 -3.289 1 24.25 2 PHE B CA 1
ATOM 5424 C C . PHE B 1 2 ? 52.5 56.75 -3.248 1 24.25 2 PHE B C 1
ATOM 5426 O O . PHE B 1 2 ? 53.25 56.281 -2.385 1 24.25 2 PHE B O 1
ATOM 5433 N N . ALA B 1 3 ? 51.438 56.062 -3.633 1 27.38 3 ALA B N 1
ATOM 5434 C CA . ALA B 1 3 ? 51.375 54.594 -3.723 1 27.38 3 ALA B CA 1
ATOM 5435 C C . ALA B 1 3 ? 52.594 54.062 -4.504 1 27.38 3 ALA B C 1
ATOM 5437 O O . ALA B 1 3 ? 52.656 54.219 -5.727 1 27.38 3 ALA B O 1
ATOM 5438 N N . LEU B 1 4 ? 53.719 54.125 -3.9 1 28.75 4 LEU B N 1
ATOM 5439 C CA . LEU B 1 4 ? 55 53.781 -4.496 1 28.75 4 LEU B CA 1
ATOM 5440 C C . LEU B 1 4 ? 55 52.344 -5.043 1 28.75 4 LEU B C 1
ATOM 5442 O O . LEU B 1 4 ? 54.5 51.438 -4.387 1 28.75 4 LEU B O 1
ATOM 5446 N N . LYS B 1 5 ? 55.094 52.188 -6.395 1 32.69 5 LYS B N 1
ATOM 5447 C CA . LYS B 1 5 ? 55.125 51.125 -7.402 1 32.69 5 LYS B CA 1
ATOM 5448 C C . LYS B 1 5 ? 56.25 50.125 -7.133 1 32.69 5 LYS B C 1
ATOM 5450 O O . LYS B 1 5 ? 57.406 50.531 -6.914 1 32.69 5 LYS B O 1
ATOM 5455 N N . CYS B 1 6 ? 55.844 49.031 -6.605 1 34 6 CYS B N 1
ATOM 5456 C CA . CYS B 1 6 ? 56.781 47.969 -6.234 1 34 6 CYS B CA 1
ATOM 5457 C C . CYS B 1 6 ? 57.75 47.688 -7.375 1 34 6 CYS B C 1
ATOM 5459 O O . CYS B 1 6 ? 57.344 47.625 -8.539 1 34 6 CYS B O 1
ATOM 5461 N N . ASP B 1 7 ? 58.969 48 -7.281 1 36.19 7 ASP B N 1
ATOM 5462 C CA . ASP B 1 7 ? 60.094 47.906 -8.234 1 36.19 7 ASP B CA 1
ATOM 5463 C C . ASP B 1 7 ? 60.219 46.5 -8.781 1 36.19 7 ASP B C 1
ATOM 5465 O O . ASP B 1 7 ? 59.875 45.531 -8.109 1 36.19 7 ASP B O 1
ATOM 5469 N N . GLY B 1 8 ? 60.062 46.031 -10.008 1 36.44 8 GLY B N 1
ATOM 5470 C CA . GLY B 1 8 ? 60.125 45 -11.023 1 36.44 8 GLY B CA 1
ATOM 5471 C C . GLY B 1 8 ? 61.156 43.938 -10.719 1 36.44 8 GLY B C 1
ATOM 5472 O O . GLY B 1 8 ? 61.438 43.094 -11.562 1 36.44 8 GLY B O 1
ATOM 5473 N N . ASN B 1 9 ? 62.062 44.219 -9.836 1 38.66 9 ASN B N 1
ATOM 5474 C CA . ASN B 1 9 ? 63.25 43.344 -9.836 1 38.66 9 ASN B CA 1
ATOM 5475 C C . ASN B 1 9 ? 62.906 41.938 -9.359 1 38.66 9 ASN B C 1
ATOM 5477 O O . ASN B 1 9 ? 62.312 41.75 -8.305 1 38.66 9 ASN B O 1
ATOM 5481 N N . HIS B 1 10 ? 62.781 40.969 -10.328 1 39.31 10 HIS B N 1
ATOM 5482 C CA . HIS B 1 10 ? 62.469 39.562 -10.227 1 39.31 10 HIS B CA 1
ATOM 5483 C C . HIS B 1 10 ? 63.562 38.781 -9.516 1 39.31 10 HIS B C 1
ATOM 5485 O O . HIS B 1 10 ? 64.625 38.531 -10.094 1 39.31 10 HIS B O 1
ATOM 5491 N N . PRO B 1 11 ? 63.688 38.969 -8.297 1 44 11 PRO B N 1
ATOM 5492 C CA . PRO B 1 11 ? 64.875 38.344 -7.688 1 44 11 PRO B CA 1
ATOM 5493 C C . PRO B 1 11 ? 64.938 36.812 -7.891 1 44 11 PRO B C 1
ATOM 5495 O O . PRO B 1 11 ? 63.875 36.188 -8.078 1 44 11 PRO B O 1
ATOM 5498 N N . THR B 1 12 ? 65.938 36.281 -8.281 1 50.81 12 THR B N 1
ATOM 5499 C CA . THR B 1 12 ? 66.312 34.906 -8.562 1 50.81 12 THR B CA 1
ATOM 5500 C C . THR B 1 12 ? 66.125 34.062 -7.312 1 50.81 12 THR B C 1
ATOM 5502 O O . THR B 1 12 ? 66.562 34.438 -6.219 1 50.81 12 THR B O 1
ATOM 5505 N N . CYS B 1 13 ? 65.188 33.125 -7.281 1 46.47 13 CYS B N 1
ATOM 5506 C CA . CYS B 1 13 ? 64.875 32.312 -6.113 1 46.47 13 CYS B CA 1
ATOM 5507 C C . CYS B 1 13 ? 66.125 31.609 -5.605 1 46.47 13 CYS B C 1
ATOM 5509 O O . CYS B 1 13 ? 67.125 31.484 -6.336 1 46.47 13 CYS B O 1
ATOM 5511 N N . GLY B 1 14 ? 66.5 31.469 -4.426 1 48.75 14 GLY B N 1
ATOM 5512 C CA . GLY B 1 14 ? 67.688 30.922 -3.775 1 48.75 14 GLY B CA 1
ATOM 5513 C C . GLY B 1 14 ? 68.125 29.625 -4.379 1 48.75 14 GLY B C 1
ATOM 5514 O O . GLY B 1 14 ? 69.312 29.375 -4.465 1 48.75 14 GLY B O 1
ATOM 5515 N N . ARG B 1 15 ? 67.188 28.922 -4.836 1 48 15 ARG B N 1
ATOM 5516 C CA . ARG B 1 15 ? 67.625 27.656 -5.398 1 48 15 ARG B CA 1
ATOM 5517 C C . ARG B 1 15 ? 68.25 27.859 -6.766 1 48 15 ARG B C 1
ATOM 5519 O O . ARG B 1 15 ? 69.312 27.266 -7.059 1 48 15 ARG B O 1
ATOM 5526 N N . CYS B 1 16 ? 67.5 28.594 -7.547 1 50.31 16 CYS B N 1
ATOM 5527 C CA . CYS B 1 16 ? 68.125 28.922 -8.828 1 50.31 16 CYS B CA 1
ATOM 5528 C C . CYS B 1 16 ? 69.438 29.656 -8.633 1 50.31 16 CYS B C 1
ATOM 5530 O O . CYS B 1 16 ? 70.375 29.438 -9.375 1 50.31 16 CYS B O 1
ATOM 5532 N N . ALA B 1 17 ? 69.5 30.516 -7.617 1 57.12 17 ALA B N 1
ATOM 5533 C CA . ALA B 1 17 ? 70.688 31.234 -7.332 1 57.12 17 ALA B CA 1
ATOM 5534 C C . ALA B 1 17 ? 71.812 30.266 -6.965 1 57.12 17 ALA B C 1
ATOM 5536 O O . ALA B 1 17 ? 73 30.469 -7.355 1 57.12 17 ALA B O 1
ATOM 5537 N N . GLY B 1 18 ? 71.562 29.328 -6.211 1 54.62 18 GLY B N 1
ATOM 5538 C CA . GLY B 1 18 ? 72.625 28.422 -5.777 1 54.62 18 GLY B CA 1
ATOM 5539 C C . GLY B 1 18 ? 73.125 27.547 -6.895 1 54.62 18 GLY B C 1
ATOM 5540 O O . GLY B 1 18 ? 74.312 27.281 -6.957 1 54.62 18 GLY B O 1
ATOM 5541 N N . TYR B 1 19 ? 72.125 26.984 -7.672 1 55.34 19 TYR B N 1
ATOM 5542 C CA . TYR B 1 19 ? 72.562 26.016 -8.648 1 55.34 19 TYR B CA 1
ATOM 5543 C C . TYR B 1 19 ? 72.875 26.672 -9.984 1 55.34 19 TYR B C 1
ATOM 5545 O O . TYR B 1 19 ? 73.25 26.016 -10.945 1 55.34 19 TYR B O 1
ATOM 5553 N N . GLY B 1 20 ? 72.938 28.062 -10.109 1 48.34 20 GLY B N 1
ATOM 5554 C CA . GLY B 1 20 ? 73.312 28.844 -11.273 1 48.34 20 GLY B CA 1
ATOM 5555 C C . GLY B 1 20 ? 72.25 28.875 -12.344 1 48.34 20 GLY B C 1
ATOM 5556 O O . GLY B 1 20 ? 72.562 29.062 -13.531 1 48.34 20 GLY B O 1
ATOM 5557 N N . TYR B 1 21 ? 71.125 28.25 -12.094 1 46.78 21 TYR B N 1
ATOM 5558 C CA . TYR B 1 21 ? 70.125 28.219 -13.172 1 46.78 21 TYR B CA 1
ATOM 5559 C C . TYR B 1 21 ? 69.438 29.547 -13.289 1 46.78 21 TYR B C 1
ATOM 5561 O O . TYR B 1 21 ? 69.375 30.312 -12.328 1 46.78 21 TYR B O 1
ATOM 5569 N N . ALA B 1 22 ? 69.062 30.172 -14.383 1 47.62 22 ALA B N 1
ATOM 5570 C CA . ALA B 1 22 ? 68.25 31.391 -14.664 1 47.62 22 ALA B CA 1
ATOM 5571 C C . ALA B 1 22 ? 66.875 31.328 -14.031 1 47.62 22 ALA B C 1
ATOM 5573 O O . ALA B 1 22 ? 66.125 30.375 -14.258 1 47.62 22 ALA B O 1
ATOM 5574 N N . CYS B 1 23 ? 66.625 31.984 -12.961 1 44.94 23 CYS B N 1
ATOM 5575 C CA . CYS B 1 23 ? 65.375 31.969 -12.227 1 44.94 23 CYS B CA 1
ATOM 5576 C C . CYS B 1 23 ? 64.25 32.594 -13.055 1 44.94 23 CYS B C 1
ATOM 5578 O O . CYS B 1 23 ? 64.375 33.75 -13.508 1 44.94 23 CYS B O 1
ATOM 5580 N N . ARG B 1 24 ? 63.594 32.062 -13.961 1 43.91 24 ARG B N 1
ATOM 5581 C CA . ARG B 1 24 ? 62.562 32.656 -14.805 1 43.91 24 ARG B CA 1
ATOM 5582 C C . ARG B 1 24 ? 61.344 33.031 -13.984 1 43.91 24 ARG B C 1
ATOM 5584 O O . ARG B 1 24 ? 60.781 32.188 -13.289 1 43.91 24 ARG B O 1
ATOM 5591 N N . TRP B 1 25 ? 61.219 34.281 -13.562 1 37.59 25 TRP B N 1
ATOM 5592 C CA . TRP B 1 25 ? 60.062 34.844 -12.852 1 37.59 25 TRP B CA 1
ATOM 5593 C C . TRP B 1 25 ? 58.844 34.875 -13.75 1 37.59 25 TRP B C 1
ATOM 5595 O O . TRP B 1 25 ? 58.906 35.312 -14.898 1 37.59 25 TRP B O 1
ATOM 5605 N N . ASN B 1 26 ? 57.938 34 -13.617 1 32.53 26 ASN B N 1
ATOM 5606 C CA . ASN B 1 26 ? 56.812 34.188 -14.492 1 32.53 26 ASN B CA 1
ATOM 5607 C C . ASN B 1 26 ? 56.156 35.562 -14.289 1 32.53 26 ASN B C 1
ATOM 5609 O O . ASN B 1 26 ? 55.938 35.969 -13.148 1 32.53 26 ASN B O 1
ATOM 5613 N N . GLU B 1 27 ? 56.438 36.656 -14.898 1 32.41 27 GLU B N 1
ATOM 5614 C CA . GLU B 1 27 ? 55.75 37.938 -15 1 32.41 27 GLU B CA 1
ATOM 5615 C C . GLU B 1 27 ? 54.25 37.781 -14.68 1 32.41 27 GLU B C 1
ATOM 5617 O O . GLU B 1 27 ? 53.594 36.875 -15.195 1 32.41 27 GLU B O 1
ATOM 5622 N N . GLY B 1 28 ? 53.906 38.25 -13.555 1 29.73 28 GLY B N 1
ATOM 5623 C CA . GLY B 1 28 ? 52.5 38.375 -13.227 1 29.73 28 GLY B CA 1
ATOM 5624 C C . GLY B 1 28 ? 51.656 38.938 -14.375 1 29.73 28 GLY B C 1
ATOM 5625 O O . GLY B 1 28 ? 51.938 40 -14.891 1 29.73 28 GLY B O 1
ATOM 5626 N N . ARG B 1 29 ? 51.219 38.188 -15.297 1 28.58 29 ARG B N 1
ATOM 5627 C CA . ARG B 1 29 ? 50.344 38.844 -16.297 1 28.58 29 ARG B CA 1
ATOM 5628 C C . ARG B 1 29 ? 49.438 39.844 -15.633 1 28.58 29 ARG B C 1
ATOM 5630 O O . ARG B 1 29 ? 48.812 39.562 -14.609 1 28.58 29 ARG B O 1
ATOM 5637 N N . ILE B 1 30 ? 49.594 41.094 -15.633 1 27.19 30 ILE B N 1
ATOM 5638 C CA . ILE B 1 30 ? 48.562 42.094 -15.508 1 27.19 30 ILE B CA 1
ATOM 5639 C C . ILE B 1 30 ? 47.219 41.562 -16.047 1 27.19 30 ILE B C 1
ATOM 5641 O O . ILE B 1 30 ? 47.094 41.281 -17.234 1 27.19 30 ILE B O 1
ATOM 5645 N N . ARG B 1 31 ? 46.562 40.781 -15.305 1 27.36 31 ARG B N 1
ATOM 5646 C CA . ARG B 1 31 ? 45.219 40.562 -15.758 1 27.36 31 ARG B CA 1
ATOM 5647 C C . ARG B 1 31 ? 44.5 41.875 -16.031 1 27.36 31 ARG B C 1
ATOM 5649 O O . ARG B 1 31 ? 44.344 42.688 -15.141 1 27.36 31 ARG B O 1
ATOM 5656 N N . LYS B 1 32 ? 44.562 42.312 -17.094 1 27.44 32 LYS B N 1
ATOM 5657 C CA . LYS B 1 32 ? 43.562 43.25 -17.656 1 27.44 32 LYS B CA 1
ATOM 5658 C C . LYS B 1 32 ? 42.156 42.938 -17.125 1 27.44 32 LYS B C 1
ATOM 5660 O O . LYS B 1 32 ? 41.781 41.781 -16.984 1 27.44 32 LYS B O 1
ATOM 5665 N N . SER B 1 33 ? 41.469 43.812 -16.438 1 26.78 33 SER B N 1
ATOM 5666 C CA . SER B 1 33 ? 40.094 44 -15.953 1 26.78 33 SER B CA 1
ATOM 5667 C C . SER B 1 33 ? 39.062 43.5 -16.953 1 26.78 33 SER B C 1
ATOM 5669 O O . SER B 1 33 ? 37.906 43.875 -16.906 1 26.78 33 SER B O 1
ATOM 5671 N N . GLY B 1 34 ? 39.469 42.906 -18.031 1 24.02 34 GLY B N 1
ATOM 5672 C CA . GLY B 1 34 ? 38.438 42.781 -19.078 1 24.02 34 GLY B CA 1
ATOM 5673 C C . GLY B 1 34 ? 37.188 42.094 -18.594 1 24.02 34 GLY B C 1
ATOM 5674 O O . GLY B 1 34 ? 37.188 41.438 -17.531 1 24.02 34 GLY B O 1
ATOM 5675 N N . SER B 1 35 ? 35.969 42.188 -19.453 1 27.77 35 SER B N 1
ATOM 5676 C CA . SER B 1 35 ? 34.531 41.938 -19.5 1 27.77 35 SER B CA 1
ATOM 5677 C C . SER B 1 35 ? 34.219 40.438 -19.234 1 27.77 35 SER B C 1
ATOM 5679 O O . SER B 1 35 ? 33.281 39.906 -19.781 1 27.77 35 SER B O 1
ATOM 5681 N N . ASP B 1 36 ? 34.938 39.812 -18.594 1 28.23 36 ASP B N 1
ATOM 5682 C CA . ASP B 1 36 ? 34.844 38.344 -18.562 1 28.23 36 ASP B CA 1
ATOM 5683 C C . ASP B 1 36 ? 33.656 37.906 -17.734 1 28.23 36 ASP B C 1
ATOM 5685 O O . ASP B 1 36 ? 33.562 36.75 -17.312 1 28.23 36 ASP B O 1
ATOM 5689 N N . GLY B 1 37 ? 32.938 38.812 -17.125 1 31.41 37 GLY B N 1
ATOM 5690 C CA . GLY B 1 37 ? 31.562 38.625 -16.672 1 31.41 37 GLY B CA 1
ATOM 5691 C C . GLY B 1 37 ? 30.688 37.906 -17.672 1 31.41 37 GLY B C 1
ATOM 5692 O O . GLY B 1 37 ? 29.5 37.688 -17.422 1 31.41 37 GLY B O 1
ATOM 5693 N N . HIS B 1 38 ? 31.203 37.969 -18.938 1 28.5 38 HIS B N 1
ATOM 5694 C CA . HIS B 1 38 ? 30.562 37.344 -20.094 1 28.5 38 HIS B CA 1
ATOM 5695 C C . HIS B 1 38 ? 30.641 35.812 -20.047 1 28.5 38 HIS B C 1
ATOM 5697 O O . HIS B 1 38 ? 29.875 35.125 -20.703 1 28.5 38 HIS B O 1
ATOM 5703 N N . ASP B 1 39 ? 31.625 35.312 -19.406 1 31.64 39 ASP B N 1
ATOM 5704 C CA . ASP B 1 39 ? 31.797 33.875 -19.609 1 31.64 39 ASP B CA 1
ATOM 5705 C C . ASP B 1 39 ? 30.844 33.094 -18.703 1 31.64 39 ASP B C 1
ATOM 5707 O O . ASP B 1 39 ? 30.438 31.969 -19.047 1 31.64 39 ASP B O 1
ATOM 5711 N N . ALA B 1 40 ? 30.641 33.438 -17.516 1 34.25 40 ALA B N 1
ATOM 5712 C CA . ALA B 1 40 ? 29.656 32.75 -16.688 1 34.25 40 ALA B CA 1
ATOM 5713 C C . ALA B 1 40 ? 28.25 32.938 -17.25 1 34.25 40 ALA B C 1
ATOM 5715 O O . ALA B 1 40 ? 27.406 32.062 -17.109 1 34.25 40 ALA B O 1
ATOM 5716 N N . ASN B 1 41 ? 28.016 34.125 -17.875 1 31.81 41 ASN B N 1
ATOM 5717 C CA . ASN B 1 41 ? 26.891 34.375 -18.75 1 31.81 41 ASN B CA 1
ATOM 5718 C C . ASN B 1 41 ? 26.984 33.594 -20.047 1 31.81 41 ASN B C 1
ATOM 5720 O O . ASN B 1 41 ? 25.969 33.25 -20.656 1 31.81 41 ASN B O 1
ATOM 5724 N N . LEU B 1 42 ? 28.234 33.344 -20.562 1 31.2 42 LEU B N 1
ATOM 5725 C CA . LEU B 1 42 ? 28.422 32.562 -21.766 1 31.2 42 LEU B CA 1
ATOM 5726 C C . LEU B 1 42 ? 28.188 31.062 -21.484 1 31.2 42 LEU B C 1
ATOM 5728 O O . LEU B 1 42 ? 27.625 30.359 -22.328 1 31.2 42 LEU B O 1
ATOM 5732 N N . ASN B 1 43 ? 28.688 30.516 -20.406 1 36.19 43 ASN B N 1
ATOM 5733 C CA . ASN B 1 43 ? 28.375 29.125 -20.109 1 36.19 43 ASN B CA 1
ATOM 5734 C C . ASN B 1 43 ? 26.906 28.953 -19.75 1 36.19 43 ASN B C 1
ATOM 5736 O O . ASN B 1 43 ? 26.297 27.922 -20.078 1 36.19 43 ASN B O 1
ATOM 5740 N N . GLN B 1 44 ? 26.375 29.844 -19.141 1 37.78 44 GLN B N 1
ATOM 5741 C CA . GLN B 1 44 ? 24.938 29.969 -18.984 1 37.78 44 GLN B CA 1
ATOM 5742 C C . GLN B 1 44 ? 24.266 30.25 -20.312 1 37.78 44 GLN B C 1
ATOM 5744 O O . GLN B 1 44 ? 23.188 29.719 -20.609 1 37.78 44 GLN B O 1
ATOM 5749 N N . LEU B 1 45 ? 24.906 31.188 -21.109 1 36.06 45 LEU B N 1
ATOM 5750 C CA . LEU B 1 45 ? 24.516 31.438 -22.484 1 36.06 45 LEU B CA 1
ATOM 5751 C C . LEU B 1 45 ? 24.797 30.203 -23.359 1 36.06 45 LEU B C 1
ATOM 5753 O O . LEU B 1 45 ? 24 29.875 -24.25 1 36.06 45 LEU B O 1
ATOM 5757 N N . SER B 1 46 ? 25.859 29.5 -23.078 1 42.06 46 SER B N 1
ATOM 5758 C CA . SER B 1 46 ? 26.156 28.266 -23.812 1 42.06 46 SER B CA 1
ATOM 5759 C C . SER B 1 46 ? 25.25 27.125 -23.375 1 42.06 46 SER B C 1
ATOM 5761 O O . SER B 1 46 ? 24.797 26.328 -24.219 1 42.06 46 SER B O 1
ATOM 5763 N N . MET B 1 47 ? 24.938 26.984 -22.203 1 44.72 47 MET B N 1
ATOM 5764 C CA . MET B 1 47 ? 23.969 26.016 -21.719 1 44.72 47 MET B CA 1
ATOM 5765 C C . MET B 1 47 ? 22.547 26.406 -22.109 1 44.72 47 MET B C 1
ATOM 5767 O O . MET B 1 47 ? 21.734 25.547 -22.438 1 44.72 47 MET B O 1
ATOM 5771 N N . GLU B 1 48 ? 22.344 27.688 -22.016 1 44.94 48 GLU B N 1
ATOM 5772 C CA . GLU B 1 48 ? 21.125 28.234 -22.609 1 44.94 48 GLU B CA 1
ATOM 5773 C C . GLU B 1 48 ? 21.125 28.047 -24.125 1 44.94 48 GLU B C 1
ATOM 5775 O O . GLU B 1 48 ? 20.094 27.719 -24.719 1 44.94 48 GLU B O 1
ATOM 5780 N N . THR B 1 49 ? 22.281 28.359 -24.594 1 46.12 49 THR B N 1
ATOM 5781 C CA . THR B 1 49 ? 22.469 28.125 -26.016 1 46.12 49 THR B CA 1
ATOM 5782 C C . THR B 1 49 ? 22.422 26.641 -26.328 1 46.12 49 THR B C 1
ATOM 5784 O O . THR B 1 49 ? 21.844 26.219 -27.344 1 46.12 49 THR B O 1
ATOM 5787 N N . ASP B 1 50 ? 22.906 25.859 -25.438 1 55.38 50 ASP B N 1
ATOM 5788 C CA . ASP B 1 50 ? 22.859 24.422 -25.641 1 55.38 50 ASP B CA 1
ATOM 5789 C C . ASP B 1 50 ? 21.469 23.875 -25.344 1 55.38 50 ASP B C 1
ATOM 5791 O O . ASP B 1 50 ? 20.969 23 -26.047 1 55.38 50 ASP B O 1
ATOM 5795 N N . GLY B 1 51 ? 20.875 24.281 -24.344 1 57.09 51 GLY B N 1
ATOM 5796 C CA . GLY B 1 51 ? 19.484 23.953 -24.109 1 57.09 51 GLY B CA 1
ATOM 5797 C C . GLY B 1 51 ? 18.578 24.406 -25.234 1 57.09 51 GLY B C 1
ATOM 5798 O O . GLY B 1 51 ? 17.656 23.672 -25.641 1 57.09 51 GLY B O 1
ATOM 5799 N N . ARG B 1 52 ? 18.859 25.656 -25.641 1 57.84 52 ARG B N 1
ATOM 5800 C CA . ARG B 1 52 ? 18.156 26.156 -26.828 1 57.84 52 ARG B CA 1
ATOM 5801 C C . ARG B 1 52 ? 18.484 25.297 -28.047 1 57.84 52 ARG B C 1
ATOM 5803 O O . ARG B 1 52 ? 17.594 25 -28.859 1 57.84 52 ARG B O 1
ATOM 5810 N N . LYS B 1 53 ? 19.719 24.922 -28.031 1 57.62 53 LYS B N 1
ATOM 5811 C CA . LYS B 1 53 ? 20.094 24.047 -29.141 1 57.62 53 LYS B CA 1
ATOM 5812 C C . LYS B 1 53 ? 19.359 22.719 -29.047 1 57.62 53 LYS B C 1
ATOM 5814 O O . LYS B 1 53 ? 18.891 22.188 -30.062 1 57.62 53 LYS B O 1
ATOM 5819 N N . VAL B 1 54 ? 19.172 22.188 -27.859 1 65.5 54 VAL B N 1
ATOM 5820 C CA . VAL B 1 54 ? 18.469 20.922 -27.703 1 65.5 54 VAL B CA 1
ATOM 5821 C C . VAL B 1 54 ? 16.969 21.125 -27.938 1 65.5 54 VAL B C 1
ATOM 5823 O O . VAL B 1 54 ? 16.328 20.297 -28.609 1 65.5 54 VAL B O 1
ATOM 5826 N N . ARG B 1 55 ? 16.594 22.219 -27.531 1 65.31 55 ARG B N 1
ATOM 5827 C CA . ARG B 1 55 ? 15.195 22.547 -27.812 1 65.31 55 ARG B CA 1
ATOM 5828 C C . ARG B 1 55 ? 14.961 22.75 -29.297 1 65.31 55 ARG B C 1
ATOM 5830 O O . ARG B 1 55 ? 13.961 22.281 -29.844 1 65.31 55 ARG B O 1
ATOM 5837 N N . ASP B 1 56 ? 15.812 23.641 -29.688 1 60.31 56 ASP B N 1
ATOM 5838 C CA . ASP B 1 56 ? 15.727 23.844 -31.125 1 60.31 56 ASP B CA 1
ATOM 5839 C C . ASP B 1 56 ? 15.859 22.531 -31.875 1 60.31 56 ASP B C 1
ATOM 5841 O O . ASP B 1 56 ? 15.156 22.281 -32.875 1 60.31 56 ASP B O 1
ATOM 5845 N N . ALA B 1 57 ? 16.703 21.641 -31.219 1 65.38 57 ALA B N 1
ATOM 5846 C CA . ALA B 1 57 ? 16.859 20.328 -31.844 1 65.38 57 ALA B CA 1
ATOM 5847 C C . ALA B 1 57 ? 15.586 19.5 -31.703 1 65.38 57 ALA B C 1
ATOM 5849 O O . ALA B 1 57 ? 15.133 18.891 -32.688 1 65.38 57 ALA B O 1
ATOM 5850 N N . ILE B 1 58 ? 15.031 19.594 -30.562 1 72.06 58 ILE B N 1
ATOM 5851 C CA . ILE B 1 58 ? 13.797 18.844 -30.344 1 72.06 58 ILE B CA 1
ATOM 5852 C C . ILE B 1 58 ? 12.672 19.438 -31.188 1 72.06 58 ILE B C 1
ATOM 5854 O O . ILE B 1 58 ? 11.891 18.703 -31.797 1 72.06 58 ILE B O 1
ATOM 5858 N N . ALA B 1 59 ? 12.719 20.781 -31.172 1 65.56 59 ALA B N 1
ATOM 5859 C CA . ALA B 1 59 ? 11.734 21.438 -32.031 1 65.56 59 ALA B CA 1
ATOM 5860 C C . ALA B 1 59 ? 11.922 21.047 -33.5 1 65.56 59 ALA B C 1
ATOM 5862 O O . ALA B 1 59 ? 10.945 20.828 -34.219 1 65.56 59 ALA B O 1
ATOM 5863 N N . ILE B 1 60 ? 13.164 21.031 -33.875 1 60.78 60 ILE B N 1
ATOM 5864 C CA . ILE B 1 60 ? 13.453 20.609 -35.219 1 60.78 60 ILE B CA 1
ATOM 5865 C C . ILE B 1 60 ? 13.047 19.141 -35.406 1 60.78 60 ILE B C 1
ATOM 5867 O O . ILE B 1 60 ? 12.43 18.781 -36.406 1 60.78 60 ILE B O 1
ATOM 5871 N N . TYR B 1 61 ? 13.32 18.422 -34.312 1 71 61 TYR B N 1
ATOM 5872 C CA . TYR B 1 61 ? 12.922 17.016 -34.406 1 71 61 TYR B CA 1
ATOM 5873 C C . TYR B 1 61 ? 11.406 16.875 -34.469 1 71 61 TYR B C 1
ATOM 5875 O O . TYR B 1 61 ? 10.891 16.141 -35.312 1 71 61 TYR B O 1
ATOM 5883 N N . GLU B 1 62 ? 10.82 17.641 -33.75 1 71 62 GLU B N 1
ATOM 5884 C CA . GLU B 1 62 ? 9.359 17.578 -33.719 1 71 62 GLU B CA 1
ATOM 5885 C C . GLU B 1 62 ? 8.758 18.109 -35 1 71 62 GLU B C 1
ATOM 5887 O O . GLU B 1 62 ? 7.816 17.531 -35.562 1 71 62 GLU B O 1
ATOM 5892 N N . SER B 1 63 ? 9.305 19.234 -35.406 1 65.31 63 SER B N 1
ATOM 5893 C CA . SER B 1 63 ? 8.852 19.797 -36.688 1 65.31 63 SER B CA 1
ATOM 5894 C C . SER B 1 63 ? 9.141 18.844 -37.844 1 65.31 63 SER B C 1
ATOM 5896 O O . SER B 1 63 ? 8.328 18.719 -38.75 1 65.31 63 SER B O 1
ATOM 5898 N N . LEU B 1 64 ? 10.266 18.219 -37.719 1 65.94 64 LEU B N 1
ATOM 5899 C CA . LEU B 1 64 ? 10.625 17.25 -38.75 1 65.94 64 LEU B CA 1
ATOM 5900 C C . LEU B 1 64 ? 9.703 16.047 -38.719 1 65.94 64 LEU B C 1
ATOM 5902 O O . LEU B 1 64 ? 9.258 15.562 -39.75 1 65.94 64 LEU B O 1
ATOM 5906 N N . ILE B 1 65 ? 9.469 15.711 -37.562 1 72.88 65 ILE B N 1
ATOM 5907 C CA . ILE B 1 65 ? 8.578 14.562 -37.438 1 72.88 65 ILE B CA 1
ATOM 5908 C C . ILE B 1 65 ? 7.176 14.945 -37.906 1 72.88 65 ILE B C 1
ATOM 5910 O O . ILE B 1 65 ? 6.512 14.172 -38.594 1 72.88 65 ILE B O 1
ATOM 5914 N N . ALA B 1 66 ? 6.828 16.141 -37.594 1 71.12 66 ALA B N 1
ATOM 5915 C CA . ALA B 1 66 ? 5.535 16.641 -38.062 1 71.12 66 ALA B CA 1
ATOM 5916 C C . ALA B 1 66 ? 5.492 16.719 -39.562 1 71.12 66 ALA B C 1
ATOM 5918 O O . ALA B 1 66 ? 4.48 16.375 -40.188 1 71.12 66 ALA B O 1
ATOM 5919 N N . TYR B 1 67 ? 6.543 17.188 -40.125 1 64.12 67 TYR B N 1
ATOM 5920 C CA . TYR B 1 67 ? 6.664 17.266 -41.562 1 64.12 67 TYR B CA 1
ATOM 5921 C C . TYR B 1 67 ? 6.656 15.875 -42.188 1 64.12 67 TYR B C 1
ATOM 5923 O O . TYR B 1 67 ? 5.965 15.633 -43.188 1 64.12 67 TYR B O 1
ATOM 5931 N N . LEU B 1 68 ? 7.34 15.023 -41.562 1 70.31 68 LEU B N 1
ATOM 5932 C CA . LEU B 1 68 ? 7.465 13.688 -42.125 1 70.31 68 LEU B CA 1
ATOM 5933 C C . LEU B 1 68 ? 6.18 12.891 -41.906 1 70.31 68 LEU B C 1
ATOM 5935 O O . LEU B 1 68 ? 5.863 12.008 -42.719 1 70.31 68 LEU B O 1
ATOM 5939 N N . ARG B 1 69 ? 5.535 13.227 -40.969 1 70.88 69 ARG B N 1
ATOM 5940 C CA . ARG B 1 69 ? 4.277 12.562 -40.656 1 70.88 69 ARG B CA 1
ATOM 5941 C C . ARG B 1 69 ? 3.254 12.75 -41.781 1 70.88 69 ARG B C 1
ATOM 5943 O O . ARG B 1 69 ? 2.43 11.867 -42.031 1 70.88 69 ARG B O 1
ATOM 5950 N N . LYS B 1 70 ? 3.303 13.82 -42.375 1 66.69 70 LYS B N 1
ATOM 5951 C CA . LYS B 1 70 ? 2.357 14.125 -43.438 1 66.69 70 LYS B CA 1
ATOM 5952 C C . LYS B 1 70 ? 2.508 13.156 -44.594 1 66.69 70 LYS B C 1
ATOM 5954 O O . LYS B 1 70 ? 1.548 12.906 -45.312 1 66.69 70 LYS B O 1
ATOM 5959 N N . ASN B 1 71 ? 3.648 12.547 -44.719 1 61.31 71 ASN B N 1
ATOM 5960 C CA . ASN B 1 71 ? 3.902 11.68 -45.844 1 61.31 71 ASN B CA 1
ATOM 5961 C C . ASN B 1 71 ? 3.893 10.203 -45.469 1 61.31 71 ASN B C 1
ATOM 5963 O O . ASN B 1 71 ? 4.23 9.336 -46.25 1 61.31 71 ASN B O 1
ATOM 5967 N N . LEU B 1 72 ? 3.578 10.07 -44.219 1 66.5 72 LEU B N 1
ATOM 5968 C CA . LEU B 1 72 ? 3.625 8.695 -43.75 1 66.5 72 LEU B CA 1
ATOM 5969 C C . LEU B 1 72 ? 2.246 8.047 -43.812 1 66.5 72 LEU B C 1
ATOM 5971 O O . LEU B 1 72 ? 1.228 8.734 -43.844 1 66.5 72 LEU B O 1
ATOM 5975 N N . SER B 1 73 ? 2.355 6.715 -44.062 1 68.25 73 SER B N 1
ATOM 5976 C CA . SER B 1 73 ? 1.113 5.953 -43.938 1 68.25 73 SER B CA 1
ATOM 5977 C C . SER B 1 73 ? 0.519 6.043 -42.562 1 68.25 73 SER B C 1
ATOM 5979 O O . SER B 1 73 ? 1.193 6.469 -41.625 1 68.25 73 SER B O 1
ATOM 5981 N N . ARG B 1 74 ? -0.646 5.773 -42.5 1 63.81 74 ARG B N 1
ATOM 5982 C CA . ARG B 1 74 ? -1.362 5.82 -41.25 1 63.81 74 ARG B CA 1
ATOM 5983 C C . ARG B 1 74 ? -0.667 4.969 -40.188 1 63.81 74 ARG B C 1
ATOM 5985 O O . ARG B 1 74 ? -0.542 5.383 -39.031 1 63.81 74 ARG B O 1
ATOM 5992 N N . ASP B 1 75 ? -0.25 3.877 -40.625 1 62.88 75 ASP B N 1
ATOM 5993 C CA . ASP B 1 75 ? 0.392 2.949 -39.719 1 62.88 75 ASP B CA 1
ATOM 5994 C C . ASP B 1 75 ? 1.74 3.49 -39.25 1 62.88 75 ASP B C 1
ATOM 5996 O O . ASP B 1 75 ? 2.107 3.328 -38.062 1 62.88 75 ASP B O 1
ATOM 6000 N N . GLU B 1 76 ? 2.354 4.105 -40.094 1 64.25 76 GLU B N 1
ATOM 6001 C CA . GLU B 1 76 ? 3.65 4.68 -39.781 1 64.25 76 GLU B CA 1
ATOM 6002 C C . GLU B 1 76 ? 3.498 5.859 -38.812 1 64.25 76 GLU B C 1
ATOM 6004 O O . GLU B 1 76 ? 4.336 6.062 -37.938 1 64.25 76 GLU B O 1
ATOM 6009 N N . CYS B 1 77 ? 2.418 6.508 -39 1 67.5 77 CYS B N 1
ATOM 6010 C CA . CYS B 1 77 ? 2.141 7.633 -38.125 1 67.5 77 CYS B CA 1
ATOM 6011 C C . CYS B 1 77 ? 1.923 7.156 -36.688 1 67.5 77 CYS B C 1
ATOM 6013 O O . CYS B 1 77 ? 2.375 7.801 -35.719 1 67.5 77 CYS B O 1
ATOM 6015 N N . LYS B 1 78 ? 1.323 6.062 -36.562 1 64 78 LYS B N 1
ATOM 6016 C CA . LYS B 1 78 ? 1.067 5.52 -35.25 1 64 78 LYS B CA 1
ATOM 6017 C C . LYS B 1 78 ? 2.369 5.137 -34.531 1 64 78 LYS B C 1
ATOM 6019 O O . LYS B 1 78 ? 2.518 5.344 -33.344 1 64 78 LYS B O 1
ATOM 6024 N N . VAL B 1 79 ? 3.174 4.637 -35.312 1 65.06 79 VAL B N 1
ATOM 6025 C CA . VAL B 1 79 ? 4.469 4.242 -34.781 1 65.06 79 VAL B CA 1
ATOM 6026 C C . VAL B 1 79 ? 5.219 5.473 -34.281 1 65.06 79 VAL B C 1
ATOM 6028 O O . VAL B 1 79 ? 5.828 5.445 -33.219 1 65.06 79 VAL B O 1
ATOM 6031 N N . VAL B 1 80 ? 5.09 6.488 -35.062 1 67.56 80 VAL B N 1
ATOM 6032 C CA . VAL B 1 80 ? 5.746 7.738 -34.688 1 67.56 80 VAL B CA 1
ATOM 6033 C C . VAL B 1 80 ? 5.145 8.281 -33.375 1 67.56 80 VAL B C 1
ATOM 6035 O O . VAL B 1 80 ? 5.871 8.688 -32.469 1 67.56 80 VAL B O 1
ATOM 6038 N N . ASP B 1 81 ? 3.873 8.117 -33.281 1 66.31 81 ASP B N 1
ATOM 6039 C CA . ASP B 1 81 ? 3.182 8.617 -32.125 1 66.31 81 ASP B CA 1
ATOM 6040 C C . ASP B 1 81 ? 3.561 7.82 -30.875 1 66.31 81 ASP B C 1
ATOM 6042 O O . ASP B 1 81 ? 3.73 8.383 -29.781 1 66.31 81 ASP B O 1
ATOM 6046 N N . LEU B 1 82 ? 3.641 6.688 -31.109 1 62.41 82 LEU B N 1
ATOM 6047 C CA . LEU B 1 82 ? 4 5.816 -30 1 62.41 82 LEU B CA 1
ATOM 6048 C C . LEU B 1 82 ? 5.391 6.16 -29.469 1 62.41 82 LEU B C 1
ATOM 6050 O O . LEU B 1 82 ? 5.605 6.203 -28.25 1 62.41 82 LEU B O 1
ATOM 6054 N N . ARG B 1 83 ? 6.23 6.281 -30.406 1 63.53 83 ARG B N 1
ATOM 6055 C CA . ARG B 1 83 ? 7.602 6.598 -30.016 1 63.53 83 ARG B CA 1
ATOM 6056 C C . ARG B 1 83 ? 7.684 7.961 -29.344 1 63.53 83 ARG B C 1
ATOM 6058 O O . ARG B 1 83 ? 8.422 8.133 -28.375 1 63.53 83 ARG B O 1
ATOM 6065 N N . LEU B 1 84 ? 6.836 8.789 -29.828 1 66.5 84 LEU B N 1
ATOM 6066 C CA . LEU B 1 84 ? 6.801 10.125 -29.219 1 66.5 84 LEU B CA 1
ATOM 6067 C C . LEU B 1 84 ? 6.203 10.07 -27.828 1 66.5 84 LEU B C 1
ATOM 6069 O O . LEU B 1 84 ? 6.664 10.773 -26.922 1 66.5 84 LEU B O 1
ATOM 6073 N N . ALA B 1 85 ? 5.25 9.164 -27.797 1 59.31 85 ALA B N 1
ATOM 6074 C CA . ALA B 1 85 ? 4.566 9.047 -26.5 1 59.31 85 ALA B CA 1
ATOM 6075 C C . ALA B 1 85 ? 5.492 8.461 -25.438 1 59.31 85 ALA B C 1
ATOM 6077 O O . ALA B 1 85 ? 5.297 8.695 -24.25 1 59.31 85 ALA B O 1
ATOM 6078 N N . SER B 1 86 ? 6.453 7.828 -25.969 1 58.78 86 SER B N 1
ATOM 6079 C CA . SER B 1 86 ? 7.363 7.156 -25.047 1 58.78 86 SER B CA 1
ATOM 6080 C C . SER B 1 86 ? 8.5 8.086 -24.625 1 58.78 86 SER B C 1
ATOM 6082 O O . SER B 1 86 ? 9.297 7.73 -23.766 1 58.78 86 SER B O 1
ATOM 6084 N N . ILE B 1 87 ? 8.664 9.125 -25.516 1 59.62 87 ILE B N 1
ATOM 6085 C CA . ILE B 1 87 ? 9.734 10.07 -25.219 1 59.62 87 ILE B CA 1
ATOM 6086 C C . ILE B 1 87 ? 9.477 10.734 -23.859 1 59.62 87 ILE B C 1
ATOM 6088 O O . ILE B 1 87 ? 8.391 11.273 -23.625 1 59.62 87 ILE B O 1
ATOM 6092 N N . GLN B 1 88 ? 10.438 10.422 -23.234 1 54.03 88 GLN B N 1
ATOM 6093 C CA . GLN B 1 88 ? 10.438 11.125 -21.953 1 54.03 88 GLN B CA 1
ATOM 6094 C C . GLN B 1 88 ? 11.375 12.328 -22 1 54.03 88 GLN B C 1
ATOM 6096 O O . GLN B 1 88 ? 12.594 12.172 -22.141 1 54.03 88 GLN B O 1
ATOM 6101 N N . LEU B 1 89 ? 10.867 13.445 -22.484 1 55.56 89 LEU B N 1
ATOM 6102 C CA . LEU B 1 89 ? 11.688 14.648 -22.484 1 55.56 89 LEU B CA 1
ATOM 6103 C C . LEU B 1 89 ? 11.734 15.273 -21.094 1 55.56 89 LEU B C 1
ATOM 6105 O O . LEU B 1 89 ? 10.773 15.164 -20.312 1 55.56 89 LEU B O 1
ATOM 6109 N N . PRO B 1 90 ? 12.883 15.633 -21.047 1 48.72 90 PRO B N 1
ATOM 6110 C CA . PRO B 1 90 ? 12.922 16.359 -19.766 1 48.72 90 PRO B CA 1
ATOM 6111 C C . PRO B 1 90 ? 11.883 17.484 -19.703 1 48.72 90 PRO B C 1
ATOM 6113 O O . PRO B 1 90 ? 11.547 18.078 -20.734 1 48.72 90 PRO B O 1
ATOM 6116 N N . ASN B 1 91 ? 11.297 17.75 -18.859 1 44.56 91 ASN B N 1
ATOM 6117 C CA . ASN B 1 91 ? 10.164 18.641 -18.641 1 44.56 91 ASN B CA 1
ATOM 6118 C C . ASN B 1 91 ? 10.398 20.016 -19.281 1 44.56 91 ASN B C 1
ATOM 6120 O O . ASN B 1 91 ? 9.477 20.609 -19.844 1 44.56 91 ASN B O 1
ATOM 6124 N N . TYR B 1 92 ? 11.617 20.562 -19.516 1 44.16 92 TYR B N 1
ATOM 6125 C CA . TYR B 1 92 ? 11.945 21.891 -20.047 1 44.16 92 TYR B CA 1
ATOM 6126 C C . TYR B 1 92 ? 11.891 21.891 -21.578 1 44.16 92 TYR B C 1
ATOM 6128 O O . TYR B 1 92 ? 11.773 22.953 -22.188 1 44.16 92 TYR B O 1
ATOM 6136 N N . LEU B 1 93 ? 11.969 20.781 -22.172 1 50.53 93 LEU B N 1
ATOM 6137 C CA . LEU B 1 93 ? 11.883 20.703 -23.625 1 50.53 93 LEU B CA 1
ATOM 6138 C C . LEU B 1 93 ? 10.445 20.469 -24.078 1 50.53 93 LEU B C 1
ATOM 6140 O O . LEU B 1 93 ? 10.047 20.891 -25.172 1 50.53 93 LEU B O 1
ATOM 6144 N N . ALA B 1 94 ? 9.57 19.875 -23.438 1 47.12 94 ALA B N 1
ATOM 6145 C CA . ALA B 1 94 ? 8.211 19.5 -23.828 1 47.12 94 ALA B CA 1
ATOM 6146 C C . ALA B 1 94 ? 7.305 20.734 -23.859 1 47.12 94 ALA B C 1
ATOM 6148 O O . ALA B 1 94 ? 6.402 20.828 -24.688 1 47.12 94 ALA B O 1
ATOM 6149 N N . LYS B 1 95 ? 7.32 21.859 -23.078 1 42.03 95 LYS B N 1
ATOM 6150 C CA . LYS B 1 95 ? 6.461 23.031 -23.094 1 42.03 95 LYS B CA 1
ATOM 6151 C C . LYS B 1 95 ? 6.664 23.844 -24.375 1 42.03 95 LYS B C 1
ATOM 6153 O O . LYS B 1 95 ? 5.73 24.484 -24.875 1 42.03 95 LYS B O 1
ATOM 6158 N N . GLN B 1 96 ? 7.801 24.031 -24.828 1 37.81 96 GLN B N 1
ATOM 6159 C CA . GLN B 1 96 ? 8.016 25.047 -25.859 1 37.81 96 GLN B CA 1
ATOM 6160 C C . GLN B 1 96 ? 7.812 24.453 -27.25 1 37.81 96 GLN B C 1
ATOM 6162 O O . GLN B 1 96 ? 7.844 25.172 -28.25 1 37.81 96 GLN B O 1
ATOM 6167 N N . THR B 1 97 ? 7.828 23.266 -27.438 1 36.03 97 THR B N 1
ATOM 6168 C CA . THR B 1 97 ? 7.5 22.859 -28.812 1 36.03 97 THR B CA 1
ATOM 6169 C C . THR B 1 97 ? 6.012 23.047 -29.078 1 36.03 97 THR B C 1
ATOM 6171 O O . THR B 1 97 ? 5.449 22.391 -29.969 1 36.03 97 THR B O 1
ATOM 6174 N N . GLY B 1 98 ? 5.238 23.922 -28.422 1 32.62 98 GLY B N 1
ATOM 6175 C CA . GLY B 1 98 ? 3.996 24.469 -28.938 1 32.62 98 GLY B CA 1
ATOM 6176 C C . GLY B 1 98 ? 4.152 25.109 -30.297 1 32.62 98 GLY B C 1
ATOM 6177 O O . GLY B 1 98 ? 4.707 26.203 -30.406 1 32.62 98 GLY B O 1
ATOM 6178 N N . ASN B 1 99 ? 4.434 24.375 -31.375 1 29.22 99 ASN B N 1
ATOM 6179 C CA . ASN B 1 99 ? 4.312 24.938 -32.719 1 29.22 99 ASN B CA 1
ATOM 6180 C C . ASN B 1 99 ? 3.059 25.812 -32.844 1 29.22 99 ASN B C 1
ATOM 6182 O O . ASN B 1 99 ? 1.946 25.328 -32.594 1 29.22 99 ASN B O 1
ATOM 6186 N N . ASP B 1 100 ? 3.045 27.141 -33.125 1 27.47 100 ASP B N 1
ATOM 6187 C CA . ASP B 1 100 ? 2.383 28.141 -33.969 1 27.47 100 ASP B CA 1
ATOM 6188 C C . ASP B 1 100 ? 2.182 27.609 -35.375 1 27.47 100 ASP B C 1
ATOM 6190 O O . ASP B 1 100 ? 1.996 28.391 -36.312 1 27.47 100 ASP B O 1
ATOM 6194 N N . ALA B 1 101 ? 2.646 26.656 -36.188 1 28.31 101 ALA B N 1
ATOM 6195 C CA . ALA B 1 101 ? 2.143 26.516 -37.531 1 28.31 101 ALA B CA 1
ATOM 6196 C C . ALA B 1 101 ? 0.624 26.656 -37.562 1 28.31 101 ALA B C 1
ATOM 6198 O O . ALA B 1 101 ? -0.042 26.578 -36.531 1 28.31 101 ALA B O 1
ATOM 6199 N N . THR B 1 102 ? -0.043 26.438 -38.938 1 26.12 102 THR B N 1
ATOM 6200 C CA . THR B 1 102 ? -1.375 26.781 -39.438 1 26.12 102 THR B CA 1
ATOM 6201 C C . THR B 1 102 ? -2.432 26.484 -38.375 1 26.12 102 THR B C 1
ATOM 6203 O O . THR B 1 102 ? -2.34 25.469 -37.688 1 26.12 102 THR B O 1
ATOM 6206 N N . SER B 1 103 ? -3.303 27.422 -38.156 1 25.64 103 SER B N 1
ATOM 6207 C CA . SER B 1 103 ? -4.68 27.656 -37.719 1 25.64 103 SER B CA 1
ATOM 6208 C C . SER B 1 103 ? -5.621 26.609 -38.281 1 25.64 103 SER B C 1
ATOM 6210 O O . SER B 1 103 ? -6.281 26.844 -39.312 1 25.64 103 SER B O 1
ATOM 6212 N N . VAL B 1 104 ? -5.309 25.516 -38.875 1 27.7 104 VAL B N 1
ATOM 6213 C CA . VAL B 1 104 ? -6.594 24.844 -39.094 1 27.7 104 VAL B CA 1
ATOM 6214 C C . VAL B 1 104 ? -7.477 25.047 -37.844 1 27.7 104 VAL B C 1
ATOM 6216 O O . VAL B 1 104 ? -7.016 24.891 -36.719 1 27.7 104 VAL B O 1
ATOM 6219 N N . PRO B 1 105 ? -8.641 25.938 -38.062 1 25.98 105 PRO B N 1
ATOM 6220 C CA . PRO B 1 105 ? -9.531 26.266 -36.938 1 25.98 105 PRO B CA 1
ATOM 6221 C C . PRO B 1 105 ? -9.617 25.156 -35.906 1 25.98 105 PRO B C 1
ATOM 6223 O O . PRO B 1 105 ? -9.578 23.969 -36.25 1 25.98 105 PRO B O 1
ATOM 6226 N N . PRO B 1 106 ? -9.008 25.484 -34.812 1 27.19 106 PRO B N 1
ATOM 6227 C CA . PRO B 1 106 ? -9.195 24.5 -33.75 1 27.19 106 PRO B CA 1
ATOM 6228 C C . PRO B 1 106 ? -10.57 23.844 -33.781 1 27.19 106 PRO B C 1
ATOM 6230 O O . PRO B 1 106 ? -11.586 24.531 -33.906 1 27.19 106 PRO B O 1
ATOM 6233 N N . SER B 1 107 ? -10.68 22.828 -34.688 1 25.77 107 SER B N 1
ATOM 6234 C CA . SER B 1 107 ? -12.086 22.438 -34.656 1 25.77 107 SER B CA 1
ATOM 6235 C C . SER B 1 107 ? -12.711 22.734 -33.312 1 25.77 107 SER B C 1
ATOM 6237 O O . SER B 1 107 ? -12.016 22.781 -32.281 1 25.77 107 SER B O 1
ATOM 6239 N N . PRO B 1 108 ? -13.992 23.375 -33.188 1 26.33 108 PRO B N 1
ATOM 6240 C CA . PRO B 1 108 ? -14.648 23.781 -31.938 1 26.33 108 PRO B CA 1
ATOM 6241 C C . PRO B 1 108 ? -14.297 22.891 -30.766 1 26.33 108 PRO B C 1
ATOM 6243 O O . PRO B 1 108 ? -14.617 23.203 -29.625 1 26.33 108 PRO B O 1
ATOM 6246 N N . GLU B 1 109 ? -13.977 21.672 -31.156 1 24.91 109 GLU B N 1
ATOM 6247 C CA . GLU B 1 109 ? -13.977 20.734 -30.047 1 24.91 109 GLU B CA 1
ATOM 6248 C C . GLU B 1 109 ? -12.703 20.859 -29.219 1 24.91 109 GLU B C 1
ATOM 6250 O O . GLU B 1 109 ? -12.508 20.125 -28.25 1 24.91 109 GLU B O 1
ATOM 6255 N N . GLN B 1 110 ? -11.711 21.469 -29.688 1 26.86 110 GLN B N 1
ATOM 6256 C CA . GLN B 1 110 ? -10.445 21.672 -29 1 26.86 110 GLN B CA 1
ATOM 6257 C C . GLN B 1 110 ? -10.633 22.547 -27.766 1 26.86 110 GLN B C 1
ATOM 6259 O O . GLN B 1 110 ? -9.703 22.703 -26.953 1 26.86 110 GLN B O 1
ATOM 6264 N N . ASP B 1 111 ? -11.391 23.609 -27.844 1 27.11 111 ASP B N 1
ATOM 6265 C CA . ASP B 1 111 ? -11.852 24.469 -26.75 1 27.11 111 ASP B CA 1
ATOM 6266 C C . ASP B 1 111 ? -12.406 23.625 -25.594 1 27.11 111 ASP B C 1
ATOM 6268 O O . ASP B 1 111 ? -12.914 24.172 -24.625 1 27.11 111 ASP B O 1
ATOM 6272 N N . VAL B 1 112 ? -12.867 22.516 -25.969 1 26.66 112 VAL B N 1
ATOM 6273 C CA . VAL B 1 112 ? -13.367 21.656 -24.906 1 26.66 112 VAL B CA 1
ATOM 6274 C C . VAL B 1 112 ? -12.203 21.172 -24.031 1 26.66 112 VAL B C 1
ATOM 6276 O O . VAL B 1 112 ? -12.406 20.5 -23.031 1 26.66 112 VAL B O 1
ATOM 6279 N N . ALA B 1 113 ? -11.023 21.094 -24.625 1 28.67 113 ALA B N 1
ATOM 6280 C CA . ALA B 1 113 ? -9.977 20.609 -23.719 1 28.67 113 ALA B CA 1
ATOM 6281 C C . ALA B 1 113 ? -9.594 21.688 -22.703 1 28.67 113 ALA B C 1
ATOM 6283 O O . ALA B 1 113 ? -8.719 21.469 -21.859 1 28.67 113 ALA B O 1
ATOM 6284 N N . GLY B 1 114 ? -9.469 22.938 -23.062 1 27.91 114 GLY B N 1
ATOM 6285 C CA . GLY B 1 114 ? -9.227 24.078 -22.188 1 27.91 114 GLY B CA 1
ATOM 6286 C C . GLY B 1 114 ? -10.016 24.031 -20.891 1 27.91 114 GLY B C 1
ATOM 6287 O O . GLY B 1 114 ? -9.445 24.172 -19.812 1 27.91 114 GLY B O 1
ATOM 6288 N N . ASP B 1 115 ? -11.25 24.641 -21.016 1 27.72 115 ASP B N 1
ATOM 6289 C CA . ASP B 1 115 ? -12.219 24.875 -19.953 1 27.72 115 ASP B CA 1
ATOM 6290 C C . ASP B 1 115 ? -12.711 23.547 -19.359 1 27.72 115 ASP B C 1
ATOM 6292 O O . ASP B 1 115 ? -13.836 23.469 -18.859 1 27.72 115 ASP B O 1
ATOM 6296 N N . CYS B 1 116 ? -12.461 22.547 -20.172 1 29.16 116 CYS B N 1
ATOM 6297 C CA . CYS B 1 116 ? -12.867 21.391 -19.391 1 29.16 116 CYS B CA 1
ATOM 6298 C C . CYS B 1 116 ? -12.281 21.438 -17.984 1 29.16 116 CYS B C 1
ATOM 6300 O O . CYS B 1 116 ? -11.062 21.453 -17.812 1 29.16 116 CYS B O 1
ATOM 6302 N N . HIS B 1 117 ? -12.766 22.172 -17.266 1 29.52 117 HIS B N 1
ATOM 6303 C CA . HIS B 1 117 ? -12.547 22.047 -15.836 1 29.52 117 HIS B CA 1
ATOM 6304 C C . HIS B 1 117 ? -11.844 20.734 -15.5 1 29.52 117 HIS B C 1
ATOM 6306 O O . HIS B 1 117 ? -12.203 19.672 -16.031 1 29.52 117 HIS B O 1
ATOM 6312 N N . PRO B 1 118 ? -10.508 20.75 -15.484 1 33.75 118 PRO B N 1
ATOM 6313 C CA . PRO B 1 118 ? -9.977 19.469 -15.016 1 33.75 118 PRO B CA 1
ATOM 6314 C C . PRO B 1 118 ? -11.062 18.562 -14.438 1 33.75 118 PRO B C 1
ATOM 6316 O O . PRO B 1 118 ? -11.82 18.969 -13.562 1 33.75 118 PRO B O 1
ATOM 6319 N N . THR B 1 119 ? -11.852 18.109 -15.297 1 35.94 119 THR B N 1
ATOM 6320 C CA . THR B 1 119 ? -12.734 17.141 -14.648 1 35.94 119 THR B CA 1
ATOM 6321 C C . THR B 1 119 ? -12.195 16.766 -13.273 1 35.94 119 THR B C 1
ATOM 6323 O O . THR B 1 119 ? -11.109 16.188 -13.164 1 35.94 119 THR B O 1
ATOM 6326 N N . ALA B 1 120 ? -12.156 17.688 -12.414 1 37.34 120 ALA B N 1
ATOM 6327 C CA . ALA B 1 120 ? -11.859 17.531 -10.984 1 37.34 120 ALA B CA 1
ATOM 6328 C C . ALA B 1 120 ? -11.828 16.062 -10.594 1 37.34 120 ALA B C 1
ATOM 6330 O O . ALA B 1 120 ? -12.867 15.406 -10.516 1 37.34 120 ALA B O 1
ATOM 6331 N N . PHE B 1 121 ? -10.992 15.273 -11.312 1 45.25 121 PHE B N 1
ATOM 6332 C CA . PHE B 1 121 ? -10.727 13.883 -10.977 1 45.25 121 PHE B CA 1
ATOM 6333 C C . PHE B 1 121 ? -11 13.617 -9.5 1 45.25 121 PHE B C 1
ATOM 6335 O O . PHE B 1 121 ? -10.477 14.32 -8.633 1 45.25 121 PHE B O 1
ATOM 6342 N N . ARG B 1 122 ? -12.188 13.242 -9.219 1 60.34 122 ARG B N 1
ATOM 6343 C CA . ARG B 1 122 ? -12.898 13.047 -7.957 1 60.34 122 ARG B CA 1
ATOM 6344 C C . ARG B 1 122 ? -12.062 12.227 -6.98 1 60.34 122 ARG B C 1
ATOM 6346 O O . ARG B 1 122 ? -11.969 11 -7.121 1 60.34 122 ARG B O 1
ATOM 6353 N N . ARG B 1 123 ? -11.031 12.812 -6.402 1 82.5 123 ARG B N 1
ATOM 6354 C CA . ARG B 1 123 ? -10.328 12.25 -5.258 1 82.5 123 ARG B CA 1
ATOM 6355 C C . ARG B 1 123 ? -11.305 11.859 -4.152 1 82.5 123 ARG B C 1
ATOM 6357 O O . ARG B 1 123 ? -12.273 12.57 -3.896 1 82.5 123 ARG B O 1
ATOM 6364 N N . TYR B 1 124 ? -11.117 10.75 -3.816 1 90.44 124 TYR B N 1
ATOM 6365 C CA . TYR B 1 124 ? -11.953 10.305 -2.705 1 90.44 124 TYR B CA 1
ATOM 6366 C C . TYR B 1 124 ? -11.414 10.82 -1.377 1 90.44 124 TYR B C 1
ATOM 6368 O O . TYR B 1 124 ? -10.242 10.625 -1.058 1 90.44 124 TYR B O 1
ATOM 6376 N N . LEU B 1 125 ? -12.211 11.477 -0.658 1 93.25 125 LEU B N 1
ATOM 6377 C CA . LEU B 1 125 ? -11.961 11.875 0.723 1 93.25 125 LEU B CA 1
ATOM 6378 C C . LEU B 1 125 ? -13.008 11.281 1.656 1 93.25 125 LEU B C 1
ATOM 6380 O O . LEU B 1 125 ? -14.211 11.43 1.429 1 93.25 125 LEU B O 1
ATOM 6384 N N . GLY B 1 126 ? -12.547 10.602 2.695 1 92.69 126 GLY B N 1
ATOM 6385 C CA . GLY B 1 126 ? -13.461 9.969 3.639 1 92.69 126 GLY B CA 1
ATOM 6386 C C . GLY B 1 126 ? -14.047 10.945 4.645 1 92.69 126 GLY B C 1
ATOM 6387 O O . GLY B 1 126 ? -13.711 12.133 4.633 1 92.69 126 GLY B O 1
ATOM 6388 N N . GLU B 1 127 ? -14.82 10.484 5.496 1 90.69 127 GLU B N 1
ATOM 6389 C CA . GLU B 1 127 ? -15.578 11.312 6.43 1 90.69 127 GLU B CA 1
ATOM 6390 C C . GLU B 1 127 ? -14.664 11.961 7.461 1 90.69 127 GLU B C 1
ATOM 6392 O O . GLU B 1 127 ? -15.016 12.977 8.062 1 90.69 127 GLU B O 1
ATOM 6397 N N . ALA B 1 128 ? -13.562 11.367 7.684 1 94.62 128 ALA B N 1
ATOM 6398 C CA . ALA B 1 128 ? -12.633 11.922 8.664 1 94.62 128 ALA B CA 1
ATOM 6399 C C . ALA B 1 128 ? -11.945 13.172 8.125 1 94.62 128 ALA B C 1
ATOM 6401 O O . ALA B 1 128 ? -11.398 13.969 8.891 1 94.62 128 ALA B O 1
ATOM 6402 N N . SER B 1 129 ? -11.945 13.352 6.82 1 94.38 129 SER B N 1
ATOM 6403 C CA . SER B 1 129 ? -11.258 14.461 6.18 1 94.38 129 SER B CA 1
ATOM 6404 C C . SER B 1 129 ? -11.891 15.797 6.543 1 94.38 129 SER B C 1
ATOM 6406 O O . SER B 1 129 ? -13.117 15.906 6.613 1 94.38 129 SER B O 1
ATOM 6408 N N . ASP B 1 130 ? -11.062 16.766 6.785 1 94.19 130 ASP B N 1
ATOM 6409 C CA . ASP B 1 130 ? -11.539 18.109 7.109 1 94.19 130 ASP B CA 1
ATOM 6410 C C . ASP B 1 130 ? -12.211 18.75 5.898 1 94.19 130 ASP B C 1
ATOM 6412 O O . ASP B 1 130 ? -13.18 19.5 6.047 1 94.19 130 ASP B O 1
ATOM 6416 N N . ILE B 1 131 ? -11.773 18.422 4.754 1 92.38 131 ILE B N 1
ATOM 6417 C CA . ILE B 1 131 ? -12.336 18.984 3.531 1 92.38 131 ILE B CA 1
ATOM 6418 C C . ILE B 1 131 ? -13.758 18.453 3.322 1 92.38 131 ILE B C 1
ATOM 6420 O O . ILE B 1 131 ? -14.672 19.234 3.014 1 92.38 131 ILE B O 1
ATOM 6424 N N . ARG B 1 132 ? -13.875 17.188 3.5 1 90.75 132 ARG B N 1
ATOM 6425 C CA . ARG B 1 132 ? -15.203 16.625 3.357 1 90.75 132 ARG B CA 1
ATOM 6426 C C . ARG B 1 132 ? -16.172 17.203 4.391 1 90.75 132 ARG B C 1
ATOM 6428 O O . ARG B 1 132 ? -17.328 17.484 4.078 1 90.75 132 ARG B O 1
ATOM 6435 N N . PHE B 1 133 ? -15.773 17.344 5.531 1 91.06 133 PHE B N 1
ATOM 6436 C CA . PHE B 1 133 ? -16.594 17.922 6.586 1 91.06 133 PHE B CA 1
ATOM 6437 C C . PHE B 1 133 ? -16.969 19.359 6.246 1 91.06 133 PHE B C 1
ATOM 6439 O O . PHE B 1 133 ? -18.125 19.766 6.41 1 91.06 133 PHE B O 1
ATOM 6446 N N . PHE B 1 134 ? -16 20.031 5.797 1 90.38 134 PHE B N 1
ATOM 6447 C CA . PHE B 1 134 ? -16.234 21.406 5.391 1 90.38 134 PHE B CA 1
ATOM 6448 C C . PHE B 1 134 ? -17.344 21.5 4.359 1 90.38 134 PHE B C 1
ATOM 6450 O O . PHE B 1 134 ? -18.266 22.312 4.5 1 90.38 134 PHE B O 1
ATOM 6457 N N . HIS B 1 135 ? -17.281 20.641 3.398 1 87.31 135 HIS B N 1
ATOM 6458 C CA . HIS B 1 135 ? -18.281 20.672 2.336 1 87.31 135 HIS B CA 1
ATOM 6459 C C . HIS B 1 135 ? -19.641 20.234 2.852 1 87.31 135 HIS B C 1
ATOM 6461 O O . HIS B 1 135 ? -20.672 20.75 2.42 1 87.31 135 HIS B O 1
ATOM 6467 N N . ALA B 1 136 ? -19.625 19.297 3.688 1 84.81 136 ALA B N 1
ATOM 6468 C CA . ALA B 1 136 ? -20.875 18.828 4.277 1 84.81 136 ALA B CA 1
ATOM 6469 C C . ALA B 1 136 ? -21.547 19.953 5.07 1 84.81 136 ALA B C 1
ATOM 6471 O O . ALA B 1 136 ? -22.766 20.141 4.977 1 84.81 136 ALA B O 1
ATOM 6472 N N . MET B 1 137 ? -20.828 20.688 5.754 1 85.94 137 MET B N 1
ATOM 6473 C CA . MET B 1 137 ? -21.359 21.766 6.574 1 85.94 137 MET B CA 1
ATOM 6474 C C . MET B 1 137 ? -21.812 22.938 5.703 1 85.94 137 MET B C 1
ATOM 6476 O O . MET B 1 137 ? -22.844 23.547 5.965 1 85.94 137 MET B O 1
ATOM 6480 N N . GLU B 1 138 ? -21.016 23.125 4.758 1 84.69 138 GLU B N 1
ATOM 6481 C CA . GLU B 1 138 ? -21.375 24.172 3.826 1 84.69 138 GLU B CA 1
ATOM 6482 C C . GLU B 1 138 ? -22.719 23.875 3.143 1 84.69 138 GLU B C 1
ATOM 6484 O O . GLU B 1 138 ? -23.578 24.75 3.023 1 84.69 138 GLU B O 1
ATOM 6489 N N . SER B 1 139 ? -22.844 22.672 2.705 1 82.06 139 SER B N 1
ATOM 6490 C CA . SER B 1 139 ? -24.078 22.25 2.049 1 82.06 139 SER B CA 1
ATOM 6491 C C . SER B 1 139 ? -25.266 22.312 3.01 1 82.06 139 SER B C 1
ATOM 6493 O O . SER B 1 139 ? -26.359 22.688 2.617 1 82.06 139 SER B O 1
ATOM 6495 N N . ALA B 1 140 ? -25.078 21.922 4.176 1 77.62 140 ALA B N 1
ATOM 6496 C CA . ALA B 1 140 ? -26.141 21.938 5.184 1 77.62 140 ALA B CA 1
ATOM 6497 C C . ALA B 1 140 ? -26.578 23.359 5.488 1 77.62 140 ALA B C 1
ATOM 6499 O O . ALA B 1 140 ? -27.781 23.609 5.691 1 77.62 140 ALA B O 1
ATOM 6500 N N . LEU B 1 141 ? -25.719 24.281 5.469 1 80.06 141 LEU B N 1
ATOM 6501 C CA . LEU B 1 141 ? -26.031 25.672 5.766 1 80.06 141 LEU B CA 1
ATOM 6502 C C . LEU B 1 141 ? -26.75 26.344 4.59 1 80.06 141 LEU B C 1
ATOM 6504 O O . LEU B 1 141 ? -27.609 27.203 4.781 1 80.06 141 LEU B O 1
ATOM 6508 N N . CYS B 1 142 ? -26.391 25.844 3.395 1 73.44 142 CYS B N 1
ATOM 6509 C CA . CYS B 1 142 ? -27 26.406 2.195 1 73.44 142 CYS B CA 1
ATOM 6510 C C . CYS B 1 142 ? -28.438 25.906 2.035 1 73.44 142 CYS B C 1
ATOM 6512 O O . CYS B 1 142 ? -29.297 26.641 1.54 1 73.44 142 CYS B O 1
ATOM 6514 N N . GLN B 1 143 ? -28.656 24.625 2.23 1 64.75 143 GLN B N 1
ATOM 6515 C CA . GLN B 1 143 ? -30 24.078 2.127 1 64.75 143 GLN B CA 1
ATOM 6516 C C . GLN B 1 143 ? -30.953 24.797 3.074 1 64.75 143 GLN B C 1
ATOM 6518 O O . GLN B 1 143 ? -32.156 24.938 2.771 1 64.75 143 GLN B O 1
ATOM 6523 N N . GLN B 1 144 ? -30.562 25.25 4.066 1 57.69 144 GLN B N 1
ATOM 6524 C CA . GLN B 1 144 ? -31.391 25.969 5.027 1 57.69 144 GLN B CA 1
ATOM 6525 C C . GLN B 1 144 ? -31.719 27.375 4.523 1 57.69 144 GLN B C 1
ATOM 6527 O O . GLN B 1 144 ? -32.719 27.969 4.941 1 57.69 144 GLN B O 1
ATOM 6532 N N . THR B 1 145 ? -30.922 27.812 3.689 1 53.59 145 THR B N 1
ATOM 6533 C CA . THR B 1 145 ? -31.188 29.125 3.119 1 53.59 145 THR B CA 1
ATOM 6534 C C . THR B 1 145 ? -31.734 29 1.7 1 53.59 145 THR B C 1
ATOM 6536 O O . THR B 1 145 ? -31.141 28.328 0.855 1 53.59 145 THR B O 1
ATOM 6539 N N . GLU B 1 146 ? -33.094 28.734 1.504 1 47.38 146 GLU B N 1
ATOM 6540 C CA . GLU B 1 146 ? -33.719 28.703 0.185 1 47.38 146 GLU B CA 1
ATOM 6541 C C . GLU B 1 146 ? -32.875 29.453 -0.843 1 47.38 146 GLU B C 1
ATOM 6543 O O . GLU B 1 146 ? -33.188 29.422 -2.039 1 47.38 146 GLU B O 1
ATOM 6548 N N . PHE B 1 147 ? -32.438 30.688 -0.478 1 39.72 147 PHE B N 1
ATOM 6549 C CA . PHE B 1 147 ? -32.188 31.781 -1.412 1 39.72 147 PHE B CA 1
ATOM 6550 C C . PHE B 1 147 ? -31.125 31.406 -2.414 1 39.72 147 PHE B C 1
ATOM 6552 O O . PHE B 1 147 ? -31.312 31.531 -3.625 1 39.72 147 PHE B O 1
ATOM 6559 N N . VAL B 1 148 ? -29.859 32.062 -2.172 1 39.38 148 VAL B N 1
ATOM 6560 C CA . VAL B 1 148 ? -29.031 32.719 -3.184 1 39.38 148 VAL B CA 1
ATOM 6561 C C . VAL B 1 148 ? -28.312 31.656 -4.02 1 39.38 148 VAL B C 1
ATOM 6563 O O . VAL B 1 148 ? -27.453 30.938 -3.516 1 39.38 148 VAL B O 1
ATOM 6566 N N . GLN B 1 149 ? -29 30.984 -4.836 1 40.84 149 GLN B N 1
ATOM 6567 C CA . GLN B 1 149 ? -28.328 30.516 -6.047 1 40.84 149 GLN B CA 1
ATOM 6568 C C . GLN B 1 149 ? -27.172 31.438 -6.438 1 40.84 149 GLN B C 1
ATOM 6570 O O . GLN B 1 149 ? -27.344 32.344 -7.238 1 40.84 149 GLN B O 1
ATOM 6575 N N . GLN B 1 150 ? -26.672 32.219 -5.625 1 37.97 150 GLN B N 1
ATOM 6576 C CA . GLN B 1 150 ? -25.672 33.094 -6.246 1 37.97 150 GLN B CA 1
ATOM 6577 C C . GLN B 1 150 ? -24.906 32.344 -7.34 1 37.97 150 GLN B C 1
ATOM 6579 O O . GLN B 1 150 ? -24.5 31.203 -7.156 1 37.97 150 GLN B O 1
ATOM 6584 N N . GLU B 1 151 ? -25.094 32.781 -8.578 1 38.38 151 GLU B N 1
ATOM 6585 C CA . GLU B 1 151 ? -24.469 32.719 -9.891 1 38.38 151 GLU B CA 1
ATOM 6586 C C . GLU B 1 151 ? -22.953 32.562 -9.766 1 38.38 151 GLU B C 1
ATOM 6588 O O . GLU B 1 151 ? -22.203 32.969 -10.672 1 38.38 151 GLU B O 1
ATOM 6593 N N . ASP B 1 152 ? -22.406 32.5 -8.578 1 39.84 152 ASP B N 1
ATOM 6594 C CA . ASP B 1 152 ? -20.953 32.531 -8.719 1 39.84 152 ASP B CA 1
ATOM 6595 C C . ASP B 1 152 ? -20.453 31.391 -9.594 1 39.84 152 ASP B C 1
ATOM 6597 O O . ASP B 1 152 ? -21.031 30.312 -9.594 1 39.84 152 ASP B O 1
ATOM 6601 N N . ASN B 1 153 ? -19.703 31.734 -10.539 1 38.94 153 ASN B N 1
ATOM 6602 C CA . ASN B 1 153 ? -19.031 30.922 -11.539 1 38.94 153 ASN B CA 1
ATOM 6603 C C . ASN B 1 153 ? -18.484 29.625 -10.938 1 38.94 153 ASN B C 1
ATOM 6605 O O . ASN B 1 153 ? -17.594 29.656 -10.094 1 38.94 153 ASN B O 1
ATOM 6609 N N . PRO B 1 154 ? -19.328 28.672 -10.867 1 42.97 154 PRO B N 1
ATOM 6610 C CA . PRO B 1 154 ? -18.844 27.344 -10.469 1 42.97 154 PRO B CA 1
ATOM 6611 C C . PRO B 1 154 ? -17.344 27.172 -10.711 1 42.97 154 PRO B C 1
ATOM 6613 O O . PRO B 1 154 ? -16.719 26.312 -10.117 1 42.97 154 PRO B O 1
ATOM 6616 N N . GLU B 1 155 ? -16.859 27.906 -11.742 1 42.69 155 GLU B N 1
ATOM 6617 C CA . GLU B 1 155 ? -15.477 27.734 -12.172 1 42.69 155 GLU B CA 1
ATOM 6618 C C . GLU B 1 155 ? -14.492 28.172 -11.094 1 42.69 155 GLU B C 1
ATOM 6620 O O . GLU B 1 155 ? -13.383 27.656 -11 1 42.69 155 GLU B O 1
ATOM 6625 N N . ALA B 1 156 ? -14.836 29.375 -10.141 1 47.41 156 ALA B N 1
ATOM 6626 C CA . ALA B 1 156 ? -13.805 30.016 -9.32 1 47.41 156 ALA B CA 1
ATOM 6627 C C . ALA B 1 156 ? -13.82 29.484 -7.895 1 47.41 156 ALA B C 1
ATOM 6629 O O . ALA B 1 156 ? -13.086 29.969 -7.035 1 47.41 156 ALA B O 1
ATOM 6630 N N . ARG B 1 157 ? -14.609 28.438 -7.555 1 53.69 157 ARG B N 1
ATOM 6631 C CA . ARG B 1 157 ? -14.773 28.016 -6.168 1 53.69 157 ARG B CA 1
ATOM 6632 C C . ARG B 1 157 ? -13.664 27.047 -5.75 1 53.69 157 ARG B C 1
ATOM 6634 O O . ARG B 1 157 ? -13.422 26.047 -6.418 1 53.69 157 ARG B O 1
ATOM 6641 N N . VAL B 1 158 ? -12.938 27.453 -4.715 1 66.44 158 VAL B N 1
ATOM 6642 C CA . VAL B 1 158 ? -11.867 26.641 -4.156 1 66.44 158 VAL B CA 1
ATOM 6643 C C . VAL B 1 158 ? -12.453 25.453 -3.402 1 66.44 158 VAL B C 1
ATOM 6645 O O . VAL B 1 158 ? -13.172 25.625 -2.414 1 66.44 158 VAL B O 1
ATOM 6648 N N . GLU B 1 159 ? -12.312 24.281 -3.83 1 76 159 GLU B N 1
ATOM 6649 C CA . GLU B 1 159 ? -12.93 23.094 -3.252 1 76 159 GLU B CA 1
ATOM 6650 C C . GLU B 1 159 ? -11.969 22.391 -2.295 1 76 159 GLU B C 1
ATOM 6652 O O . GLU B 1 159 ? -12.398 21.609 -1.443 1 76 159 GLU B O 1
ATOM 6657 N N . SER B 1 160 ? -10.805 22.766 -2.404 1 85.19 160 SER B N 1
ATOM 6658 C CA . SER B 1 160 ? -9.812 22.094 -1.576 1 85.19 160 SER B CA 1
ATOM 6659 C C . SER B 1 160 ? -8.531 22.922 -1.469 1 85.19 160 SER B C 1
ATOM 6661 O O . SER B 1 160 ? -8.203 23.672 -2.381 1 85.19 160 SER B O 1
ATOM 6663 N N . TYR B 1 161 ? -7.91 22.891 -0.365 1 86.5 161 TYR B N 1
ATOM 6664 C CA . TYR B 1 161 ? -6.629 23.562 -0.206 1 86.5 161 TYR B CA 1
ATOM 6665 C C . TYR B 1 161 ? -5.484 22.688 -0.719 1 86.5 161 TYR B C 1
ATOM 6667 O O . TYR B 1 161 ? -4.344 23.156 -0.808 1 86.5 161 TYR B O 1
ATOM 6675 N N . GLU B 1 162 ? -5.766 21.5 -0.992 1 84.88 162 GLU B N 1
ATOM 6676 C CA . GLU B 1 162 ? -4.75 20.562 -1.458 1 84.88 162 GLU B CA 1
ATOM 6677 C C . GLU B 1 162 ? -4.168 21 -2.799 1 84.88 162 GLU B C 1
ATOM 6679 O O . GLU B 1 162 ? -4.887 21.531 -3.652 1 84.88 162 GLU B O 1
ATOM 6684 N N . GLN B 1 163 ? -2.881 20.719 -2.814 1 80 163 GLN B N 1
ATOM 6685 C CA . GLN B 1 163 ? -2.166 21.141 -4.016 1 80 163 GLN B CA 1
ATOM 6686 C C . GLN B 1 163 ? -1.875 19.953 -4.926 1 80 163 GLN B C 1
ATOM 6688 O O . GLN B 1 163 ? -1.779 18.812 -4.461 1 80 163 GLN B O 1
ATOM 6693 N N . GLU B 1 164 ? -2.119 20.266 -6.168 1 67.56 164 GLU B N 1
ATOM 6694 C CA . GLU B 1 164 ? -1.676 19.281 -7.145 1 67.56 164 GLU B CA 1
ATOM 6695 C C . GLU B 1 164 ? -0.274 19.609 -7.66 1 67.56 164 GLU B C 1
ATOM 6697 O O . GLU B 1 164 ? 0.105 20.766 -7.758 1 67.56 164 GLU B O 1
ATOM 6702 N N . GLY B 1 165 ? 0.641 18.891 -7.117 1 56.97 165 GLY B N 1
ATOM 6703 C CA . GLY B 1 165 ? 2 19.188 -7.543 1 56.97 165 GLY B CA 1
ATOM 6704 C C . GLY B 1 165 ? 2.07 19.812 -8.93 1 56.97 165 GLY B C 1
ATOM 6705 O O . GLY B 1 165 ? 1.224 19.531 -9.781 1 56.97 165 GLY B O 1
ATOM 6706 N N . PRO B 1 166 ? 2.469 21.219 -8.734 1 47.75 166 PRO B N 1
ATOM 6707 C CA . PRO B 1 166 ? 2.604 21.734 -10.094 1 47.75 166 PRO B CA 1
ATOM 6708 C C . PRO B 1 166 ? 3.096 20.688 -11.086 1 47.75 166 PRO B C 1
ATOM 6710 O O . PRO B 1 166 ? 3.787 19.75 -10.695 1 47.75 166 PRO B O 1
ATOM 6713 N N . ARG B 1 167 ? 2.336 20.672 -12.008 1 41.94 167 ARG B N 1
ATOM 6714 C CA . ARG B 1 167 ? 2.877 19.844 -13.078 1 41.94 167 ARG B CA 1
ATOM 6715 C C . ARG B 1 167 ? 4.387 20.016 -13.203 1 41.94 167 ARG B C 1
ATOM 6717 O O . ARG B 1 167 ? 4.902 21.125 -13.023 1 41.94 167 ARG B O 1
ATOM 6724 N N . GLN B 1 168 ? 5.121 18.984 -12.805 1 42.5 168 GLN B N 1
ATOM 6725 C CA . GLN B 1 168 ? 6.578 19.031 -12.891 1 42.5 168 GLN B CA 1
ATOM 6726 C C . GLN B 1 168 ? 7.027 20.156 -13.828 1 42.5 168 GLN B C 1
ATOM 6728 O O . GLN B 1 168 ? 6.754 20.125 -15.031 1 42.5 168 GLN B O 1
ATOM 6733 N N . GLN B 1 169 ? 6.926 21.375 -13.367 1 38.69 169 GLN B N 1
ATOM 6734 C CA . GLN B 1 169 ? 7.492 22.391 -14.242 1 38.69 169 GLN B CA 1
ATOM 6735 C C . GLN B 1 169 ? 8.875 21.984 -14.734 1 38.69 169 GLN B C 1
ATOM 6737 O O . GLN B 1 169 ? 9.695 21.469 -13.961 1 38.69 169 GLN B O 1
ATOM 6742 N N . PRO B 1 170 ? 9.039 21.875 -16.031 1 35.62 170 PRO B N 1
ATOM 6743 C CA . PRO B 1 170 ? 10.375 21.562 -16.547 1 35.62 170 PRO B CA 1
ATOM 6744 C C . PRO B 1 170 ? 11.484 22.344 -15.844 1 35.62 170 PRO B C 1
ATOM 6746 O O . PRO B 1 170 ? 11.352 23.562 -15.641 1 35.62 170 PRO B O 1
ATOM 6749 N N . LEU B 1 171 ? 12.094 21.781 -14.859 1 39.88 171 LEU B N 1
ATOM 6750 C CA . LEU B 1 171 ? 13.203 22.438 -14.156 1 39.88 171 LEU B CA 1
ATOM 6751 C C . LEU B 1 171 ? 13.93 23.422 -15.07 1 39.88 171 LEU B C 1
ATOM 6753 O O . LEU B 1 171 ? 14.406 23.031 -16.141 1 39.88 171 LEU B O 1
ATOM 6757 N N . GLU B 1 172 ? 13.656 24.562 -15.18 1 36.34 172 GLU B N 1
ATOM 6758 C CA . GLU B 1 172 ? 14.492 25.516 -15.891 1 36.34 172 GLU B CA 1
ATOM 6759 C C . GLU B 1 172 ? 15.969 25.203 -15.719 1 36.34 172 GLU B C 1
ATOM 6761 O O . GLU B 1 172 ? 16.422 24.891 -14.617 1 36.34 172 GLU B O 1
ATOM 6766 N N . GLN B 1 173 ? 16.719 24.891 -16.766 1 36.47 173 GLN B N 1
ATOM 6767 C CA . GLN B 1 173 ? 18.094 24.438 -17 1 36.47 173 GLN B CA 1
ATOM 6768 C C . GLN B 1 173 ? 19.047 25.078 -15.992 1 36.47 173 GLN B C 1
ATOM 6770 O O . GLN B 1 173 ? 20.047 24.469 -15.594 1 36.47 173 GLN B O 1
ATOM 6775 N N . ASN B 1 174 ? 19.062 26.391 -15.898 1 34.41 174 ASN B N 1
ATOM 6776 C CA . ASN B 1 174 ? 20.109 27.203 -15.305 1 34.41 174 ASN B CA 1
ATOM 6777 C C . ASN B 1 174 ? 20.25 26.953 -13.805 1 34.41 174 ASN B C 1
ATOM 6779 O O . ASN B 1 174 ? 21.172 27.453 -13.164 1 34.41 174 ASN B O 1
ATOM 6783 N N . GLN B 1 175 ? 19.25 26.469 -13.07 1 41.69 175 GLN B N 1
ATOM 6784 C CA . GLN B 1 175 ? 19.094 26.797 -11.656 1 41.69 175 GLN B CA 1
ATOM 6785 C C . GLN B 1 175 ? 19.328 25.578 -10.781 1 41.69 175 GLN B C 1
ATOM 6787 O O . GLN B 1 175 ? 18.625 25.391 -9.781 1 41.69 175 GLN B O 1
ATOM 6792 N N . GLY B 1 176 ? 19.922 24.641 -11.32 1 49.16 176 GLY B N 1
ATOM 6793 C CA . GLY B 1 176 ? 20.219 23.406 -10.586 1 49.16 176 GLY B CA 1
ATOM 6794 C C . GLY B 1 176 ? 21.281 23.609 -9.516 1 49.16 176 GLY B C 1
ATOM 6795 O O . GLY B 1 176 ? 22.062 22.703 -9.242 1 49.16 176 GLY B O 1
ATOM 6796 N N . SER B 1 177 ? 21.656 24.688 -9.242 1 59.75 177 SER B N 1
ATOM 6797 C CA . SER B 1 177 ? 22.766 24.953 -8.344 1 59.75 177 SER B CA 1
ATOM 6798 C C . SER B 1 177 ? 22.422 24.578 -6.906 1 59.75 177 SER B C 1
ATOM 6800 O O . SER B 1 177 ? 21.281 24.734 -6.473 1 59.75 177 SER B O 1
ATOM 6802 N N . LEU B 1 178 ? 23.328 23.562 -6.52 1 76.25 178 LEU B N 1
ATOM 6803 C CA . LEU B 1 178 ? 23.297 23.375 -5.07 1 76.25 178 LEU B CA 1
ATOM 6804 C C . LEU B 1 178 ? 23.328 24.719 -4.355 1 76.25 178 LEU B C 1
ATOM 6806 O O . LEU B 1 178 ? 23.953 25.672 -4.844 1 76.25 178 LEU B O 1
ATOM 6810 N N . PRO B 1 179 ? 22.609 24.844 -3.496 1 83.94 179 PRO B N 1
ATOM 6811 C CA . PRO B 1 179 ? 22.719 26.078 -2.725 1 83.94 179 PRO B CA 1
ATOM 6812 C C . PRO B 1 179 ? 24.125 26.297 -2.162 1 83.94 179 PRO B C 1
ATOM 6814 O O . PRO B 1 179 ? 24.891 25.344 -2.027 1 83.94 179 PRO B O 1
ATOM 6817 N N . PRO B 1 180 ? 24.484 27.594 -1.963 1 86 180 PRO B N 1
ATOM 6818 C CA . PRO B 1 180 ? 25.75 27.828 -1.254 1 86 180 PRO B CA 1
ATOM 6819 C C . PRO B 1 180 ? 25.844 27.062 0.067 1 86 180 PRO B C 1
ATOM 6821 O O . PRO B 1 180 ? 24.812 26.828 0.711 1 86 180 PRO B O 1
ATOM 6824 N N . ARG B 1 181 ? 27.062 26.734 0.474 1 89.38 181 ARG B N 1
ATOM 6825 C CA . ARG B 1 181 ? 27.312 25.859 1.615 1 89.38 181 ARG B CA 1
ATOM 6826 C C . ARG B 1 181 ? 26.625 26.391 2.869 1 89.38 181 ARG B C 1
ATOM 6828 O O . ARG B 1 181 ? 25.984 25.641 3.605 1 89.38 181 ARG B O 1
ATOM 6835 N N . ALA B 1 182 ? 26.719 27.688 3.072 1 91.88 182 ALA B N 1
ATOM 6836 C CA . ALA B 1 182 ? 26.125 28.281 4.273 1 91.88 182 ALA B CA 1
ATOM 6837 C C . ALA B 1 182 ? 24.609 28.109 4.281 1 91.88 182 ALA B C 1
ATOM 6839 O O . ALA B 1 182 ? 24.031 27.797 5.324 1 91.88 182 ALA B O 1
ATOM 6840 N N . ILE B 1 183 ? 24.047 28.312 3.129 1 92.25 183 ILE B N 1
ATOM 6841 C CA . ILE B 1 183 ? 22.609 28.156 2.998 1 92.25 183 ILE B CA 1
ATOM 6842 C C . ILE B 1 183 ? 22.234 26.688 3.125 1 92.25 183 ILE B C 1
ATOM 6844 O O . ILE B 1 183 ? 21.234 26.344 3.775 1 92.25 183 ILE B O 1
ATOM 6848 N N . ALA B 1 184 ? 23.016 25.859 2.523 1 93.56 184 ALA B N 1
ATOM 6849 C CA . ALA B 1 184 ? 22.797 24.422 2.621 1 93.56 184 ALA B CA 1
ATOM 6850 C C . ALA B 1 184 ? 22.844 23.953 4.074 1 93.56 184 ALA B C 1
ATOM 6852 O O . ALA B 1 184 ? 22 23.156 4.508 1 93.56 184 ALA B O 1
ATOM 6853 N N . ASP B 1 185 ? 23.781 24.453 4.777 1 96.12 185 ASP B N 1
ATOM 6854 C CA . ASP B 1 185 ? 23.906 24.125 6.191 1 96.12 185 ASP B CA 1
ATOM 6855 C C . ASP B 1 185 ? 22.672 24.547 6.977 1 96.12 185 ASP B C 1
ATOM 6857 O O . ASP B 1 185 ? 22.219 23.812 7.863 1 96.12 185 ASP B O 1
ATOM 6861 N N . SER B 1 186 ? 22.203 25.656 6.621 1 96.12 186 SER B N 1
ATOM 6862 C CA . SER B 1 186 ? 21 26.141 7.289 1 96.12 186 SER B CA 1
ATOM 6863 C C . SER B 1 186 ? 19.812 25.234 7 1 96.12 186 SER B C 1
ATOM 6865 O O . SER B 1 186 ? 19 24.938 7.895 1 96.12 186 SER B O 1
ATOM 6867 N N . PHE B 1 187 ? 19.672 24.781 5.762 1 96.38 187 PHE B N 1
ATOM 6868 C CA . PHE B 1 187 ? 18.594 23.875 5.383 1 96.38 187 PHE B CA 1
ATOM 6869 C C . PHE B 1 187 ? 18.688 22.578 6.172 1 96.38 187 PHE B C 1
ATOM 6871 O O . PHE B 1 187 ? 17.672 22.078 6.672 1 96.38 187 PHE B O 1
ATOM 6878 N N . VAL B 1 188 ? 19.844 22.047 6.266 1 97.44 188 VAL B N 1
ATOM 6879 C CA . VAL B 1 188 ? 20.078 20.812 6.992 1 97.44 188 VAL B CA 1
ATOM 6880 C C . VAL B 1 188 ? 19.719 21 8.469 1 97.44 188 VAL B C 1
ATOM 6882 O O . VAL B 1 188 ? 19.078 20.141 9.078 1 97.44 188 VAL B O 1
ATOM 6885 N N . ASP B 1 189 ? 20.062 22.125 8.977 1 96.69 189 ASP B N 1
ATOM 6886 C CA . ASP B 1 189 ? 19.781 22.422 10.375 1 96.69 189 ASP B CA 1
ATOM 6887 C C . ASP B 1 189 ? 18.281 22.547 10.617 1 96.69 189 ASP B C 1
ATOM 6889 O O . ASP B 1 189 ? 17.781 22.109 11.656 1 96.69 189 ASP B O 1
ATOM 6893 N N . ILE B 1 190 ? 17.656 23.141 9.703 1 96.5 190 ILE B N 1
ATOM 6894 C CA . ILE B 1 190 ? 16.203 23.281 9.82 1 96.5 190 ILE B CA 1
ATOM 6895 C C . ILE B 1 190 ? 15.555 21.906 9.859 1 96.5 190 ILE B C 1
ATOM 6897 O O . ILE B 1 190 ? 14.711 21.641 10.719 1 96.5 190 ILE B O 1
ATOM 6901 N N . TYR B 1 191 ? 16 21.062 9.008 1 97.62 191 TYR B N 1
ATOM 6902 C CA . TYR B 1 191 ? 15.43 19.719 8.984 1 97.62 191 TYR B CA 1
ATOM 6903 C C . TYR B 1 191 ? 15.664 19 10.305 1 97.62 191 TYR B C 1
ATOM 6905 O O . TYR B 1 191 ? 14.734 18.422 10.875 1 97.62 191 TYR B O 1
ATOM 6913 N N . PHE B 1 192 ? 16.812 18.969 10.781 1 96.25 192 PHE B N 1
ATOM 6914 C CA . PHE B 1 192 ? 17.172 18.188 11.945 1 96.25 192 PHE B CA 1
ATOM 6915 C C . PHE B 1 192 ? 16.641 18.812 13.219 1 96.25 192 PHE B C 1
ATOM 6917 O O . PHE B 1 192 ? 16.469 18.141 14.242 1 96.25 192 PHE B O 1
ATOM 6924 N N . SER B 1 193 ? 16.203 20.109 13.172 1 95.25 193 SER B N 1
ATOM 6925 C CA . SER B 1 193 ? 15.648 20.766 14.352 1 95.25 193 SER B CA 1
ATOM 6926 C C . SER B 1 193 ? 14.125 20.734 14.336 1 95.25 193 SER B C 1
ATOM 6928 O O . SER B 1 193 ? 13.484 21.094 15.328 1 95.25 193 SER B O 1
ATOM 6930 N N . THR B 1 194 ? 13.539 20.281 13.281 1 96 194 THR B N 1
ATOM 6931 C CA . THR B 1 194 ? 12.086 20.312 13.195 1 96 194 THR B CA 1
ATOM 6932 C C . THR B 1 194 ? 11.523 18.922 12.961 1 96 194 THR B C 1
ATOM 6934 O O . THR B 1 194 ? 11.117 18.234 13.898 1 96 194 THR B O 1
ATOM 6937 N N . ILE B 1 195 ? 11.766 18.375 11.758 1 97.06 195 ILE B N 1
ATOM 6938 C CA . ILE B 1 195 ? 11.164 17.094 11.375 1 97.06 195 ILE B CA 1
ATOM 6939 C C . ILE B 1 195 ? 11.906 15.953 12.062 1 97.06 195 ILE B C 1
ATOM 6941 O O . ILE B 1 195 ? 11.281 15.016 12.57 1 97.06 195 ILE B O 1
ATOM 6945 N N . HIS B 1 196 ? 13.172 16 12.133 1 96.75 196 HIS B N 1
ATOM 6946 C CA . HIS B 1 196 ? 13.992 14.906 12.641 1 96.75 196 HIS B CA 1
ATOM 6947 C C . HIS B 1 196 ? 13.711 14.656 14.117 1 96.75 196 HIS B C 1
ATOM 6949 O O . HIS B 1 196 ? 13.758 13.508 14.57 1 96.75 196 HIS B O 1
ATOM 6955 N N . ILE B 1 197 ? 13.43 15.68 14.852 1 94.5 197 ILE B N 1
ATOM 6956 C CA . ILE B 1 197 ? 13.195 15.5 16.281 1 94.5 197 ILE B CA 1
ATOM 6957 C C . ILE B 1 197 ? 11.883 14.766 16.5 1 94.5 197 ILE B C 1
ATOM 6959 O O . ILE B 1 197 ? 11.664 14.164 17.562 1 94.5 197 ILE B O 1
ATOM 6963 N N . ALA B 1 198 ? 11.023 14.844 15.523 1 96.38 198 ALA B N 1
ATOM 6964 C CA . ALA B 1 198 ? 9.75 14.133 15.586 1 96.38 198 ALA B CA 1
ATOM 6965 C C . ALA B 1 198 ? 9.867 12.742 14.969 1 96.38 198 ALA B C 1
ATOM 6967 O O . ALA B 1 198 ? 9.32 11.766 15.492 1 96.38 198 ALA B O 1
ATOM 6968 N N . TYR B 1 199 ? 10.602 12.68 13.875 1 97 199 TYR B N 1
ATOM 6969 C CA . TYR B 1 199 ? 10.773 11.438 13.125 1 97 199 TYR B CA 1
ATOM 6970 C C . TYR B 1 199 ? 12.25 11.141 12.891 1 97 199 TYR B C 1
ATOM 6972 O O . TYR B 1 199 ? 12.805 11.5 11.844 1 97 199 TYR B O 1
ATOM 6980 N N . PRO B 1 200 ? 12.836 10.383 13.773 1 95.94 200 PRO B N 1
ATOM 6981 C CA . PRO B 1 200 ? 14.281 10.164 13.688 1 95.94 200 PRO B CA 1
ATOM 6982 C C . PRO B 1 200 ? 14.648 8.953 12.828 1 95.94 200 PRO B C 1
ATOM 6984 O O . PRO B 1 200 ? 15.391 8.078 13.281 1 95.94 200 PRO B O 1
ATOM 6987 N N . PHE B 1 201 ? 14.32 8.984 11.562 1 95.94 201 PHE B N 1
ATOM 6988 C CA . PHE B 1 201 ? 14.578 7.832 10.711 1 95.94 201 PHE B CA 1
ATOM 6989 C C . PHE B 1 201 ? 15.891 8 9.953 1 95.94 201 PHE B C 1
ATOM 6991 O O . PHE B 1 201 ? 16.281 7.117 9.188 1 95.94 201 PHE B O 1
ATOM 6998 N N . ILE B 1 202 ? 16.531 9.125 10.125 1 94.44 202 ILE B N 1
ATOM 6999 C CA . ILE B 1 202 ? 17.859 9.359 9.57 1 94.44 202 ILE B CA 1
ATOM 7000 C C . ILE B 1 202 ? 18.875 9.508 10.695 1 94.44 202 ILE B C 1
ATOM 7002 O O . ILE B 1 202 ? 18.656 10.281 11.641 1 94.44 202 ILE B O 1
ATOM 7006 N N . SER B 1 203 ? 19.922 8.75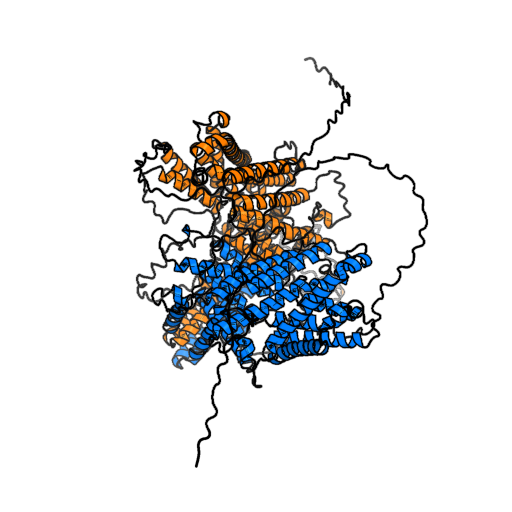8 10.609 1 91.5 203 SER B N 1
ATOM 7007 C CA . SER B 1 203 ? 21 8.969 11.562 1 91.5 203 SER B CA 1
ATOM 7008 C C . SER B 1 203 ? 21.719 10.289 11.297 1 91.5 203 SER B C 1
ATOM 7010 O O . SER B 1 203 ? 22.438 10.422 10.305 1 91.5 203 SER B O 1
ATOM 7012 N N . GLN B 1 204 ? 21.609 11.195 12.281 1 93.31 204 GLN B N 1
ATOM 7013 C CA . GLN B 1 204 ? 22.188 12.516 12.078 1 93.31 204 GLN B CA 1
ATOM 7014 C C . GLN B 1 204 ? 23.719 12.445 12 1 93.31 204 GLN B C 1
ATOM 7016 O O . GLN B 1 204 ? 24.328 13.047 11.117 1 93.31 204 GLN B O 1
ATOM 7021 N N . PRO B 1 205 ? 24.359 11.633 12.883 1 90.81 205 PRO B N 1
ATOM 7022 C CA . PRO B 1 205 ? 25.812 11.562 12.789 1 90.81 205 PRO B CA 1
ATOM 7023 C C . PRO B 1 205 ? 26.297 10.977 11.469 1 90.81 205 PRO B C 1
ATOM 7025 O O . PRO B 1 205 ? 27.25 11.484 10.867 1 90.81 205 PRO B O 1
ATOM 7028 N N . ASP B 1 206 ? 25.594 9.977 11.023 1 89.69 206 ASP B N 1
ATOM 7029 C CA . ASP B 1 206 ? 25.984 9.359 9.758 1 89.69 206 ASP B CA 1
ATOM 7030 C C . ASP B 1 206 ? 25.734 10.297 8.586 1 89.69 206 ASP B C 1
ATOM 7032 O O . ASP B 1 206 ? 26.531 10.375 7.652 1 89.69 206 ASP B O 1
ATOM 7036 N N . PHE B 1 207 ? 24.641 10.977 8.648 1 93.62 207 PHE B N 1
ATOM 7037 C CA . PHE B 1 207 ? 24.297 11.914 7.582 1 93.62 207 PHE B CA 1
ATOM 7038 C C . PHE B 1 207 ? 25.328 13.039 7.508 1 93.62 207 PHE B C 1
ATOM 7040 O O . PHE B 1 207 ? 25.797 13.391 6.422 1 93.62 207 PHE B O 1
ATOM 7047 N N . ARG B 1 208 ? 25.625 13.625 8.68 1 94.25 208 ARG B N 1
ATOM 7048 C CA . ARG B 1 208 ? 26.547 14.758 8.719 1 94.25 208 ARG B CA 1
ATOM 7049 C C . ARG B 1 208 ? 27.938 14.359 8.266 1 94.25 208 ARG B C 1
ATOM 7051 O O . ARG B 1 208 ? 28.641 15.141 7.617 1 94.25 208 ARG B O 1
ATOM 7058 N N . ARG B 1 209 ? 28.328 13.117 8.602 1 91.38 209 ARG B N 1
ATOM 7059 C CA . ARG B 1 209 ? 29.625 12.609 8.141 1 91.38 209 ARG B CA 1
ATOM 7060 C C . ARG B 1 209 ? 29.656 12.523 6.617 1 91.38 209 ARG B C 1
ATOM 7062 O O . ARG B 1 209 ? 30.609 12.984 5.984 1 91.38 209 ARG B O 1
ATOM 7069 N N . THR B 1 210 ? 28.609 11.945 6.066 1 91.5 210 THR B N 1
ATOM 7070 C CA . THR B 1 210 ? 28.547 11.812 4.617 1 91.5 210 THR B CA 1
ATOM 7071 C C . THR B 1 210 ? 28.391 13.188 3.959 1 91.5 210 THR B C 1
ATOM 7073 O O . THR B 1 210 ? 28.922 13.414 2.869 1 91.5 210 THR B O 1
ATOM 7076 N N . TYR B 1 211 ? 27.719 14.094 4.609 1 93.56 211 TYR B N 1
ATOM 7077 C CA . TYR B 1 211 ? 27.484 15.453 4.137 1 93.56 211 TYR B CA 1
ATOM 7078 C C . TYR B 1 211 ? 28.812 16.219 4.039 1 93.56 211 TYR B C 1
ATOM 7080 O O . TYR B 1 211 ? 29.047 16.922 3.057 1 93.56 211 TYR B O 1
ATOM 7088 N N . GLU B 1 212 ? 29.641 16.016 5.035 1 93.5 212 GLU B N 1
ATOM 7089 C CA . GLU B 1 212 ? 30.953 16.641 5.012 1 93.5 212 GLU B CA 1
ATOM 7090 C C . GLU B 1 212 ? 31.828 16.062 3.895 1 93.5 212 GLU B C 1
ATOM 7092 O O . GLU B 1 212 ? 32.531 16.812 3.205 1 93.5 212 GLU B O 1
ATOM 7097 N N . SER B 1 213 ? 31.703 14.773 3.73 1 88.88 213 SER B N 1
ATOM 7098 C CA . SER B 1 213 ? 32.438 14.117 2.652 1 88.88 213 SER B CA 1
ATOM 7099 C C . SER B 1 213 ? 31.938 14.586 1.287 1 88.88 213 SER B C 1
ATOM 7101 O O . SER B 1 213 ? 32.75 14.711 0.349 1 88.88 213 SER B O 1
ATOM 7103 N N . PHE B 1 214 ? 30.672 14.844 1.168 1 88.31 214 PHE B N 1
ATOM 7104 C CA . PHE B 1 214 ? 30.047 15.336 -0.056 1 88.31 214 PHE B CA 1
ATOM 7105 C C . PHE B 1 214 ? 30.641 16.688 -0.463 1 88.31 214 PHE B C 1
ATOM 7107 O O . PHE B 1 214 ? 30.984 16.891 -1.628 1 88.31 214 PHE B O 1
ATOM 7114 N N . TRP B 1 215 ? 30.812 17.578 0.506 1 86.94 215 TRP B N 1
ATOM 7115 C CA . TRP B 1 215 ? 31.297 18.922 0.206 1 86.94 215 TRP B CA 1
ATOM 7116 C C . TRP B 1 215 ? 32.812 18.922 -0.032 1 86.94 215 TRP B C 1
ATOM 7118 O O . TRP B 1 215 ? 33.344 19.781 -0.728 1 86.94 215 TRP B O 1
ATOM 7128 N N . ARG B 1 216 ? 33.469 17.812 0.508 1 83.75 216 ARG B N 1
ATOM 7129 C CA . ARG B 1 216 ? 34.906 17.688 0.327 1 83.75 216 ARG B CA 1
ATOM 7130 C C . ARG B 1 216 ? 35.25 17.016 -0.996 1 83.75 216 ARG B C 1
ATOM 7132 O O . ARG B 1 216 ? 36.375 17.156 -1.515 1 83.75 216 ARG B O 1
ATOM 7139 N N . SER B 1 217 ? 34.281 16.281 -1.423 1 78 217 SER B N 1
ATOM 7140 C CA . SER B 1 217 ? 34.531 15.492 -2.627 1 78 217 SER B CA 1
ATOM 7141 C C . SER B 1 217 ? 34.375 16.344 -3.883 1 78 217 SER B C 1
ATOM 7143 O O . SER B 1 217 ? 33.531 17.234 -3.936 1 78 217 SER B O 1
ATOM 7145 N N . ASP B 1 218 ? 35.219 15.969 -4.891 1 64.12 218 ASP B N 1
ATOM 7146 C CA . ASP B 1 218 ? 35.156 16.688 -6.16 1 64.12 218 ASP B CA 1
ATOM 7147 C C . ASP B 1 218 ? 34.188 16.016 -7.129 1 64.12 218 ASP B C 1
ATOM 7149 O O . ASP B 1 218 ? 33.875 16.578 -8.18 1 64.12 218 ASP B O 1
ATOM 7153 N N . SER B 1 219 ? 33.844 14.82 -6.668 1 65.62 219 SER B N 1
ATOM 7154 C CA . SER B 1 219 ? 32.938 14.07 -7.539 1 65.62 219 SER B CA 1
ATOM 7155 C C . SER B 1 219 ? 31.688 13.617 -6.789 1 65.62 219 SER B C 1
ATOM 7157 O O . SER B 1 219 ? 31.734 13.383 -5.578 1 65.62 219 SER B O 1
ATOM 7159 N N . LEU B 1 220 ? 30.531 13.531 -7.543 1 69.19 220 LEU B N 1
ATOM 7160 C CA . LEU B 1 220 ? 29.281 13.078 -6.957 1 69.19 220 LEU B CA 1
ATOM 7161 C C . LEU B 1 220 ? 29.109 11.57 -7.117 1 69.19 220 LEU B C 1
ATOM 7163 O O . LEU B 1 220 ? 28.141 10.984 -6.637 1 69.19 220 LEU B O 1
ATOM 7167 N N . GLU B 1 221 ? 29.953 10.945 -7.762 1 64.5 221 GLU B N 1
ATOM 7168 C CA . GLU B 1 221 ? 29.828 9.539 -8.125 1 64.5 221 GLU B CA 1
ATOM 7169 C C . GLU B 1 221 ? 29.625 8.664 -6.887 1 64.5 221 GLU B C 1
ATOM 7171 O O . GLU B 1 221 ? 28.859 7.703 -6.914 1 64.5 221 GLU B O 1
ATOM 7176 N N . GLY B 1 222 ? 30.266 9.055 -5.902 1 67.5 222 GLY B N 1
ATOM 7177 C CA . GLY B 1 222 ? 30.156 8.258 -4.688 1 67.5 222 GLY B CA 1
ATOM 7178 C C . GLY B 1 222 ? 28.875 8.523 -3.916 1 67.5 222 GLY B C 1
ATOM 7179 O O . GLY B 1 222 ? 28.578 7.812 -2.955 1 67.5 222 GLY B O 1
ATOM 7180 N N . PHE B 1 223 ? 28.141 9.516 -4.441 1 76.25 223 PHE B N 1
ATOM 7181 C CA . PHE B 1 223 ? 26.969 9.914 -3.678 1 76.25 223 PHE B CA 1
ATOM 7182 C C . PHE B 1 223 ? 25.688 9.711 -4.492 1 76.25 223 PHE B C 1
ATOM 7184 O O . PHE B 1 223 ? 24.609 10.102 -4.066 1 76.25 223 PHE B O 1
ATOM 7191 N N . ARG B 1 224 ? 25.891 8.953 -5.559 1 67.31 224 ARG B N 1
ATOM 7192 C CA . ARG B 1 224 ? 24.75 8.766 -6.453 1 67.31 224 ARG B CA 1
ATOM 7193 C C . ARG B 1 224 ? 23.734 7.801 -5.852 1 67.31 224 ARG B C 1
ATOM 7195 O O . ARG B 1 224 ? 24.094 6.93 -5.055 1 67.31 224 ARG B O 1
ATOM 7202 N N . GLY B 1 225 ? 22.438 8.188 -6.035 1 77.88 225 GLY B N 1
ATOM 7203 C CA . GLY B 1 225 ? 21.406 7.266 -5.598 1 77.88 225 GLY B CA 1
ATOM 7204 C C . GLY B 1 225 ? 20.531 7.828 -4.504 1 77.88 225 GLY B C 1
ATOM 7205 O O . GLY B 1 225 ? 20.188 9.016 -4.52 1 77.88 225 GLY B O 1
ATOM 7206 N N . PRO B 1 226 ? 20.188 7.004 -3.617 1 84.25 226 PRO B N 1
ATOM 7207 C CA . PRO B 1 226 ? 19.188 7.379 -2.623 1 84.25 226 PRO B CA 1
ATOM 7208 C C . PRO B 1 226 ? 19.672 8.469 -1.669 1 84.25 226 PRO B C 1
ATOM 7210 O O . PRO B 1 226 ? 18.891 9.305 -1.229 1 84.25 226 PRO B O 1
ATOM 7213 N N . TRP B 1 227 ? 20.938 8.508 -1.383 1 87.81 227 TRP B N 1
ATOM 7214 C CA . TRP B 1 227 ? 21.453 9.516 -0.45 1 87.81 227 TRP B CA 1
ATOM 7215 C C . TRP B 1 227 ? 21.344 10.914 -1.048 1 87.81 227 TRP B C 1
ATOM 7217 O O . TRP B 1 227 ? 20.984 11.867 -0.354 1 87.81 227 TRP B O 1
ATOM 7227 N N . LEU B 1 228 ? 21.672 10.984 -2.289 1 88.19 228 LEU B N 1
ATOM 7228 C CA . LEU B 1 228 ? 21.578 12.281 -2.949 1 88.19 228 LEU B CA 1
ATOM 7229 C C . LEU B 1 228 ? 20.125 12.742 -3.027 1 88.19 228 LEU B C 1
ATOM 7231 O O . LEU B 1 228 ? 19.844 13.93 -2.855 1 88.19 228 LEU B O 1
ATOM 7235 N N . SER B 1 229 ? 19.266 11.828 -3.395 1 91.69 229 SER B N 1
ATOM 7236 C CA . SER B 1 229 ? 17.844 12.148 -3.385 1 91.69 229 SER B CA 1
ATOM 7237 C C . SER B 1 229 ? 17.406 12.664 -2.018 1 91.69 229 SER B C 1
ATOM 7239 O O . SER B 1 229 ? 16.656 13.641 -1.928 1 91.69 229 SER B O 1
ATOM 7241 N N . LEU B 1 230 ? 17.859 12.062 -0.968 1 95.12 230 LEU B N 1
ATOM 7242 C CA . LEU B 1 230 ? 17.547 12.461 0.401 1 95.12 230 LEU B CA 1
ATOM 7243 C C . LEU B 1 230 ? 18.078 13.867 0.683 1 95.12 230 LEU B C 1
ATOM 7245 O O . LEU B 1 230 ? 17.359 14.703 1.232 1 95.12 230 LEU B O 1
ATOM 7249 N N . LEU B 1 231 ? 19.297 14.094 0.301 1 94.31 231 LEU B N 1
ATOM 7250 C CA . LEU B 1 231 ? 19.922 15.391 0.532 1 94.31 231 LEU B CA 1
ATOM 7251 C C . LEU B 1 231 ? 19.125 16.5 -0.155 1 94.31 231 LEU B C 1
ATOM 7253 O O . LEU B 1 231 ? 18.812 17.516 0.461 1 94.31 231 LEU B O 1
ATOM 7257 N N . LEU B 1 232 ? 18.797 16.266 -1.366 1 92.5 232 LEU B N 1
ATOM 7258 C CA . LEU B 1 232 ? 18.062 17.281 -2.133 1 92.5 232 LEU B CA 1
ATOM 7259 C C . LEU B 1 232 ? 16.672 17.5 -1.556 1 92.5 232 LEU B C 1
ATOM 7261 O O . LEU B 1 232 ? 16.156 18.625 -1.595 1 92.5 232 LEU B O 1
ATOM 7265 N N . THR B 1 233 ? 16.094 16.453 -1.066 1 97.12 233 THR B N 1
ATOM 7266 C CA . THR B 1 233 ? 14.797 16.609 -0.406 1 97.12 233 THR B CA 1
ATOM 7267 C C . THR B 1 233 ? 14.93 17.453 0.854 1 97.12 233 THR B C 1
ATOM 7269 O O . THR B 1 233 ? 14.07 18.297 1.139 1 97.12 233 THR B O 1
ATOM 7272 N N . ILE B 1 234 ? 15.969 17.203 1.601 1 97.69 234 ILE B N 1
ATOM 7273 C CA . ILE B 1 234 ? 16.219 17.984 2.805 1 97.69 234 ILE B CA 1
ATOM 7274 C C . ILE B 1 234 ? 16.422 19.453 2.432 1 97.69 234 ILE B C 1
ATOM 7276 O O . ILE B 1 234 ? 15.914 20.359 3.111 1 97.69 234 ILE B O 1
ATOM 7280 N N . PHE B 1 235 ? 17.109 19.703 1.324 1 95.69 235 PHE B N 1
ATOM 7281 C CA . PHE B 1 235 ? 17.266 21.062 0.825 1 95.69 235 PHE B CA 1
ATOM 7282 C C . PHE B 1 235 ? 15.906 21.656 0.462 1 95.69 235 PHE B C 1
ATOM 7284 O O . PHE B 1 235 ? 15.633 22.828 0.758 1 95.69 235 PHE B O 1
ATOM 7291 N N . ALA B 1 236 ? 15.102 20.859 -0.173 1 95.75 236 ALA B N 1
ATOM 7292 C CA . ALA B 1 236 ? 13.766 21.328 -0.55 1 95.75 236 ALA B CA 1
ATOM 7293 C C . ALA B 1 236 ? 12.945 21.703 0.681 1 95.75 236 ALA B C 1
ATOM 7295 O O . ALA B 1 236 ? 12.305 22.766 0.701 1 95.75 236 ALA B O 1
ATOM 7296 N N . ILE B 1 237 ? 12.992 20.922 1.706 1 97.25 237 ILE B N 1
ATOM 7297 C CA . ILE B 1 237 ? 12.258 21.172 2.938 1 97.25 237 ILE B CA 1
ATOM 7298 C C . ILE B 1 237 ? 12.773 22.453 3.598 1 97.25 237 ILE B C 1
ATOM 7300 O O . ILE B 1 237 ? 11.984 23.328 3.969 1 97.25 237 ILE B O 1
ATOM 7304 N N . GLY B 1 238 ? 14.125 22.5 3.73 1 95.94 238 GLY B N 1
ATOM 7305 C CA . GLY B 1 238 ? 14.711 23.688 4.332 1 95.94 238 GLY B CA 1
ATOM 7306 C C . GLY B 1 238 ? 14.352 24.953 3.596 1 95.94 238 GLY B C 1
ATOM 7307 O O . GLY B 1 238 ? 13.984 25.953 4.219 1 95.94 238 GLY B O 1
ATOM 7308 N N . SER B 1 239 ? 14.414 24.906 2.318 1 93.56 239 SER B N 1
ATOM 7309 C CA . SER B 1 239 ? 14.078 26.062 1.495 1 93.56 239 SER B CA 1
ATOM 7310 C C . SER B 1 239 ? 12.602 26.422 1.628 1 93.56 239 SER B C 1
ATOM 7312 O O . SER B 1 239 ? 12.25 27.594 1.666 1 93.56 239 SER B O 1
ATOM 7314 N N . CYS B 1 240 ? 11.789 25.453 1.685 1 93.44 240 CYS B N 1
ATOM 7315 C CA . CYS B 1 240 ? 10.359 25.656 1.842 1 93.44 240 CYS B CA 1
ATOM 7316 C C . CYS B 1 240 ? 10.047 26.312 3.182 1 93.44 240 CYS B C 1
ATOM 7318 O O . CYS B 1 240 ? 9.305 27.297 3.238 1 93.44 240 CYS B O 1
ATOM 7320 N N . TYR B 1 241 ? 10.633 25.828 4.258 1 94.19 241 TYR B N 1
ATOM 7321 C CA . TYR B 1 241 ? 10.406 26.375 5.594 1 94.19 241 TYR B CA 1
ATOM 7322 C C . TYR B 1 241 ? 10.891 27.812 5.688 1 94.19 241 TYR B C 1
ATOM 7324 O O . TYR B 1 241 ? 10.195 28.672 6.23 1 94.19 241 TYR B O 1
ATOM 7332 N N . THR B 1 242 ? 12.031 28.016 5.145 1 92.19 242 THR B N 1
ATOM 7333 C CA . THR B 1 242 ? 12.586 29.375 5.176 1 92.19 242 THR B CA 1
ATOM 7334 C C . THR B 1 242 ? 11.711 30.328 4.387 1 92.19 242 THR B C 1
ATOM 7336 O O . THR B 1 242 ? 11.5 31.469 4.809 1 92.19 242 THR B O 1
ATOM 7339 N N . GLY B 1 243 ? 11.234 29.906 3.254 1 88 243 GLY B N 1
ATOM 7340 C CA . GLY B 1 243 ? 10.359 30.734 2.443 1 88 243 GLY B CA 1
ATOM 7341 C C . GLY B 1 243 ? 9.062 31.109 3.145 1 88 243 GLY B C 1
ATOM 7342 O O . GLY B 1 243 ? 8.617 32.25 3.066 1 88 243 GLY B O 1
ATOM 7343 N N . ILE B 1 244 ? 8.531 30.219 3.83 1 87.44 244 ILE B N 1
ATOM 7344 C CA . ILE B 1 244 ? 7.266 30.438 4.512 1 87.44 244 ILE B CA 1
ATOM 7345 C C . ILE B 1 244 ? 7.496 31.312 5.746 1 87.44 244 ILE B C 1
ATOM 7347 O O . ILE B 1 244 ? 6.684 32.188 6.055 1 87.44 244 ILE B O 1
ATOM 7351 N N . ALA B 1 245 ? 8.578 31.109 6.438 1 86 245 ALA B N 1
ATOM 7352 C CA . ALA B 1 245 ? 8.852 31.797 7.699 1 86 245 ALA B CA 1
ATOM 7353 C C . ALA B 1 245 ? 9.297 33.219 7.465 1 86 245 ALA B C 1
ATOM 7355 O O . ALA B 1 245 ? 9.008 34.125 8.273 1 86 245 ALA B O 1
ATOM 7356 N N . GLU B 1 246 ? 10.164 33.562 6.578 1 77.25 246 GLU B N 1
ATOM 7357 C CA . GLU B 1 246 ? 10.82 34.844 6.445 1 77.25 246 GLU B CA 1
ATOM 7358 C C . GLU B 1 246 ? 10.031 35.781 5.527 1 77.25 246 GLU B C 1
ATOM 7360 O O . GLU B 1 246 ? 10.273 37 5.508 1 77.25 246 GL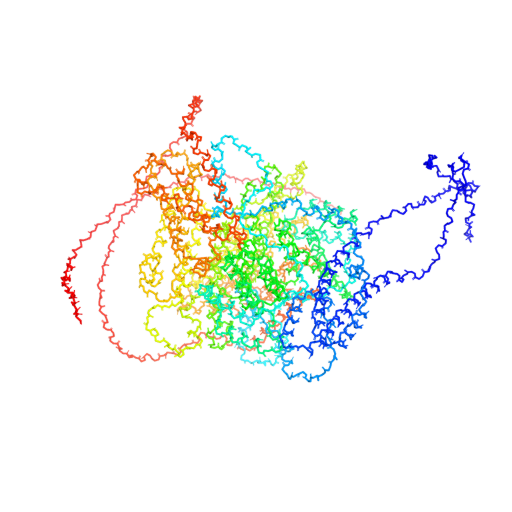U B O 1
ATOM 7365 N N . ALA B 1 247 ? 9.227 35.375 4.543 1 59.94 247 ALA B N 1
ATOM 7366 C CA . ALA B 1 247 ? 8.688 36.281 3.523 1 59.94 247 ALA B CA 1
ATOM 7367 C C . ALA B 1 247 ? 7.883 37.406 4.156 1 59.94 247 ALA B C 1
ATOM 7369 O O . ALA B 1 247 ? 6.68 37.281 4.379 1 59.94 247 ALA B O 1
ATOM 7370 N N . GLU B 1 248 ? 8.297 37.812 5.234 1 54.12 248 GLU B N 1
ATOM 7371 C CA . GLU B 1 248 ? 7.551 39 5.664 1 54.12 248 GLU B CA 1
ATOM 7372 C C . GLU B 1 248 ? 7.246 39.938 4.488 1 54.12 248 GLU B C 1
ATOM 7374 O O . GLU B 1 248 ? 6.16 40.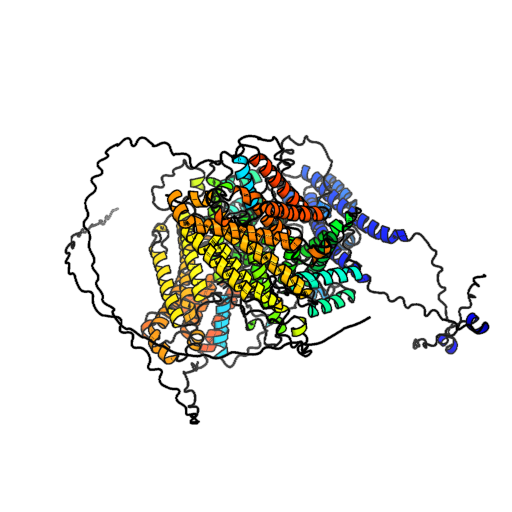5 4.414 1 54.12 248 GLU B O 1
ATOM 7379 N N . GLY B 1 249 ? 8.359 40.812 4.094 1 44.62 249 GLY B N 1
ATOM 7380 C CA . GLY B 1 249 ? 8.273 41.969 3.227 1 44.62 249 GLY B CA 1
ATOM 7381 C C . GLY B 1 249 ? 8.195 41.625 1.755 1 44.62 249 GLY B C 1
ATOM 7382 O O . GLY B 1 249 ? 8.641 40.531 1.347 1 44.62 249 GLY B O 1
ATOM 7383 N N . GLY B 1 250 ? 7.383 42.344 0.995 1 42.84 250 GLY B N 1
ATOM 7384 C CA . GLY B 1 250 ? 6.906 42.531 -0.365 1 42.84 250 GLY B CA 1
ATOM 7385 C C . GLY B 1 250 ? 7.742 41.812 -1.4 1 42.84 250 GLY B C 1
ATOM 7386 O O . GLY B 1 250 ? 7.453 41.875 -2.598 1 42.84 250 GLY B O 1
ATOM 7387 N N . THR B 1 251 ? 9.078 41.75 -1.183 1 40.44 251 THR B N 1
ATOM 7388 C CA . THR B 1 251 ? 9.812 41.406 -2.393 1 40.44 251 THR B CA 1
ATOM 7389 C C . THR B 1 251 ? 9.836 39.875 -2.568 1 40.44 251 THR B C 1
ATOM 7391 O O . THR B 1 251 ? 10.75 39.219 -2.07 1 40.44 251 THR B O 1
ATOM 7394 N N . SER B 1 252 ? 8.82 39.156 -2.453 1 44.94 252 SER B N 1
ATOM 7395 C CA . SER B 1 252 ? 8.75 37.781 -2.881 1 44.94 252 SER B CA 1
ATOM 7396 C C . SER B 1 252 ? 9.555 37.562 -4.156 1 44.94 252 SER B C 1
ATOM 7398 O O . SER B 1 252 ? 9.172 38 -5.23 1 44.94 252 SER B O 1
ATOM 7400 N N . ASN B 1 253 ? 10.781 37.531 -4.102 1 44.12 253 ASN B N 1
ATOM 7401 C CA . ASN B 1 253 ? 11.461 37.156 -5.328 1 44.12 253 ASN B CA 1
ATOM 7402 C C . ASN B 1 253 ? 10.93 35.812 -5.867 1 44.12 253 ASN B C 1
ATOM 7404 O O . ASN B 1 253 ? 11.078 34.781 -5.227 1 44.12 253 ASN B O 1
ATOM 7408 N N . PRO B 1 254 ? 9.992 35.938 -6.699 1 47.53 254 PRO B N 1
ATOM 7409 C CA . PRO B 1 254 ? 9.398 34.75 -7.336 1 47.53 254 PRO B CA 1
ATOM 7410 C C . PRO B 1 254 ? 10.422 33.656 -7.574 1 47.53 254 PRO B C 1
ATOM 7412 O O . PRO B 1 254 ? 10.047 32.469 -7.668 1 47.53 254 PRO B O 1
ATOM 7415 N N . GLN B 1 255 ? 11.648 34.125 -7.645 1 46.75 255 GLN B N 1
ATOM 7416 C CA . GLN B 1 255 ? 12.68 33.156 -7.973 1 46.75 255 GLN B CA 1
ATOM 7417 C C . GLN B 1 255 ? 12.938 32.219 -6.801 1 46.75 255 GLN B C 1
ATOM 7419 O O . GLN B 1 255 ? 13.266 31.031 -7.004 1 46.75 255 GLN B O 1
ATOM 7424 N N . THR B 1 256 ? 12.859 32.75 -5.578 1 52.25 256 THR B N 1
ATOM 7425 C CA . THR B 1 256 ? 13.117 31.922 -4.398 1 52.25 256 THR B CA 1
ATOM 7426 C C . THR B 1 256 ? 11.977 30.938 -4.148 1 52.25 256 THR B C 1
ATOM 7428 O O . THR B 1 256 ? 12.188 29.859 -3.602 1 52.25 256 THR B O 1
ATOM 7431 N N . SER B 1 257 ? 10.75 31.438 -4.633 1 57.31 257 SER B N 1
ATOM 7432 C CA . SER B 1 257 ? 9.547 30.641 -4.379 1 57.31 257 SER B CA 1
ATOM 7433 C C . SER B 1 257 ? 9.578 29.328 -5.148 1 57.31 257 SER B C 1
ATOM 7435 O O . SER B 1 257 ? 9.039 28.328 -4.688 1 57.31 257 SER B O 1
ATOM 7437 N N . CYS B 1 258 ? 10.484 29.312 -6.121 1 70.62 258 CYS B N 1
ATOM 7438 C CA . CYS B 1 258 ? 10.43 28.109 -6.953 1 70.62 258 CYS B CA 1
ATOM 7439 C C . CYS B 1 258 ? 11.641 27.219 -6.711 1 70.62 258 CYS B C 1
ATOM 7441 O O . CYS B 1 258 ? 11.719 26.109 -7.258 1 70.62 258 CYS B O 1
ATOM 7443 N N . GLN B 1 259 ? 12.469 27.641 -5.637 1 79.5 259 GLN B N 1
ATOM 7444 C CA . GLN B 1 259 ? 13.711 26.906 -5.441 1 79.5 259 GLN B CA 1
ATOM 7445 C C . GLN B 1 259 ? 13.453 25.562 -4.77 1 79.5 259 GLN B C 1
ATOM 7447 O O . GLN B 1 259 ? 14.055 24.547 -5.133 1 79.5 259 GLN B O 1
ATOM 7452 N N . HIS B 1 260 ? 12.586 25.594 -3.744 1 89.94 260 HIS B N 1
ATOM 7453 C CA . HIS B 1 260 ? 12.32 24.328 -3.049 1 89.94 260 HIS B CA 1
ATOM 7454 C C . HIS B 1 260 ? 11.719 23.297 -3.992 1 89.94 260 HIS B C 1
ATOM 7456 O O . HIS B 1 260 ? 12.031 22.109 -3.902 1 89.94 260 HIS B O 1
ATOM 7462 N N . GLN B 1 261 ? 10.992 23.766 -4.941 1 88.31 261 GLN B N 1
ATOM 7463 C CA . GLN B 1 261 ? 10.375 22.859 -5.902 1 88.31 261 GLN B CA 1
ATOM 7464 C C . GLN B 1 261 ? 11.422 22.266 -6.84 1 88.31 261 GLN B C 1
ATOM 7466 O O . GLN B 1 261 ? 11.328 21.094 -7.207 1 88.31 261 GLN B O 1
ATOM 7471 N N . ARG B 1 262 ? 12.359 23.031 -7.094 1 82.69 262 ARG B N 1
ATOM 7472 C CA . ARG B 1 262 ? 13.422 22.562 -7.969 1 82.69 262 ARG B CA 1
ATOM 7473 C C . ARG B 1 262 ? 14.242 21.453 -7.293 1 82.69 262 ARG B C 1
ATOM 7475 O O . ARG B 1 262 ? 14.539 20.438 -7.906 1 82.69 262 ARG B O 1
ATOM 7482 N N . HIS B 1 263 ? 14.617 21.719 -6.07 1 88.25 263 HIS B N 1
ATOM 7483 C CA . HIS B 1 263 ? 15.336 20.703 -5.316 1 88.25 263 HIS B CA 1
ATOM 7484 C C . HIS B 1 263 ? 14.523 19.406 -5.219 1 88.25 263 HIS B C 1
ATOM 7486 O O . HIS B 1 263 ? 15.078 18.312 -5.359 1 88.25 263 HIS B O 1
ATOM 7492 N N . PHE B 1 264 ? 13.258 19.578 -5.125 1 93.38 264 PHE B N 1
ATOM 7493 C CA . PHE B 1 264 ? 12.391 18.422 -4.938 1 93.38 264 PHE B CA 1
ATOM 7494 C C . PHE B 1 264 ? 12.25 17.625 -6.234 1 93.38 264 PHE B C 1
ATOM 7496 O O . PHE B 1 264 ? 12.336 16.406 -6.234 1 93.38 264 PHE B O 1
ATOM 7503 N N . ASP B 1 265 ? 12.078 18.328 -7.25 1 84.19 265 ASP B N 1
ATOM 7504 C CA . ASP B 1 265 ? 11.914 17.688 -8.547 1 84.19 265 ASP B CA 1
ATOM 7505 C C . ASP B 1 265 ? 13.164 16.875 -8.914 1 84.19 265 ASP B C 1
ATOM 7507 O O . ASP B 1 265 ? 13.062 15.773 -9.453 1 84.19 265 ASP B O 1
ATOM 7511 N N . ARG B 1 266 ? 14.242 17.375 -8.555 1 81.25 266 ARG B N 1
ATOM 7512 C CA . ARG B 1 266 ? 15.492 16.672 -8.797 1 81.25 266 ARG B CA 1
ATOM 7513 C C . ARG B 1 266 ? 15.602 15.43 -7.914 1 81.25 266 ARG B C 1
ATOM 7515 O O . ARG B 1 266 ? 16.078 14.391 -8.359 1 81.25 266 ARG B O 1
ATOM 7522 N N . ALA B 1 267 ? 15.242 15.633 -6.715 1 89.19 267 ALA B N 1
ATOM 7523 C CA . ALA B 1 267 ? 15.266 14.5 -5.789 1 89.19 267 ALA B CA 1
ATOM 7524 C C . ALA B 1 267 ? 14.398 13.352 -6.297 1 89.19 267 ALA B C 1
ATOM 7526 O O . ALA B 1 267 ? 14.812 12.188 -6.25 1 89.19 267 ALA B O 1
ATOM 7527 N N . ILE B 1 268 ? 13.258 13.664 -6.883 1 86.62 268 ILE B N 1
ATOM 7528 C CA . ILE B 1 268 ? 12.32 12.664 -7.375 1 86.62 268 ILE B CA 1
ATOM 7529 C C . ILE B 1 268 ? 12.906 11.961 -8.594 1 86.62 268 ILE B C 1
ATOM 7531 O O . ILE B 1 268 ? 12.812 10.734 -8.727 1 86.62 268 ILE B O 1
ATOM 7535 N N . ALA B 1 269 ? 13.508 12.727 -9.375 1 75.56 269 ALA B N 1
ATOM 7536 C CA . ALA B 1 269 ? 14.109 12.164 -10.586 1 75.56 269 ALA B CA 1
ATOM 7537 C C . ALA B 1 269 ? 15.195 11.148 -10.234 1 75.56 269 ALA B C 1
ATOM 7539 O O . ALA B 1 269 ? 15.273 10.086 -10.844 1 75.56 269 ALA B O 1
ATOM 7540 N N . ILE B 1 270 ? 15.953 11.445 -9.242 1 76.06 270 ILE B N 1
ATOM 7541 C CA . ILE B 1 270 ? 17.031 10.562 -8.812 1 76.06 270 ILE B CA 1
ATOM 7542 C C . ILE B 1 270 ? 16.453 9.289 -8.195 1 76.06 270 ILE B C 1
ATOM 7544 O O . ILE B 1 270 ? 16.906 8.188 -8.484 1 76.06 270 ILE B O 1
ATOM 7548 N N . ALA B 1 271 ? 15.469 9.469 -7.441 1 78.44 271 ALA B N 1
ATOM 7549 C CA . ALA B 1 271 ? 14.852 8.32 -6.781 1 78.44 271 ALA B CA 1
ATOM 7550 C C . ALA B 1 271 ? 14.234 7.363 -7.797 1 78.44 271 ALA B C 1
ATOM 7552 O O . ALA B 1 271 ? 14.289 6.145 -7.625 1 78.44 271 ALA B O 1
ATOM 7553 N N . GLN B 1 272 ? 13.664 7.836 -8.82 1 71.94 272 GLN B N 1
ATOM 7554 C CA . GLN B 1 272 ? 12.992 7.031 -9.836 1 71.94 272 GLN B CA 1
ATOM 7555 C C . GLN B 1 272 ? 14 6.227 -10.656 1 71.94 272 GLN B C 1
ATOM 7557 O O . GLN B 1 272 ? 13.703 5.113 -11.094 1 71.94 272 GLN B O 1
ATOM 7562 N N . ASN B 1 273 ? 15.102 6.754 -10.789 1 63.25 273 ASN B N 1
ATOM 7563 C CA . ASN B 1 273 ? 16.141 6.07 -11.562 1 63.25 273 ASN B CA 1
ATOM 7564 C C . ASN B 1 273 ? 16.75 4.914 -10.773 1 63.25 273 ASN B C 1
ATOM 7566 O O . ASN B 1 273 ? 17.359 4.016 -11.359 1 63.25 273 ASN B O 1
ATOM 7570 N N . TYR B 1 274 ? 16.594 4.945 -9.562 1 58.97 274 TYR B N 1
ATOM 7571 C CA . TYR B 1 274 ? 17.172 3.904 -8.719 1 58.97 274 TYR B CA 1
ATOM 7572 C C . TYR B 1 274 ? 16.094 2.98 -8.164 1 58.97 274 TYR B C 1
ATOM 7574 O O . TYR B 1 274 ? 16.312 2.312 -7.148 1 58.97 274 TYR B O 1
ATOM 7582 N N . SER B 1 275 ? 15.023 2.932 -8.797 1 59.56 275 SER B N 1
ATOM 7583 C CA . SER B 1 275 ? 13.867 2.221 -8.25 1 59.56 275 SER B CA 1
ATOM 7584 C C . SER B 1 275 ? 14.086 0.711 -8.289 1 59.56 275 SER B C 1
ATOM 7586 O O . SER B 1 275 ? 13.359 -0.04 -7.637 1 59.56 275 SER B O 1
ATOM 7588 N N . SER B 1 276 ? 15.055 0.314 -8.906 1 59.34 276 SER B N 1
ATOM 7589 C CA . SER B 1 276 ? 15.234 -1.129 -9.016 1 59.34 276 SER B CA 1
ATOM 7590 C C . SER B 1 276 ? 15.945 -1.692 -7.789 1 59.34 276 SER B C 1
ATOM 7592 O O . SER B 1 276 ? 15.859 -2.891 -7.512 1 59.34 276 SER B O 1
ATOM 7594 N N . HIS B 1 277 ? 16.547 -0.788 -7.02 1 66.38 277 HIS B N 1
ATOM 7595 C CA . HIS B 1 277 ? 17.25 -1.275 -5.84 1 66.38 277 HIS B CA 1
ATOM 7596 C C . HIS B 1 277 ? 16.594 -0.781 -4.559 1 66.38 277 HIS B C 1
ATOM 7598 O O . HIS B 1 277 ? 16.734 0.387 -4.191 1 66.38 277 HIS B O 1
ATOM 7604 N N . HIS B 1 278 ? 15.867 -1.712 -4.02 1 81.81 278 HIS B N 1
ATOM 7605 C CA . HIS B 1 278 ? 15.164 -1.364 -2.787 1 81.81 278 HIS B CA 1
ATOM 7606 C C . HIS B 1 278 ? 16.078 -1.477 -1.577 1 81.81 278 HIS B C 1
ATOM 7608 O O . HIS B 1 278 ? 16.594 -2.559 -1.277 1 81.81 278 HIS B O 1
ATOM 7614 N N . THR B 1 279 ? 16.484 -0.316 -1.06 1 85.12 279 THR B N 1
ATOM 7615 C CA . THR B 1 279 ? 17.312 -0.262 0.134 1 85.12 279 THR B CA 1
ATOM 7616 C C . THR B 1 279 ? 16.656 0.578 1.222 1 85.12 279 THR B C 1
ATOM 7618 O O . THR B 1 279 ? 15.656 1.256 0.968 1 85.12 279 THR B O 1
ATOM 7621 N N . VAL B 1 280 ? 17.188 0.447 2.383 1 90.31 280 VAL B N 1
ATOM 7622 C CA . VAL B 1 280 ? 16.672 1.243 3.494 1 90.31 280 VAL B CA 1
ATOM 7623 C C . VAL B 1 280 ? 16.844 2.729 3.186 1 90.31 280 VAL B C 1
ATOM 7625 O O . VAL B 1 280 ? 15.969 3.539 3.504 1 90.31 280 VAL B O 1
ATOM 7628 N N . ASP B 1 281 ? 17.906 3.057 2.51 1 87.69 281 ASP B N 1
ATOM 7629 C CA . ASP B 1 281 ? 18.172 4.441 2.137 1 87.69 281 ASP B CA 1
ATOM 7630 C C . ASP B 1 281 ? 17.109 4.969 1.186 1 87.69 281 ASP B C 1
ATOM 7632 O O . ASP B 1 281 ? 16.734 6.145 1.246 1 87.69 281 ASP B O 1
ATOM 7636 N N . HIS B 1 282 ? 16.719 4.113 0.339 1 90.31 282 HIS B N 1
ATOM 7637 C CA . HIS B 1 282 ? 15.648 4.496 -0.57 1 90.31 282 HIS B CA 1
ATOM 7638 C C . HIS B 1 282 ? 14.367 4.809 0.193 1 90.31 282 HIS B C 1
ATOM 7640 O O . HIS B 1 282 ? 13.68 5.785 -0.113 1 90.31 282 HIS B O 1
ATOM 7646 N N . VAL B 1 283 ? 14.055 3.975 1.133 1 94.62 283 VAL B N 1
ATOM 7647 C CA . VAL B 1 283 ? 12.859 4.191 1.946 1 94.62 283 VAL B CA 1
ATOM 7648 C C . VAL B 1 283 ? 12.984 5.512 2.707 1 94.62 283 VAL B C 1
ATOM 7650 O O . VAL B 1 283 ? 12.023 6.277 2.797 1 94.62 283 VAL B O 1
ATOM 7653 N N . CYS B 1 284 ? 14.18 5.801 3.221 1 95 284 CYS B N 1
ATOM 7654 C CA . CYS B 1 284 ? 14.422 7.055 3.924 1 95 284 CYS B CA 1
ATOM 7655 C C . CYS B 1 284 ? 14.195 8.25 3.004 1 95 284 CYS B C 1
ATOM 7657 O O . CYS B 1 284 ? 13.609 9.25 3.416 1 95 284 CYS B O 1
ATOM 7659 N N . ALA B 1 285 ? 14.664 8.094 1.816 1 94.44 285 ALA B N 1
ATOM 7660 C CA . ALA B 1 285 ? 14.469 9.164 0.844 1 94.44 285 ALA B CA 1
ATOM 7661 C C . ALA B 1 285 ? 12.984 9.391 0.572 1 94.44 285 ALA B C 1
ATOM 7663 O O . ALA B 1 285 ? 12.523 10.531 0.52 1 94.44 285 ALA B O 1
ATOM 7664 N N . LEU B 1 286 ? 12.234 8.328 0.426 1 96.06 286 LEU B N 1
ATOM 7665 C CA . LEU B 1 286 ? 10.805 8.43 0.188 1 96.06 286 LEU B CA 1
ATOM 7666 C C . LEU B 1 286 ? 10.094 9.07 1.38 1 96.06 286 LEU B C 1
ATOM 7668 O O . LEU B 1 286 ? 9.195 9.891 1.205 1 96.06 286 LEU B O 1
ATOM 7672 N N . LEU B 1 287 ? 10.492 8.719 2.549 1 97.88 287 LEU B N 1
ATOM 7673 C CA . LEU B 1 287 ? 9.914 9.297 3.758 1 97.88 287 LEU B CA 1
ATOM 7674 C C . LEU B 1 287 ? 10.164 10.797 3.814 1 97.88 287 LEU B C 1
ATOM 7676 O O . LEU B 1 287 ? 9.258 11.57 4.148 1 97.88 287 LEU B O 1
ATOM 7680 N N . ALA B 1 288 ? 11.375 11.117 3.531 1 98.06 288 ALA B N 1
ATOM 7681 C CA . ALA B 1 288 ? 11.688 12.547 3.51 1 98.06 288 ALA B CA 1
ATOM 7682 C C . ALA B 1 288 ? 10.828 13.281 2.48 1 98.06 288 ALA B C 1
ATOM 7684 O O . ALA B 1 288 ? 10.344 14.383 2.738 1 98.06 288 ALA B O 1
ATOM 7685 N N . GLN B 1 289 ? 10.656 12.703 1.357 1 97.31 289 GLN B N 1
ATOM 7686 C CA . GLN B 1 289 ? 9.82 13.289 0.32 1 97.31 289 GLN B CA 1
ATOM 7687 C C . GLN B 1 289 ? 8.391 13.484 0.814 1 97.31 289 GLN B C 1
ATOM 7689 O O . GLN B 1 289 ? 7.742 14.477 0.486 1 97.31 289 GLN B O 1
ATOM 7694 N N . CYS B 1 290 ? 7.898 12.57 1.557 1 98.31 290 CYS B N 1
ATOM 7695 C CA . CYS B 1 290 ? 6.551 12.688 2.109 1 98.31 290 CYS B CA 1
ATOM 7696 C C . CYS B 1 290 ? 6.414 13.945 2.949 1 98.31 290 CYS B C 1
ATOM 7698 O O . CYS B 1 290 ? 5.398 14.648 2.867 1 98.31 290 CYS B O 1
ATOM 7700 N N . PHE B 1 291 ? 7.395 14.258 3.693 1 98.19 291 PHE B N 1
ATOM 7701 C CA . PHE B 1 291 ? 7.309 15.43 4.555 1 98.19 291 PHE B CA 1
ATOM 7702 C C . PHE B 1 291 ? 7.305 16.719 3.729 1 98.19 291 PHE B C 1
ATOM 7704 O O . PHE B 1 291 ? 6.621 17.672 4.074 1 98.19 291 PHE B O 1
ATOM 7711 N N . TYR B 1 292 ? 8.102 16.734 2.639 1 96.94 292 TYR B N 1
ATOM 7712 C CA . TYR B 1 292 ? 8.016 17.891 1.739 1 96.94 292 TYR B CA 1
ATOM 7713 C C . TYR B 1 292 ? 6.613 18.016 1.151 1 96.94 292 TYR B C 1
ATOM 7715 O O . TYR B 1 292 ? 6.055 19.109 1.091 1 96.94 292 TYR B O 1
ATOM 7723 N N . LEU B 1 293 ? 6.098 16.891 0.732 1 96.88 293 LEU B N 1
ATOM 7724 C CA . LEU B 1 293 ? 4.773 16.891 0.117 1 96.88 293 LEU B CA 1
ATOM 7725 C C . LEU B 1 293 ? 3.709 17.344 1.109 1 96.88 293 LEU B C 1
ATOM 7727 O O . LEU B 1 293 ? 2.789 18.078 0.744 1 96.88 293 LEU B O 1
ATOM 7731 N N . LEU B 1 294 ? 3.834 16.953 2.324 1 97.12 294 LEU B N 1
ATOM 7732 C CA . LEU B 1 294 ? 2.889 17.375 3.354 1 97.12 294 LEU B CA 1
ATOM 7733 C C . LEU B 1 294 ? 3.051 18.859 3.676 1 97.12 294 LEU B C 1
ATOM 7735 O O . LEU B 1 294 ? 2.061 19.562 3.871 1 97.12 294 LEU B O 1
ATOM 7739 N N . ALA B 1 295 ? 4.297 19.297 3.729 1 95 295 ALA B N 1
ATOM 7740 C CA . ALA B 1 295 ? 4.559 20.703 4.027 1 95 295 ALA B CA 1
ATOM 7741 C C . ALA B 1 295 ? 3.969 21.609 2.953 1 95 295 ALA B C 1
ATOM 7743 O O . ALA B 1 295 ? 3.604 22.75 3.23 1 95 295 ALA B O 1
ATOM 7744 N N . THR B 1 296 ? 3.85 21.109 1.773 1 93.19 296 THR B N 1
ATOM 7745 C CA . THR B 1 296 ? 3.309 21.875 0.662 1 93.19 296 THR B CA 1
ATOM 7746 C C . THR B 1 296 ? 1.878 21.453 0.35 1 93.19 296 THR B C 1
ATOM 7748 O O . THR B 1 296 ? 1.327 21.812 -0.69 1 93.19 296 THR B O 1
ATOM 7751 N N . CYS B 1 297 ? 1.273 20.594 1.103 1 94.19 297 CYS B N 1
ATOM 7752 C CA . CYS B 1 297 ? -0.112 20.141 1.06 1 94.19 297 CYS B CA 1
ATOM 7753 C C . CYS B 1 297 ? -0.4 19.391 -0.233 1 94.19 297 CYS B C 1
ATOM 7755 O O . CYS B 1 297 ? -1.466 19.562 -0.83 1 94.19 297 CYS B O 1
ATOM 7757 N N . GLN B 1 298 ? 0.575 18.641 -0.699 1 93.31 298 GLN B N 1
ATOM 7758 C CA . GLN B 1 298 ? 0.368 17.672 -1.772 1 93.31 298 GLN B CA 1
ATOM 7759 C C . GLN B 1 298 ? 0.069 16.297 -1.214 1 93.31 298 GLN B C 1
ATOM 7761 O O . GLN B 1 298 ? 0.85 15.359 -1.408 1 93.31 298 GLN B O 1
ATOM 7766 N N . THR B 1 299 ? -1.082 16.172 -0.697 1 93.81 299 THR B N 1
ATOM 7767 C CA . THR B 1 299 ? -1.401 15.031 0.154 1 93.81 299 THR B CA 1
ATOM 7768 C C . THR B 1 299 ? -1.656 13.781 -0.687 1 93.81 299 THR B C 1
ATOM 7770 O O . THR B 1 299 ? -1.347 12.664 -0.261 1 93.81 299 THR B O 1
ATOM 7773 N N . ASP B 1 300 ? -2.207 13.906 -1.868 1 91 300 ASP B N 1
ATOM 7774 C CA . ASP B 1 300 ? -2.467 12.734 -2.697 1 91 300 ASP B CA 1
ATOM 7775 C C . ASP B 1 300 ? -1.164 12.102 -3.188 1 91 300 ASP B C 1
ATOM 7777 O O . ASP B 1 300 ? -1.045 10.883 -3.254 1 91 300 ASP B O 1
ATOM 7781 N N . ARG B 1 301 ? -0.271 12.945 -3.584 1 92.25 301 ARG B N 1
ATOM 7782 C CA . ARG B 1 301 ? 1.044 12.438 -3.963 1 92.25 301 ARG B CA 1
ATOM 7783 C C . ARG B 1 301 ? 1.745 11.789 -2.773 1 92.25 301 ARG B C 1
ATOM 7785 O O . ARG B 1 301 ? 2.412 10.766 -2.922 1 92.25 301 ARG B O 1
ATOM 7792 N N . CYS B 1 302 ? 1.604 12.484 -1.673 1 96.44 302 CYS B N 1
ATOM 7793 C CA . CYS B 1 302 ? 2.176 11.906 -0.462 1 96.44 302 CYS B CA 1
ATOM 7794 C C . CYS B 1 302 ? 1.577 10.531 -0.178 1 96.44 302 CYS B C 1
ATOM 7796 O O . CYS B 1 302 ? 2.287 9.617 0.231 1 96.44 302 CYS B O 1
ATOM 7798 N N . TRP B 1 303 ? 0.285 10.367 -0.441 1 96.56 303 TRP B N 1
ATOM 7799 C CA . TRP B 1 303 ? -0.44 9.117 -0.223 1 96.56 303 TRP B CA 1
ATOM 7800 C C . TRP B 1 303 ? 0.184 7.98 -1.021 1 96.56 303 TRP B C 1
ATOM 7802 O O . TRP B 1 303 ? 0.49 6.918 -0.469 1 96.56 303 TRP B O 1
ATOM 7812 N N . THR B 1 304 ? 0.49 8.164 -2.246 1 94.06 304 THR B N 1
ATOM 7813 C CA . THR B 1 304 ? 1.04 7.133 -3.117 1 94.06 304 THR B CA 1
ATOM 7814 C C . THR B 1 304 ? 2.52 6.906 -2.82 1 94.06 304 THR B C 1
ATOM 7816 O O . THR B 1 304 ? 2.998 5.773 -2.854 1 94.06 304 THR B O 1
ATOM 7819 N N . THR B 1 305 ? 3.23 8.008 -2.533 1 95.44 305 THR B N 1
ATOM 7820 C CA . THR B 1 305 ? 4.645 7.879 -2.191 1 95.44 305 THR B CA 1
ATOM 7821 C C . THR B 1 305 ? 4.816 7.059 -0.917 1 95.44 305 THR B C 1
ATOM 7823 O O . THR B 1 305 ? 5.684 6.18 -0.851 1 95.44 305 THR B O 1
ATOM 7826 N N . LEU B 1 306 ? 3.996 7.395 0.007 1 98.31 306 LEU B N 1
ATOM 7827 C CA . LEU B 1 306 ? 4.059 6.648 1.259 1 98.31 306 LEU B CA 1
ATOM 7828 C C . LEU B 1 306 ? 3.672 5.188 1.041 1 98.31 306 LEU B C 1
ATOM 7830 O O . LEU B 1 306 ? 4.25 4.293 1.66 1 98.31 306 LEU B O 1
ATOM 7834 N N . GLY B 1 307 ? 2.662 4.988 0.231 1 97.56 307 GLY B N 1
ATOM 7835 C CA . GLY B 1 307 ? 2.316 3.619 -0.12 1 97.56 307 GLY B CA 1
ATOM 7836 C C . GLY B 1 307 ? 3.482 2.836 -0.692 1 97.56 307 GLY B C 1
ATOM 7837 O O . GLY B 1 307 ? 3.695 1.676 -0.332 1 97.56 307 GLY B O 1
ATOM 7838 N N . SER B 1 308 ? 4.207 3.467 -1.552 1 94.56 308 SER B N 1
ATOM 7839 C CA . SER B 1 308 ? 5.395 2.842 -2.119 1 94.56 308 SER B CA 1
ATOM 7840 C C . SER B 1 308 ? 6.434 2.545 -1.041 1 94.56 308 SER B C 1
ATOM 7842 O O . SER B 1 308 ? 7.066 1.487 -1.055 1 94.56 308 SER B O 1
ATOM 7844 N N . ALA B 1 309 ? 6.602 3.459 -0.186 1 97 309 ALA B N 1
ATOM 7845 C CA . ALA B 1 309 ? 7.559 3.266 0.901 1 97 309 ALA B CA 1
ATOM 7846 C C . ALA B 1 309 ? 7.191 2.047 1.742 1 97 309 ALA B C 1
ATOM 7848 O O . ALA B 1 309 ? 8.07 1.267 2.127 1 97 309 ALA B O 1
ATOM 7849 N N . VAL B 1 310 ? 5.91 1.859 2.037 1 97.94 310 VAL B N 1
ATOM 7850 C CA . VAL B 1 310 ? 5.445 0.73 2.838 1 97.94 310 VAL B CA 1
ATOM 7851 C C . VAL B 1 310 ? 5.777 -0.578 2.125 1 97.94 310 VAL B C 1
ATOM 7853 O O . VAL B 1 310 ? 6.34 -1.496 2.727 1 97.94 310 VAL B O 1
ATOM 7856 N N . ARG B 1 311 ? 5.457 -0.662 0.863 1 96.81 311 ARG B N 1
ATOM 7857 C CA . ARG B 1 311 ? 5.645 -1.898 0.111 1 96.81 311 ARG B CA 1
ATOM 7858 C C . ARG B 1 311 ? 7.125 -2.229 -0.039 1 96.81 311 ARG B C 1
ATOM 7860 O O . ARG B 1 311 ? 7.523 -3.391 0.077 1 96.81 311 ARG B O 1
ATOM 7867 N N . ILE B 1 312 ? 7.934 -1.195 -0.299 1 94.06 312 ILE B N 1
ATOM 7868 C CA . ILE B 1 312 ? 9.375 -1.414 -0.425 1 94.06 312 ILE B CA 1
ATOM 7869 C C . ILE B 1 312 ? 9.945 -1.84 0.923 1 94.06 312 ILE B C 1
ATOM 7871 O O . ILE B 1 312 ? 10.781 -2.75 0.99 1 94.06 312 ILE B O 1
ATOM 7875 N N . ALA B 1 313 ? 9.508 -1.169 1.971 1 95.69 313 ALA B N 1
ATOM 7876 C CA . ALA B 1 313 ? 9.969 -1.547 3.305 1 95.69 313 ALA B CA 1
ATOM 7877 C C . ALA B 1 313 ? 9.656 -3.012 3.598 1 95.69 313 ALA B C 1
ATOM 7879 O O . ALA B 1 313 ? 10.477 -3.727 4.172 1 95.69 313 ALA B O 1
ATOM 7880 N N . GLN B 1 314 ? 8.508 -3.484 3.199 1 95.5 314 GLN B N 1
ATOM 7881 C CA . GLN B 1 314 ? 8.125 -4.879 3.393 1 95.5 314 GLN B CA 1
ATOM 7882 C C . GLN B 1 314 ? 8.961 -5.805 2.514 1 95.5 314 GLN B C 1
ATOM 7884 O O . GLN B 1 314 ? 9.305 -6.914 2.922 1 95.5 314 GLN B O 1
ATOM 7889 N N . SER B 1 315 ? 9.273 -5.305 1.342 1 93.44 315 SER B N 1
ATOM 7890 C CA . SER B 1 315 ? 10.055 -6.113 0.414 1 93.44 315 SER B CA 1
ATOM 7891 C C . SER B 1 315 ? 11.461 -6.363 0.948 1 93.44 315 SER B C 1
ATOM 7893 O O . SER B 1 315 ? 12.094 -7.367 0.605 1 93.44 315 SER B O 1
ATOM 7895 N N . ILE B 1 316 ? 11.938 -5.477 1.771 1 90.81 316 ILE B N 1
ATOM 7896 C CA . ILE B 1 316 ? 13.289 -5.648 2.283 1 90.81 316 ILE B CA 1
ATOM 7897 C C . ILE B 1 316 ? 13.234 -6.145 3.727 1 90.81 316 ILE B C 1
ATOM 7899 O O . ILE B 1 316 ? 14.273 -6.254 4.391 1 90.81 316 ILE B O 1
ATOM 7903 N N . GLY B 1 317 ? 12.055 -6.305 4.297 1 92.94 317 GLY B N 1
ATOM 7904 C CA . GLY B 1 317 ? 11.875 -7.031 5.543 1 92.94 317 GLY B CA 1
ATOM 7905 C C . GLY B 1 317 ? 11.906 -6.133 6.766 1 92.94 317 GLY B C 1
ATOM 7906 O O . GLY B 1 317 ? 12.234 -6.582 7.867 1 92.94 317 GLY B O 1
ATOM 7907 N N . LEU B 1 318 ? 11.578 -4.848 6.656 1 94.25 318 LEU B N 1
ATOM 7908 C CA . LEU B 1 318 ? 11.617 -3.93 7.789 1 94.25 318 LEU B CA 1
ATOM 7909 C C . LEU B 1 318 ? 10.445 -4.184 8.734 1 94.25 318 LEU B C 1
ATOM 7911 O O . LEU B 1 318 ? 10.445 -3.711 9.875 1 94.25 318 LEU B O 1
ATOM 7915 N N . HIS B 1 319 ? 9.422 -4.922 8.312 1 95.94 319 HIS B N 1
ATOM 7916 C CA . HIS B 1 319 ? 8.211 -5.129 9.102 1 95.94 319 HIS B CA 1
ATOM 7917 C C . HIS B 1 319 ? 8.391 -6.277 10.094 1 95.94 319 HIS B C 1
ATOM 7919 O O . HIS B 1 319 ? 7.496 -6.559 10.891 1 95.94 319 HIS B O 1
ATOM 7925 N N . VAL B 1 320 ? 9.547 -6.984 10.023 1 94.19 320 VAL B N 1
ATOM 7926 C CA . VAL B 1 320 ? 9.844 -8.062 10.961 1 94.19 320 VAL B CA 1
ATOM 7927 C C . VAL B 1 320 ? 11.258 -7.875 11.523 1 94.19 320 VAL B C 1
ATOM 7929 O O . VAL B 1 320 ? 12.062 -7.141 10.953 1 94.19 320 VAL B O 1
ATOM 7932 N N . GLU B 1 321 ? 11.383 -8.539 12.742 1 87 321 GLU B N 1
ATOM 7933 C CA . GLU B 1 321 ? 12.719 -8.531 13.328 1 87 321 GLU B CA 1
ATOM 7934 C C . GLU B 1 321 ? 13.594 -9.625 12.727 1 87 321 GLU B C 1
ATOM 7936 O O . GLU B 1 321 ? 13.273 -10.805 12.828 1 87 321 GLU B O 1
ATOM 7941 N N . ASP B 1 322 ? 14.086 -9.43 11.594 1 64.94 322 ASP B N 1
ATOM 7942 C CA . ASP B 1 322 ? 14.828 -10.516 10.953 1 64.94 322 ASP B CA 1
ATOM 7943 C C . ASP B 1 322 ? 16.297 -10.516 11.391 1 64.94 322 ASP B C 1
ATOM 7945 O O . ASP B 1 322 ? 17.031 -9.562 11.125 1 64.94 322 ASP B O 1
ATOM 7949 N N . ALA B 1 323 ? 16.578 -11.422 12.25 1 53.72 323 ALA B N 1
ATOM 7950 C CA . ALA B 1 323 ? 17.969 -11.672 12.656 1 53.72 323 ALA B CA 1
ATOM 7951 C C . ALA B 1 323 ? 18.875 -11.828 11.445 1 53.72 323 ALA B C 1
ATOM 7953 O O . ALA B 1 323 ? 20.078 -11.539 11.523 1 53.72 323 ALA B O 1
ATOM 7954 N N . HIS B 1 324 ? 18.422 -12.477 10.453 1 49.53 324 HIS B N 1
ATOM 7955 C CA . HIS B 1 324 ? 19.281 -12.891 9.352 1 49.53 324 HIS B CA 1
ATOM 7956 C C . HIS B 1 324 ? 19.734 -11.695 8.523 1 49.53 324 HIS B C 1
ATOM 7958 O O . HIS B 1 324 ? 20.656 -11.812 7.703 1 49.53 324 HIS B O 1
ATOM 7964 N N . ARG B 1 325 ? 18.938 -10.688 8.359 1 48.47 325 ARG B N 1
ATOM 7965 C CA . ARG B 1 325 ? 19.422 -9.516 7.633 1 48.47 325 ARG B CA 1
ATOM 7966 C C . ARG B 1 325 ? 20.766 -9.055 8.164 1 48.47 325 ARG B C 1
ATOM 7968 O O . ARG B 1 325 ? 21.516 -8.352 7.477 1 48.47 325 ARG B O 1
ATOM 7975 N N . THR B 1 326 ? 20.812 -9.211 9.578 1 40.34 326 THR B N 1
ATOM 7976 C CA . THR B 1 326 ? 22.062 -8.719 10.133 1 40.34 326 THR B CA 1
ATOM 7977 C C . THR B 1 326 ? 23.203 -9.695 9.836 1 40.34 326 THR B C 1
ATOM 7979 O O . THR B 1 326 ? 23.188 -10.836 10.312 1 40.34 326 THR B O 1
ATOM 7982 N N . GLY B 1 327 ? 23.344 -10.086 8.773 1 35.25 327 GLY B N 1
ATOM 7983 C CA . GLY B 1 327 ? 24.656 -10.617 8.477 1 35.25 327 GLY B CA 1
ATOM 7984 C C . GLY B 1 327 ? 25.609 -10.562 9.656 1 35.25 327 GLY B C 1
ATOM 7985 O O . GLY B 1 327 ? 26.297 -9.555 9.859 1 35.25 327 GLY B O 1
ATOM 7986 N N . GLY B 1 328 ? 25.469 -11.555 10.594 1 37.84 328 GLY B N 1
ATOM 7987 C CA . GLY B 1 328 ? 26.375 -11.852 11.703 1 37.84 328 GLY B CA 1
ATOM 7988 C C . GLY B 1 328 ? 26.844 -10.609 12.43 1 37.84 328 GLY B C 1
ATOM 7989 O O . GLY B 1 328 ? 27.609 -10.711 13.391 1 37.84 328 GLY B O 1
ATOM 7990 N N . GLY B 1 329 ? 27.406 -9.617 11.711 1 35.72 329 GLY B N 1
ATOM 7991 C CA . GLY B 1 329 ? 28.141 -8.648 12.516 1 35.72 329 GLY B CA 1
ATOM 7992 C C . GLY B 1 329 ? 27.25 -7.863 13.469 1 35.72 329 GLY B C 1
ATOM 7993 O O . GLY B 1 329 ? 26.047 -7.773 13.258 1 35.72 329 GLY B O 1
ATOM 7994 N N . ASN B 1 330 ? 27.547 -7.793 14.703 1 36.28 330 ASN B N 1
ATOM 7995 C CA . ASN B 1 330 ? 27.172 -7.086 15.93 1 36.28 330 ASN B CA 1
ATOM 7996 C C . ASN B 1 330 ? 26.656 -5.684 15.633 1 36.28 330 ASN B C 1
ATOM 7998 O O . ASN B 1 330 ? 26.641 -4.824 16.516 1 36.28 330 ASN B O 1
ATOM 8002 N N . ASP B 1 331 ? 26.75 -5.125 14.562 1 40.03 331 ASP B N 1
ATOM 8003 C CA . ASP B 1 331 ? 26.547 -3.68 14.523 1 40.03 331 ASP B CA 1
ATOM 8004 C C . ASP B 1 331 ? 25.078 -3.322 14.703 1 40.03 331 ASP B C 1
ATOM 8006 O O . ASP B 1 331 ? 24.25 -3.695 13.875 1 40.03 331 ASP B O 1
ATOM 8010 N N . LEU B 1 332 ? 24.562 -3.244 15.891 1 45.72 332 LEU B N 1
ATOM 8011 C CA . LEU B 1 332 ? 23.359 -2.766 16.547 1 45.72 332 LEU B CA 1
ATOM 8012 C C . LEU B 1 332 ? 22.734 -1.623 15.758 1 45.72 332 LEU B C 1
ATOM 8014 O O . LEU B 1 332 ? 21.5 -1.454 15.766 1 45.72 332 LEU B O 1
ATOM 8018 N N . ALA B 1 333 ? 23.531 -0.72 15.242 1 51.34 333 ALA B N 1
ATOM 8019 C CA . ALA B 1 333 ? 23.188 0.562 14.633 1 51.34 333 ALA B CA 1
ATOM 8020 C C . ALA B 1 333 ? 22.281 0.367 13.422 1 51.34 333 ALA B C 1
ATOM 8022 O O . ALA B 1 333 ? 21.281 1.063 13.281 1 51.34 333 ALA B O 1
ATOM 8023 N N . PRO B 1 334 ? 22.391 -0.868 12.875 1 70.56 334 PRO B N 1
ATOM 8024 C CA . PRO B 1 334 ? 21.609 -1.045 11.656 1 70.56 334 PRO B CA 1
ATOM 8025 C C . PRO B 1 334 ? 20.172 -1.507 11.93 1 70.56 334 PRO B C 1
ATOM 8027 O O . PRO B 1 334 ? 19.234 -1.038 11.281 1 70.56 334 PRO B O 1
ATOM 8030 N N . GLN B 1 335 ? 20.062 -2.143 13.125 1 83.5 335 GLN B N 1
ATOM 8031 C CA . GLN B 1 335 ? 18.703 -2.613 13.422 1 83.5 335 GLN B CA 1
ATOM 8032 C C . GLN B 1 335 ? 17.844 -1.492 14.008 1 83.5 335 GLN B C 1
ATOM 8034 O O . GLN B 1 335 ? 16.656 -1.394 13.703 1 83.5 335 GLN B O 1
ATOM 8039 N N . GLU B 1 336 ? 18.516 -0.64 14.828 1 89.62 336 GLU B N 1
ATOM 8040 C CA . GLU B 1 336 ? 17.797 0.494 15.414 1 89.62 336 GLU B CA 1
ATOM 8041 C C . GLU B 1 336 ? 17.281 1.438 14.336 1 89.62 336 GLU B C 1
ATOM 8043 O O . GLU B 1 336 ? 16.141 1.92 14.414 1 89.62 336 GLU B O 1
ATOM 8048 N N . MET B 1 337 ? 18.047 1.604 13.414 1 89.81 337 MET B N 1
ATOM 8049 C CA . MET B 1 337 ? 17.641 2.49 12.336 1 89.81 337 MET B CA 1
ATOM 8050 C C . MET B 1 337 ? 16.469 1.889 11.562 1 89.81 337 MET B C 1
ATOM 8052 O O . MET B 1 337 ? 15.547 2.605 11.156 1 89.81 337 MET B O 1
ATOM 8056 N N . CYS B 1 338 ? 16.5 0.598 11.406 1 92.94 338 CYS B N 1
ATOM 8057 C CA . CYS B 1 338 ? 15.414 -0.081 10.711 1 92.94 338 CYS B CA 1
ATOM 8058 C C . CYS B 1 338 ? 14.109 0.051 11.492 1 92.94 338 CYS B C 1
ATOM 8060 O O . CYS B 1 338 ? 13.055 0.266 10.898 1 92.94 338 CYS B O 1
ATOM 8062 N N . ARG B 1 339 ? 14.219 -0.043 12.789 1 95.25 339 ARG B N 1
ATOM 8063 C CA . ARG B 1 339 ? 13.031 0.123 13.633 1 95.25 339 ARG B CA 1
ATOM 8064 C C . ARG B 1 339 ? 12.469 1.532 13.508 1 95.25 339 ARG B C 1
ATOM 8066 O O . ARG B 1 339 ? 11.258 1.708 13.352 1 95.25 339 ARG B O 1
ATOM 8073 N N . ARG B 1 340 ? 13.336 2.498 13.555 1 96.31 340 ARG B N 1
ATOM 8074 C CA . ARG B 1 340 ? 12.914 3.895 13.477 1 96.31 340 ARG B CA 1
ATOM 8075 C C . ARG B 1 340 ? 12.281 4.199 12.125 1 96.31 340 ARG B C 1
ATOM 8077 O O . ARG B 1 340 ? 11.297 4.93 12.047 1 96.31 340 ARG B O 1
ATOM 8084 N N . VAL B 1 341 ? 12.875 3.637 11.094 1 96.94 341 VAL B N 1
ATOM 8085 C CA . VAL B 1 341 ? 12.328 3.83 9.758 1 96.94 341 VAL B CA 1
ATOM 8086 C C . VAL B 1 341 ? 10.93 3.215 9.68 1 96.94 341 VAL B C 1
ATOM 8088 O O . VAL B 1 341 ? 9.984 3.865 9.234 1 96.94 341 VAL B O 1
ATOM 8091 N N . TRP B 1 342 ? 10.758 1.989 10.102 1 97.38 342 TRP B N 1
ATOM 8092 C CA . TRP B 1 342 ? 9.469 1.3 10.031 1 97.38 342 TRP B CA 1
ATOM 8093 C C . TRP B 1 342 ? 8.391 2.072 10.781 1 97.38 342 TRP B C 1
ATOM 8095 O O . TRP B 1 342 ? 7.316 2.33 10.242 1 97.38 342 TRP B O 1
ATOM 8105 N N . TYR B 1 343 ? 8.734 2.477 11.969 1 98.12 343 TYR B N 1
ATOM 8106 C CA . TYR B 1 343 ? 7.715 3.125 12.781 1 98.12 343 TYR B CA 1
ATOM 8107 C C . TYR B 1 343 ? 7.449 4.543 12.289 1 98.12 343 TYR B C 1
ATOM 8109 O O . TYR B 1 343 ? 6.367 5.09 12.516 1 98.12 343 TYR B O 1
ATOM 8117 N N . SER B 1 344 ? 8.469 5.184 11.688 1 98.5 344 SER B N 1
ATOM 8118 C CA . SER B 1 344 ? 8.172 6.457 11.047 1 98.5 344 SER B CA 1
ATOM 8119 C C . SER B 1 344 ? 7.121 6.297 9.953 1 98.5 344 SER B C 1
ATOM 8121 O O . SER B 1 344 ? 6.23 7.137 9.805 1 98.5 344 SER B O 1
ATOM 8123 N N . ILE B 1 345 ? 7.227 5.211 9.188 1 98.56 345 ILE B N 1
ATOM 8124 C CA . ILE B 1 345 ? 6.227 4.891 8.172 1 98.56 345 ILE B CA 1
ATOM 8125 C C . ILE B 1 345 ? 4.879 4.641 8.836 1 98.56 345 ILE B C 1
ATOM 8127 O O . ILE B 1 345 ? 3.852 5.16 8.398 1 98.56 345 ILE B O 1
ATOM 8131 N N . PHE B 1 346 ? 4.934 3.85 9.93 1 98.44 346 PHE B N 1
ATOM 8132 C CA . PHE B 1 346 ? 3.725 3.463 10.648 1 98.44 346 PHE B CA 1
ATOM 8133 C C . PHE B 1 346 ? 2.975 4.691 11.148 1 98.44 346 PHE B C 1
ATOM 8135 O O . PHE B 1 346 ? 1.76 4.801 10.969 1 98.44 346 PHE B O 1
ATOM 8142 N N . VAL B 1 347 ? 3.674 5.637 11.688 1 98.56 347 VAL B N 1
ATOM 8143 C CA . VAL B 1 347 ? 3.078 6.84 12.266 1 98.56 347 VAL B CA 1
ATOM 8144 C C . VAL B 1 347 ? 2.518 7.719 11.148 1 98.56 347 VAL B C 1
ATOM 8146 O O . VAL B 1 347 ? 1.373 8.172 11.219 1 98.56 347 VAL B O 1
ATOM 8149 N N . LEU B 1 348 ? 3.295 7.93 10.188 1 98.44 348 LEU B N 1
ATOM 8150 C CA . LEU B 1 348 ? 2.863 8.789 9.086 1 98.44 348 LEU B CA 1
ATOM 8151 C C . LEU B 1 348 ? 1.671 8.18 8.359 1 98.44 348 LEU B C 1
ATOM 8153 O O . LEU B 1 348 ? 0.784 8.898 7.898 1 98.44 348 LEU B O 1
ATOM 8157 N N . ASP B 1 349 ? 1.675 6.918 8.211 1 98 349 ASP B N 1
ATOM 8158 C CA . ASP B 1 349 ? 0.592 6.203 7.539 1 98 349 ASP B CA 1
ATOM 8159 C C . ASP B 1 349 ? -0.74 6.434 8.25 1 98 349 ASP B C 1
ATOM 8161 O O . ASP B 1 349 ? -1.758 6.691 7.605 1 98 349 ASP B O 1
ATOM 8165 N N . ARG B 1 350 ? -0.754 6.359 9.531 1 98.12 350 ARG B N 1
ATOM 8166 C CA . ARG B 1 350 ? -1.974 6.543 10.312 1 98.12 350 ARG B CA 1
ATOM 8167 C C . ARG B 1 350 ? -2.445 7.992 10.258 1 98.12 350 ARG B C 1
ATOM 8169 O O . ARG B 1 350 ? -3.643 8.258 10.133 1 98.12 350 ARG B O 1
ATOM 8176 N N . LEU B 1 351 ? -1.51 8.844 10.391 1 97.81 351 LEU B N 1
ATOM 8177 C CA . LEU B 1 351 ? -1.855 10.258 10.383 1 97.81 351 LEU B CA 1
ATOM 8178 C C . LEU B 1 351 ? -2.459 10.664 9.047 1 97.81 351 LEU B C 1
ATOM 8180 O O . LEU B 1 351 ? -3.49 11.336 9 1 97.81 351 LEU B O 1
ATOM 8184 N N . LEU B 1 352 ? -1.82 10.219 8.008 1 98 352 LEU B N 1
ATOM 8185 C CA . LEU B 1 352 ? -2.289 10.57 6.672 1 98 352 LEU B CA 1
ATOM 8186 C C . LEU B 1 352 ? -3.619 9.891 6.367 1 98 352 LEU B C 1
ATOM 8188 O O . LEU B 1 352 ? -4.492 10.484 5.727 1 98 352 LEU B O 1
ATOM 8192 N N . ALA B 1 353 ? -3.725 8.672 6.777 1 97.81 353 ALA B N 1
ATOM 8193 C CA . ALA B 1 353 ? -4.969 7.934 6.59 1 97.81 353 ALA B CA 1
ATOM 8194 C C . ALA B 1 353 ? -6.141 8.656 7.254 1 97.81 353 ALA B C 1
ATOM 8196 O O . ALA B 1 353 ? -7.188 8.859 6.633 1 97.81 353 ALA B O 1
ATOM 8197 N N . LEU B 1 354 ? -5.973 9.07 8.438 1 97.81 354 LEU B N 1
ATOM 8198 C CA . LEU B 1 354 ? -7.023 9.773 9.156 1 97.81 354 LEU B CA 1
ATOM 8199 C C . LEU B 1 354 ? -7.34 11.117 8.492 1 97.81 354 LEU B C 1
ATOM 8201 O O . LEU B 1 354 ? -8.508 11.477 8.336 1 97.81 354 LEU B O 1
ATOM 8205 N N . GLN B 1 355 ? -6.312 11.828 8.133 1 97.19 355 GLN B N 1
ATOM 8206 C CA . GLN B 1 355 ? -6.477 13.141 7.523 1 97.19 355 GLN B CA 1
ATOM 8207 C C . GLN B 1 355 ? -7.293 13.055 6.238 1 97.19 355 GLN B C 1
ATOM 8209 O O . GLN B 1 355 ? -8.109 13.93 5.953 1 97.19 355 GLN B O 1
ATOM 8214 N N . LEU B 1 356 ? -7.09 12 5.496 1 96.44 356 LEU B N 1
ATOM 8215 C CA . LEU B 1 356 ? -7.73 11.867 4.195 1 96.44 356 LEU B CA 1
ATOM 8216 C C . LEU B 1 356 ? -8.992 11.016 4.293 1 96.44 356 LEU B C 1
ATOM 8218 O O . LEU B 1 356 ? -9.789 10.961 3.354 1 96.44 356 LEU B O 1
ATOM 8222 N N . GLY B 1 357 ? -9.148 10.352 5.422 1 96.31 357 GLY B N 1
ATOM 8223 C CA . GLY B 1 357 ? -10.281 9.453 5.582 1 96.31 357 GLY B CA 1
ATOM 8224 C C . GLY B 1 357 ? -10.164 8.195 4.746 1 96.31 357 GLY B C 1
ATOM 8225 O O . GLY B 1 357 ? -11.156 7.703 4.211 1 96.31 357 GLY B O 1
ATOM 8226 N N . ARG B 1 358 ? -8.961 7.734 4.547 1 96.62 358 ARG B N 1
ATOM 8227 C CA . ARG B 1 358 ? -8.656 6.516 3.799 1 96.62 358 ARG B CA 1
ATOM 8228 C C . ARG B 1 358 ? -8.031 5.457 4.699 1 96.62 358 ARG B C 1
ATOM 8230 O O . ARG B 1 358 ? -7.441 5.785 5.73 1 96.62 358 ARG B O 1
ATOM 8237 N N . PRO B 1 359 ? -8.219 4.16 4.344 1 96.88 359 PRO B N 1
ATOM 8238 C CA . PRO B 1 359 ? -7.656 3.125 5.215 1 96.88 359 PRO B CA 1
ATOM 8239 C C . PRO B 1 359 ? -6.129 3.113 5.215 1 96.88 359 PRO B C 1
ATOM 8241 O O . PRO B 1 359 ? -5.508 3.332 4.172 1 96.88 359 PRO B O 1
ATOM 8244 N N . PRO B 1 360 ? -5.543 2.857 6.359 1 97.19 360 PRO B N 1
ATOM 8245 C CA . PRO B 1 360 ? -4.082 2.762 6.418 1 97.19 360 PRO B CA 1
ATOM 8246 C C . PRO B 1 360 ? -3.535 1.587 5.613 1 97.19 360 PRO B C 1
ATOM 8248 O O . PRO B 1 360 ? -4.25 0.61 5.375 1 97.19 360 PRO B O 1
ATOM 8251 N N . ALA B 1 361 ? -2.299 1.729 5.215 1 97.19 361 ALA B N 1
ATOM 8252 C CA . ALA B 1 361 ? -1.624 0.698 4.434 1 97.19 361 ALA B CA 1
ATOM 8253 C C . ALA B 1 361 ? -1.149 -0.446 5.324 1 97.19 361 ALA B C 1
ATOM 8255 O O . ALA B 1 361 ? -1.002 -1.58 4.863 1 97.19 361 ALA B O 1
ATOM 8256 N N . ILE B 1 362 ? -0.856 -0.175 6.547 1 97.19 362 ILE B N 1
ATOM 8257 C CA . ILE B 1 362 ? -0.27 -1.17 7.438 1 97.19 362 ILE B CA 1
ATOM 8258 C C . ILE B 1 362 ? -1.328 -1.671 8.422 1 97.19 362 ILE B C 1
ATOM 8260 O O . ILE B 1 362 ? -1.901 -0.887 9.18 1 97.19 362 ILE B O 1
ATOM 8264 N N . SER B 1 363 ? -1.536 -2.9 8.375 1 93.56 363 SER B N 1
ATOM 8265 C CA . SER B 1 363 ? -2.432 -3.518 9.344 1 93.56 363 SER B CA 1
ATOM 8266 C C . SER B 1 363 ? -1.709 -3.809 10.656 1 93.56 363 SER B C 1
ATOM 8268 O O . SER B 1 363 ? -0.49 -3.996 10.672 1 93.56 363 SER B O 1
ATOM 8270 N N . GLU B 1 364 ? -2.434 -3.891 11.695 1 88.81 364 GLU B N 1
ATOM 8271 C CA . GLU B 1 364 ? -1.84 -4.133 13 1 88.81 364 GLU B CA 1
ATOM 8272 C C . GLU B 1 364 ? -1.214 -5.523 13.078 1 88.81 364 GLU B C 1
ATOM 8274 O O . GLU B 1 364 ? -0.225 -5.727 13.789 1 88.81 364 GLU B O 1
ATOM 8279 N N . GLU B 1 365 ? -1.74 -6.438 12.336 1 90.25 365 GLU B N 1
ATOM 8280 C CA . GLU B 1 365 ? -1.245 -7.809 12.359 1 90.25 365 GLU B CA 1
ATOM 8281 C C . GLU B 1 365 ? -0.157 -8.023 11.312 1 90.25 365 GLU B C 1
ATOM 8283 O O . GLU B 1 365 ? 0.457 -9.094 11.258 1 90.25 365 GLU B O 1
ATOM 8288 N N . GLY B 1 366 ? 0.095 -7.027 10.625 1 92.44 366 GLY B N 1
ATOM 8289 C CA . GLY B 1 366 ? 0.938 -7.199 9.453 1 92.44 366 GLY B CA 1
ATOM 8290 C C . GLY B 1 366 ? 2.406 -6.945 9.734 1 92.44 366 GLY B C 1
ATOM 8291 O O . GLY B 1 366 ? 3.211 -6.836 8.805 1 92.44 366 GLY B O 1
ATOM 8292 N N . PHE B 1 367 ? 2.762 -6.723 11.016 1 95.69 367 PHE B N 1
ATOM 8293 C CA . PHE B 1 367 ? 4.164 -6.496 11.336 1 95.69 367 PHE B CA 1
ATOM 8294 C C . PHE B 1 367 ? 4.473 -6.949 12.758 1 95.69 367 PHE B C 1
ATOM 8296 O O . PHE B 1 367 ? 3.559 -7.156 13.562 1 95.69 367 PHE B O 1
ATOM 8303 N N . ASP B 1 368 ? 5.723 -7.211 13.023 1 94.56 368 ASP B N 1
ATOM 8304 C CA . ASP B 1 368 ? 6.238 -7.531 14.352 1 94.56 368 ASP B CA 1
ATOM 8305 C C . ASP B 1 368 ? 7.641 -6.953 14.547 1 94.56 368 ASP B C 1
ATOM 8307 O O . ASP B 1 368 ? 8.641 -7.629 14.289 1 94.56 368 ASP B O 1
ATOM 8311 N N . VAL B 1 369 ? 7.688 -5.766 15.016 1 95.5 369 VAL B N 1
ATOM 8312 C CA . VAL B 1 369 ? 8.93 -5.02 15.188 1 95.5 369 VAL B CA 1
ATOM 8313 C C . VAL B 1 369 ? 9 -4.449 16.609 1 95.5 369 VAL B C 1
ATOM 8315 O O . VAL B 1 369 ? 8.008 -3.93 17.125 1 95.5 369 VAL B O 1
ATOM 8318 N N . GLN B 1 370 ? 10.086 -4.531 17.203 1 94.38 370 GLN B N 1
ATOM 8319 C CA . GLN B 1 370 ? 10.266 -3.973 18.547 1 94.38 370 GLN B CA 1
ATOM 8320 C C . GLN B 1 370 ? 10.281 -2.447 18.5 1 94.38 370 GLN B C 1
ATOM 8322 O O . GLN B 1 370 ? 10.633 -1.851 17.484 1 94.38 370 GLN B O 1
ATOM 8327 N N . LEU B 1 371 ? 9.938 -1.85 19.594 1 95.5 371 LEU B N 1
ATOM 8328 C CA . LEU B 1 371 ? 9.953 -0.393 19.672 1 95.5 371 LEU B CA 1
ATOM 8329 C C . LEU B 1 371 ? 11.375 0.141 19.578 1 95.5 371 LEU B C 1
ATOM 8331 O O . LEU B 1 371 ? 12.32 -0.517 20.031 1 95.5 371 LEU B O 1
ATOM 8335 N N . PRO B 1 372 ? 11.516 1.269 18.953 1 93.75 372 PRO B N 1
ATOM 8336 C CA . PRO B 1 372 ? 12.844 1.872 18.891 1 93.75 372 PRO B CA 1
ATOM 8337 C C . PRO B 1 372 ? 13.359 2.295 20.266 1 93.75 372 PRO B C 1
ATOM 8339 O O . PRO B 1 372 ? 12.578 2.402 21.219 1 93.75 372 PRO B O 1
ATOM 8342 N N . SER B 1 373 ? 14.617 2.523 20.297 1 90.5 373 SER B N 1
ATOM 8343 C CA . SER B 1 373 ? 15.258 2.979 21.531 1 90.5 373 SER B CA 1
ATOM 8344 C C . SER B 1 373 ? 14.852 4.406 21.875 1 90.5 373 SER B C 1
ATOM 8346 O O . SER B 1 373 ? 14.586 5.211 20.969 1 90.5 373 SER B O 1
ATOM 8348 N N . GLN B 1 374 ? 14.867 4.727 23.141 1 89.19 374 GLN B N 1
ATOM 8349 C CA . GLN B 1 374 ? 14.562 6.078 23.594 1 89.19 374 GLN B CA 1
ATOM 8350 C C . GLN B 1 374 ? 15.758 7.008 23.422 1 89.19 374 GLN B C 1
ATOM 8352 O O . GLN B 1 374 ? 15.617 8.227 23.5 1 89.19 374 GLN B O 1
ATOM 8357 N N . GLN B 1 375 ? 16.797 6.398 23.203 1 82.69 375 GLN B N 1
ATOM 8358 C CA . GLN B 1 375 ? 18.016 7.176 23.078 1 82.69 375 GLN B CA 1
ATOM 8359 C C . GLN B 1 375 ? 18.062 7.906 21.734 1 82.69 375 GLN B C 1
ATOM 8361 O O . GLN B 1 375 ? 17.516 7.426 20.75 1 82.69 375 GLN B O 1
ATOM 8366 N N . SER B 1 376 ? 18.734 9.07 21.875 1 78.44 376 SER B N 1
ATOM 8367 C CA . SER B 1 376 ? 18.938 9.805 20.625 1 78.44 376 SER B CA 1
ATOM 8368 C C . SER B 1 376 ? 19.953 9.117 19.734 1 78.44 376 SER B C 1
ATOM 8370 O O . SER B 1 376 ? 20.672 8.219 20.172 1 78.44 376 SER B O 1
ATOM 8372 N N . ASP B 1 377 ? 19.969 9.477 18.469 1 77.44 377 ASP B N 1
ATOM 8373 C CA . ASP B 1 377 ? 20.938 8.922 17.516 1 77.44 377 ASP B CA 1
ATOM 8374 C C . ASP B 1 377 ? 22.359 9.219 17.938 1 77.44 377 ASP B C 1
ATOM 8376 O O . ASP B 1 377 ? 23.266 8.398 17.734 1 77.44 377 ASP B O 1
ATOM 8380 N N . VAL B 1 378 ? 22.5 10.367 18.516 1 71.69 378 VAL B N 1
ATOM 8381 C CA . VAL B 1 378 ? 23.828 10.781 18.969 1 71.69 378 VAL B CA 1
ATOM 8382 C C . VAL B 1 378 ? 24.281 9.898 20.125 1 71.69 378 VAL B C 1
ATOM 8384 O O . VAL B 1 378 ? 25.453 9.492 20.172 1 71.69 378 VAL B O 1
ATOM 8387 N N . ASP B 1 379 ? 23.328 9.602 20.938 1 74.62 379 ASP B N 1
ATOM 8388 C CA . ASP B 1 379 ? 23.641 8.742 22.078 1 74.62 379 ASP B CA 1
ATOM 8389 C C . ASP B 1 379 ? 23.953 7.32 21.625 1 74.62 379 ASP B C 1
ATOM 8391 O O . ASP B 1 379 ? 24.797 6.648 22.219 1 74.62 379 ASP B O 1
ATOM 8395 N N . LEU B 1 380 ? 23.328 6.918 20.609 1 74.5 380 LEU B N 1
ATOM 8396 C CA . LEU B 1 380 ? 23.531 5.57 20.094 1 74.5 380 LEU B CA 1
ATOM 8397 C C . LEU B 1 380 ? 24.875 5.445 19.391 1 74.5 380 LEU B C 1
ATOM 8399 O O . LEU B 1 380 ? 25.516 4.391 19.438 1 74.5 380 LEU B O 1
ATOM 8403 N N . ALA B 1 381 ? 25.312 6.449 18.734 1 70.44 381 ALA B N 1
ATOM 8404 C CA . ALA B 1 381 ? 26.578 6.434 18.016 1 70.44 381 ALA B CA 1
ATOM 8405 C C . ALA B 1 381 ? 27.75 6.562 18.969 1 70.44 381 ALA B C 1
ATOM 8407 O O . ALA B 1 381 ? 28.859 6.078 18.672 1 70.44 381 ALA B O 1
ATOM 8408 N N . SER B 1 382 ? 27.672 7.301 19.969 1 64.69 382 SER B N 1
ATOM 8409 C CA . SER B 1 382 ? 28.734 7.473 20.953 1 64.69 382 SER B CA 1
ATOM 8410 C C . SER B 1 382 ? 28.312 6.965 22.328 1 64.69 382 SER B C 1
ATOM 8412 O O . SER B 1 382 ? 27.875 7.746 23.172 1 64.69 382 SER B O 1
ATOM 8414 N N . PRO B 1 383 ? 28.312 5.617 22.328 1 59.5 383 PRO B N 1
ATOM 8415 C CA . PRO B 1 383 ? 27.859 5.082 23.609 1 59.5 383 PRO B CA 1
ATOM 8416 C C . PRO B 1 383 ? 28.609 5.672 24.797 1 59.5 383 PRO B C 1
ATOM 8418 O O . PRO B 1 383 ? 28.141 5.594 25.938 1 59.5 383 PRO B O 1
ATOM 8421 N N . SER B 1 384 ? 29.922 6.012 24.609 1 50.84 384 SER B N 1
ATOM 8422 C CA . SER B 1 384 ? 30.719 6.441 25.75 1 50.84 384 SER B CA 1
ATOM 8423 C C . SER B 1 384 ? 30.125 7.68 26.406 1 50.84 384 SER B C 1
ATOM 8425 O O . SER B 1 384 ? 30.531 8.062 27.5 1 50.84 384 SER B O 1
ATOM 8427 N N . SER B 1 385 ? 29.891 8.57 25.609 1 44.16 385 SER B N 1
ATOM 8428 C CA . SER B 1 385 ? 29.516 9.812 26.266 1 44.16 385 SER B CA 1
ATOM 8429 C C . SER B 1 385 ? 28.234 9.625 27.094 1 44.16 385 SER B C 1
ATOM 8431 O O . SER B 1 385 ? 27.141 9.555 26.547 1 44.16 385 SER B O 1
ATOM 8433 N N . GLN B 1 386 ? 28.391 8.766 27.875 1 43.53 386 GLN B N 1
ATOM 8434 C CA . GLN B 1 386 ? 27.422 8.703 28.953 1 43.53 386 GLN B CA 1
ATOM 8435 C C . GLN B 1 386 ? 26.859 10.086 29.281 1 43.53 386 GLN B C 1
ATOM 8437 O O . GLN B 1 386 ? 27.375 10.781 30.156 1 43.53 386 GLN B O 1
ATOM 8442 N N . HIS B 1 387 ? 26.906 10.93 28.312 1 40.09 387 HIS B N 1
ATOM 8443 C CA . HIS B 1 387 ? 26.25 12.102 28.875 1 40.09 387 HIS B CA 1
ATOM 8444 C C . HIS B 1 387 ? 25.234 11.703 29.938 1 40.09 387 HIS B C 1
ATOM 8446 O O . HIS B 1 387 ? 24.422 10.789 29.719 1 40.09 387 HIS B O 1
ATOM 8452 N N . GLY B 1 388 ? 25.734 11.695 31.125 1 37.84 388 GLY B N 1
ATOM 8453 C CA . GLY B 1 388 ? 25.125 11.773 32.438 1 37.84 388 GLY B CA 1
ATOM 8454 C C . GLY B 1 388 ? 23.688 12.258 32.406 1 37.84 388 GLY B C 1
ATOM 8455 O O . GLY B 1 388 ? 23.188 12.812 33.375 1 37.84 388 GLY B O 1
ATOM 8456 N N . THR B 1 389 ? 23.422 12.906 31.25 1 39.84 389 THR B N 1
ATOM 8457 C CA . THR B 1 389 ? 22.203 13.555 31.734 1 39.84 389 THR B CA 1
ATOM 8458 C C . THR B 1 389 ? 21.391 12.594 32.594 1 39.84 389 THR B C 1
ATOM 8460 O O . THR B 1 389 ? 21 11.523 32.125 1 39.84 389 THR B O 1
ATOM 8463 N N . HIS B 1 390 ? 21.75 12.461 33.75 1 41 390 HIS B N 1
ATOM 8464 C CA . HIS B 1 390 ? 21 12.016 34.906 1 41 390 HIS B CA 1
ATOM 8465 C C . HIS B 1 390 ? 19.516 11.906 34.594 1 41 390 HIS B C 1
ATOM 8467 O O . HIS B 1 390 ? 18.734 11.398 35.406 1 41 390 HIS B O 1
ATOM 8473 N N . GLY B 1 391 ? 18.875 12.969 33.938 1 46.72 391 GLY B N 1
ATOM 8474 C CA . GLY B 1 391 ? 17.422 13.07 34 1 46.72 391 GLY B CA 1
ATOM 8475 C C . GLY B 1 391 ? 16.719 12.062 33.125 1 46.72 391 GLY B C 1
ATOM 8476 O O . GLY B 1 391 ? 17.312 11.508 32.188 1 46.72 391 GLY B O 1
ATOM 8477 N N . THR B 1 392 ? 15.773 11.398 33.625 1 58.47 392 THR B N 1
ATOM 8478 C CA . THR B 1 392 ? 14.766 10.391 33.312 1 58.47 392 THR B CA 1
ATOM 8479 C C . THR B 1 392 ? 14.094 10.703 31.984 1 58.47 392 THR B C 1
ATOM 8481 O O . THR B 1 392 ? 13.352 9.867 31.453 1 58.47 392 THR B O 1
ATOM 8484 N N . ASP B 1 393 ? 14.523 11.875 31.328 1 74.31 393 ASP B N 1
ATOM 8485 C CA . ASP B 1 393 ? 13.758 12.227 30.125 1 74.31 393 ASP B CA 1
ATOM 8486 C C . ASP B 1 393 ? 14.602 12.07 28.875 1 74.31 393 ASP B C 1
ATOM 8488 O O . ASP B 1 393 ? 15.758 12.516 28.828 1 74.31 393 ASP B O 1
ATOM 8492 N N . TRP B 1 394 ? 14.227 11.297 27.891 1 84.56 394 TRP B N 1
ATOM 8493 C CA . TRP B 1 394 ? 14.898 11.039 26.625 1 84.56 394 TRP B CA 1
ATOM 8494 C C . TRP B 1 394 ? 14.188 11.734 25.469 1 84.56 394 TRP B C 1
ATOM 8496 O O . TRP B 1 394 ? 12.953 11.781 25.438 1 84.56 394 TRP B O 1
ATOM 8506 N N . VAL B 1 395 ? 14.992 12.297 24.594 1 85.44 395 VAL B N 1
ATOM 8507 C CA . VAL B 1 395 ? 14.445 12.977 23.438 1 85.44 395 VAL B CA 1
ATOM 8508 C C . VAL B 1 395 ? 13.625 12 22.594 1 85.44 395 VAL B C 1
ATOM 8510 O O . VAL B 1 395 ? 12.656 12.391 21.938 1 85.44 395 VAL B O 1
ATOM 8513 N N . GLY B 1 396 ? 14 10.766 22.656 1 90.56 396 GLY B N 1
ATOM 8514 C CA . GLY B 1 396 ? 13.328 9.75 21.875 1 90.56 396 GLY B CA 1
ATOM 8515 C C . GLY B 1 396 ? 11.984 9.336 22.453 1 90.56 396 GLY B C 1
ATOM 8516 O O . GLY B 1 396 ? 11.234 8.586 21.812 1 90.56 396 GLY B O 1
ATOM 8517 N N . ASP B 1 397 ? 11.609 9.875 23.609 1 93.5 397 ASP B N 1
ATOM 8518 C CA . ASP B 1 397 ? 10.328 9.531 24.219 1 93.5 397 ASP B CA 1
ATOM 8519 C C . ASP B 1 397 ? 9.164 10 23.344 1 93.5 397 ASP B C 1
ATOM 8521 O O . ASP B 1 397 ? 8.125 9.336 23.266 1 93.5 397 ASP B O 1
ATOM 8525 N N . TYR B 1 398 ? 9.406 11.133 22.781 1 96.38 398 TYR B N 1
ATOM 8526 C CA . TYR B 1 398 ? 8.359 11.664 21.922 1 96.38 398 TYR B CA 1
ATOM 8527 C C . TYR B 1 398 ? 7.957 10.641 20.859 1 96.38 398 TYR B C 1
ATOM 8529 O O . TYR B 1 398 ? 6.77 10.383 20.656 1 96.38 398 TYR B O 1
ATOM 8537 N N . PHE B 1 399 ? 8.945 10.086 20.219 1 96.69 399 PHE B N 1
ATOM 8538 C CA . PHE B 1 399 ? 8.68 9.18 19.109 1 96.69 399 PHE B CA 1
ATOM 8539 C C . PHE B 1 399 ? 7.953 7.93 19.594 1 96.69 399 PHE B C 1
ATOM 8541 O O . PHE B 1 399 ? 7.027 7.445 18.938 1 96.69 399 PHE B O 1
ATOM 8548 N N . ILE B 1 400 ? 8.32 7.422 20.641 1 97 400 ILE B N 1
ATOM 8549 C CA . ILE B 1 400 ? 7.688 6.242 21.219 1 97 400 ILE B CA 1
ATOM 8550 C C . ILE B 1 400 ? 6.23 6.551 21.547 1 97 400 ILE B C 1
ATOM 8552 O O . ILE B 1 400 ? 5.34 5.75 21.266 1 97 400 ILE B O 1
ATOM 8556 N N . GLU B 1 401 ? 6 7.68 22.172 1 97.69 401 GLU B N 1
ATOM 8557 C CA . GLU B 1 401 ? 4.633 8.062 22.516 1 97.69 401 GLU B CA 1
ATOM 8558 C C . GLU B 1 401 ? 3.797 8.305 21.25 1 97.69 401 GLU B C 1
ATOM 8560 O O . GLU B 1 401 ? 2.594 8.031 21.25 1 97.69 401 GLU B O 1
ATOM 8565 N N . MET B 1 402 ? 4.492 8.82 20.266 1 97.94 402 MET B N 1
ATOM 8566 C CA . MET B 1 402 ? 3.791 9.023 19 1 97.94 402 MET B CA 1
ATOM 8567 C C . MET B 1 402 ? 3.377 7.691 18.391 1 97.94 402 MET B C 1
ATOM 8569 O O . MET B 1 402 ? 2.334 7.602 17.734 1 97.94 402 MET B O 1
ATOM 8573 N N . ILE B 1 403 ? 4.172 6.672 18.5 1 98.19 403 ILE B N 1
ATOM 8574 C CA . ILE B 1 403 ? 3.83 5.336 18.031 1 98.19 403 ILE B CA 1
ATOM 8575 C C . ILE B 1 403 ? 2.576 4.836 18.734 1 98.19 403 ILE B C 1
ATOM 8577 O O . ILE B 1 403 ? 1.635 4.367 18.094 1 98.19 403 ILE B O 1
ATOM 8581 N N . LYS B 1 404 ? 2.529 5.027 20 1 98.06 404 LYS B N 1
ATOM 8582 C CA . LYS B 1 404 ? 1.356 4.629 20.781 1 98.06 404 LYS B CA 1
ATOM 8583 C C . LYS B 1 404 ? 0.13 5.445 20.375 1 98.06 404 LYS B C 1
ATOM 8585 O O . LYS B 1 404 ? -0.972 4.902 20.266 1 98.06 404 LYS B O 1
ATOM 8590 N N . PHE B 1 405 ? 0.392 6.734 20.297 1 98.44 405 PHE B N 1
ATOM 8591 C CA . PHE B 1 405 ? -0.673 7.629 19.859 1 98.44 405 PHE B CA 1
ATOM 8592 C C . PHE B 1 405 ? -1.233 7.188 18.5 1 98.44 405 PHE B C 1
ATOM 8594 O O . PHE B 1 405 ? -2.445 7.246 18.281 1 98.44 405 PHE B O 1
ATOM 8601 N N . SER B 1 406 ? -0.355 6.746 17.641 1 98.25 406 SER B N 1
ATOM 8602 C CA . SER B 1 406 ? -0.756 6.332 16.312 1 98.25 406 SER B CA 1
ATOM 8603 C C . SER B 1 406 ? -1.594 5.059 16.359 1 98.25 406 SER B C 1
ATOM 8605 O O . SER B 1 406 ? -2.451 4.84 15.492 1 98.25 406 SER B O 1
ATOM 8607 N N . GLU B 1 407 ? -1.403 4.234 17.266 1 97.75 407 GLU B N 1
ATOM 8608 C CA . GLU B 1 407 ? -2.279 3.084 17.469 1 97.75 407 GLU B CA 1
ATOM 8609 C C . GLU B 1 407 ? -3.703 3.525 17.797 1 97.75 407 GLU B C 1
ATOM 8611 O O . GLU B 1 407 ? -4.672 2.934 17.312 1 97.75 407 GLU B O 1
ATOM 8616 N N . ILE B 1 408 ? -3.797 4.535 18.594 1 98.44 408 ILE B N 1
ATOM 8617 C CA . ILE B 1 408 ? -5.105 5.078 18.938 1 98.44 408 ILE B CA 1
ATOM 8618 C C . ILE B 1 408 ? -5.766 5.664 17.688 1 98.44 408 ILE B C 1
ATOM 8620 O O . ILE B 1 408 ? -6.961 5.469 17.469 1 98.44 408 ILE B O 1
ATOM 8624 N N . ILE B 1 409 ? -4.93 6.379 16.938 1 98.5 409 ILE B N 1
ATOM 8625 C CA . ILE B 1 409 ? -5.438 6.934 15.68 1 98.5 409 ILE B CA 1
ATOM 8626 C C . ILE B 1 409 ? -6.039 5.816 14.828 1 98.5 409 ILE B C 1
ATOM 8628 O O . ILE B 1 409 ? -7.113 5.98 14.25 1 98.5 409 ILE B O 1
ATOM 8632 N N . GLY B 1 410 ? -5.309 4.684 14.773 1 97.25 410 GLY B N 1
ATOM 8633 C CA . GLY B 1 410 ? -5.816 3.547 14.023 1 97.25 410 GLY B CA 1
ATOM 8634 C C . GLY B 1 410 ? -7.172 3.066 14.508 1 97.25 410 GLY B C 1
ATOM 8635 O O . GLY B 1 410 ? -8.07 2.812 13.703 1 97.25 410 GLY B O 1
ATOM 8636 N N . ARG B 1 411 ? -7.379 3.008 15.703 1 97.06 411 ARG B N 1
ATOM 8637 C CA . ARG B 1 411 ? -8.641 2.545 16.281 1 97.06 411 ARG B CA 1
ATOM 8638 C C . ARG B 1 411 ? -9.75 3.562 16.062 1 97.06 411 ARG B C 1
ATOM 8640 O O . ARG B 1 411 ? -10.906 3.189 15.828 1 97.06 411 ARG B O 1
ATOM 8647 N N . VAL B 1 412 ? -9.391 4.812 16.203 1 98.19 412 VAL B N 1
ATOM 8648 C CA . VAL B 1 412 ? -10.367 5.863 15.914 1 98.19 412 VAL B CA 1
ATOM 8649 C C . VAL B 1 412 ? -10.859 5.742 14.477 1 98.19 412 VAL B C 1
ATOM 8651 O O . VAL B 1 412 ? -12.062 5.785 14.219 1 98.19 412 VAL B O 1
ATOM 8654 N N . PHE B 1 413 ? -9.977 5.547 13.602 1 97.5 413 PHE B N 1
ATOM 8655 C CA . PHE B 1 413 ? -10.344 5.438 12.195 1 97.5 413 PHE B CA 1
ATOM 8656 C C . PHE B 1 413 ? -11.234 4.219 11.961 1 97.5 413 PHE B C 1
ATOM 8658 O O . PHE B 1 413 ? -12.281 4.32 11.312 1 97.5 413 PHE B O 1
ATOM 8665 N N . GLU B 1 414 ? -10.82 3.102 12.438 1 95.62 414 GLU B N 1
ATOM 8666 C CA . GLU B 1 414 ? -11.539 1.853 12.195 1 95.62 414 GLU B CA 1
ATOM 8667 C C . GLU B 1 414 ? -12.938 1.89 12.805 1 95.62 414 GLU B C 1
ATOM 8669 O O . GLU B 1 414 ? -13.898 1.415 12.203 1 95.62 414 GLU B O 1
ATOM 8674 N N . SER B 1 415 ? -13.07 2.523 13.93 1 95.94 415 SER B N 1
ATOM 8675 C CA . SER B 1 415 ? -14.32 2.469 14.68 1 95.94 415 SER B CA 1
ATOM 8676 C C . SER B 1 415 ? -15.289 3.549 14.219 1 95.94 415 SER B C 1
ATOM 8678 O O . SER B 1 415 ? -16.5 3.336 14.203 1 95.94 415 SER B O 1
ATOM 8680 N N . LEU B 1 416 ? -14.742 4.68 13.828 1 95.56 416 LEU B N 1
ATOM 8681 C CA . LEU B 1 416 ? -15.641 5.812 13.617 1 95.56 416 LEU B CA 1
ATOM 8682 C C . LEU B 1 416 ? -15.68 6.207 12.148 1 95.56 416 LEU B C 1
ATOM 8684 O O . LEU B 1 416 ? -16.688 6.758 11.672 1 95.56 416 LEU B O 1
ATOM 8688 N N . TYR B 1 417 ? -14.648 5.949 11.453 1 95.25 417 TYR B N 1
ATOM 8689 C CA . TYR B 1 417 ? -14.57 6.539 10.117 1 95.25 417 TYR B CA 1
ATOM 8690 C C . TYR B 1 417 ? -14.281 5.473 9.07 1 95.25 417 TYR B C 1
ATOM 8692 O O . TYR B 1 417 ? -14.297 5.758 7.867 1 95.25 417 TYR B O 1
ATOM 8700 N N . GLY B 1 418 ? -14.023 4.238 9.445 1 93.75 418 GLY B N 1
ATOM 8701 C CA . GLY B 1 418 ? -13.695 3.168 8.523 1 93.75 418 GLY B CA 1
ATOM 8702 C C . GLY B 1 418 ? -14.859 2.773 7.633 1 93.75 418 GLY B C 1
ATOM 8703 O O . GLY B 1 418 ? -16.016 3.105 7.926 1 93.75 418 GLY B O 1
ATOM 8704 N N . PRO B 1 419 ? -14.523 2.111 6.551 1 92.75 419 PRO B N 1
ATOM 8705 C CA . PRO B 1 419 ? -15.57 1.694 5.617 1 92.75 419 PRO B CA 1
ATOM 8706 C C . PRO B 1 419 ? -16.594 0.761 6.258 1 92.75 419 PRO B C 1
ATOM 8708 O O . PRO B 1 419 ? -17.766 0.777 5.883 1 92.75 419 PRO B O 1
ATOM 8711 N N . ARG B 1 420 ? -16.234 -0.02 7.238 1 90.25 420 ARG B N 1
ATOM 8712 C CA . ARG B 1 420 ? -17.141 -0.981 7.863 1 90.25 420 ARG B CA 1
ATOM 8713 C C . ARG B 1 420 ? -17.516 -0.545 9.281 1 90.25 420 ARG B C 1
ATOM 8715 O O . ARG B 1 420 ? -17.844 -1.378 10.125 1 90.25 420 ARG B O 1
ATOM 8722 N N . ARG B 1 421 ? -17.438 0.676 9.492 1 88.69 421 ARG B N 1
ATOM 8723 C CA . ARG B 1 421 ? -17.766 1.188 10.812 1 88.69 421 ARG B CA 1
ATOM 8724 C C . ARG B 1 421 ? -19.234 0.908 11.164 1 88.69 421 ARG B C 1
ATOM 8726 O O . ARG B 1 421 ? -20.062 0.712 10.273 1 88.69 421 ARG B O 1
ATOM 8733 N N . ALA B 1 422 ? -19.438 0.933 12.406 1 82.94 422 ALA B N 1
ATOM 8734 C CA . ALA B 1 422 ? -20.797 0.684 12.898 1 82.94 422 ALA B CA 1
ATOM 8735 C C . ALA B 1 422 ? -21.734 1.82 12.5 1 82.94 422 ALA B C 1
ATOM 8737 O O . ALA B 1 422 ? -21.344 2.99 12.516 1 82.94 422 ALA B O 1
ATOM 8738 N N . GLU B 1 423 ? -22.906 1.452 12.25 1 83 423 GLU B N 1
ATOM 8739 C CA . GLU B 1 423 ? -23.906 2.459 11.906 1 83 423 GLU B CA 1
ATOM 8740 C C . GLU B 1 423 ? -24.922 2.637 13.039 1 83 423 GLU B C 1
ATOM 8742 O O . GLU B 1 423 ? -25.656 3.627 13.07 1 83 423 GLU B O 1
ATOM 8747 N N . ASP B 1 424 ? -24.797 1.774 13.992 1 85.25 424 ASP B N 1
ATOM 8748 C CA . ASP B 1 424 ? -25.672 1.871 15.156 1 85.25 424 ASP B CA 1
ATOM 8749 C C . ASP B 1 424 ? -25.25 3.021 16.062 1 85.25 424 ASP B C 1
ATOM 8751 O O . ASP B 1 424 ? -24.125 3.029 16.578 1 85.25 424 ASP B O 1
ATOM 8755 N N . PRO B 1 425 ? -26.109 3.955 16.312 1 86.44 425 PRO B N 1
ATOM 8756 C CA . PRO B 1 425 ? -25.75 5.129 17.109 1 86.44 425 PRO B CA 1
ATOM 8757 C C . PRO B 1 425 ? -25.312 4.766 18.531 1 86.44 425 PRO B C 1
ATOM 8759 O O . PRO B 1 425 ? -24.453 5.441 19.094 1 86.44 425 PRO B O 1
ATOM 8762 N N . VAL B 1 426 ? -25.938 3.752 19.062 1 87.31 426 VAL B N 1
ATOM 8763 C CA . VAL B 1 426 ? -25.562 3.344 20.406 1 87.31 426 VAL B CA 1
ATOM 8764 C C . VAL B 1 426 ? -24.125 2.852 20.422 1 87.31 426 VAL B C 1
ATOM 8766 O O . VAL B 1 426 ? -23.359 3.164 21.328 1 87.31 426 VAL B O 1
ATOM 8769 N N . LEU B 1 427 ? -23.828 2.096 19.406 1 90.38 427 LEU B N 1
ATOM 8770 C CA . LEU B 1 427 ? -22.469 1.589 19.297 1 90.38 427 LEU B CA 1
ATOM 8771 C C . LEU B 1 427 ? -21.484 2.723 19.016 1 90.38 427 LEU B C 1
ATOM 8773 O O . LEU B 1 427 ? -20.359 2.707 19.516 1 90.38 427 LEU B O 1
ATOM 8777 N N . ILE B 1 428 ? -21.922 3.68 18.266 1 92.06 428 ILE B N 1
ATOM 8778 C CA . ILE B 1 428 ? -21.078 4.836 17.953 1 92.06 428 ILE B CA 1
ATOM 8779 C C . ILE B 1 428 ? -20.766 5.602 19.234 1 92.06 428 ILE B C 1
ATOM 8781 O O . ILE B 1 428 ? -19.625 5.965 19.484 1 92.06 428 ILE B O 1
ATOM 8785 N N . LEU B 1 429 ? -21.75 5.848 20.031 1 93.19 429 LEU B N 1
ATOM 8786 C CA . LEU B 1 429 ? -21.578 6.559 21.297 1 93.19 429 LEU B CA 1
ATOM 8787 C C . LEU B 1 429 ? -20.641 5.793 22.219 1 93.19 429 LEU B C 1
ATOM 8789 O O . LEU B 1 429 ? -19.797 6.395 22.891 1 93.19 429 LEU B O 1
ATOM 8793 N N . SER B 1 430 ? -20.797 4.488 22.188 1 95 430 SER B N 1
ATOM 8794 C CA . SER B 1 430 ? -19.922 3.662 23.031 1 95 430 SER B CA 1
ATOM 8795 C C . SER B 1 430 ? -18.469 3.74 22.562 1 95 430 SER B C 1
ATOM 8797 O O . SER B 1 430 ? -17.547 3.783 23.375 1 95 430 SER B O 1
ATOM 8799 N N . HIS B 1 431 ? -18.297 3.727 21.234 1 96.31 431 HIS B N 1
ATOM 8800 C CA . HIS B 1 431 ? -16.953 3.861 20.688 1 96.31 431 HIS B CA 1
ATOM 8801 C C . HIS B 1 431 ? -16.344 5.207 21.062 1 96.31 431 HIS B C 1
ATOM 8803 O O . HIS B 1 431 ? -15.164 5.277 21.422 1 96.31 431 HIS B O 1
ATOM 8809 N N . ILE B 1 432 ? -17.062 6.242 20.984 1 97.25 432 ILE B N 1
ATOM 8810 C CA . ILE B 1 432 ? -16.594 7.586 21.281 1 97.25 432 ILE B CA 1
ATOM 8811 C C . ILE B 1 432 ? -16.141 7.664 22.734 1 97.25 432 ILE B C 1
ATOM 8813 O O . ILE B 1 432 ? -15.055 8.172 23.031 1 97.25 432 ILE B O 1
ATOM 8817 N N . ASP B 1 433 ? -16.938 7.086 23.594 1 97 433 ASP B N 1
ATOM 8818 C CA . ASP B 1 433 ? -16.594 7.113 25.016 1 97 433 ASP B CA 1
ATOM 8819 C C . ASP B 1 433 ? -15.312 6.344 25.281 1 97 433 ASP B C 1
ATOM 8821 O O . ASP B 1 433 ? -14.438 6.828 26 1 97 433 ASP B O 1
ATOM 8825 N N . ARG B 1 434 ? -15.289 5.234 24.703 1 97.94 434 ARG B N 1
ATOM 8826 C CA . ARG B 1 434 ? -14.117 4.391 24.906 1 97.94 434 ARG B CA 1
ATOM 8827 C C . ARG B 1 434 ? -12.859 5.062 24.359 1 97.94 434 ARG B C 1
ATOM 8829 O O . ARG B 1 434 ? -11.82 5.07 25.016 1 97.94 434 ARG B O 1
ATOM 8836 N N . LEU B 1 435 ? -12.93 5.602 23.219 1 98.44 435 LEU B N 1
ATOM 8837 C CA . LEU B 1 435 ? -11.789 6.223 22.562 1 98.44 435 LEU B CA 1
ATOM 8838 C C . LEU B 1 435 ? -11.367 7.496 23.281 1 98.44 435 LEU B C 1
ATOM 8840 O O . LEU B 1 435 ? -10.172 7.789 23.391 1 98.44 435 LEU B O 1
ATOM 8844 N N . ASP B 1 436 ? -12.281 8.258 23.734 1 98.25 436 ASP B N 1
ATOM 8845 C CA . ASP B 1 436 ? -11.977 9.461 24.5 1 98.25 436 ASP B CA 1
ATOM 8846 C C . ASP B 1 436 ? -11.242 9.117 25.797 1 98.25 436 ASP B C 1
ATOM 8848 O O . ASP B 1 436 ? -10.312 9.812 26.188 1 98.25 436 ASP B O 1
ATOM 8852 N N . ASP B 1 437 ? -11.734 8.078 26.375 1 98.06 437 ASP B N 1
ATOM 8853 C CA . ASP B 1 437 ? -11.094 7.617 27.609 1 98.06 437 ASP B CA 1
ATOM 8854 C C . ASP B 1 437 ? -9.664 7.156 27.328 1 98.06 437 ASP B C 1
ATOM 8856 O O . ASP B 1 437 ? -8.75 7.453 28.109 1 98.06 437 ASP B O 1
ATOM 8860 N N . GLU B 1 438 ? -9.531 6.43 26.297 1 98.44 438 GLU B N 1
ATOM 8861 C CA . GLU B 1 438 ? -8.203 5.953 25.922 1 98.44 438 GLU B CA 1
ATOM 8862 C C . GLU B 1 438 ? -7.258 7.113 25.641 1 98.44 438 GLU B C 1
ATOM 8864 O O . GLU B 1 438 ? -6.09 7.082 26.031 1 98.44 438 GLU B O 1
ATOM 8869 N N . LEU B 1 439 ? -7.715 8.094 24.938 1 98.56 439 LEU B N 1
ATOM 8870 C CA . LEU B 1 439 ? -6.914 9.266 24.609 1 98.56 439 LEU B CA 1
ATOM 8871 C C . LEU B 1 439 ? -6.527 10.039 25.859 1 98.56 439 LEU B C 1
ATOM 8873 O O . LEU B 1 439 ? -5.387 10.492 26 1 98.56 439 LEU B O 1
ATOM 8877 N N . SER B 1 440 ? -7.449 10.164 26.75 1 97.75 440 SER B N 1
ATOM 8878 C CA . SER B 1 440 ? -7.184 10.859 28.016 1 97.75 440 SER B CA 1
ATOM 8879 C C . SER B 1 440 ? -6.164 10.102 28.859 1 97.75 440 SER B C 1
ATOM 8881 O O . SER B 1 440 ? -5.305 10.711 29.5 1 97.75 440 SER B O 1
ATOM 8883 N N . GLN B 1 441 ? -6.316 8.797 28.844 1 97.88 441 GLN B N 1
ATOM 8884 C CA . GLN B 1 441 ? -5.355 7.973 29.578 1 97.88 441 GLN B CA 1
ATOM 8885 C C . GLN B 1 441 ? -3.957 8.102 28.984 1 97.88 441 GLN B C 1
ATOM 8887 O O . GLN B 1 441 ? -2.967 8.148 29.719 1 97.88 441 GLN B O 1
ATOM 8892 N N . TRP B 1 442 ? -3.879 8.133 27.719 1 98.25 442 TRP B N 1
ATOM 8893 C CA . TRP B 1 442 ? -2.6 8.32 27.047 1 98.25 442 TRP B CA 1
ATOM 8894 C C . TRP B 1 442 ? -1.948 9.633 27.469 1 98.25 442 TRP B C 1
ATOM 8896 O O . TRP B 1 442 ? -0.758 9.664 27.797 1 98.25 442 TRP B O 1
ATOM 8906 N N . ARG B 1 443 ? -2.654 10.703 27.484 1 97.81 443 ARG B N 1
ATOM 8907 C CA . ARG B 1 443 ? -2.135 12.008 27.891 1 97.81 443 ARG B CA 1
ATOM 8908 C C . ARG B 1 443 ? -1.631 11.969 29.328 1 97.81 443 ARG B C 1
ATOM 8910 O O . ARG B 1 443 ? -0.565 12.5 29.641 1 97.81 443 ARG B O 1
ATOM 8917 N N . SER B 1 444 ? -2.385 11.234 30.156 1 96.69 444 SER B N 1
ATOM 8918 C CA . SER B 1 444 ? -2.043 11.172 31.578 1 96.69 444 SER B CA 1
ATOM 8919 C C . SER B 1 444 ? -0.782 10.344 31.812 1 96.69 444 SER B C 1
ATOM 8921 O O . SER B 1 444 ? -0.08 10.539 32.812 1 96.69 444 SER B O 1
ATOM 8923 N N . ASN B 1 445 ? -0.485 9.477 30.891 1 96.12 445 ASN B N 1
ATOM 8924 C CA . ASN B 1 445 ? 0.659 8.586 31.031 1 96.12 445 ASN B CA 1
ATOM 8925 C C . ASN B 1 445 ? 1.923 9.195 30.422 1 96.12 445 ASN B C 1
ATOM 8927 O O . ASN B 1 445 ? 3.01 8.625 30.547 1 96.12 445 ASN B O 1
ATOM 8931 N N . LEU B 1 446 ? 1.773 10.359 29.844 1 96.5 446 LEU B N 1
ATOM 8932 C CA . LEU B 1 446 ? 2.947 11.008 29.266 1 96.5 446 LEU B CA 1
ATOM 8933 C C . LEU B 1 446 ? 3.922 11.438 30.359 1 96.5 446 LEU B C 1
ATOM 8935 O O . LEU B 1 446 ? 3.504 11.844 31.438 1 96.5 446 LEU B O 1
ATOM 8939 N N . ARG B 1 447 ? 5.16 11.359 30.047 1 92.94 447 ARG B N 1
ATOM 8940 C CA . ARG B 1 447 ? 6.168 11.898 30.953 1 92.94 447 ARG B CA 1
ATOM 8941 C C . ARG B 1 447 ? 6.012 13.406 31.109 1 92.94 447 ARG B C 1
ATOM 8943 O O . ARG B 1 447 ? 5.508 14.078 30.219 1 92.94 447 ARG B O 1
ATOM 8950 N N . ARG B 1 448 ? 6.469 13.953 32.125 1 90.19 448 ARG B N 1
ATOM 8951 C CA . ARG B 1 448 ? 6.242 15.352 32.469 1 90.19 448 ARG B CA 1
ATOM 8952 C C . ARG B 1 448 ? 6.801 16.281 31.375 1 90.19 448 ARG B C 1
ATOM 8954 O O . ARG B 1 448 ? 6.203 17.312 31.062 1 90.19 448 ARG B O 1
ATOM 8961 N N . ASN B 1 449 ? 7.898 15.914 30.875 1 88.81 449 ASN B N 1
ATOM 8962 C CA . ASN B 1 449 ? 8.539 16.781 29.891 1 88.81 449 ASN B CA 1
ATOM 8963 C C . ASN B 1 449 ? 7.727 16.875 28.594 1 88.81 449 ASN B C 1
ATOM 8965 O O . ASN B 1 449 ? 7.902 17.797 27.812 1 88.81 449 ASN B O 1
ATOM 8969 N N . LEU B 1 450 ? 6.82 15.914 28.406 1 94.62 450 LEU B N 1
ATOM 8970 C CA . LEU B 1 450 ? 6.039 15.891 27.172 1 94.62 450 LEU B CA 1
ATOM 8971 C C . LEU B 1 450 ? 4.602 16.328 27.438 1 94.62 450 LEU B C 1
ATOM 8973 O O . LEU B 1 450 ? 3.809 16.469 26.5 1 94.62 450 LEU B O 1
ATOM 8977 N N . ARG B 1 451 ? 4.301 16.656 28.703 1 94.69 451 ARG B N 1
ATOM 8978 C CA . ARG B 1 451 ? 2.951 17.094 29.047 1 94.69 451 ARG B CA 1
ATOM 8979 C C . ARG B 1 451 ? 2.703 18.516 28.594 1 94.69 451 ARG B C 1
ATOM 8981 O O . ARG B 1 451 ? 3.287 19.453 29.156 1 94.69 451 ARG B O 1
ATOM 8988 N N . PHE B 1 452 ? 1.863 18.688 27.688 1 93.5 452 PHE B N 1
ATOM 8989 C CA . PHE B 1 452 ? 1.601 20 27.109 1 93.5 452 PHE B CA 1
ATOM 8990 C C . PHE B 1 452 ? 0.517 20.734 27.891 1 93.5 452 PHE B C 1
ATOM 8992 O O . PHE B 1 452 ? 0.309 21.938 27.703 1 93.5 452 PHE B O 1
ATOM 8999 N N . ASP B 1 453 ? -0.183 20.094 28.781 1 89.62 453 ASP B N 1
ATOM 9000 C CA . ASP B 1 453 ? -1.259 20.688 29.562 1 89.62 453 ASP B CA 1
ATOM 9001 C C . ASP B 1 453 ? -0.74 21.188 30.906 1 89.62 453 ASP B C 1
ATOM 9003 O O . ASP B 1 453 ? -1.499 21.75 31.703 1 89.62 453 ASP B O 1
ATOM 9007 N N . LEU B 1 454 ? 0.541 20.953 31.094 1 89.06 454 LEU B N 1
ATOM 9008 C CA . LEU B 1 454 ? 1.158 21.422 32.344 1 89.06 454 LEU B CA 1
ATOM 9009 C C . LEU B 1 454 ? 2.055 22.625 32.062 1 89.06 454 LEU B C 1
ATOM 9011 O O . LEU B 1 454 ? 2.428 22.875 30.906 1 89.06 454 LEU B O 1
ATOM 9015 N N . SER B 1 455 ? 2.312 23.344 33.094 1 86.81 455 SER B N 1
ATOM 9016 C CA . SER B 1 455 ? 3.189 24.5 32.938 1 86.81 455 SER B CA 1
ATOM 9017 C C . SER B 1 455 ? 4.656 24.094 32.938 1 86.81 455 SER B C 1
ATOM 9019 O O . SER B 1 455 ? 5.066 23.188 33.656 1 86.81 455 SER B O 1
ATOM 9021 N N . HIS B 1 456 ? 5.285 24.547 31.984 1 85.81 456 HIS B N 1
ATOM 9022 C CA . HIS B 1 456 ? 6.723 24.312 31.875 1 85.81 456 HIS B CA 1
ATOM 9023 C C . HIS B 1 456 ? 7.492 25.625 31.938 1 85.81 456 HIS B C 1
ATOM 9025 O O . HIS B 1 456 ? 8.258 25.953 31.031 1 85.81 456 HIS B O 1
ATOM 9031 N N . THR B 1 457 ? 7.281 26.25 33.094 1 78.69 457 THR B N 1
ATOM 9032 C CA . THR B 1 457 ? 7.922 27.531 33.312 1 78.69 457 THR B CA 1
ATOM 9033 C C . THR B 1 457 ? 9.438 27.391 33.375 1 78.69 457 THR B C 1
ATOM 9035 O O . THR B 1 457 ? 9.953 26.5 34.062 1 78.69 457 THR B O 1
ATOM 9038 N N . PHE B 1 458 ? 10.242 27.984 32.531 1 73.81 458 PHE B N 1
ATOM 9039 C CA . PHE B 1 458 ? 11.703 28.078 32.5 1 73.81 458 PHE B CA 1
ATOM 9040 C C . PHE B 1 458 ? 12.305 26.953 31.672 1 73.81 458 PHE B C 1
ATOM 9042 O O . PHE B 1 458 ? 13.484 26.641 31.812 1 73.81 458 PHE B O 1
ATOM 9049 N N . GLU B 1 459 ? 11.422 26.281 31.016 1 78.31 459 GLU B N 1
ATOM 9050 C CA . GLU B 1 459 ? 11.961 25.281 30.094 1 78.31 459 GLU B CA 1
ATOM 9051 C C . GLU B 1 459 ? 12.984 25.906 29.141 1 78.31 459 GLU B C 1
ATOM 9053 O O . GLU B 1 459 ? 12.695 26.906 28.484 1 78.31 459 GLU B O 1
ATOM 9058 N N . LYS B 1 460 ? 14.062 25.266 29.203 1 80.25 460 LYS B N 1
ATOM 9059 C CA . LYS B 1 460 ? 15.148 25.812 28.391 1 80.25 460 LYS B CA 1
ATOM 9060 C C . LYS B 1 460 ? 15.312 25.031 27.094 1 80.25 460 LYS B C 1
ATOM 9062 O O . LYS B 1 460 ? 15.836 25.562 26.109 1 80.25 460 LYS B O 1
ATOM 9067 N N . SER B 1 461 ? 14.797 23.844 27.078 1 87.81 461 SER B N 1
ATOM 9068 C CA . SER B 1 461 ? 15.016 23.031 25.891 1 87.81 461 SER B CA 1
ATOM 9069 C C . SER B 1 461 ? 14 23.359 24.797 1 87.81 461 SER B C 1
ATOM 9071 O O . SER B 1 461 ? 12.805 23.125 24.969 1 87.81 461 SER B O 1
ATOM 9073 N N . ILE B 1 462 ? 14.508 23.797 23.641 1 90.69 462 ILE B N 1
ATOM 9074 C CA . ILE B 1 462 ? 13.664 24.125 22.5 1 90.69 462 ILE B CA 1
ATOM 9075 C C . ILE B 1 462 ? 13.086 22.844 21.906 1 90.69 462 ILE B C 1
ATOM 9077 O O . ILE B 1 462 ? 11.969 22.844 21.375 1 90.69 462 ILE B O 1
ATOM 9081 N N . VAL B 1 463 ? 13.805 21.781 22.031 1 92 463 VAL B N 1
ATOM 9082 C CA . VAL B 1 463 ? 13.375 20.5 21.469 1 92 463 VAL B CA 1
ATOM 9083 C C . VAL B 1 463 ? 12.133 20 22.203 1 92 463 VAL B C 1
ATOM 9085 O O . VAL B 1 463 ? 11.141 19.625 21.578 1 92 463 VAL B O 1
ATOM 9088 N N . TYR B 1 464 ? 12.109 20.062 23.5 1 92.75 464 TYR B N 1
ATOM 9089 C CA . TYR B 1 464 ? 10.961 19.609 24.281 1 92.75 464 TYR B CA 1
ATOM 9090 C C . TYR B 1 464 ? 9.758 20.516 24.047 1 92.75 464 TYR B C 1
ATOM 9092 O O . TYR B 1 464 ? 8.617 20.031 23.984 1 92.75 464 TYR B O 1
ATOM 9100 N N . LYS B 1 465 ? 10.062 21.766 23.969 1 92.69 465 LYS B N 1
ATOM 9101 C CA . LYS B 1 465 ? 8.977 22.703 23.688 1 92.69 465 LYS B CA 1
ATOM 9102 C C . LYS B 1 465 ? 8.297 22.391 22.359 1 92.69 465 LYS B C 1
ATOM 9104 O O . LYS B 1 465 ? 7.066 22.344 22.281 1 92.69 465 LYS B O 1
ATOM 9109 N N . ARG B 1 466 ? 9.086 22.188 21.359 1 93.94 466 ARG B N 1
ATOM 9110 C CA . ARG B 1 466 ? 8.547 21.859 20.047 1 93.94 466 ARG B CA 1
ATOM 9111 C C . ARG B 1 466 ? 7.785 20.531 20.078 1 93.94 466 ARG B C 1
ATOM 9113 O O . ARG B 1 466 ? 6.711 20.406 19.484 1 93.94 466 ARG B O 1
ATOM 9120 N N . GLN B 1 467 ? 8.328 19.547 20.734 1 95.31 467 GLN B N 1
ATOM 9121 C CA . GLN B 1 467 ? 7.68 18.25 20.859 1 95.31 467 GLN B CA 1
ATOM 9122 C C . GLN B 1 467 ? 6.34 18.359 21.578 1 95.31 467 GLN B C 1
ATOM 9124 O O . GLN B 1 467 ? 5.363 17.719 21.188 1 95.31 467 GLN B O 1
ATOM 9129 N N . ARG B 1 468 ? 6.273 19.188 22.609 1 95.12 468 ARG B N 1
ATOM 9130 C CA . ARG B 1 468 ? 5.02 19.406 23.312 1 95.12 468 ARG B CA 1
ATOM 9131 C C . ARG B 1 468 ? 3.992 20.078 22.406 1 95.12 468 ARG B C 1
ATOM 9133 O O . ARG B 1 468 ? 2.814 19.719 22.422 1 95.12 468 ARG B O 1
ATOM 9140 N N . ASN B 1 469 ? 4.473 21.062 21.672 1 94.38 469 ASN B N 1
ATOM 9141 C CA . ASN B 1 469 ? 3.582 21.719 20.719 1 94.38 469 ASN B CA 1
ATOM 9142 C C . ASN B 1 469 ? 3.02 20.719 19.703 1 94.38 469 ASN B C 1
ATOM 9144 O O . ASN B 1 469 ? 1.831 20.766 19.375 1 94.38 469 ASN B O 1
ATOM 9148 N N . MET B 1 470 ? 3.869 19.875 19.25 1 96.56 470 MET B N 1
ATOM 9149 C CA . MET B 1 470 ? 3.455 18.891 18.266 1 96.56 470 MET B CA 1
ATOM 9150 C C . MET B 1 470 ? 2.426 17.922 18.844 1 96.56 470 MET B C 1
ATOM 9152 O O . MET B 1 470 ? 1.425 17.609 18.203 1 96.56 470 MET B O 1
ATOM 9156 N N . LEU B 1 471 ? 2.656 17.5 20.047 1 97.62 471 LEU B N 1
ATOM 9157 C CA . LEU B 1 471 ? 1.728 16.578 20.688 1 97.62 471 LEU B CA 1
ATOM 9158 C C . LEU B 1 471 ? 0.395 17.266 20.969 1 97.62 471 LEU B C 1
ATOM 9160 O O . LEU B 1 471 ? -0.666 16.656 20.828 1 97.62 471 LEU B O 1
ATOM 9164 N N . ALA B 1 472 ? 0.471 18.484 21.375 1 97 472 ALA B N 1
ATOM 9165 C CA . ALA B 1 472 ? -0.739 19.234 21.719 1 97 472 ALA B CA 1
ATOM 9166 C C . ALA B 1 472 ? -1.667 19.359 20.516 1 97 472 ALA B C 1
ATOM 9168 O O . ALA B 1 472 ? -2.861 19.062 20.609 1 97 472 ALA B O 1
ATOM 9169 N N . VAL B 1 473 ? -1.107 19.781 19.438 1 96.69 473 VAL B N 1
ATOM 9170 C CA . VAL B 1 473 ? -1.909 19.969 18.234 1 96.69 473 VAL B CA 1
ATOM 9171 C C . VAL B 1 473 ? -2.541 18.641 17.812 1 96.69 473 VAL B C 1
ATOM 9173 O O . VAL B 1 473 ? -3.727 18.594 17.484 1 96.69 473 VAL B O 1
ATOM 9176 N N . LYS B 1 474 ? -1.797 17.625 17.844 1 97.75 474 LYS B N 1
ATOM 9177 C CA . LYS B 1 474 ? -2.279 16.312 17.422 1 97.75 474 LYS B CA 1
ATOM 9178 C C . LYS B 1 474 ? -3.332 15.773 18.391 1 97.75 474 LYS B C 1
ATOM 9180 O O . LYS B 1 474 ? -4.312 15.156 17.969 1 97.75 474 LYS B O 1
ATOM 9185 N N . PHE B 1 475 ? -3.092 16.031 19.641 1 98.19 475 PHE B N 1
ATOM 9186 C CA . PHE B 1 475 ? -4.023 15.57 20.672 1 98.19 475 PHE B CA 1
ATOM 9187 C C . PHE B 1 475 ? -5.387 16.234 20.5 1 98.19 475 PHE B C 1
ATOM 9189 O O . PHE B 1 475 ? -6.414 15.555 20.438 1 98.19 475 PHE B O 1
ATOM 9196 N N . TYR B 1 476 ? -5.402 17.484 20.484 1 98.06 476 TYR B N 1
ATOM 9197 C CA . TYR B 1 476 ? -6.672 18.203 20.422 1 98.06 476 TYR B CA 1
ATOM 9198 C C . TYR B 1 476 ? -7.367 17.953 19.094 1 98.06 476 TYR B C 1
ATOM 9200 O O . TYR B 1 476 ? -8.602 17.891 19.031 1 98.06 476 TYR B O 1
ATOM 9208 N N . ASN B 1 477 ? -6.598 17.875 18.062 1 98.12 477 ASN B N 1
ATOM 9209 C CA . ASN B 1 477 ? -7.191 17.516 16.781 1 98.12 477 ASN B CA 1
ATOM 9210 C C . ASN B 1 477 ? -7.879 16.156 16.844 1 98.12 477 ASN B C 1
ATOM 9212 O O . ASN B 1 477 ? -9 16.016 16.344 1 98.12 477 ASN B O 1
ATOM 9216 N N . LEU B 1 478 ? -7.176 15.172 17.359 1 98.69 478 LEU B N 1
ATOM 9217 C CA . LEU B 1 478 ? -7.754 13.836 17.453 1 98.69 478 LEU B CA 1
ATOM 9218 C C . LEU B 1 478 ? -8.984 13.836 18.344 1 98.69 478 LEU B C 1
ATOM 9220 O O . LEU B 1 478 ? -9.969 13.156 18.062 1 98.69 478 LEU B O 1
ATOM 9224 N N . GLN B 1 479 ? -8.891 14.539 19.406 1 98.56 479 GLN B N 1
ATOM 9225 C CA . GLN B 1 479 ? -10.039 14.625 20.297 1 98.56 479 GLN B CA 1
ATOM 9226 C C . GLN B 1 479 ? -11.25 15.219 19.594 1 98.56 479 GLN B C 1
ATOM 9228 O O . GLN B 1 479 ? -12.367 14.727 19.75 1 98.56 479 GLN B O 1
ATOM 9233 N N . ALA B 1 480 ? -11.031 16.234 18.875 1 97.94 480 ALA B N 1
ATOM 9234 C CA . ALA B 1 480 ? -12.109 16.828 18.094 1 97.94 480 ALA B CA 1
ATOM 9235 C C . ALA B 1 480 ? -12.695 15.812 17.125 1 97.94 480 ALA B C 1
ATOM 9237 O O . ALA B 1 480 ? -13.914 15.711 16.984 1 97.94 480 ALA B O 1
ATOM 9238 N N . LEU B 1 481 ? -11.844 15.062 16.5 1 97.75 481 LEU B N 1
ATOM 9239 C CA . LEU B 1 481 ? -12.281 14.094 15.5 1 97.75 481 LEU B CA 1
ATOM 9240 C C . LEU B 1 481 ? -13.055 12.953 16.141 1 97.75 481 LEU B C 1
ATOM 9242 O O . LEU B 1 481 ? -13.961 12.391 15.531 1 97.75 481 LEU B O 1
ATOM 9246 N N . ILE B 1 482 ? -12.727 12.586 17.312 1 98.12 482 ILE B N 1
ATOM 9247 C CA . ILE B 1 482 ? -13.438 11.539 18.031 1 98.12 482 ILE B CA 1
ATOM 9248 C C . ILE B 1 482 ? -14.891 11.953 18.266 1 98.12 482 ILE B C 1
ATOM 9250 O O . ILE B 1 482 ? -15.805 11.141 18.125 1 98.12 482 ILE B O 1
ATOM 9254 N N . HIS B 1 483 ? -15.141 13.203 18.453 1 96.44 483 HIS B N 1
ATOM 9255 C CA . HIS B 1 483 ? -16.453 13.68 18.844 1 96.44 483 HIS B CA 1
ATOM 9256 C C . HIS B 1 483 ? -17.188 14.328 17.656 1 96.44 483 HIS B C 1
ATOM 9258 O O . HIS B 1 483 ? -18.391 14.547 17.719 1 96.44 483 HIS B O 1
ATOM 9264 N N . ARG B 1 484 ? -16.562 14.531 16.609 1 94.44 484 ARG B N 1
ATOM 9265 C CA . ARG B 1 484 ? -17.078 15.281 15.477 1 94.44 484 ARG B CA 1
ATOM 9266 C C . ARG B 1 484 ? -18.281 14.586 14.852 1 94.44 484 ARG B C 1
ATOM 9268 O O . ARG B 1 484 ? -19.203 15.242 14.383 1 94.44 484 ARG B O 1
ATOM 9275 N N . PRO B 1 485 ? -18.328 13.281 14.805 1 91 485 PRO B N 1
ATOM 9276 C CA . PRO B 1 485 ? -19.469 12.617 14.172 1 91 485 PRO B CA 1
ATOM 9277 C C . PRO B 1 485 ? -20.797 13.031 14.781 1 91 485 PRO B C 1
ATOM 9279 O O . PRO B 1 485 ? -21.844 12.938 14.125 1 91 485 PRO B O 1
ATOM 9282 N N . LEU B 1 486 ? -20.828 13.547 15.945 1 89.75 486 LEU B N 1
ATOM 9283 C CA . LEU B 1 486 ? -22.078 13.883 16.641 1 89.75 486 LEU B CA 1
ATOM 9284 C C . LEU B 1 486 ? -22.453 15.336 16.391 1 89.75 486 LEU B C 1
ATOM 9286 O O . LEU B 1 486 ? -23.547 15.773 16.766 1 89.75 486 LEU B O 1
ATOM 9290 N N . LEU B 1 487 ? -21.609 16.062 15.766 1 86.44 487 LEU B N 1
ATOM 9291 C CA . LEU B 1 487 ? -21.938 17.453 15.445 1 86.44 487 LEU B CA 1
ATOM 9292 C C . LEU B 1 487 ? -22.969 17.516 14.32 1 86.44 487 LEU B C 1
ATOM 9294 O O . LEU B 1 487 ? -23.703 18.5 14.211 1 86.44 487 LEU B O 1
ATOM 9298 N N . SER B 1 488 ? -22.938 16.516 13.359 1 68.75 488 SER B N 1
ATOM 9299 C CA . SER B 1 488 ? -23.969 16.469 12.328 1 68.75 488 SER B CA 1
ATOM 9300 C C . SER B 1 488 ? -25 15.375 12.625 1 68.75 488 SER B C 1
ATOM 9302 O O . SER B 1 488 ? -24.953 14.297 12.031 1 68.75 488 SER B O 1
ATOM 9304 N N . PRO B 1 489 ? -25.828 15.648 13.633 1 57.06 489 PRO B N 1
ATOM 9305 C CA . PRO B 1 489 ? -26.672 14.578 14.164 1 57.06 489 PRO B CA 1
ATOM 9306 C C . PRO B 1 489 ? -27.688 14.07 13.141 1 57.06 489 PRO B C 1
ATOM 9308 O O . PRO B 1 489 ? -28.234 12.969 13.297 1 57.06 489 PRO B O 1
ATOM 9311 N N . ALA B 1 490 ? -27.844 14.898 12.172 1 55.94 490 ALA B N 1
ATOM 9312 C CA . ALA B 1 490 ? -28.875 14.453 11.219 1 55.94 490 ALA B CA 1
ATOM 9313 C C . ALA B 1 490 ? -28.5 13.109 10.609 1 55.94 490 ALA B C 1
ATOM 9315 O O . ALA B 1 490 ? -29.359 12.25 10.422 1 55.94 490 ALA B O 1
ATOM 9316 N N . LYS B 1 491 ? -27.297 12.914 10.43 1 59.88 491 LYS B N 1
ATOM 9317 C CA . LYS B 1 491 ? -26.891 11.648 9.82 1 59.88 491 LYS B CA 1
ATOM 9318 C C . LYS B 1 491 ? -27.047 10.484 10.789 1 59.88 491 LYS B C 1
ATOM 9320 O O . LYS B 1 491 ? -27.438 9.391 10.398 1 59.88 491 LYS B O 1
ATOM 9325 N N . LEU B 1 492 ? -26.812 10.812 12.062 1 63.31 492 LEU B N 1
ATOM 9326 C CA . LEU B 1 492 ? -26.906 9.766 13.086 1 63.31 492 LEU B CA 1
ATOM 9327 C C . LEU B 1 492 ? -28.359 9.438 13.406 1 63.31 492 LEU B C 1
ATOM 9329 O O . LEU B 1 492 ? -28.719 8.266 13.562 1 63.31 492 LEU B O 1
ATOM 9333 N N . LEU B 1 493 ? -29.156 10.5 13.344 1 64.38 493 LEU B N 1
ATOM 9334 C CA . LEU B 1 493 ? -30.547 10.344 13.766 1 64.38 493 LEU B CA 1
ATOM 9335 C C . LEU B 1 493 ? -31.375 9.766 12.633 1 64.38 493 LEU B C 1
ATOM 9337 O O . LEU B 1 493 ? -32.438 9.164 12.883 1 64.38 493 LEU B O 1
ATOM 9341 N N . GLY B 1 494 ? -30.781 9.93 11.492 1 65.19 494 GLY B N 1
ATOM 9342 C CA . GLY B 1 494 ? -31.516 9.398 10.367 1 65.19 494 GLY B CA 1
ATOM 9343 C C . GLY B 1 494 ? -31.578 7.879 10.352 1 65.19 494 GLY B C 1
ATOM 9344 O O . GLY B 1 494 ? -32.5 7.297 9.766 1 65.19 494 GLY B O 1
ATOM 9345 N N . THR B 1 495 ? -30.75 7.258 11.047 1 66.56 495 THR B N 1
ATOM 9346 C CA . THR B 1 495 ? -30.672 5.805 11.008 1 66.56 495 THR B CA 1
ATOM 9347 C C . THR B 1 495 ? -31.438 5.191 12.188 1 66.56 495 THR B C 1
ATOM 9349 O O . THR B 1 495 ? -31.625 3.977 12.242 1 66.56 495 THR B O 1
ATOM 9352 N N . VAL B 1 496 ? -31.938 6.066 13.086 1 75.88 496 VAL B N 1
ATOM 9353 C CA . VAL B 1 496 ? -32.594 5.578 14.297 1 75.88 496 VAL B CA 1
ATOM 9354 C C . VAL B 1 496 ? -34.094 5.473 14.062 1 75.88 496 VAL B C 1
ATOM 9356 O O . VAL B 1 496 ? -34.719 6.41 13.562 1 75.88 496 VAL B O 1
ATOM 9359 N N . PRO B 1 497 ? -34.625 4.367 14.242 1 76.12 497 PRO B N 1
ATOM 9360 C CA . PRO B 1 497 ? -36.094 4.207 14.023 1 76.12 497 PRO B CA 1
ATOM 9361 C C . PRO B 1 497 ? -36.906 5.207 14.82 1 76.12 497 PRO B C 1
ATOM 9363 O O . PRO B 1 497 ? -37.875 5.762 14.305 1 76.12 497 PRO B O 1
ATOM 9366 N N . ASN B 1 498 ? -36.531 5.453 16.094 1 81.38 498 ASN B N 1
ATOM 9367 C CA . ASN B 1 498 ? -37.219 6.426 16.938 1 81.38 498 ASN B CA 1
ATOM 9368 C C . ASN B 1 498 ? -36.281 7.492 17.469 1 81.38 498 ASN B C 1
ATOM 9370 O O . ASN B 1 498 ? -35.781 7.391 18.594 1 81.38 498 ASN B O 1
ATOM 9374 N N . PRO B 1 499 ? -36.062 8.484 16.719 1 81.06 499 PRO B N 1
ATOM 9375 C CA . PRO B 1 499 ? -35.062 9.5 17.062 1 81.06 499 PRO B CA 1
ATOM 9376 C C . PRO B 1 499 ? -35.406 10.242 18.359 1 81.06 499 PRO B C 1
ATOM 9378 O O . PRO B 1 499 ? -34.5 10.609 19.125 1 81.06 499 PRO B O 1
ATOM 9381 N N . VAL B 1 500 ? -36.688 10.391 18.609 1 79.06 500 VAL B N 1
ATOM 9382 C CA . VAL B 1 500 ? -37.094 11.156 19.781 1 79.06 500 VAL B CA 1
ATOM 9383 C C . VAL B 1 500 ? -36.75 10.383 21.047 1 79.06 500 VAL B C 1
ATOM 9385 O O . VAL B 1 500 ? -36.188 10.938 21.984 1 79.06 500 VAL B O 1
ATOM 9388 N N . VAL B 1 501 ? -37.031 9.141 21 1 80.44 501 VAL B N 1
ATOM 9389 C CA . VAL B 1 501 ? -36.75 8.297 22.172 1 80.44 501 VAL B CA 1
ATOM 9390 C C . VAL B 1 501 ? -35.25 8.164 22.375 1 80.44 501 VAL B C 1
ATOM 9392 O O . VAL B 1 501 ? -34.75 8.18 23.5 1 80.44 501 VAL B O 1
ATOM 9395 N N . PHE B 1 502 ? -34.625 8.125 21.312 1 85.31 502 PHE B N 1
ATOM 9396 C CA . PHE B 1 502 ? -33.156 7.996 21.375 1 85.31 502 PHE B CA 1
ATOM 9397 C C . PHE B 1 502 ? -32.531 9.25 21.969 1 85.31 502 PHE B C 1
ATOM 9399 O O . PHE B 1 502 ? -31.641 9.156 22.812 1 85.31 502 PHE B O 1
ATOM 9406 N N . TYR B 1 503 ? -33.031 10.32 21.594 1 81.81 503 TYR B N 1
ATOM 9407 C CA . TYR B 1 503 ? -32.469 11.578 22.078 1 81.81 503 TYR B CA 1
ATOM 9408 C C . TYR B 1 503 ? -32.812 11.797 23.547 1 81.81 503 TYR B C 1
ATOM 9410 O O . TYR B 1 503 ? -32 12.383 24.297 1 81.81 503 TYR B O 1
ATOM 9418 N N . GLN B 1 504 ? -33.969 11.344 23.891 1 81.75 504 GLN B N 1
ATOM 9419 C CA . GLN B 1 504 ? -34.344 11.469 25.281 1 81.75 504 GLN B CA 1
ATOM 9420 C C . GLN B 1 504 ? -33.438 10.609 26.172 1 81.75 504 GLN B C 1
ATOM 9422 O O . GLN B 1 504 ? -33.094 11.023 27.281 1 81.75 504 GLN B O 1
ATOM 9427 N N . ALA B 1 505 ? -33.062 9.523 25.594 1 84.94 505 ALA B N 1
ATOM 9428 C CA . ALA B 1 505 ? -32.25 8.594 26.375 1 84.94 505 ALA B CA 1
ATOM 9429 C C . ALA B 1 505 ? -30.766 8.992 26.344 1 84.94 505 ALA B C 1
ATOM 9431 O O . ALA B 1 505 ? -30.062 8.852 27.359 1 84.94 505 ALA B O 1
ATOM 9432 N N . GLU B 1 506 ? -30.328 9.461 25.203 1 89.06 506 GLU B N 1
ATOM 9433 C CA . GLU B 1 506 ? -28.891 9.641 25 1 89.06 506 GLU B CA 1
ATOM 9434 C C . GLU B 1 506 ? -28.547 11.109 24.781 1 89.06 506 GLU B C 1
ATOM 9436 O O . GLU B 1 506 ? -27.391 11.445 24.516 1 89.06 506 GLU B O 1
ATOM 9441 N N . GLY B 1 507 ? -29.422 11.961 24.969 1 84.81 507 GLY B N 1
ATOM 9442 C CA . GLY B 1 507 ? -29.25 13.375 24.688 1 84.81 507 GLY B CA 1
ATOM 9443 C C . GLY B 1 507 ? -28.141 14.016 25.484 1 84.81 507 GLY B C 1
ATOM 9444 O O . GLY B 1 507 ? -27.359 14.812 24.969 1 84.81 507 GLY B O 1
ATOM 9445 N N . GLY B 1 508 ? -28.094 13.703 26.797 1 86.62 508 GLY B N 1
ATOM 9446 C CA . GLY B 1 508 ? -27.047 14.234 27.641 1 86.62 508 GLY B CA 1
ATOM 9447 C C . GLY B 1 508 ? -25.656 13.852 27.172 1 86.62 508 GLY B C 1
ATOM 9448 O O . GLY B 1 508 ? -24.734 14.68 27.156 1 86.62 508 GLY B O 1
ATOM 9449 N N . ARG B 1 509 ? -25.531 12.641 26.75 1 90 509 ARG B N 1
ATOM 9450 C CA . ARG B 1 509 ? -24.25 12.141 26.266 1 90 509 ARG B CA 1
ATOM 9451 C C . ARG B 1 509 ? -23.875 12.797 24.953 1 90 509 ARG B C 1
ATOM 9453 O O . ARG B 1 509 ? -22.703 13.109 24.719 1 90 509 ARG B O 1
ATOM 9460 N N . ILE B 1 510 ? -24.797 12.992 24.125 1 90.56 510 ILE B N 1
ATOM 9461 C CA . ILE B 1 510 ? -24.578 13.617 22.812 1 90.56 510 ILE B CA 1
ATOM 9462 C C . ILE B 1 510 ? -24.125 15.062 23.016 1 90.56 510 ILE B C 1
ATOM 9464 O O . ILE B 1 510 ? -23.141 15.5 22.422 1 90.56 510 ILE B O 1
ATOM 9468 N N . SER B 1 511 ? -24.797 15.766 23.906 1 90.75 511 SER B N 1
ATOM 9469 C CA . SER B 1 511 ? -24.469 17.156 24.156 1 90.75 511 SER B CA 1
ATOM 9470 C C . SER B 1 511 ? -23.094 17.312 24.781 1 90.75 511 SER B C 1
ATOM 9472 O O . SER B 1 511 ? -22.344 18.234 24.453 1 90.75 511 SER B O 1
ATOM 9474 N N . MET B 1 512 ? -22.797 16.406 25.641 1 93.12 512 MET B N 1
ATOM 9475 C CA . MET B 1 512 ? -21.484 16.438 26.266 1 93.12 512 MET B CA 1
ATOM 9476 C C . MET B 1 512 ? -20.375 16.188 25.25 1 93.12 512 MET B C 1
ATOM 9478 O O . MET B 1 512 ? -19.312 16.812 25.297 1 93.12 512 MET B O 1
ATOM 9482 N N . SER B 1 513 ? -20.609 15.289 24.359 1 93.94 513 SER B N 1
ATOM 9483 C CA . SER B 1 513 ? -19.656 15 23.297 1 93.94 513 SER B CA 1
ATOM 9484 C C . SER B 1 513 ? -19.484 16.203 22.375 1 93.94 513 SER B C 1
ATOM 9486 O O . SER B 1 513 ? -18.359 16.516 21.969 1 93.94 513 SER B O 1
ATOM 9488 N N . GLN B 1 514 ? -20.578 16.828 22.047 1 93.5 514 GLN B N 1
ATOM 9489 C CA . GLN B 1 514 ? -20.5 18.047 21.234 1 93.5 514 GLN B CA 1
ATOM 9490 C C . GLN B 1 514 ? -19.672 19.125 21.922 1 93.5 514 GLN B C 1
ATOM 9492 O O . GLN B 1 514 ? -18.859 19.797 21.266 1 93.5 514 GLN B O 1
ATOM 9497 N N . ARG B 1 515 ? -19.906 19.25 23.172 1 94.81 515 ARG B N 1
ATOM 9498 C CA . ARG B 1 515 ? -19.156 20.219 23.938 1 94.81 515 ARG B CA 1
ATOM 9499 C C . ARG B 1 515 ? -17.656 19.922 23.891 1 94.81 515 ARG B C 1
ATOM 9501 O O . ARG B 1 515 ? -16.844 20.828 23.688 1 94.81 515 ARG B O 1
ATOM 9508 N N . LYS B 1 516 ? -17.328 18.703 24.078 1 96.5 516 LYS B N 1
ATOM 9509 C CA . LYS B 1 516 ? -15.93 18.297 24.047 1 96.5 516 LYS B CA 1
ATOM 9510 C C . LYS B 1 516 ? -15.305 18.578 22.688 1 96.5 516 LYS B C 1
ATOM 9512 O O . LYS B 1 516 ? -14.133 18.953 22.594 1 96.5 516 LYS B O 1
ATOM 9517 N N . CYS B 1 517 ? -16.031 18.344 21.656 1 96.56 517 CYS B N 1
ATOM 9518 C CA . CYS B 1 517 ? -15.578 18.625 20.297 1 96.56 517 CYS B CA 1
ATOM 9519 C C . CYS B 1 517 ? -15.234 20.109 20.141 1 96.56 517 CYS B C 1
ATOM 9521 O O . CYS B 1 517 ? -14.172 20.438 19.625 1 96.56 517 CYS B O 1
ATOM 9523 N N . ILE B 1 518 ? -16.094 20.969 20.594 1 96.44 518 ILE B N 1
ATOM 9524 C CA . ILE B 1 518 ? -15.93 22.406 20.469 1 96.44 518 ILE B CA 1
ATOM 9525 C C . ILE B 1 518 ? -14.742 22.875 21.312 1 96.44 518 ILE B C 1
ATOM 9527 O O . ILE B 1 518 ? -13.898 23.641 20.844 1 96.44 518 ILE B O 1
ATOM 9531 N N . VAL B 1 519 ? -14.688 22.359 22.516 1 96.94 519 VAL B N 1
ATOM 9532 C CA . VAL B 1 519 ? -13.617 22.75 23.422 1 96.94 519 VAL B CA 1
ATOM 9533 C C . VAL B 1 519 ? -12.266 22.312 22.844 1 96.94 519 VAL B C 1
ATOM 9535 O O . VAL B 1 519 ? -11.281 23.047 22.953 1 96.94 519 VAL B O 1
ATOM 9538 N N . ALA B 1 520 ? -12.227 21.156 22.281 1 97.94 520 ALA B N 1
ATOM 9539 C CA . ALA B 1 520 ? -10.992 20.672 21.672 1 97.94 520 ALA B CA 1
ATOM 9540 C C . ALA B 1 520 ? -10.562 21.594 20.531 1 97.94 520 ALA B C 1
ATOM 9542 O O . ALA B 1 520 ? -9.375 21.906 20.391 1 97.94 520 ALA B O 1
ATOM 9543 N N . ALA B 1 521 ? -11.477 21.984 19.703 1 97.94 521 ALA B N 1
ATOM 9544 C CA . ALA B 1 521 ? -11.188 22.906 18.625 1 97.94 521 ALA B CA 1
ATOM 9545 C C . ALA B 1 521 ? -10.695 24.25 19.156 1 97.94 521 ALA B C 1
ATOM 9547 O O . ALA B 1 521 ? -9.789 24.859 18.578 1 97.94 521 ALA B O 1
ATOM 9548 N N . GLN B 1 522 ? -11.289 24.703 20.219 1 97.31 522 GLN B N 1
ATOM 9549 C CA . GLN B 1 522 ? -10.859 25.953 20.859 1 97.31 522 GLN B CA 1
ATOM 9550 C C . GLN B 1 522 ? -9.422 25.844 21.359 1 97.31 522 GLN B C 1
ATOM 9552 O O . GLN B 1 522 ? -8.633 26.781 21.219 1 97.31 522 GLN B O 1
ATOM 9557 N N . HIS B 1 523 ? -9.141 24.719 21.906 1 96.56 523 HIS B N 1
ATOM 9558 C CA . HIS B 1 523 ? -7.785 24.516 22.406 1 96.56 523 HIS B CA 1
ATOM 9559 C C . HIS B 1 523 ? -6.766 24.578 21.281 1 96.56 523 HIS B C 1
ATOM 9561 O O . HIS B 1 523 ? -5.66 25.109 21.469 1 96.56 523 HIS B O 1
ATOM 9567 N N . THR B 1 524 ? -7.09 24.062 20.172 1 95.94 524 THR B N 1
ATOM 9568 C CA . THR B 1 524 ? -6.203 24.156 19.016 1 95.94 524 THR B CA 1
ATOM 9569 C C . THR B 1 524 ? -5.957 25.625 18.641 1 95.94 524 THR B C 1
ATOM 9571 O O . THR B 1 524 ? -4.816 26.016 18.391 1 95.94 524 THR B O 1
ATOM 9574 N N . ALA B 1 525 ? -6.965 26.391 18.641 1 95.69 525 ALA B N 1
ATOM 9575 C CA . ALA B 1 525 ? -6.848 27.828 18.344 1 95.69 525 ALA B CA 1
ATOM 9576 C C . ALA B 1 525 ? -6.02 28.531 19.406 1 95.69 525 ALA B C 1
ATOM 9578 O O . ALA B 1 525 ? -5.211 29.406 19.094 1 95.69 525 ALA B O 1
ATOM 9579 N N . LYS B 1 526 ? -6.227 28.188 20.625 1 94.12 526 LYS B N 1
ATOM 9580 C CA . LYS B 1 526 ? -5.566 28.844 21.734 1 94.12 526 LYS B CA 1
ATOM 9581 C C . LYS B 1 526 ? -4.059 28.594 21.719 1 94.12 526 LYS B C 1
ATOM 9583 O O . LYS B 1 526 ? -3.283 29.406 22.234 1 94.12 526 LYS B O 1
ATOM 9588 N N . LEU B 1 527 ? -3.66 27.469 21.172 1 92.56 527 LEU B N 1
ATOM 9589 C CA . LEU B 1 527 ? -2.234 27.219 21.016 1 92.56 527 LEU B CA 1
ATOM 9590 C C . LEU B 1 527 ? -1.575 28.297 20.172 1 92.56 527 LEU B C 1
ATOM 9592 O O . LEU B 1 527 ? -0.365 28.516 20.266 1 92.56 527 LEU B O 1
ATOM 9596 N N . LEU B 1 528 ? -2.359 29.031 19.422 1 90.69 528 LEU B N 1
ATOM 9597 C CA . LEU B 1 528 ? -1.82 29.984 18.453 1 90.69 528 LEU B CA 1
ATOM 9598 C C . LEU B 1 528 ? -2.012 31.422 18.938 1 90.69 528 LEU B C 1
ATOM 9600 O O . LEU B 1 528 ? -1.599 32.375 18.266 1 90.69 528 LEU B O 1
ATOM 9604 N N . HIS B 1 529 ? -2.654 31.641 20.062 1 85.31 529 HIS B N 1
ATOM 9605 C CA . HIS B 1 529 ? -2.936 32.969 20.578 1 85.31 529 HIS B CA 1
ATOM 9606 C C . HIS B 1 529 ? -1.646 33.75 20.844 1 85.31 529 HIS B C 1
ATOM 9608 O O . HIS B 1 529 ? -1.595 34.969 20.656 1 85.31 529 HIS B O 1
ATOM 9614 N N . ASN B 1 530 ? -0.633 33 21.25 1 74.75 530 ASN B N 1
ATOM 9615 C CA . ASN B 1 530 ? 0.556 33.719 21.688 1 74.75 530 ASN B CA 1
ATOM 9616 C C . ASN B 1 530 ? 1.719 33.531 20.719 1 74.75 530 ASN B C 1
ATOM 9618 O O . ASN B 1 530 ? 2.879 33.531 21.125 1 74.75 530 ASN B O 1
ATOM 9622 N N . LEU B 1 531 ? 1.276 33.406 19.5 1 81.06 531 LEU B N 1
ATOM 9623 C CA . LEU B 1 531 ? 2.352 33.281 18.516 1 81.06 531 LEU B CA 1
ATOM 9624 C C . LEU B 1 531 ? 2.938 34.625 18.188 1 81.06 531 LEU B C 1
ATOM 9626 O O . LEU B 1 531 ? 2.199 35.594 17.906 1 81.06 531 LEU B O 1
ATOM 9630 N N . ASP B 1 532 ? 4.246 34.781 18.391 1 70.94 532 ASP B N 1
ATOM 9631 C CA . ASP B 1 532 ? 4.949 36.062 18.203 1 70.94 532 ASP B CA 1
ATOM 9632 C C . ASP B 1 532 ? 5.105 36.375 16.719 1 70.94 532 ASP B C 1
ATOM 9634 O O . ASP B 1 532 ? 4.98 37.531 16.312 1 70.94 532 ASP B O 1
ATOM 9638 N N . ASP B 1 533 ? 5.484 35.375 16.016 1 81.25 533 ASP B N 1
ATOM 9639 C CA . ASP B 1 533 ? 5.785 35.594 14.602 1 81.25 533 ASP B CA 1
ATOM 9640 C C . ASP B 1 533 ? 5.559 34.312 13.797 1 81.25 533 ASP B C 1
ATOM 9642 O O . ASP B 1 533 ? 5.223 33.281 14.352 1 81.25 533 ASP B O 1
ATOM 9646 N N . LYS B 1 534 ? 5.672 34.5 12.57 1 82.81 534 LYS B N 1
ATOM 9647 C CA . LYS B 1 534 ? 5.496 33.406 11.625 1 82.81 534 LYS B CA 1
ATOM 9648 C C . LYS B 1 534 ? 6.547 32.312 11.844 1 82.81 534 LYS B C 1
ATOM 9650 O O . LYS B 1 534 ? 6.258 31.125 11.695 1 82.81 534 LYS B O 1
ATOM 9655 N N . LYS B 1 535 ? 7.684 32.688 12.242 1 86.06 535 LYS B N 1
ATOM 9656 C CA . LYS B 1 535 ? 8.789 31.766 12.461 1 86.06 535 LYS B CA 1
ATOM 9657 C C . LYS B 1 535 ? 8.477 30.781 13.594 1 86.06 535 LYS B C 1
ATOM 9659 O O . LYS B 1 535 ? 8.773 29.594 13.484 1 86.06 535 LYS B O 1
ATOM 9664 N N . SER B 1 536 ? 7.855 31.328 14.57 1 87.69 536 SER B N 1
ATOM 9665 C CA . SER B 1 536 ? 7.52 30.484 15.719 1 87.69 536 SER B CA 1
ATOM 9666 C C . SER B 1 536 ? 6.496 29.422 15.336 1 87.69 536 SER B C 1
ATOM 9668 O O . SER B 1 536 ? 6.512 28.312 15.883 1 87.69 536 SER B O 1
ATOM 9670 N N . LEU B 1 537 ? 5.703 29.75 14.445 1 89.31 537 LEU B N 1
ATOM 9671 C CA . LEU B 1 537 ? 4.684 28.812 14 1 89.31 537 LEU B CA 1
ATOM 9672 C C . LEU B 1 537 ? 5.297 27.734 13.109 1 89.31 537 LEU B C 1
ATOM 9674 O O . LEU B 1 537 ? 5.074 26.531 13.328 1 89.31 537 LEU B O 1
ATOM 9678 N N . VAL B 1 538 ? 6.102 28.125 12.18 1 90 538 VAL B N 1
ATOM 9679 C CA . VAL B 1 538 ? 6.633 27.219 11.164 1 90 538 VAL B CA 1
ATOM 9680 C C . VAL B 1 538 ? 7.672 26.297 11.797 1 90 538 VAL B C 1
ATOM 9682 O O . VAL B 1 538 ? 7.688 25.094 11.516 1 90 538 VAL B O 1
ATOM 9685 N N . TYR B 1 539 ? 8.461 26.781 12.711 1 91.5 539 TYR B N 1
ATOM 9686 C CA . TYR B 1 539 ? 9.539 25.984 13.281 1 91.5 539 TYR B CA 1
ATOM 9687 C C . TYR B 1 539 ? 9.109 25.312 14.578 1 91.5 539 TYR B C 1
ATOM 9689 O O . TYR B 1 539 ? 9.672 24.297 14.984 1 91.5 539 TYR B O 1
ATOM 9697 N N . GLY B 1 540 ? 8.125 25.938 15.211 1 91.38 540 GLY B N 1
ATOM 9698 C CA . GLY B 1 540 ? 7.758 25.469 16.547 1 91.38 540 GLY B CA 1
ATOM 9699 C C . GLY B 1 540 ? 6.629 24.453 16.531 1 91.38 540 GLY B C 1
ATOM 9700 O O . GLY B 1 540 ? 6.43 23.734 17.5 1 91.38 540 GLY B O 1
ATOM 9701 N N . PHE B 1 541 ? 5.91 24.422 15.484 1 93.31 541 PHE B N 1
ATOM 9702 C CA . PHE B 1 541 ? 4.777 23.516 15.344 1 93.31 541 PHE B CA 1
ATOM 9703 C C . PHE B 1 541 ? 4.984 22.562 14.164 1 93.31 541 PHE B C 1
ATOM 9705 O O . PHE B 1 541 ? 5.883 22.781 13.344 1 93.31 541 PHE B O 1
ATOM 9712 N N . PRO B 1 542 ? 4.277 21.438 14.141 1 94.5 542 PRO B N 1
ATOM 9713 C CA . PRO B 1 542 ? 4.391 20.547 12.984 1 94.5 542 PRO B CA 1
ATOM 9714 C C . PRO B 1 542 ? 3.758 21.141 11.727 1 94.5 542 PRO B C 1
ATOM 9716 O O . PRO B 1 542 ? 2.637 20.766 11.367 1 94.5 542 PRO B O 1
ATOM 9719 N N . TRP B 1 543 ? 4.512 21.906 11.07 1 92.12 543 TRP B N 1
ATOM 9720 C CA . TRP B 1 543 ? 4.012 22.641 9.922 1 92.12 543 TRP B CA 1
ATOM 9721 C C . TRP B 1 543 ? 3.396 21.703 8.891 1 92.12 543 TRP B C 1
ATOM 9723 O O . TRP B 1 543 ? 2.398 22.031 8.25 1 92.12 543 TRP B O 1
ATOM 9733 N N . TRP B 1 544 ? 3.928 20.547 8.703 1 91.69 544 TRP B N 1
ATOM 9734 C CA . TRP B 1 544 ? 3.488 19.594 7.695 1 91.69 544 TRP B CA 1
ATOM 9735 C C . TRP B 1 544 ? 2.053 19.141 7.961 1 91.69 544 TRP B C 1
ATOM 9737 O O . TRP B 1 544 ? 1.445 18.469 7.129 1 91.69 544 TRP B O 1
ATOM 9747 N N . GLN B 1 545 ? 1.41 19.5 9.07 1 93.69 545 GLN B N 1
ATOM 9748 C CA . GLN B 1 545 ? 0.04 19.109 9.375 1 93.69 545 GLN B CA 1
ATOM 9749 C C . GLN B 1 545 ? -0.795 20.297 9.82 1 93.69 545 GLN B C 1
ATOM 9751 O O . GLN B 1 545 ? -1.987 20.172 10.109 1 93.69 545 GLN B O 1
ATOM 9756 N N . MET B 1 546 ? -0.276 21.469 9.883 1 93.19 546 MET B N 1
ATOM 9757 C CA . MET B 1 546 ? -0.9 22.609 10.555 1 93.19 546 MET B CA 1
ATOM 9758 C C . MET B 1 546 ? -2.113 23.109 9.773 1 93.19 546 MET B C 1
ATOM 9760 O O . MET B 1 546 ? -3.15 23.406 10.367 1 93.19 546 MET B O 1
ATOM 9764 N N . ILE B 1 547 ? -2.008 23.141 8.508 1 93.25 547 ILE B N 1
ATOM 9765 C CA . ILE B 1 547 ? -3.104 23.688 7.711 1 93.25 547 ILE B CA 1
ATOM 9766 C C . ILE B 1 547 ? -4.348 22.812 7.883 1 93.25 547 ILE B C 1
ATOM 9768 O O . ILE B 1 547 ? -5.449 23.328 8.086 1 93.25 547 ILE B O 1
ATOM 9772 N N . SER B 1 548 ? -4.184 21.531 7.832 1 94.44 548 SER B N 1
ATOM 9773 C CA . SER B 1 548 ? -5.297 20.594 8.008 1 94.44 548 SER B CA 1
ATOM 9774 C C . SER B 1 548 ? -5.93 20.75 9.391 1 94.44 548 SER B C 1
ATOM 9776 O O . SER B 1 548 ? -7.152 20.781 9.523 1 94.44 548 SER B O 1
ATOM 9778 N N . CYS B 1 549 ? -5.102 20.891 10.383 1 95.44 549 CYS B N 1
ATOM 9779 C CA . CYS B 1 549 ? -5.598 21.031 11.75 1 95.44 549 CYS B CA 1
ATOM 9780 C C . CYS B 1 549 ? -6.332 22.344 11.938 1 95.44 549 CYS B C 1
ATOM 9782 O O . CYS B 1 549 ? -7.332 22.406 12.656 1 95.44 549 CYS B O 1
ATOM 9784 N N . LEU B 1 550 ? -5.887 23.375 11.273 1 94.88 550 LEU B N 1
ATOM 9785 C CA . LEU B 1 550 ? -6.512 24.688 11.406 1 94.88 550 LEU B CA 1
ATOM 9786 C C . LEU B 1 550 ? -7.871 24.719 10.719 1 94.88 550 LEU B C 1
ATOM 9788 O O . LEU B 1 550 ? -8.836 25.281 11.25 1 94.88 550 LEU B O 1
ATOM 9792 N N . ILE B 1 551 ? -7.949 24.094 9.602 1 94.31 551 ILE B N 1
ATOM 9793 C CA . ILE B 1 551 ? -9.227 24.031 8.898 1 94.31 551 ILE B CA 1
ATOM 9794 C C . ILE B 1 551 ? -10.219 23.203 9.703 1 94.31 551 ILE B C 1
ATOM 9796 O O . ILE B 1 551 ? -11.406 23.531 9.781 1 94.31 551 ILE B O 1
ATOM 9800 N N . CYS B 1 552 ? -9.703 22.156 10.219 1 95.62 552 CYS B N 1
ATOM 9801 C CA . CYS B 1 552 ? -10.562 21.312 11.039 1 95.62 552 CYS B CA 1
ATOM 9802 C C . CYS B 1 552 ? -11.117 22.078 12.234 1 95.62 552 CYS B C 1
ATOM 9804 O O . CYS B 1 552 ? -12.328 22.094 12.461 1 95.62 552 CYS B O 1
ATOM 9806 N N . ALA B 1 553 ? -10.266 22.75 12.906 1 96.81 553 ALA B N 1
ATOM 9807 C CA . ALA B 1 553 ? -10.68 23.516 14.086 1 96.81 553 ALA B CA 1
ATOM 9808 C C . ALA B 1 553 ? -11.602 24.672 13.703 1 96.81 553 ALA B C 1
ATOM 9810 O O . ALA B 1 553 ? -12.656 24.844 14.312 1 96.81 553 ALA B O 1
ATOM 9811 N N . SER B 1 554 ? -11.258 25.359 12.719 1 95.44 554 SER B N 1
ATOM 9812 C CA . SER B 1 554 ? -12.039 26.516 12.297 1 95.44 554 SER B CA 1
ATOM 9813 C C . SER B 1 554 ? -13.43 26.109 11.828 1 95.44 554 SER B C 1
ATOM 9815 O O . SER B 1 554 ? -14.422 26.766 12.164 1 95.44 554 SER B O 1
ATOM 9817 N N . SER B 1 555 ? -13.5 25.062 11.031 1 94.25 555 SER B N 1
ATOM 9818 C CA . SER B 1 555 ? -14.789 24.609 10.539 1 94.25 555 SER B CA 1
ATOM 9819 C C . SER B 1 555 ? -15.711 24.203 11.688 1 94.25 555 SER B C 1
ATOM 9821 O O . SER B 1 555 ? -16.906 24.516 11.672 1 94.25 555 SER B O 1
ATOM 9823 N N . ILE B 1 556 ? -15.195 23.562 12.656 1 95.81 556 ILE B N 1
ATOM 9824 C CA . ILE B 1 556 ? -15.969 23.141 13.828 1 95.81 556 ILE B CA 1
ATOM 9825 C C . ILE B 1 556 ? -16.453 24.375 14.578 1 95.81 556 ILE B C 1
ATOM 9827 O O . ILE B 1 556 ? -17.641 24.469 14.945 1 95.81 556 ILE B O 1
ATOM 9831 N N . LEU B 1 557 ? -15.578 25.359 14.797 1 96.31 557 LEU B N 1
ATOM 9832 C CA . LEU B 1 557 ? -15.906 26.547 15.578 1 96.31 557 LEU B CA 1
ATOM 9833 C C . LEU B 1 557 ? -16.938 27.406 14.859 1 96.31 557 LEU B C 1
ATOM 9835 O O . LEU B 1 557 ? -17.828 27.969 15.5 1 96.31 557 LEU B O 1
ATOM 9839 N N . LEU B 1 558 ? -16.828 27.406 13.609 1 92.5 558 LEU B N 1
ATOM 9840 C CA . LEU B 1 558 ? -17.75 28.234 12.828 1 92.5 558 LEU B CA 1
ATOM 9841 C C . LEU B 1 558 ? -19.156 27.625 12.82 1 92.5 558 LEU B C 1
ATOM 9843 O O . LEU B 1 558 ? -20.141 28.359 12.781 1 92.5 558 LEU B O 1
ATOM 9847 N N . VAL B 1 559 ? -19.25 26.328 12.914 1 89.69 559 VAL B N 1
ATOM 9848 C CA . VAL B 1 559 ? -20.562 25.703 12.773 1 89.69 559 VAL B CA 1
ATOM 9849 C C . VAL B 1 559 ? -21.109 25.297 14.148 1 89.69 559 VAL B C 1
ATOM 9851 O O . VAL B 1 559 ? -22.266 24.922 14.289 1 89.69 559 VAL B O 1
ATOM 9854 N N . ALA B 1 560 ? -20.391 25.438 15.164 1 89.44 560 ALA B N 1
ATOM 9855 C CA . ALA B 1 560 ? -20.703 24.938 16.5 1 89.44 560 ALA B CA 1
ATOM 9856 C C . ALA B 1 560 ? -22.031 25.484 17 1 89.44 560 ALA B C 1
ATOM 9858 O O . ALA B 1 560 ? -22.875 24.734 17.484 1 89.44 560 ALA B O 1
ATOM 9859 N N . SER B 1 561 ? -22.344 26.75 16.844 1 83.38 561 SER B N 1
ATOM 9860 C CA . SER B 1 561 ? -23.531 27.375 17.391 1 83.38 561 SER B CA 1
ATOM 9861 C C . SER B 1 561 ? -24.781 26.938 16.656 1 83.38 561 SER B C 1
ATOM 9863 O O . SER B 1 561 ? -25.891 26.984 17.219 1 83.38 561 SER B O 1
ATOM 9865 N N . ILE B 1 562 ? -24.578 26.469 15.492 1 81.12 562 ILE B N 1
ATOM 9866 C CA . ILE B 1 562 ? -25.719 26.047 14.68 1 81.12 562 ILE B CA 1
ATOM 9867 C C . ILE B 1 562 ? -26.016 24.578 14.945 1 81.12 562 ILE B C 1
ATOM 9869 O O . ILE B 1 562 ? -27.172 24.156 14.883 1 81.12 562 ILE B O 1
ATOM 9873 N N . CYS B 1 563 ? -25.078 23.859 15.234 1 79.81 563 CYS B N 1
ATOM 9874 C CA . CYS B 1 563 ? -25.219 22.422 15.352 1 79.81 563 CYS B CA 1
ATOM 9875 C C . CYS B 1 563 ? -25.703 22.016 16.734 1 79.81 563 CYS B C 1
ATOM 9877 O O . CYS B 1 563 ? -26.234 20.938 16.938 1 79.81 563 CYS B O 1
ATOM 9879 N N . VAL B 1 564 ? -25.516 22.875 17.672 1 82 564 VAL B N 1
ATOM 9880 C CA . VAL B 1 564 ? -25.875 22.516 19.047 1 82 564 VAL B CA 1
ATOM 9881 C C . VAL B 1 564 ? -27.25 23.078 19.375 1 82 564 VAL B C 1
ATOM 9883 O O . VAL B 1 564 ? -27.625 24.156 18.906 1 82 564 VAL B O 1
ATOM 9886 N N . ASP B 1 565 ? -28 22.297 20 1 76.25 565 ASP B N 1
ATOM 9887 C CA . ASP B 1 565 ? -29.312 22.75 20.469 1 76.25 565 ASP B CA 1
ATOM 9888 C C . ASP B 1 565 ? -29.188 23.531 21.766 1 76.25 565 ASP B C 1
ATOM 9890 O O . ASP B 1 565 ? -29.234 22.938 22.859 1 76.25 565 ASP B O 1
ATOM 9894 N N . LEU B 1 566 ? -29.188 24.797 21.656 1 76.38 566 LEU B N 1
ATOM 9895 C CA . LEU B 1 566 ? -28.953 25.656 22.812 1 76.38 566 LEU B CA 1
ATOM 9896 C C . LEU B 1 566 ? -30.203 25.75 23.688 1 76.38 566 LEU B C 1
ATOM 9898 O O . LEU B 1 566 ? -30.109 26.078 24.875 1 76.38 566 LEU B O 1
ATOM 9902 N N . ASP B 1 567 ? -31.328 25.391 23.094 1 72.44 567 ASP B N 1
ATOM 9903 C CA . ASP B 1 567 ? -32.594 25.516 23.828 1 72.44 567 ASP B CA 1
ATOM 9904 C C . ASP B 1 567 ? -32.844 24.281 24.703 1 72.44 567 ASP B C 1
ATOM 9906 O O . ASP B 1 567 ? -33.25 24.406 25.859 1 72.44 567 ASP B O 1
ATOM 9910 N N . SER B 1 568 ? -32.531 23.141 24.219 1 69.12 568 SER B N 1
ATOM 9911 C CA . SER B 1 568 ? -32.844 21.906 24.922 1 69.12 568 SER B CA 1
ATOM 9912 C C . SER B 1 568 ? -31.734 21.562 25.922 1 69.12 568 SER B C 1
ATOM 9914 O O . SER B 1 568 ? -32 20.969 26.969 1 69.12 568 SER B O 1
ATOM 9916 N N . ASP B 1 569 ? -30.609 21.969 25.672 1 75.62 569 ASP B N 1
ATOM 9917 C CA . ASP B 1 569 ? -29.469 21.516 26.469 1 75.62 569 ASP B CA 1
ATOM 9918 C C . ASP B 1 569 ? -28.703 22.703 27.047 1 75.62 569 ASP B C 1
ATOM 9920 O O . ASP B 1 569 ? -27.469 22.703 27.047 1 75.62 569 ASP B O 1
ATOM 9924 N N . LYS B 1 570 ? -29.359 23.594 27.641 1 76 570 LYS B N 1
ATOM 9925 C CA . LYS B 1 570 ? -28.797 24.859 28.109 1 76 570 LYS B CA 1
ATOM 9926 C C . LYS B 1 570 ? -27.766 24.609 29.203 1 76 570 LYS B C 1
ATOM 9928 O O . LYS B 1 570 ? -26.75 25.312 29.281 1 76 570 LYS B O 1
ATOM 9933 N N . GLU B 1 571 ? -27.938 23.609 29.859 1 81.06 571 GLU B N 1
ATOM 9934 C CA . GLU B 1 571 ? -27.062 23.375 31 1 81.06 571 GLU B CA 1
ATOM 9935 C C . GLU B 1 571 ? -25.672 22.906 30.562 1 81.06 571 GLU B C 1
ATOM 9937 O O . GLU B 1 571 ? -24.656 23.312 31.125 1 81.06 571 GLU B O 1
ATOM 9942 N N . VAL B 1 572 ? -25.594 22.156 29.531 1 87.38 572 VAL B N 1
ATOM 9943 C CA . VAL B 1 572 ? -24.344 21.578 29.047 1 87.38 572 VAL B CA 1
ATOM 9944 C C . VAL B 1 572 ? -23.484 22.656 28.391 1 87.38 572 VAL B C 1
ATOM 9946 O O . VAL B 1 572 ? -22.266 22.641 28.516 1 87.38 572 VAL B O 1
ATOM 9949 N N . PHE B 1 573 ? -24.125 23.703 27.828 1 89.19 573 PHE B N 1
ATOM 9950 C CA . PHE B 1 573 ? -23.406 24.703 27.047 1 89.19 573 PHE B CA 1
ATOM 9951 C C . PHE B 1 573 ? -23.359 26.031 27.781 1 89.19 573 PHE B C 1
ATOM 9953 O O . PHE B 1 573 ? -22.953 27.047 27.219 1 89.19 573 PHE B O 1
ATOM 9960 N N . ARG B 1 574 ? -23.766 26.047 29 1 85.06 574 ARG B N 1
ATOM 9961 C CA . ARG B 1 574 ? -23.859 27.281 29.781 1 85.06 574 ARG B CA 1
ATOM 9962 C C . ARG B 1 574 ? -22.5 27.922 29.969 1 85.06 574 ARG B C 1
ATOM 9964 O O . ARG B 1 574 ? -22.375 29.156 29.938 1 85.06 574 ARG B O 1
ATOM 9971 N N . ASP B 1 575 ? -21.453 27.125 30.062 1 86.31 575 ASP B N 1
ATOM 9972 C CA . ASP B 1 575 ? -20.125 27.641 30.375 1 86.31 575 ASP B CA 1
ATOM 9973 C C . ASP B 1 575 ? -19.359 27.969 29.094 1 86.31 575 ASP B C 1
ATOM 9975 O O . ASP B 1 575 ? -18.203 28.391 29.156 1 86.31 575 ASP B O 1
ATOM 9979 N N . ILE B 1 576 ? -19.984 27.844 27.984 1 91.12 576 ILE B N 1
ATOM 9980 C CA . ILE B 1 576 ? -19.297 28.141 26.734 1 91.12 576 ILE B CA 1
ATOM 9981 C C . ILE B 1 576 ? -19.5 29.609 26.375 1 91.12 576 ILE B C 1
ATOM 9983 O O . ILE B 1 576 ? -20.641 30.094 26.312 1 91.12 576 ILE B O 1
ATOM 9987 N N . ASP B 1 577 ? -18.422 30.344 26.328 1 92.31 577 ASP B N 1
ATOM 9988 C CA . ASP B 1 577 ? -18.453 31.703 25.828 1 92.31 577 ASP B CA 1
ATOM 9989 C C . ASP B 1 577 ? -18.469 31.734 24.312 1 92.31 577 ASP B C 1
ATOM 9991 O O . ASP B 1 577 ? -17.422 31.672 23.672 1 92.31 577 ASP B O 1
ATOM 9995 N N . TRP B 1 578 ? -19.609 31.922 23.719 1 91.5 578 TRP B N 1
ATOM 9996 C CA . TRP B 1 578 ? -19.781 31.812 22.281 1 91.5 578 TRP B CA 1
ATOM 9997 C C . TRP B 1 578 ? -19.062 32.938 21.562 1 91.5 578 TRP B C 1
ATOM 9999 O O . TRP B 1 578 ? -18.656 32.781 20.406 1 91.5 578 TRP B O 1
ATOM 10009 N N . ALA B 1 579 ? -18.859 34.062 22.203 1 92.69 579 ALA B N 1
ATOM 10010 C CA . ALA B 1 579 ? -18.047 35.125 21.625 1 92.69 579 ALA B CA 1
ATOM 10011 C C . ALA B 1 579 ? -16.594 34.656 21.5 1 92.69 579 ALA B C 1
ATOM 10013 O O . ALA B 1 579 ? -15.914 35 20.516 1 92.69 579 ALA B O 1
ATOM 10014 N N . ALA B 1 580 ? -16.188 34 22.531 1 94.31 580 ALA B N 1
ATOM 10015 C CA . ALA B 1 580 ? -14.836 33.5 22.516 1 94.31 580 ALA B CA 1
ATOM 10016 C C . ALA B 1 580 ? -14.672 32.438 21.422 1 94.31 580 ALA B C 1
ATOM 10018 O O . ALA B 1 580 ? -13.609 32.312 20.812 1 94.31 580 ALA B O 1
ATOM 10019 N N . VAL B 1 581 ? -15.719 31.625 21.219 1 95.38 581 VAL B N 1
ATOM 10020 C CA . VAL B 1 581 ? -15.703 30.625 20.156 1 95.38 581 VAL B CA 1
ATOM 10021 C C . VAL B 1 581 ? -15.531 31.297 18.797 1 95.38 581 VAL B C 1
ATOM 10023 O O . VAL B 1 581 ? -14.727 30.859 17.984 1 95.38 581 VAL B O 1
ATOM 10026 N N . ASP B 1 582 ? -16.188 32.375 18.562 1 93.19 582 ASP B N 1
ATOM 10027 C CA . ASP B 1 582 ? -16.078 33.094 17.312 1 93.19 582 ASP B CA 1
ATOM 10028 C C . ASP B 1 582 ? -14.703 33.75 17.156 1 93.19 582 ASP B C 1
ATOM 10030 O O . ASP B 1 582 ? -14.141 33.781 16.062 1 93.19 582 ASP B O 1
ATOM 10034 N N . GLU B 1 583 ? -14.203 34.25 18.25 1 94.44 583 GLU B N 1
ATOM 10035 C CA . GLU B 1 583 ? -12.867 34.844 18.219 1 94.44 583 GLU B CA 1
ATOM 10036 C C . GLU B 1 583 ? -11.812 33.781 17.891 1 94.44 583 GLU B C 1
ATOM 10038 O O . GLU B 1 583 ? -10.852 34.062 17.172 1 94.44 583 GLU B O 1
ATOM 10043 N N . ASP B 1 584 ? -11.977 32.688 18.516 1 96.19 584 ASP B N 1
ATOM 10044 C CA . ASP B 1 584 ? -11.047 31.578 18.234 1 96.19 584 ASP B CA 1
ATOM 10045 C C . ASP B 1 584 ? -11.078 31.203 16.766 1 96.19 584 ASP B C 1
ATOM 10047 O O . ASP B 1 584 ? -10.039 30.906 16.172 1 96.19 584 ASP B O 1
ATOM 10051 N N . ALA B 1 585 ? -12.242 31.109 16.172 1 95.44 585 ALA B N 1
ATOM 10052 C CA . ALA B 1 585 ? -12.352 30.859 14.734 1 95.44 585 ALA B CA 1
ATOM 10053 C C . ALA B 1 585 ? -11.625 31.922 13.922 1 95.44 585 ALA B C 1
ATOM 10055 O O . ALA B 1 585 ? -10.977 31.609 12.922 1 95.44 585 ALA B O 1
ATOM 10056 N N . GLU B 1 586 ? -11.711 33.125 14.359 1 93.25 586 GLU B N 1
ATOM 10057 C CA . GLU B 1 586 ? -11.047 34.25 13.68 1 93.25 586 GLU B CA 1
ATOM 10058 C C . GLU B 1 586 ? -9.531 34.125 13.781 1 93.25 586 GLU B C 1
ATOM 10060 O O . GLU B 1 586 ? -8.812 34.5 12.852 1 93.25 586 GLU B O 1
ATOM 10065 N N . VAL B 1 587 ? -9.094 33.688 14.898 1 93.5 587 VAL B N 1
ATOM 10066 C CA . VAL B 1 587 ? -7.664 33.469 15.086 1 93.5 587 VAL B CA 1
ATOM 10067 C C . VAL B 1 587 ? -7.145 32.469 14.055 1 93.5 587 VAL B C 1
ATOM 10069 O O . VAL B 1 587 ? -6.094 32.688 13.445 1 93.5 587 VAL B O 1
ATOM 10072 N N . CYS B 1 588 ? -7.832 31.359 13.898 1 93.88 588 CYS B N 1
ATOM 10073 C CA . CYS B 1 588 ? -7.434 30.359 12.906 1 93.88 588 CYS B CA 1
ATOM 10074 C C . CYS B 1 588 ? -7.391 30.969 11.508 1 93.88 588 CYS B C 1
ATOM 10076 O O . CYS B 1 588 ? -6.453 30.719 10.75 1 93.88 588 CYS B O 1
ATOM 10078 N N . LEU B 1 589 ? -8.352 31.766 11.18 1 93.19 589 LEU B N 1
ATOM 10079 C CA . LEU B 1 589 ? -8.422 32.438 9.883 1 93.19 589 LEU B CA 1
ATOM 10080 C C . LEU B 1 589 ? -7.258 33.406 9.711 1 93.19 589 LEU B C 1
ATOM 10082 O O . LEU B 1 589 ? -6.625 33.469 8.656 1 93.19 589 LEU B O 1
ATOM 10086 N N . LYS B 1 590 ? -6.953 34.188 10.719 1 91.19 590 LYS B N 1
ATOM 10087 C CA . LYS B 1 590 ? -5.879 35.156 10.664 1 91.19 590 LYS B CA 1
ATOM 10088 C C . LYS B 1 590 ? -4.523 34.5 10.461 1 91.19 590 LYS B C 1
ATOM 10090 O O . LYS B 1 590 ? -3.662 35.031 9.758 1 91.19 590 LYS B O 1
ATOM 10095 N N . VAL B 1 591 ? -4.387 33.438 11.109 1 91 591 VAL B N 1
ATOM 10096 C CA . VAL B 1 591 ? -3.135 32.719 10.969 1 91 591 VAL B CA 1
ATOM 10097 C C . VAL B 1 591 ? -2.975 32.219 9.523 1 91 591 VAL B C 1
ATOM 10099 O O . VAL B 1 591 ? -1.9 32.375 8.938 1 91 591 VAL B O 1
ATOM 10102 N N . CYS B 1 592 ? -3.994 31.672 8.922 1 90.56 592 CYS B N 1
ATOM 10103 C CA . CYS B 1 592 ? -3.938 31.219 7.535 1 90.56 592 CYS B CA 1
ATOM 10104 C C . CYS B 1 592 ? -3.707 32.406 6.59 1 90.56 592 CYS B C 1
ATOM 10106 O O . CYS B 1 592 ? -2.973 32.281 5.609 1 90.56 592 CYS B O 1
ATOM 10108 N N . GLN B 1 593 ? -4.254 33.5 6.926 1 89.12 593 GLN B N 1
ATOM 10109 C CA . GLN B 1 593 ? -4.078 34.688 6.105 1 89.12 593 GLN B CA 1
ATOM 10110 C C . GLN B 1 593 ? -2.643 35.188 6.176 1 89.12 593 GLN B C 1
ATOM 10112 O O . GLN B 1 593 ? -2.076 35.594 5.16 1 89.12 593 GLN B O 1
ATOM 10117 N N . ALA B 1 594 ? -2.162 35.156 7.352 1 85.81 594 ALA B N 1
ATOM 10118 C CA . ALA B 1 594 ? -0.788 35.625 7.539 1 85.81 594 ALA B CA 1
ATOM 10119 C C . ALA B 1 594 ? 0.188 34.781 6.734 1 85.81 594 ALA B C 1
ATOM 10121 O O . ALA B 1 594 ? 1.204 35.281 6.246 1 85.81 594 ALA B O 1
ATOM 10122 N N . LEU B 1 595 ? -0.157 33.594 6.574 1 86.88 595 LEU B N 1
ATOM 10123 C CA . LEU B 1 595 ? 0.729 32.656 5.879 1 86.88 595 LEU B CA 1
ATOM 10124 C C . LEU B 1 595 ? 0.401 32.625 4.391 1 86.88 595 LEU B C 1
ATOM 10126 O O . LEU B 1 595 ? 1.131 32 3.609 1 86.88 595 LEU B O 1
ATOM 10130 N N . SER B 1 596 ? -0.615 33.25 3.936 1 85.75 596 SER B N 1
ATOM 10131 C CA . SER B 1 596 ? -1.15 33.125 2.582 1 85.75 596 SER B CA 1
ATOM 10132 C C . SER B 1 596 ? -0.183 33.719 1.561 1 85.75 596 SER B C 1
ATOM 10134 O O . SER B 1 596 ? -0.187 33.344 0.393 1 85.75 596 SER B O 1
ATOM 10136 N N . SER B 1 597 ? 0.633 34.594 2.006 1 80.81 597 SER B N 1
ATOM 10137 C CA . SER B 1 597 ? 1.542 35.25 1.07 1 80.81 597 SER B CA 1
ATOM 10138 C C . SER B 1 597 ? 2.607 34.281 0.565 1 80.81 597 SER B C 1
ATOM 10140 O O . SER B 1 597 ? 3.088 34.406 -0.562 1 80.81 597 SER B O 1
ATOM 10142 N N . ASN B 1 598 ? 2.896 33.281 1.361 1 82.31 598 ASN B N 1
ATOM 10143 C CA . ASN B 1 598 ? 4.008 32.406 0.993 1 82.31 598 ASN B CA 1
ATOM 10144 C C . ASN B 1 598 ? 3.564 30.969 0.853 1 82.31 598 ASN B C 1
ATOM 10146 O O . ASN B 1 598 ? 4.387 30.078 0.607 1 82.31 598 ASN B O 1
ATOM 10150 N N . SER B 1 599 ? 2.383 30.797 1.054 1 86.88 599 SER B N 1
ATOM 10151 C CA . SER B 1 599 ? 1.843 29.453 0.94 1 86.88 599 SER B CA 1
ATOM 10152 C C . SER B 1 599 ? 0.494 29.453 0.228 1 86.88 599 SER B C 1
ATOM 10154 O O . SER B 1 599 ? -0.499 29.938 0.77 1 86.88 599 SER B O 1
ATOM 10156 N N . ASN B 1 600 ? 0.497 28.859 -0.918 1 86.88 600 ASN B N 1
ATOM 10157 C CA . ASN B 1 600 ? -0.755 28.766 -1.661 1 86.88 600 ASN B CA 1
ATOM 10158 C C . ASN B 1 600 ? -1.797 27.953 -0.908 1 86.88 600 ASN B C 1
ATOM 10160 O O . ASN B 1 600 ? -2.99 28.25 -0.966 1 86.88 600 ASN B O 1
ATOM 10164 N N . ALA B 1 601 ? -1.366 26.969 -0.243 1 90.25 601 ALA B N 1
ATOM 10165 C CA . ALA B 1 601 ? -2.285 26.141 0.535 1 90.25 601 ALA B CA 1
ATOM 10166 C C . ALA B 1 601 ? -2.941 26.938 1.649 1 90.25 601 ALA B C 1
ATOM 10168 O O . ALA B 1 601 ? -4.145 26.812 1.893 1 90.25 601 ALA B O 1
ATOM 10169 N N . ALA B 1 602 ? -2.164 27.766 2.281 1 91.56 602 ALA B N 1
ATOM 10170 C CA . ALA B 1 602 ? -2.705 28.609 3.342 1 91.56 602 ALA B CA 1
ATOM 10171 C C . ALA B 1 602 ? -3.705 29.625 2.785 1 91.56 602 ALA B C 1
ATOM 10173 O O . ALA B 1 602 ? -4.711 29.922 3.428 1 91.56 602 ALA B O 1
ATOM 10174 N N . ARG B 1 603 ? -3.408 30.109 1.636 1 92.5 603 ARG B N 1
ATOM 10175 C CA . ARG B 1 603 ? -4.32 31.047 0.987 1 92.5 603 ARG B CA 1
ATOM 10176 C C . ARG B 1 603 ? -5.66 30.391 0.68 1 92.5 603 ARG B C 1
ATOM 10178 O O . ARG B 1 603 ? -6.715 30.938 0.991 1 92.5 603 ARG B O 1
ATOM 10185 N N . LEU B 1 604 ? -5.602 29.234 0.09 1 92.12 604 LEU B N 1
ATOM 10186 C CA . LEU B 1 604 ? -6.816 28.5 -0.261 1 92.12 604 LEU B CA 1
ATOM 10187 C C . LEU B 1 604 ? -7.602 28.125 0.989 1 92.12 604 LEU B C 1
ATOM 10189 O O . LEU B 1 604 ? -8.828 28.188 1 1 92.12 604 LEU B O 1
ATOM 10193 N N . ALA B 1 605 ? -6.883 27.734 1.995 1 93.06 605 ALA B N 1
ATOM 10194 C CA . ALA B 1 605 ? -7.531 27.406 3.262 1 93.06 605 ALA B CA 1
ATOM 10195 C C . ALA B 1 605 ? -8.25 28.625 3.844 1 93.06 605 ALA B C 1
ATOM 10197 O O . ALA B 1 605 ? -9.367 28.516 4.352 1 93.06 605 ALA B O 1
ATOM 10198 N N . SER B 1 606 ? -7.574 29.75 3.748 1 93.94 606 SER B N 1
ATOM 10199 C CA . SER B 1 606 ? -8.188 31 4.219 1 93.94 606 SER B CA 1
ATOM 10200 C C . SER B 1 606 ? -9.461 31.312 3.441 1 93.94 606 SER B C 1
ATOM 10202 O O . SER B 1 606 ? -10.469 31.719 4.023 1 93.94 606 SER B O 1
ATOM 10204 N N . ASP B 1 607 ? -9.422 31.109 2.191 1 92.5 607 ASP B N 1
ATOM 10205 C CA . ASP B 1 607 ? -10.586 31.344 1.343 1 92.5 607 ASP B CA 1
ATOM 10206 C C . ASP B 1 607 ? -11.734 30.422 1.716 1 92.5 607 ASP B C 1
ATOM 10208 O O . ASP B 1 607 ? -12.891 30.828 1.742 1 92.5 607 ASP B O 1
ATOM 10212 N N . MET B 1 608 ? -11.422 29.219 1.962 1 92.5 608 MET B N 1
ATOM 10213 C CA . MET B 1 608 ? -12.43 28.25 2.373 1 92.5 608 MET B CA 1
ATOM 10214 C C . MET B 1 608 ? -13.078 28.656 3.689 1 92.5 608 MET B C 1
ATOM 10216 O O . MET B 1 608 ? -14.305 28.656 3.812 1 92.5 608 MET B O 1
ATOM 10220 N N . MET B 1 609 ? -12.266 29.094 4.605 1 92.44 609 MET B N 1
ATOM 10221 C CA . MET B 1 609 ? -12.773 29.5 5.914 1 92.44 609 MET B CA 1
ATOM 10222 C C . MET B 1 609 ? -13.648 30.734 5.801 1 92.44 609 MET B C 1
ATOM 10224 O O . MET B 1 609 ? -14.688 30.828 6.457 1 92.44 609 MET B O 1
ATOM 10228 N N . GLN B 1 610 ? -13.242 31.594 4.977 1 92.75 610 GLN B N 1
ATOM 10229 C CA . GLN B 1 610 ? -14.016 32.812 4.77 1 92.75 610 GLN B CA 1
ATOM 10230 C C . GLN B 1 610 ? -15.367 32.531 4.121 1 92.75 610 GLN B C 1
ATOM 10232 O O . GLN B 1 610 ? -16.375 33.125 4.465 1 92.75 610 GLN B O 1
ATOM 10237 N N . ARG B 1 611 ? -15.305 31.625 3.236 1 90.69 611 ARG B N 1
ATOM 10238 C CA . ARG B 1 611 ? -16.531 31.234 2.566 1 90.69 611 ARG B CA 1
ATOM 10239 C C . ARG B 1 611 ? -17.516 30.609 3.555 1 90.69 611 ARG B C 1
ATOM 10241 O O . ARG B 1 611 ? -18.719 30.922 3.516 1 90.69 611 ARG B O 1
ATOM 10248 N N . LEU B 1 612 ? -17.016 29.797 4.352 1 90.5 612 LEU B N 1
ATOM 10249 C CA . LEU B 1 612 ? -17.875 29.172 5.348 1 90.5 612 LEU B CA 1
ATOM 10250 C C . LEU B 1 612 ? -18.422 30.219 6.324 1 90.5 612 LEU B C 1
ATOM 10252 O O . LEU B 1 612 ? -19.578 30.141 6.734 1 90.5 612 LEU B O 1
ATOM 10256 N N . LYS B 1 613 ? -17.609 31.141 6.684 1 90.88 613 LYS B N 1
ATOM 10257 C CA . LYS B 1 613 ? -18.031 32.219 7.57 1 90.88 613 LYS B CA 1
ATOM 10258 C C . LYS B 1 613 ? -19.141 33.062 6.938 1 90.88 613 LYS B C 1
ATOM 10260 O O . LYS B 1 613 ? -20.125 33.406 7.602 1 90.88 613 LYS B O 1
ATOM 10265 N N . LYS B 1 614 ? -19 33.281 5.707 1 87.44 614 LYS B N 1
ATOM 10266 C CA . LYS B 1 614 ? -20 34.031 4.984 1 87.44 614 LYS B CA 1
ATOM 10267 C C . LYS B 1 614 ? -21.312 33.281 4.898 1 87.44 614 LYS B C 1
ATOM 10269 O O . LYS B 1 614 ? -22.391 33.844 5.09 1 87.44 614 LYS B O 1
ATOM 10274 N N . THR B 1 615 ? -21.172 32.062 4.59 1 85.5 615 THR B N 1
ATOM 10275 C CA . THR B 1 615 ? -22.359 31.219 4.484 1 85.5 615 THR B CA 1
ATOM 10276 C C . THR B 1 615 ? -23.094 31.156 5.816 1 85.5 615 THR B C 1
ATOM 10278 O O . THR B 1 615 ? -24.328 31.156 5.852 1 85.5 615 THR B O 1
ATOM 10281 N N . ARG B 1 616 ? -22.375 31.109 6.855 1 85.62 616 ARG B N 1
ATOM 10282 C CA . ARG B 1 616 ? -22.953 31.094 8.195 1 85.62 616 ARG B CA 1
ATOM 10283 C C . ARG B 1 616 ? -23.703 32.375 8.5 1 85.62 616 ARG B C 1
ATOM 10285 O O . ARG B 1 616 ? -24.797 32.344 9.07 1 85.62 616 ARG B O 1
ATOM 10292 N N . THR B 1 617 ? -23.188 33.5 8.156 1 82.19 617 THR B N 1
ATOM 10293 C CA . THR B 1 617 ? -23.797 34.812 8.414 1 82.19 617 THR B CA 1
ATOM 10294 C C . THR B 1 617 ? -25.094 34.969 7.633 1 82.19 617 THR B C 1
ATOM 10296 O O . THR B 1 617 ? -26.062 35.531 8.148 1 82.19 617 THR B O 1
ATOM 10299 N N . ILE B 1 618 ? -25.062 34.438 6.504 1 76.88 618 ILE B N 1
ATOM 10300 C CA . ILE B 1 618 ? -26.266 34.5 5.672 1 76.88 618 ILE B CA 1
ATOM 10301 C C . ILE B 1 618 ? -27.359 33.625 6.273 1 76.88 618 ILE B C 1
ATOM 10303 O O . ILE B 1 618 ? -28.531 34 6.301 1 76.88 618 ILE B O 1
ATOM 10307 N N . SER B 1 619 ? -27.016 32.562 6.695 1 70.81 619 SER B N 1
ATOM 10308 C CA . SER B 1 619 ? -27.969 31.609 7.262 1 70.81 619 SER B CA 1
ATOM 10309 C C . SER B 1 619 ? -28.531 32.125 8.578 1 70.81 619 SER B C 1
ATOM 10311 O O . SER B 1 619 ? -29.703 31.875 8.898 1 70.81 619 SER B O 1
ATOM 10313 N N . LYS B 1 620 ? -27.875 32.781 9.461 1 64.69 620 LYS B N 1
ATOM 10314 C CA . LYS B 1 620 ? -28.359 33.344 10.727 1 64.69 620 LYS B CA 1
ATOM 10315 C C . LYS B 1 620 ? -29.328 34.469 10.484 1 64.69 620 LYS B C 1
ATOM 10317 O O . LYS B 1 620 ? -30.234 34.719 11.289 1 64.69 620 LYS B O 1
ATOM 10322 N N . GLY B 1 621 ? -29.125 35.406 9.422 1 51.44 621 GLY B N 1
ATOM 10323 C CA . GLY B 1 621 ? -30.094 36.438 9.102 1 51.44 621 GLY B CA 1
ATOM 10324 C C . GLY B 1 621 ? -31.438 35.875 8.695 1 51.44 621 GLY B C 1
ATOM 10325 O O . GLY B 1 621 ? -32.438 36.562 8.766 1 51.44 621 GLY B O 1
ATOM 10326 N N . GLY B 1 622 ? -31.562 34.875 7.98 1 45.91 622 GLY B N 1
ATOM 10327 C CA . GLY B 1 622 ? -32.844 34.25 7.664 1 45.91 622 GLY B CA 1
ATOM 10328 C C . GLY B 1 622 ? -33.375 33.375 8.789 1 45.91 622 GLY B C 1
ATOM 10329 O O . GLY B 1 622 ? -32.625 32.906 9.648 1 45.91 622 GLY B O 1
ATOM 10330 N N . THR B 1 623 ? -34.656 33.781 9.344 1 36.91 623 THR B N 1
ATOM 10331 C CA . THR B 1 623 ? -35.281 33.031 10.406 1 36.91 623 THR B CA 1
ATOM 10332 C C . THR B 1 623 ? -35 31.531 10.258 1 36.91 623 THR B C 1
ATOM 10334 O O . THR B 1 623 ? -35.375 30.938 9.242 1 36.91 623 THR B O 1
ATOM 10337 N N . MET B 1 624 ? -34.031 31.188 10.664 1 37.19 624 MET B N 1
ATOM 10338 C CA . MET B 1 624 ? -33.719 29.766 10.703 1 37.19 624 MET B CA 1
ATOM 10339 C C . MET B 1 624 ? -34.906 28.938 11.172 1 37.19 624 MET B C 1
ATOM 10341 O O . MET B 1 624 ? -35.312 29.031 12.328 1 37.19 624 MET B O 1
ATOM 10345 N N . LYS B 1 625 ? -35.969 28.938 10.422 1 34.59 625 LYS B N 1
ATOM 10346 C CA . LYS B 1 625 ? -36.875 27.859 10.789 1 34.59 625 LYS B CA 1
ATOM 10347 C C . LYS B 1 625 ? -36.125 26.578 11.094 1 34.59 625 LYS B C 1
ATOM 10349 O O . LYS B 1 625 ? -35.562 25.938 10.195 1 34.59 625 LYS B O 1
ATOM 10354 N N . CYS B 1 626 ? -35.344 26.578 12.023 1 32.25 626 CYS B N 1
ATOM 10355 C CA . CYS B 1 626 ? -34.938 25.25 12.445 1 32.25 626 CYS B CA 1
ATOM 10356 C C . CYS B 1 626 ? -35.969 24.203 12.109 1 32.25 626 CYS B C 1
ATOM 10358 O O . CYS B 1 626 ? -37.156 24.359 12.469 1 32.25 626 CYS B O 1
ATOM 10360 N N . VAL B 1 627 ? -36.031 23.625 11.016 1 30.91 627 VAL B N 1
ATOM 10361 C CA . VAL B 1 627 ? -36.906 22.5 10.781 1 30.91 627 VAL B CA 1
ATOM 10362 C C . VAL B 1 627 ? -37.312 21.875 12.117 1 30.91 627 VAL B C 1
ATOM 10364 O O . VAL B 1 627 ? -36.5 21.297 12.812 1 30.91 627 VAL B O 1
ATOM 10367 N N . ALA B 1 628 ? -38.125 22.547 12.922 1 26.77 628 ALA B N 1
ATOM 10368 C CA . ALA B 1 628 ? -38.969 21.844 13.898 1 26.77 628 ALA B CA 1
ATOM 10369 C C . ALA B 1 628 ? -39.25 20.422 13.445 1 26.77 628 ALA B C 1
ATOM 10371 O O . 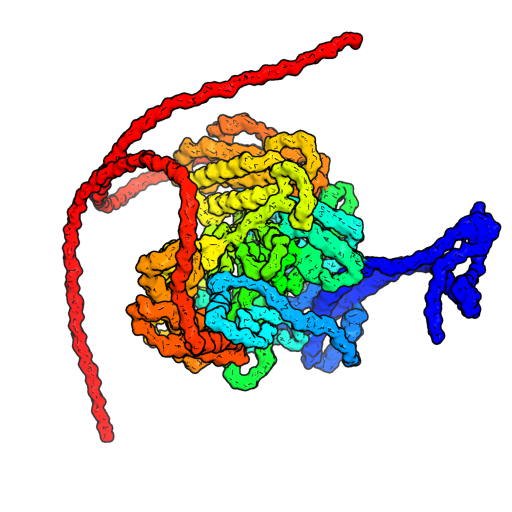ALA B 1 628 ? -39.438 20.172 12.25 1 26.77 628 ALA B O 1
ATOM 10372 N N . PHE B 1 629 ? -38.906 19.438 14.148 1 28.22 629 PHE B N 1
ATOM 10373 C CA . PHE B 1 629 ? -39.438 18.078 13.992 1 28.22 629 PHE B CA 1
ATOM 10374 C C . PHE B 1 629 ? -40.875 18.109 13.5 1 28.22 629 PHE B C 1
ATOM 10376 O O . PHE B 1 629 ? -41.781 18.328 14.289 1 28.22 629 PHE B O 1
ATOM 10383 N N . GLY B 1 630 ? -41.281 18.891 12.57 1 25.31 630 GLY B N 1
ATOM 10384 C CA . GLY B 1 630 ? -42.656 18.875 12.109 1 25.31 630 GLY B CA 1
ATOM 10385 C C . GLY B 1 630 ? -43.312 17.516 12.203 1 25.31 630 GLY B C 1
ATOM 10386 O O . GLY B 1 630 ? -42.625 16.484 12.156 1 25.31 630 GLY B O 1
ATOM 10387 N N . ALA B 1 631 ? -44.625 17.5 12.805 1 24.7 631 ALA B N 1
ATOM 10388 C CA . ALA B 1 631 ? -45.594 16.438 12.812 1 24.7 631 ALA B CA 1
ATOM 10389 C C . ALA B 1 631 ? -45.688 15.75 11.453 1 24.7 631 ALA B C 1
ATOM 10391 O O . ALA B 1 631 ? -45.938 16.406 10.438 1 24.7 631 ALA B O 1
ATOM 10392 N N . VAL B 1 632 ? -45.062 14.719 11.219 1 24.56 632 VAL B N 1
ATOM 10393 C CA . VAL B 1 632 ? -45.438 13.82 10.141 1 24.56 632 VAL B CA 1
ATOM 10394 C C . VAL B 1 632 ? -46.969 13.789 10.031 1 24.56 632 VAL B C 1
ATOM 10396 O O . VAL B 1 632 ? -47.688 13.641 11.031 1 24.56 632 VAL B O 1
ATOM 10399 N N . PRO B 1 633 ? -47.594 14.469 9.133 1 22.06 633 PRO B N 1
ATOM 10400 C CA . PRO B 1 633 ? -49.031 14.188 9 1 22.06 633 PRO B CA 1
ATOM 10401 C C . PRO B 1 633 ? -49.375 12.727 9.273 1 22.06 633 PRO B C 1
ATOM 10403 O O . PRO B 1 633 ? -48.531 11.836 9.031 1 22.06 633 PRO B O 1
ATOM 10406 N N . THR B 1 634 ? -50.281 12.586 10.266 1 20.14 634 THR B N 1
ATOM 10407 C CA . THR B 1 634 ? -51 11.328 10.516 1 20.14 634 THR B CA 1
ATOM 10408 C C . THR B 1 634 ? -51.438 10.695 9.203 1 20.14 634 THR B C 1
ATOM 10410 O O . THR B 1 634 ? -52.25 11.289 8.469 1 20.14 634 THR B O 1
ATOM 10413 N N . ALA B 1 635 ? -50.562 10.078 8.547 1 23.16 635 ALA B N 1
ATOM 10414 C CA . ALA B 1 635 ? -51.188 9.164 7.59 1 23.16 635 ALA B CA 1
ATOM 10415 C C . ALA B 1 635 ? -52.438 8.539 8.164 1 23.16 635 ALA B C 1
ATOM 10417 O O . ALA B 1 635 ? -52.469 8.078 9.312 1 23.16 635 ALA B O 1
ATOM 10418 N N . GLU B 1 636 ? -53.656 9.008 7.812 1 19 636 GLU B N 1
ATOM 10419 C CA . GLU B 1 636 ? -54.875 8.219 7.961 1 19 636 GLU B CA 1
ATOM 10420 C C . GLU B 1 636 ? -54.594 6.734 7.734 1 19 636 GLU B C 1
ATOM 10422 O O . GLU B 1 636 ? -53.969 6.359 6.734 1 19 636 GLU B O 1
ATOM 10427 N N . ASN B 1 637 ? -54.531 6.012 8.922 1 20.62 637 ASN B N 1
ATOM 10428 C CA . ASN B 1 637 ? -54.562 4.559 9.055 1 20.62 637 ASN B CA 1
ATOM 10429 C C . ASN B 1 637 ? -55.656 3.945 8.164 1 20.62 637 ASN B C 1
ATOM 10431 O O . ASN B 1 637 ? -56.844 3.998 8.492 1 20.62 637 ASN B O 1
ATOM 10435 N N . GLY B 1 638 ? -55.844 4.367 6.887 1 18.34 638 GLY B N 1
ATOM 10436 C CA . GLY B 1 638 ? -56.781 3.402 6.363 1 18.34 638 GLY B CA 1
ATOM 10437 C C . GLY B 1 638 ? -56.438 1.971 6.73 1 18.34 638 GLY B C 1
ATOM 10438 O O . GLY B 1 638 ? -55.281 1.578 6.715 1 18.34 638 GLY B O 1
ATOM 10439 N N . THR B 1 639 ? -57.281 1.373 7.699 1 19.89 639 THR B N 1
ATOM 10440 C CA . THR B 1 639 ? -57.469 0.056 8.297 1 19.89 639 THR B CA 1
ATOM 10441 C C . THR B 1 639 ? -57.344 -1.04 7.246 1 19.89 639 THR B C 1
ATOM 10443 O O . THR B 1 639 ? -57.625 -2.209 7.52 1 19.89 639 THR B O 1
ATOM 10446 N N . ASP B 1 640 ? -56.781 -0.892 6.078 1 18.83 640 ASP B N 1
ATOM 10447 C CA . ASP B 1 640 ? -57.156 -2.158 5.457 1 18.83 640 ASP B CA 1
ATOM 10448 C C . ASP B 1 640 ? -56.688 -3.342 6.312 1 18.83 640 ASP B C 1
ATOM 10450 O O . ASP B 1 640 ? -55.594 -3.34 6.855 1 18.83 640 ASP B O 1
ATOM 10454 N N . ASN B 1 641 ? -57.688 -4.117 6.859 1 18.47 641 ASN B N 1
ATOM 10455 C CA . ASN B 1 641 ? -57.875 -5.328 7.645 1 18.47 641 ASN B CA 1
ATOM 10456 C C . ASN B 1 641 ? -57 -6.477 7.152 1 18.47 641 ASN B C 1
ATOM 10458 O O . ASN B 1 641 ? -57.188 -7.617 7.59 1 18.47 641 ASN B O 1
ATOM 10462 N N . ILE B 1 642 ? -56 -6.266 6.266 1 19.16 642 ILE B N 1
ATOM 10463 C CA . ILE B 1 642 ? -55.812 -7.645 5.84 1 19.16 642 ILE B CA 1
ATOM 10464 C C . ILE B 1 642 ? -55.469 -8.516 7.047 1 19.16 642 ILE B C 1
ATOM 10466 O O . ILE B 1 642 ? -54.625 -8.148 7.867 1 19.16 642 ILE B O 1
ATOM 10470 N N . SER B 1 643 ? -56.344 -9.492 7.391 1 17.8 643 SER B N 1
ATOM 10471 C CA . SER B 1 643 ? -56.531 -10.625 8.297 1 17.8 643 SER B CA 1
ATOM 10472 C C . SER B 1 643 ? -55.281 -11.523 8.328 1 17.8 643 SER B C 1
ATOM 10474 O O . SER B 1 643 ? -55.219 -12.516 7.594 1 17.8 643 SER B O 1
ATOM 10476 N N . ASN B 1 644 ? -54.125 -10.93 8.148 1 17.5 644 ASN B N 1
ATOM 10477 C CA . ASN B 1 644 ? -53.156 -12.023 8.062 1 17.5 644 ASN B CA 1
ATOM 10478 C C . ASN B 1 644 ? -53.219 -12.914 9.297 1 17.5 644 ASN B C 1
ATOM 10480 O O . ASN B 1 644 ? -53.062 -12.43 10.422 1 17.5 644 ASN B O 1
ATOM 10484 N N . THR B 1 645 ? -53.844 -14.078 9.297 1 17.69 645 THR B N 1
ATOM 10485 C CA . THR B 1 645 ? -54.094 -15.219 10.156 1 17.69 645 THR B CA 1
ATOM 10486 C C . THR B 1 645 ? -52.781 -15.82 10.672 1 17.69 645 THR B C 1
ATOM 10488 O O . THR B 1 645 ? -52.812 -16.797 11.422 1 17.69 645 THR B O 1
ATOM 10491 N N . LEU B 1 646 ? -51.688 -15.359 10.219 1 18.22 646 LEU B N 1
ATOM 10492 C CA . LEU B 1 646 ? -50.844 -16.547 10.414 1 18.22 646 LEU B CA 1
ATOM 10493 C C . LEU B 1 646 ? -50.781 -16.938 11.883 1 18.22 646 LEU B C 1
ATOM 10495 O O . LEU B 1 646 ? -50.875 -16.078 12.766 1 18.22 646 LEU B O 1
ATOM 10499 N N . PRO B 1 647 ? -50.688 -18.25 12.164 1 17.38 647 PRO B N 1
ATOM 10500 C CA . PRO B 1 647 ? -50.875 -19.156 13.297 1 17.38 647 PRO B CA 1
ATOM 10501 C C . PRO B 1 647 ? -49.875 -18.906 14.43 1 17.38 647 PRO B C 1
ATOM 10503 O O . PRO B 1 647 ? -48.844 -18.25 14.219 1 17.38 647 PRO B O 1
ATOM 10506 N N . SER B 1 648 ? -50.312 -19.266 15.633 1 16.88 648 SER B N 1
ATOM 10507 C CA . SER B 1 648 ? -50.062 -19.25 17.062 1 16.88 648 SER B CA 1
ATOM 10508 C C . SER B 1 648 ? -48.75 -19.938 17.391 1 16.88 648 SER B C 1
ATOM 10510 O O . SER B 1 648 ? -48.375 -20.094 18.562 1 16.88 648 SER B O 1
ATOM 10512 N N . ASP B 1 649 ? -47.781 -20.141 16.469 1 16.64 649 ASP B N 1
ATOM 10513 C CA . ASP B 1 649 ? -47.062 -21.297 16.984 1 16.64 649 ASP B CA 1
ATOM 10514 C C . ASP B 1 649 ? -46.469 -21 18.359 1 16.64 649 ASP B C 1
ATOM 10516 O O . ASP B 1 649 ? -45.969 -19.891 18.594 1 16.64 649 ASP B O 1
ATOM 10520 N N . ASP B 1 650 ? -46.625 -21.844 19.422 1 16.47 650 ASP B N 1
ATOM 10521 C CA . ASP B 1 650 ? -46.469 -22.234 20.812 1 16.47 650 ASP B CA 1
ATOM 10522 C C . ASP B 1 650 ? -45 -22.312 21.188 1 16.47 650 ASP B C 1
ATOM 10524 O O . ASP B 1 650 ? -44.656 -22.703 22.312 1 16.47 650 ASP B O 1
ATOM 10528 N N . LEU B 1 651 ? -44.062 -22.266 20.266 1 16.28 651 LEU B N 1
ATOM 10529 C CA . LEU B 1 651 ? -43.062 -23.172 20.766 1 16.28 651 LEU B CA 1
ATOM 10530 C C . LEU B 1 651 ? -42.562 -22.75 22.156 1 16.28 651 LEU B C 1
ATOM 10532 O O . LEU B 1 651 ? -42.688 -21.578 22.531 1 16.28 651 LEU B O 1
ATOM 10536 N N . PHE B 1 652 ? -41.469 -23.453 22.672 1 17.05 652 PHE B N 1
ATOM 10537 C CA . PHE B 1 652 ? -40.969 -24.125 23.859 1 17.05 652 PHE B CA 1
ATOM 10538 C C . PHE B 1 652 ? -40.25 -23.156 24.797 1 17.05 652 PHE B C 1
ATOM 10540 O O . PHE B 1 652 ? -39.594 -22.234 24.344 1 17.05 652 PHE B O 1
ATOM 10547 N N . GLN B 1 653 ? -40.75 -23.047 26.031 1 15.84 653 GLN B N 1
ATOM 10548 C CA . GLN B 1 653 ? -40.531 -22.516 27.375 1 15.84 653 GLN B CA 1
ATOM 10549 C C . GLN B 1 653 ? -39.094 -22.812 27.859 1 15.84 653 GLN B C 1
ATOM 10551 O O . GLN B 1 653 ? -38.906 -23.656 28.75 1 15.84 653 GLN B O 1
ATOM 10556 N N . ALA B 1 654 ? -38.062 -23.062 27.078 1 16.48 654 ALA B N 1
ATOM 10557 C CA . ALA B 1 654 ? -37.094 -23.812 27.859 1 16.48 654 ALA B CA 1
ATOM 10558 C C . ALA B 1 654 ? -36.625 -23 29.062 1 16.48 654 ALA B C 1
ATOM 10560 O O . ALA B 1 654 ? -36.25 -21.828 28.938 1 16.48 654 ALA B O 1
ATOM 10561 N N . THR B 1 655 ? -36.875 -23.438 30.344 1 15.41 655 THR B N 1
ATOM 10562 C CA . THR B 1 655 ? -36.812 -23.203 31.781 1 15.41 655 THR B CA 1
ATOM 10563 C C . THR B 1 655 ? -35.344 -23.125 32.25 1 15.41 655 THR B C 1
ATOM 10565 O O . THR B 1 655 ? -35.094 -22.781 33.406 1 15.41 655 THR B O 1
ATOM 10568 N N . MET B 1 656 ? -34.281 -23.156 31.531 1 16.59 656 MET B N 1
ATOM 10569 C CA . MET B 1 656 ? -33.344 -23.828 32.406 1 16.59 656 MET B CA 1
ATOM 10570 C C . MET B 1 656 ? -33.062 -22.984 33.656 1 16.59 656 MET B C 1
ATOM 10572 O O . MET B 1 656 ? -32.969 -21.75 33.562 1 16.59 656 MET B O 1
ATOM 10576 N N . PRO B 1 657 ? -32.812 -23.562 34.906 1 15.65 657 PRO B N 1
ATOM 10577 C CA . PRO B 1 657 ? -32.875 -23.422 36.375 1 15.65 657 PRO B CA 1
ATOM 10578 C C . PRO B 1 657 ? -31.703 -22.594 36.938 1 15.65 657 PRO B C 1
ATOM 10580 O O . PRO B 1 657 ? -31.891 -21.766 37.812 1 15.65 657 PRO B O 1
ATOM 10583 N N . SER B 1 658 ? -30.391 -22.906 36.719 1 15.64 658 SER B N 1
ATOM 10584 C CA . SER B 1 658 ? -29.656 -23.344 37.906 1 15.64 658 SER B CA 1
ATOM 10585 C C . SER B 1 658 ? -29.328 -22.172 38.812 1 15.64 658 SER B C 1
ATOM 10587 O O . SER B 1 658 ? -29.297 -21.016 38.375 1 15.64 658 SER B O 1
ATOM 10589 N N . GLN B 1 659 ? -28.641 -22.406 40.094 1 15.55 659 GLN B N 1
ATOM 10590 C CA . GLN B 1 659 ? -28.516 -22.281 41.531 1 15.55 659 GLN B CA 1
ATOM 10591 C C . GLN B 1 659 ? -27.453 -21.25 41.906 1 15.55 659 GLN B C 1
ATOM 10593 O O . GLN B 1 659 ? -27.391 -20.797 43.031 1 15.55 659 GLN B O 1
ATOM 10598 N N . LEU B 1 660 ? -26.406 -20.953 41.156 1 16.33 660 LEU B N 1
ATOM 10599 C CA . LEU B 1 660 ? -25.266 -20.938 42.062 1 16.33 660 LEU B CA 1
ATOM 10600 C C . LEU B 1 660 ? -25.328 -19.75 43.031 1 16.33 660 LEU B C 1
ATOM 10602 O O . LEU B 1 660 ? -25.5 -18.609 42.562 1 16.33 660 LEU B O 1
ATOM 10606 N N . ASP B 1 661 ? -25.328 -19.875 44.344 1 15.2 661 ASP B N 1
ATOM 10607 C CA . ASP B 1 661 ? -25.578 -19.344 45.688 1 15.2 661 ASP B CA 1
ATOM 10608 C C . ASP B 1 661 ? -24.578 -18.234 46.031 1 15.2 661 ASP B C 1
ATOM 10610 O O . ASP B 1 661 ? -24.969 -17.141 46.469 1 15.2 661 ASP B O 1
ATOM 10614 N N . SER B 1 662 ? -23.391 -18.578 46.688 1 15.15 662 SER B N 1
ATOM 10615 C CA . SER B 1 662 ? -23.109 -18.344 48.094 1 15.15 662 SER B CA 1
ATOM 10616 C C . SER B 1 662 ? -22.594 -16.938 48.344 1 15.15 662 SER B C 1
ATOM 10618 O O . SER B 1 662 ? -23.188 -16.172 49.094 1 15.15 662 SER B O 1
ATOM 10620 N N . MET B 1 663 ? -21.312 -16.812 49.062 1 16.45 663 MET B N 1
ATOM 10621 C CA . MET B 1 663 ? -20.938 -16.391 50.406 1 16.45 663 MET B CA 1
ATOM 10622 C C . MET B 1 663 ? -20.453 -14.938 50.406 1 16.45 663 MET B C 1
ATOM 10624 O O . MET B 1 663 ? -20.047 -14.422 49.375 1 16.45 663 MET B O 1
ATOM 10628 N N . GLY B 1 664 ? -20.25 -14.281 51.719 1 15.84 664 GLY B N 1
ATOM 10629 C CA . GLY B 1 664 ? -20.344 -13.133 52.594 1 15.84 664 GLY B CA 1
ATOM 10630 C C . GLY B 1 664 ? -19.109 -12.266 52.594 1 15.84 664 GLY B C 1
ATOM 10631 O O . GLY B 1 664 ? -19.047 -11.25 53.281 1 15.84 664 GLY B O 1
ATOM 10632 N N . LEU B 1 665 ? -17.922 -12.539 52.031 1 16.11 665 LEU B N 1
ATOM 10633 C CA . LEU B 1 665 ? -16.844 -12.18 52.938 1 16.11 665 LEU B CA 1
ATOM 10634 C C . LEU B 1 665 ? -16.797 -10.672 53.156 1 16.11 665 LEU B C 1
ATOM 10636 O O . LEU B 1 665 ? -16.984 -9.898 52.219 1 16.11 665 LEU B O 1
ATOM 10640 N N . SER B 1 666 ? -16.594 -10.141 54.469 1 15.6 666 SER B N 1
ATOM 10641 C CA . SER B 1 666 ? -16.625 -9.094 55.5 1 15.6 666 SER B CA 1
ATOM 10642 C C . SER B 1 666 ? -15.469 -8.117 55.312 1 15.6 666 SER B C 1
ATOM 10644 O O . SER B 1 666 ? -15.492 -7.008 55.844 1 15.6 666 SER B O 1
ATOM 10646 N N . GLN B 1 667 ? -14.258 -8.367 54.906 1 15.27 667 GLN B N 1
ATOM 10647 C CA . GLN B 1 667 ? -13.148 -7.895 55.75 1 15.27 667 GLN B CA 1
ATOM 10648 C C . GLN B 1 667 ? -13.109 -6.371 55.781 1 15.27 667 GLN B C 1
ATOM 10650 O O . GLN B 1 667 ? -13.359 -5.703 54.781 1 15.27 667 GLN B O 1
ATOM 10655 N N . GLU B 1 668 ? -12.75 -5.664 57.062 1 16.03 668 GLU B N 1
ATOM 10656 C CA . GLU B 1 668 ? -12.508 -4.656 58.094 1 16.03 668 GLU B CA 1
ATOM 10657 C C . GLU B 1 668 ? -11.539 -3.584 57.594 1 16.03 668 GLU B C 1
ATOM 10659 O O . GLU B 1 668 ? -11.828 -2.389 57.719 1 16.03 668 GLU B O 1
ATOM 10664 N N . SER B 1 669 ? -10.172 -3.629 58 1 14.98 669 SER B N 1
ATOM 10665 C CA . SER B 1 669 ? -9.445 -2.824 58.969 1 14.98 669 SER B CA 1
ATOM 10666 C C . SER B 1 669 ? -8.812 -1.599 58.312 1 14.98 669 SER B C 1
ATOM 10668 O O . SER B 1 669 ? -8.891 -0.491 58.844 1 14.98 669 SER B O 1
ATOM 10670 N N . PHE B 1 670 ? -7.695 -1.599 57.531 1 14.61 670 PHE B N 1
ATOM 10671 C CA . PHE B 1 670 ? -6.492 -1.012 58.125 1 14.61 670 PHE B CA 1
ATOM 10672 C C . PHE B 1 670 ? -6.52 0.507 58 1 14.61 670 PHE B C 1
ATOM 10674 O O . PHE B 1 670 ? -7.258 1.057 57.156 1 14.61 670 PHE B O 1
ATOM 10681 N N . ASN B 1 671 ? -5.27 1.245 57.844 1 14.91 671 ASN B N 1
ATOM 10682 C CA . ASN B 1 671 ? -4.41 2.082 58.688 1 14.91 671 ASN B CA 1
ATOM 10683 C C . ASN B 1 671 ? -4.656 3.566 58.438 1 14.91 671 ASN B C 1
ATOM 10685 O O . ASN B 1 671 ? -5.148 3.943 57.375 1 14.91 671 ASN B O 1
ATOM 10689 N N . LEU B 1 672 ? -4.281 4.531 59.438 1 15.47 672 LEU B N 1
ATOM 10690 C CA . LEU B 1 672 ? -4.121 5.73 60.25 1 15.47 672 LEU B CA 1
ATOM 10691 C C . LEU B 1 672 ? -3.318 6.793 59.531 1 15.47 672 LEU B C 1
ATOM 10693 O O . LEU B 1 672 ? -3.543 7.992 59.719 1 15.47 672 LEU B O 1
ATOM 10697 N N . MET B 1 673 ? -2.061 6.602 58.906 1 14.92 673 MET B N 1
ATOM 10698 C CA . MET B 1 673 ? -0.944 7.363 59.469 1 14.92 673 MET B CA 1
ATOM 10699 C C . MET B 1 673 ? -0.934 8.789 58.906 1 14.92 673 MET B C 1
ATOM 10701 O O . MET B 1 673 ? -0.653 9.742 59.625 1 14.92 673 MET B O 1
ATOM 10705 N N . PHE B 1 674 ? -0.461 9.172 57.625 1 16.45 674 PHE B N 1
ATOM 10706 C CA . PHE B 1 674 ? 0.659 10.102 57.625 1 16.45 674 PHE B CA 1
ATOM 10707 C C . PHE B 1 674 ? 0.167 11.539 57.75 1 16.45 674 PHE B C 1
ATOM 10709 O O . PHE B 1 674 ? -0.643 12 56.938 1 16.45 674 PHE B O 1
ATOM 10716 N N . GLN B 1 675 ? 0.316 12.266 58.969 1 15.62 675 GLN B N 1
ATOM 10717 C CA . GLN B 1 675 ? 0.046 13.516 59.656 1 15.62 675 GLN B CA 1
ATOM 10718 C C . GLN B 1 675 ? 0.627 14.711 58.906 1 15.62 675 GLN B C 1
ATOM 10720 O O . GLN B 1 675 ? -0.081 15.68 58.625 1 15.62 675 GLN B O 1
ATOM 10725 N N . THR B 1 676 ? 1.967 15.258 59.344 1 15.45 676 THR B N 1
ATOM 10726 C CA . THR B 1 676 ? 2.277 16.484 60.094 1 15.45 676 THR B CA 1
ATOM 10727 C C . THR B 1 676 ? 2.51 17.641 59.125 1 15.45 676 THR B C 1
ATOM 10729 O O . THR B 1 676 ? 1.942 18.719 59.281 1 15.45 676 THR B O 1
ATOM 10732 N N . MET B 1 677 ? 3.854 17.984 58.5 1 16.77 677 MET B N 1
ATOM 10733 C CA . MET B 1 677 ? 4.699 19.016 59.094 1 16.77 677 MET B CA 1
ATOM 10734 C C . MET B 1 677 ? 4.352 20.391 58.5 1 16.77 677 MET B C 1
ATOM 10736 O O . MET B 1 677 ? 4.074 20.5 57.312 1 16.77 677 MET B O 1
ATOM 10740 N N . PRO B 1 678 ? 4.477 21.625 59.25 1 17.41 678 PRO B N 1
ATOM 10741 C CA . PRO B 1 678 ? 4.121 23.047 59.406 1 17.41 678 PRO B CA 1
ATOM 10742 C C . PRO B 1 678 ? 5.023 23.969 58.594 1 17.41 678 PRO B C 1
ATOM 10744 O O . PRO B 1 678 ? 4.805 25.188 58.562 1 17.41 678 PRO B O 1
ATOM 10747 N N . TYR B 1 679 ? 6.016 23.781 57.781 1 16.59 679 TYR B N 1
ATOM 10748 C CA . TYR B 1 679 ? 7.164 24.672 57.938 1 16.59 679 TYR B CA 1
ATOM 10749 C C . TYR B 1 679 ? 6.773 26.109 57.656 1 16.59 679 TYR B C 1
ATOM 10751 O O . TYR B 1 679 ? 6.184 26.406 56.594 1 16.59 679 TYR B O 1
ATOM 10759 N N . GLU B 1 680 ? 6.812 27.172 58.625 1 17.23 680 GLU B N 1
ATOM 10760 C CA . GLU B 1 680 ? 6.676 28.578 58.969 1 17.23 680 GLU B CA 1
ATOM 10761 C C . GLU B 1 680 ? 7.742 29.422 58.281 1 17.23 680 GLU B C 1
ATOM 10763 O O . GLU B 1 680 ? 8.906 29.438 58.719 1 17.23 680 GLU B O 1
ATOM 10768 N N . VAL B 1 681 ? 7.973 29.578 57.094 1 17.75 681 VAL B N 1
ATOM 10769 C CA . VAL B 1 681 ? 9.148 30.391 56.781 1 17.75 681 VAL B CA 1
ATOM 10770 C C . VAL B 1 681 ? 8.93 31.828 57.219 1 17.75 681 VAL B C 1
ATOM 10772 O O . VAL B 1 681 ? 7.922 32.438 56.875 1 17.75 681 VAL B O 1
ATOM 10775 N N . SER B 1 682 ? 9.664 32.531 58.219 1 16.25 682 SER B N 1
ATOM 10776 C CA . SER B 1 682 ? 9.867 33.656 59.125 1 16.25 682 SER B CA 1
ATOM 10777 C C . SER B 1 682 ? 9.992 34.969 58.344 1 16.25 682 SER B C 1
ATOM 10779 O O . SER B 1 682 ? 9.266 35.906 58.625 1 16.25 682 SER B O 1
ATOM 10781 N N . GLU B 1 683 ? 11.188 35.719 58.312 1 17.41 683 GLU B N 1
ATOM 10782 C CA . GLU B 1 683 ? 11.484 36.969 59.031 1 17.41 683 GLU B CA 1
ATOM 10783 C C . GLU B 1 683 ? 10.914 38.188 58.281 1 17.41 683 GLU B C 1
ATOM 10785 O O . GLU B 1 683 ? 10.594 38.094 57.094 1 17.41 683 GLU B O 1
ATOM 10790 N N . PRO B 1 684 ? 11.633 39.656 58.594 1 19.41 684 PRO B N 1
ATOM 10791 C CA . PRO B 1 684 ? 11.508 40.969 59.281 1 19.41 684 PRO B CA 1
ATOM 10792 C C . PRO B 1 684 ? 11.562 42.125 58.312 1 19.41 684 PRO B C 1
ATOM 10794 O O . PRO B 1 684 ? 11.266 43.281 58.719 1 19.41 684 PRO B O 1
ATOM 10797 N N . VAL B 1 685 ? 12.141 42.312 57.125 1 22.05 685 VAL B N 1
ATOM 10798 C CA . VAL B 1 685 ? 12.688 43.625 56.812 1 22.05 685 VAL B CA 1
ATOM 10799 C C . VAL B 1 685 ? 11.602 44.688 57 1 22.05 685 VAL B C 1
ATOM 10801 O O . VAL B 1 685 ? 10.461 44.5 56.562 1 22.05 685 VAL B O 1
ATOM 10804 N N . MET B 1 686 ? 11.812 45.844 57.781 1 18.75 686 MET B N 1
ATOM 10805 C CA . MET B 1 686 ? 11.719 47.094 58.531 1 18.75 686 MET B CA 1
ATOM 10806 C C . MET B 1 686 ? 11.273 48.25 57.656 1 18.75 686 MET B C 1
ATOM 10808 O O . MET B 1 686 ? 11.219 48.094 56.406 1 18.75 686 MET B O 1
ATOM 10812 N N . CYS B 1 687 ? 12.188 49.531 57.844 1 20.97 687 CYS B N 1
ATOM 10813 C CA . CYS B 1 687 ? 12.492 50.875 58.375 1 20.97 687 CYS B CA 1
ATOM 10814 C C . CYS B 1 687 ? 12.586 51.906 57.25 1 20.97 687 CYS B C 1
ATOM 10816 O O . CYS B 1 687 ? 11.977 52.969 57.344 1 20.97 687 CYS B O 1
ATOM 10818 N N . LYS B 1 688 ? 13.773 52.75 56.688 1 22.67 688 LYS B N 1
ATOM 10819 C CA . LYS B 1 688 ? 13.602 54.188 56.531 1 22.67 688 LYS B CA 1
ATOM 10820 C C . LYS B 1 688 ? 12.641 54.5 55.375 1 22.67 688 LYS B C 1
ATOM 10822 O O . LYS B 1 688 ? 12.633 53.781 54.344 1 22.67 688 LYS B O 1
#

Nearest PDB structures (foldseek):
  8qai-assembly2_B  TM=2.683E-01  e=1.763E-01  synthetic construct
  4av3-assembly1_B  TM=1.246E-01  e=3.550E-02  Thermotoga maritima
  8b22-assembly1_B  TM=1.427E-01  e=1.290E-01  Thermotoga maritima
  8qai-assembly2_B  TM=2.671E-01  e=1.421E-01  synthetic construct
  4av3-assembly1_B  TM=1.244E-01  e=3.872E-02  Thermotoga maritima

Organism: NCBI:txid1442368

pLDDT: mean 70.86, std 27.42, range [14.61, 98.69]

InterPro domains:
  IPR001138 Zn(2)Cys(6) fungal-type DNA-binding domain [PF00172] (5-32)
  IPR001138 Zn(2)Cys(6) fungal-type DNA-binding domain [cd00067] (4-26)
  IPR007219 Xylanolytic transcriptional activator, regulatory domain [PF04082] (188-443)
  IPR007219 Xylanolytic transcriptional activator, regulatory domain [SM00906] (302-378)
  IPR036864 Zn(2)-C6 fungal-type DNA-binding domain superfamily [G3DSA:4.10.240.10] (3-49)
  IPR051127 Fungal secondary metabolite regulators [PTHR47424] (4-622)

Foldseek 3Di:
DPPDDDDPDQDQPVVCVVVVHRRPPPPPPPPPPDDPCVVVVVVVVCCVVVVVVVLLVVLQVVLVLVQVLVVDDPVVVVVSVVVVVPDDDDPVSPVVVDDPPPCPPPPCVVVVVPPPLVPPPDDDFFPLALLVVLVVLLVVLVVLPPDPPPPPDPSPAQSALADDQPDPPSLDRHALDDDPPVLLVQLLVLCCLFVCLQQVLDQPVVLVVVVVVCVVDPDCVVVAALSQLQSLLSSLNSLLLCLLFPPPDDPPVVVSLCNSVSSNSVSVVRLVVRVVDQDSSSLSSLLSSLLSCLLQRNLVVSLVSLLVSQVSLVVLPLQEDDPVVPPPDPPPLVNLSSQSSNLSSLLVQLVSCSNRLHAGPDDPPRGDHDHHDLADSVCSVCVPCVVCPVDPHGSSLLNRLSSVVSVLSNLLSCAATDPPHDLQLVSLLVSLVVSLVVLVVSLVPRDPLLNLVDDDPPDDDLSSQLSNQAVLLVSLLVLLSSLVVLLQCVSSLVVPPDSVVVCVVCVVSSLLSLVSNLVSLLSNLVSCVPPPGSSCDSSRYSSSCSLSSLSSSLSSLLCSVVSHDCPPPVPSCVPPDNVSSVVSSVSSLVSLVSSVVSHSSSVSSSVSSVSSNVSSVSSVVPPSPVPDPDDPPPPPPPPPCPDDPPDDPPDDDPDDDDDDDDDDDDDDDDDDDDDDDDDDDDDDDDDD/DDPDDDDPPPDAPVVCVVVVHPRDDPPPPPPDPDPCVVVVVVVVVVLVVVVVVVLVVVLVVVVVLVVVLVVDDPVVNVVVVVVVVVDDDQQANPVPSPDPDDPPPPPVCNVCVVPVLVVPPDDDFFPLALLVVLVVLLVVLVVLPPDDPPPDDPNPAQSALADDPPPLRRLDRNQLDDDPPVLLVQLLVLCCLFVCLQQVLDQPVVLVVVVVVCVVDPDCVVVAALSQLQSLLSSLNSLLLCLLFPPPDDPPVVVSLCNSVSSNSVSVVRLVVRVVDQDSSSLSSLLSSLLSCLLQRNLVVSLVSLLVSQVSLVVLPLQEDDPVVPPPDPPPLVNLSSQSSNLSSLLVQLVSCSNRLHAGPDDPPRGDHDHHDLADSVCSVCVPCVVCPVDPHGSSLLNRLSSVVSVLSNLLSCAATDPPHDLQLVSLLVSLVVSLVVLVVSLVPDDPLLNLVDDDPPDDDLSSQLSNQACLLVSLLVLLSSLVVLLQCCSSLVVPPDSVVVCVVCVVSSLLSLVSNLVSLLSNLVSCVPPPGSSCPSSSYSSSCSLSSLSSSLSSLLCSVVSHDCPPPVPSCVPPDNVSSVVSSVSSLVSLVSSVVSHSSSVSSSVSSVSSNVSSVSSVVPPSPVPDVPDPPPPPPPPPPPVPPDDDDDDDPPDDDDDDDDDDDDDDDDDDDDDDDDPDPDDDDDDD

Radius of gyration: 37.99 Å; Cα contacts (8 Å, |Δi|>4): 1500; chains: 2; bounding box: 131×121×112 Å

Sequence (1376 aa):
MFALKCDGNHPTCGRCAGYGYACRWNEGRIRKSGSDGHDANLNQLSMETDGRKVRDAIAIYESLIAYLRKNLSRDECKVVDLRLASIQLPNYLAKQTGNDATSVPPSPEQDVAGDCHPTAFRRYLGEASDIRFFHAMESALCQQTEFVQQEDNPEARVESYEQEGPRQQPLEQNQGSLPPRAIADSFVDIYFSTIHIAYPFISQPDFRRTYESFWRSDSLEGFRGPWLSLLLTIFAIGSCYTGIAEAEGGTSNPQTSCQHQRHFDRAIAIAQNYSSHHTVDHVCALLAQCFYLLATCQTDRCWTTLGSAVRIAQSIGLHVEDAHRTGGGNDLAPQEMCRRVWYSIFVLDRLLALQLGRPPAISEEGFDVQLPSQQSDVDLASPSSQHGTHGTDWVGDYFIEMIKFSEIIGRVFESLYGPRRAEDPVLILSHIDRLDDELSQWRSNLRRNLRFDLSHTFEKSIVYKRQRNMLAVKFYNLQALIHRPLLSPAKLLGTVPNPVVFYQAEGGRISMSQRKCIVAAQHTAKLLHNLDDKKSLVYGFPWWQMISCLICASSILLVASICVDLDSDKEVFRDIDWAAVDEDAEVCLKVCQALSSNSNAARLASDMMQRLKKTRTISKGGTMKCVAFGAVPTAENGTDNISNTLPSDDLFQATMPSQLDSMGLSQESFNLMFQTMPYEVSEPVMCKMFALKCDGNHPTCGRCAGYGYACRWNEGRIRKSGSDGHDANLNQLSMETDGRKVRDAIAIYESLIAYLRKNLSRDECKVVDLRLASIQLPNYLAKQTGNDATSVPPSPEQDVAGDCHPTAFRRYLGEASDIRFFHAMESALCQQTEFVQQEDNPEARVESYEQEGPRQQPLEQNQGSLPPRAIADSFVDIYFSTIHIAYPFISQPDFRRTYESFWRSDSLEGFRGPWLSLLLTIFAIGSCYTGIAEAEGGTSNPQTSCQHQRHFDRAIAIAQNYSSHHTVDHVCALLAQCFYLLATCQTDRCWTTLGSAVRIAQSIGLHVEDAHRTGGGNDLAPQEMCRRVWYSIFVLDRLLALQLGRPPAISEEGFDVQLPSQQSDVDLASPSSQHGTHGTDWVGDYFIEMIKFSEIIGRVFESLYGPRRAEDPVLILSHIDRLDDELSQWRSNLRRNLRFDLSHTFEKSIVYKRQRNMLAVKFYNLQALIHRPLLSPAKLLGTVPNPVVFYQAEGGRISMSQRKCIVAAQHTAKLLHNLDDKKSLVYGFPWWQMISCLICASSILLVASICVDLDSDKEVFRDIDWAAVDEDAEVCLKVCQALSSNSNAARLASDMMQRLKKTRTISKGGTMKCVAFGAVPTAENGTDNISNTLPSDDLFQATMPSQLDSMGLSQESFNLMFQTMPYEVSEPVMCK